Protein AF-A0A3M6VYC3-F1 (afdb_monomer)

Structure (mmCIF, N/CA/C/O backbone):
data_AF-A0A3M6VYC3-F1
#
_entry.id   AF-A0A3M6VYC3-F1
#
loop_
_atom_site.group_PDB
_atom_site.id
_atom_site.type_symbol
_atom_site.label_atom_id
_atom_site.label_alt_id
_atom_site.label_comp_id
_atom_site.label_asym_id
_atom_site.label_entity_id
_atom_site.label_seq_id
_atom_site.pdbx_PDB_ins_code
_atom_site.Cartn_x
_atom_site.Cartn_y
_atom_site.Cartn_z
_atom_site.occupancy
_atom_site.B_iso_or_equiv
_atom_site.auth_seq_id
_atom_site.auth_comp_id
_atom_site.auth_asym_id
_atom_site.auth_atom_id
_atom_site.pdbx_PDB_model_num
ATOM 1 N N . MET A 1 1 ? -21.279 92.614 10.368 1.00 75.81 1 MET A N 1
ATOM 2 C CA . MET A 1 1 ? -20.223 91.630 10.707 1.00 75.81 1 MET A CA 1
ATOM 3 C C . MET A 1 1 ? -20.778 90.237 10.981 1.00 75.81 1 MET A C 1
ATOM 5 O O . MET A 1 1 ? -20.319 89.307 10.335 1.00 75.81 1 MET A O 1
ATOM 9 N N . GLU A 1 2 ? -21.749 90.053 11.882 1.00 83.06 2 GLU A N 1
ATOM 10 C CA . GLU A 1 2 ? -22.217 88.704 12.267 1.00 83.06 2 GLU A CA 1
ATOM 11 C C . GLU A 1 2 ? -22.808 87.881 11.119 1.00 83.06 2 GLU A C 1
ATOM 13 O O . GLU A 1 2 ? -22.444 86.721 10.990 1.00 83.06 2 GLU A O 1
ATOM 18 N N . SER A 1 3 ? -23.595 88.478 10.216 1.00 82.25 3 SER A N 1
ATOM 19 C CA . SER A 1 3 ? -24.087 87.783 9.009 1.00 82.25 3 SER A CA 1
ATOM 20 C C . SER A 1 3 ? -22.957 87.114 8.197 1.00 82.25 3 SER A C 1
ATOM 22 O O . SER A 1 3 ? -23.082 85.958 7.803 1.00 82.25 3 SER A O 1
ATOM 24 N N . LEU A 1 4 ? -21.796 87.773 8.055 1.00 83.69 4 LEU A N 1
ATOM 25 C CA . LEU A 1 4 ? -20.622 87.191 7.389 1.00 83.69 4 LEU A CA 1
ATOM 26 C C . LEU A 1 4 ? -19.969 86.067 8.209 1.00 83.69 4 LEU A C 1
ATOM 28 O O . LEU A 1 4 ? -19.515 85.088 7.627 1.00 83.69 4 LEU A O 1
ATOM 32 N N . ARG A 1 5 ? -19.940 86.165 9.548 1.00 86.62 5 ARG A N 1
ATOM 33 C CA . ARG A 1 5 ? -19.461 85.066 10.412 1.00 86.62 5 ARG A CA 1
ATOM 34 C C . ARG A 1 5 ? -20.375 83.846 10.307 1.00 86.62 5 ARG A C 1
ATOM 36 O O . ARG A 1 5 ? -19.878 82.733 10.181 1.00 86.62 5 ARG A O 1
ATOM 43 N N . ASN A 1 6 ? -21.688 84.063 10.308 1.00 87.44 6 ASN A N 1
ATOM 44 C CA . ASN A 1 6 ? -22.682 83.004 10.174 1.00 87.44 6 ASN A CA 1
ATOM 45 C C . ASN A 1 6 ? -22.564 82.333 8.801 1.00 87.44 6 ASN A C 1
ATOM 47 O O . ASN A 1 6 ? -22.459 81.115 8.745 1.00 87.44 6 ASN A O 1
ATOM 51 N N . LEU A 1 7 ? -22.456 83.110 7.717 1.00 89.12 7 LEU A N 1
ATOM 52 C CA . LEU A 1 7 ? -22.223 82.582 6.369 1.00 89.12 7 LEU A CA 1
ATOM 53 C C . LEU A 1 7 ? -20.921 81.767 6.277 1.00 89.12 7 LEU A C 1
ATOM 55 O O . LEU A 1 7 ? -20.935 80.667 5.735 1.00 89.12 7 LEU A O 1
ATOM 59 N N . VAL A 1 8 ? -19.811 82.253 6.846 1.00 90.56 8 VAL A N 1
ATOM 60 C CA . VAL A 1 8 ? -18.536 81.510 6.890 1.00 90.56 8 VAL A CA 1
ATOM 61 C C . VAL A 1 8 ? -18.653 80.219 7.707 1.00 90.56 8 VAL A C 1
ATOM 63 O O . VAL A 1 8 ? -18.071 79.209 7.320 1.00 90.56 8 VAL A O 1
ATOM 66 N N . ASN A 1 9 ? -19.416 80.212 8.801 1.00 88.69 9 ASN A N 1
ATOM 67 C CA . ASN A 1 9 ? -19.660 79.000 9.584 1.00 88.69 9 ASN A CA 1
ATOM 68 C C . ASN A 1 9 ? -20.545 77.996 8.824 1.00 88.69 9 ASN A C 1
ATOM 70 O O . ASN A 1 9 ? -20.207 76.816 8.788 1.00 88.69 9 ASN A O 1
ATOM 74 N N . THR A 1 10 ? -21.603 78.450 8.143 1.00 90.94 10 THR A N 1
ATOM 75 C CA . THR A 1 10 ? -22.433 77.600 7.272 1.00 90.94 10 THR A CA 1
ATOM 76 C C . THR A 1 10 ? -21.613 77.001 6.129 1.00 90.94 10 THR A C 1
ATOM 78 O O . THR A 1 10 ? -21.691 75.800 5.895 1.00 90.94 10 THR A O 1
ATOM 81 N N . LEU A 1 11 ? -20.771 77.799 5.462 1.00 90.00 11 LEU A N 1
ATOM 82 C CA . LEU A 1 11 ? -19.887 77.324 4.391 1.00 90.00 11 LEU A CA 1
ATOM 83 C C . LEU A 1 11 ? -18.830 76.331 4.901 1.00 90.00 11 LEU A C 1
ATOM 85 O O . LEU A 1 11 ? -18.501 75.380 4.198 1.00 90.00 11 LEU A O 1
ATOM 89 N N . ARG A 1 12 ? -18.319 76.507 6.128 1.00 90.94 12 ARG A N 1
ATOM 90 C CA . ARG A 1 12 ? -17.415 75.537 6.774 1.00 90.94 12 ARG A CA 1
ATOM 91 C C . ARG A 1 12 ? -18.110 74.219 7.090 1.00 90.94 12 ARG A C 1
ATOM 93 O O . ARG A 1 12 ? -17.532 73.171 6.824 1.00 90.94 12 ARG A O 1
ATOM 100 N N . GLU A 1 13 ? -19.329 74.256 7.622 1.00 91.06 13 GLU A N 1
ATOM 101 C CA . GLU A 1 13 ? -20.073 73.030 7.924 1.00 91.06 13 GLU A CA 1
ATOM 102 C C . GLU A 1 13 ? -20.507 72.315 6.633 1.00 91.06 13 GLU A C 1
ATOM 104 O O . GLU A 1 13 ? -20.370 71.100 6.543 1.00 91.06 13 GLU A O 1
ATOM 109 N N . GLN A 1 14 ? -20.897 73.051 5.586 1.00 89.44 14 GLN A N 1
ATOM 110 C CA . GLN A 1 14 ? -21.136 72.492 4.247 1.00 89.44 14 GLN A CA 1
ATOM 111 C C . GLN A 1 14 ? -19.870 71.870 3.637 1.00 89.44 14 GLN A C 1
ATOM 113 O O . GLN A 1 14 ? -19.937 70.772 3.091 1.00 89.44 14 GLN A O 1
ATOM 118 N N . ALA A 1 15 ? -18.708 72.522 3.758 1.00 87.56 15 ALA A N 1
ATOM 119 C CA . ALA A 1 15 ? -17.436 71.967 3.291 1.00 87.56 15 ALA A CA 1
ATOM 120 C C . ALA A 1 15 ? -17.050 70.689 4.056 1.00 87.56 15 ALA A C 1
ATOM 122 O O . ALA A 1 15 ? -16.633 69.710 3.442 1.00 87.56 15 ALA A O 1
ATOM 123 N N . LYS A 1 16 ? -17.257 70.664 5.378 1.00 92.06 16 LYS A N 1
ATOM 124 C CA . LYS A 1 16 ? -17.042 69.484 6.224 1.00 92.06 16 LYS A CA 1
ATOM 125 C C . LYS A 1 16 ? -17.990 68.336 5.856 1.00 92.06 16 LYS A C 1
ATOM 127 O O . LYS A 1 16 ? -17.529 67.215 5.683 1.00 92.06 16 LYS A O 1
ATOM 132 N N . GLN A 1 17 ? -19.280 68.611 5.656 1.00 89.62 17 GLN A N 1
ATOM 133 C CA . GLN A 1 17 ? -20.265 67.621 5.197 1.00 89.62 17 GLN A CA 1
ATOM 134 C C . GLN A 1 17 ? -19.943 67.090 3.788 1.00 89.62 17 GLN A C 1
ATOM 136 O O . GLN A 1 17 ? -20.135 65.905 3.511 1.00 89.62 17 GLN A O 1
ATOM 141 N N . ALA A 1 18 ? -19.405 67.931 2.899 1.00 89.69 18 ALA A N 1
ATOM 142 C CA . ALA A 1 18 ? -18.909 67.504 1.592 1.00 89.69 18 ALA A CA 1
ATOM 143 C C . ALA A 1 18 ? -17.647 66.625 1.703 1.00 89.69 18 ALA A C 1
ATOM 145 O O . ALA A 1 18 ? -17.536 65.621 1.005 1.00 89.69 18 ALA A O 1
ATOM 146 N N . GLU A 1 19 ? -16.713 66.947 2.600 1.00 91.19 19 GLU A N 1
ATOM 147 C CA . GLU A 1 19 ? -15.520 66.127 2.851 1.00 91.19 19 GLU A CA 1
ATOM 148 C C . GLU A 1 19 ? -15.876 64.773 3.495 1.00 91.19 19 GLU A C 1
ATOM 150 O O . GLU A 1 19 ? -15.297 63.741 3.159 1.00 91.19 19 GLU A O 1
ATOM 155 N N . GLU A 1 20 ? -16.861 64.758 4.392 1.00 91.50 20 GLU A N 1
ATOM 156 C CA . GLU A 1 20 ? -17.360 63.554 5.055 1.00 91.50 20 GLU A CA 1
ATOM 157 C C . GLU A 1 20 ? -18.154 62.658 4.089 1.00 91.50 20 GLU A C 1
ATOM 159 O O . GLU A 1 20 ? -17.930 61.447 4.058 1.00 91.50 20 GLU A O 1
ATOM 164 N N . SER A 1 21 ? -18.981 63.235 3.206 1.00 89.88 21 SER A N 1
ATOM 165 C CA . SER A 1 21 ? -19.631 62.473 2.130 1.00 89.88 21 SER A CA 1
ATOM 166 C C . SER A 1 21 ? -18.622 61.937 1.107 1.00 89.88 21 SER A C 1
ATOM 168 O O . SER A 1 21 ? -18.731 60.777 0.707 1.00 89.88 21 SER A O 1
ATOM 170 N N . LYS A 1 22 ? -17.576 62.707 0.769 1.00 92.69 22 LYS A N 1
ATOM 171 C CA . LYS A 1 22 ? -16.456 62.247 -0.069 1.00 92.69 22 LYS A CA 1
ATOM 172 C C . LYS A 1 22 ? -15.761 61.030 0.547 1.00 92.69 22 LYS A C 1
ATOM 174 O O . LYS A 1 22 ? -15.635 60.012 -0.131 1.00 92.69 22 LYS A O 1
ATOM 179 N N . LYS A 1 23 ? -15.415 61.077 1.838 1.00 92.50 23 LYS A N 1
ATOM 180 C CA . LYS A 1 23 ? -14.826 59.935 2.566 1.00 92.50 23 LYS A CA 1
ATOM 181 C C . LYS A 1 23 ? -15.745 58.709 2.573 1.00 92.50 23 LYS A C 1
ATOM 183 O O . LYS A 1 23 ? -15.267 57.595 2.381 1.00 92.50 23 LYS A O 1
ATOM 188 N N . GLN A 1 24 ? -17.060 58.894 2.717 1.00 91.19 24 GLN A N 1
ATOM 189 C CA . GLN A 1 24 ? -18.028 57.795 2.598 1.00 91.19 24 GLN A CA 1
ATOM 190 C C . GLN A 1 24 ? -18.106 57.215 1.174 1.00 91.19 24 GLN A C 1
ATOM 192 O O . GLN A 1 24 ? -18.287 56.007 1.026 1.00 91.19 24 GLN A O 1
ATOM 197 N N . THR A 1 25 ? -17.961 58.030 0.122 1.00 90.75 25 THR A N 1
ATOM 198 C CA . THR A 1 25 ? -17.878 57.517 -1.260 1.00 90.75 25 THR A CA 1
ATOM 199 C C . THR A 1 25 ? -16.548 56.826 -1.555 1.00 90.75 25 THR A C 1
ATOM 201 O O . THR A 1 25 ? -16.547 55.809 -2.239 1.00 90.75 25 THR A O 1
ATOM 204 N N . GLU A 1 26 ? -15.436 57.308 -0.997 1.00 92.25 26 GLU A N 1
ATOM 205 C CA . GLU A 1 26 ? -14.115 56.681 -1.125 1.00 92.25 26 GLU A CA 1
ATOM 206 C C . GLU A 1 26 ? -14.067 55.324 -0.412 1.00 92.25 26 GLU A C 1
ATOM 208 O O . GLU A 1 26 ? -13.559 54.363 -0.982 1.00 92.25 26 GLU A O 1
ATOM 213 N N . ALA A 1 27 ? -14.674 55.207 0.776 1.00 90.31 27 ALA A N 1
ATOM 214 C CA . ALA A 1 27 ? -14.858 53.925 1.457 1.00 90.31 27 ALA A CA 1
ATOM 215 C C . ALA A 1 27 ? -15.648 52.932 0.585 1.00 90.31 27 ALA A C 1
ATOM 217 O O . ALA A 1 27 ? -15.118 51.885 0.228 1.00 90.31 27 ALA A O 1
ATOM 218 N N . LYS A 1 28 ? -16.846 53.314 0.119 1.00 92.81 28 LYS A N 1
ATOM 219 C CA . LYS A 1 28 ? -17.681 52.465 -0.755 1.00 92.81 28 LYS A CA 1
ATOM 220 C C . LYS A 1 28 ? -16.985 52.074 -2.063 1.00 92.81 28 LYS A C 1
ATOM 222 O O . LYS A 1 28 ? -17.197 50.974 -2.562 1.00 92.81 28 LYS A O 1
ATOM 227 N N . MET A 1 29 ? -16.162 52.958 -2.629 1.00 91.75 29 MET A N 1
ATOM 228 C CA . MET A 1 29 ? -15.359 52.658 -3.817 1.00 91.75 29 MET A CA 1
ATOM 229 C C . MET A 1 29 ? -14.272 51.616 -3.515 1.00 91.75 29 MET A C 1
ATOM 231 O O . MET A 1 29 ? -14.057 50.718 -4.326 1.00 91.75 29 MET A O 1
ATOM 235 N N . ASN A 1 30 ? -13.621 51.699 -2.352 1.00 92.31 30 ASN A N 1
ATOM 236 C CA . ASN A 1 30 ? -12.645 50.703 -1.909 1.00 92.31 30 ASN A CA 1
ATOM 237 C C . ASN A 1 30 ? -13.310 49.347 -1.620 1.00 92.31 30 ASN A C 1
ATOM 239 O O . ASN A 1 30 ? -12.773 48.324 -2.037 1.00 92.31 30 ASN A O 1
ATOM 243 N N . ASP A 1 31 ? -14.487 49.338 -0.987 1.00 90.94 31 ASP A N 1
ATOM 244 C CA . ASP A 1 31 ? -15.268 48.122 -0.719 1.00 90.94 31 ASP A CA 1
ATOM 245 C C . ASP A 1 31 ? -15.667 47.421 -2.031 1.00 90.94 31 ASP A C 1
ATOM 247 O O . ASP A 1 31 ? -15.432 46.226 -2.204 1.00 90.94 31 ASP A O 1
ATOM 251 N N . LEU A 1 32 ? -16.184 48.178 -3.009 1.00 92.88 32 LEU A N 1
ATOM 252 C CA . LEU A 1 32 ? -16.488 47.661 -4.349 1.00 92.88 32 LEU A CA 1
ATOM 253 C C . LEU A 1 32 ? -15.234 47.168 -5.085 1.00 92.88 32 LEU A C 1
ATOM 255 O O . LEU A 1 32 ? -15.300 46.181 -5.811 1.00 92.88 32 LEU A O 1
ATOM 259 N N . HIS A 1 33 ? -14.084 47.819 -4.904 1.00 92.25 33 HIS A N 1
ATOM 260 C CA . HIS A 1 33 ? -12.828 47.402 -5.530 1.00 92.25 33 HIS A CA 1
ATOM 261 C C . HIS A 1 33 ? -12.223 46.141 -4.882 1.00 92.25 33 HIS A C 1
ATOM 263 O O . HIS A 1 33 ? -11.576 45.352 -5.572 1.00 92.25 33 HIS A O 1
ATOM 269 N N . LEU A 1 34 ? -12.455 45.920 -3.584 1.00 92.81 34 LEU A N 1
ATOM 270 C CA . LEU A 1 34 ? -12.153 44.660 -2.898 1.00 92.81 34 LEU A CA 1
ATOM 271 C C . LEU A 1 34 ? -13.063 43.529 -3.395 1.00 92.81 34 LEU A C 1
ATOM 273 O O . LEU A 1 34 ? -12.571 42.443 -3.689 1.00 92.81 34 LEU A O 1
ATOM 277 N N . GLU A 1 35 ? -14.359 43.796 -3.551 1.00 92.25 35 GLU A N 1
ATOM 278 C CA . GLU A 1 35 ? -15.325 42.806 -4.038 1.00 92.25 35 GLU A CA 1
ATOM 279 C C . GLU A 1 35 ? -15.091 42.433 -5.512 1.00 92.25 35 GLU A C 1
ATOM 281 O O . GLU A 1 35 ? -15.142 41.256 -5.863 1.00 92.25 35 GLU A O 1
ATOM 286 N N . ILE A 1 36 ? -14.727 43.399 -6.367 1.00 90.81 36 ILE A N 1
ATOM 287 C CA . ILE A 1 36 ? -14.275 43.125 -7.742 1.00 90.81 36 ILE A CA 1
ATOM 288 C C . ILE A 1 36 ? -13.063 42.186 -7.726 1.00 90.81 36 ILE A C 1
ATOM 290 O O . ILE A 1 36 ? -13.088 41.171 -8.413 1.00 90.81 36 ILE A O 1
ATOM 294 N N . LYS A 1 37 ? -12.053 42.446 -6.885 1.00 92.94 37 LYS A N 1
ATOM 295 C CA . LYS A 1 37 ? -10.872 41.572 -6.757 1.00 92.94 37 LYS A CA 1
ATOM 296 C C . LYS A 1 37 ? -11.197 40.175 -6.231 1.00 92.94 37 LYS A C 1
ATOM 298 O O . LYS A 1 37 ? -10.567 39.208 -6.656 1.00 92.94 37 LYS A O 1
ATOM 303 N N . ARG A 1 38 ? -12.187 40.048 -5.340 1.00 93.00 38 ARG A N 1
ATOM 304 C CA . ARG A 1 38 ? -12.704 38.745 -4.896 1.00 93.00 38 ARG A CA 1
ATOM 305 C C . ARG A 1 38 ? -13.295 37.985 -6.086 1.00 93.00 38 ARG A C 1
ATOM 307 O O . ARG A 1 38 ? -12.860 36.869 -6.362 1.00 93.00 38 ARG A O 1
ATOM 314 N N . MET A 1 39 ? -14.191 38.623 -6.841 1.00 91.00 39 MET A N 1
ATOM 315 C CA . MET A 1 39 ? -14.817 38.046 -8.036 1.00 91.00 39 MET A CA 1
ATOM 316 C C . MET A 1 39 ? -13.810 37.723 -9.155 1.00 91.00 39 MET A C 1
ATOM 318 O O . MET A 1 39 ? -13.953 36.692 -9.806 1.00 91.00 39 MET A O 1
ATOM 322 N N . GLU A 1 40 ? -12.777 38.547 -9.356 1.00 91.69 40 GLU A N 1
ATOM 323 C CA . GLU A 1 40 ? -11.660 38.270 -10.273 1.00 91.69 40 GLU A CA 1
ATOM 324 C C . GLU A 1 40 ? -10.900 37.007 -9.835 1.00 91.69 40 GLU A C 1
ATOM 326 O O . GLU A 1 40 ? -10.740 36.082 -10.628 1.00 91.69 40 GLU A O 1
ATOM 331 N N . SER A 1 41 ? -10.524 36.901 -8.554 1.00 89.44 41 SER A N 1
ATOM 332 C CA . SER A 1 41 ? -9.816 35.721 -8.035 1.00 89.44 41 SER A CA 1
ATOM 333 C C . SER A 1 41 ? -10.652 34.432 -8.073 1.00 89.44 41 SER A C 1
ATOM 335 O O . SER A 1 41 ? -10.114 33.349 -8.303 1.00 89.44 41 SER A O 1
ATOM 337 N N . GLU A 1 42 ? -11.974 34.532 -7.909 1.00 90.81 42 GLU A N 1
ATOM 338 C CA . GLU A 1 42 ? -12.902 33.400 -8.026 1.00 90.81 42 GLU A CA 1
ATOM 339 C C . GLU A 1 42 ? -13.157 33.009 -9.490 1.00 90.81 42 GLU A C 1
ATOM 341 O O . GLU A 1 42 ? -13.307 31.820 -9.790 1.00 90.81 42 GLU A O 1
ATOM 346 N N . ALA A 1 43 ? -13.127 33.969 -10.420 1.00 89.38 43 ALA A N 1
ATOM 347 C CA . ALA A 1 43 ? -13.145 33.703 -11.856 1.00 89.38 43 ALA A CA 1
ATOM 348 C C . ALA A 1 43 ? -11.849 33.016 -12.321 1.00 89.38 43 ALA A C 1
ATOM 350 O O . ALA A 1 43 ? -11.926 32.016 -13.035 1.00 89.38 43 ALA A O 1
ATOM 351 N N . ASP A 1 44 ? -10.680 33.470 -11.858 1.00 92.19 44 ASP A N 1
ATOM 352 C CA . ASP A 1 44 ? -9.386 32.833 -12.135 1.00 92.19 44 ASP A CA 1
ATOM 353 C C . ASP A 1 44 ? -9.307 31.420 -11.534 1.00 92.19 44 ASP A C 1
ATOM 355 O O . ASP A 1 44 ? -8.882 30.474 -12.204 1.00 92.19 44 ASP A O 1
ATOM 359 N N . ALA A 1 45 ? -9.764 31.226 -10.293 1.00 89.81 45 ALA A N 1
ATOM 360 C CA . ALA A 1 45 ? -9.863 29.899 -9.685 1.00 89.81 45 ALA A CA 1
ATOM 361 C C . ALA A 1 45 ? -10.788 28.974 -10.499 1.00 89.81 45 ALA A C 1
ATOM 363 O O . ALA A 1 45 ? -10.424 27.836 -10.801 1.00 89.81 45 ALA A O 1
ATOM 364 N N . SER A 1 46 ? -11.944 29.482 -10.936 1.00 89.38 46 SER A N 1
ATOM 365 C CA . SER A 1 46 ? -12.884 28.745 -11.792 1.00 89.38 46 SER A CA 1
ATOM 366 C C . SER A 1 46 ? -12.281 28.404 -13.160 1.00 89.38 46 SER A C 1
ATOM 368 O O . SER A 1 46 ? -12.442 27.283 -13.642 1.00 89.38 46 SER A O 1
ATOM 370 N N . ALA A 1 47 ? -11.538 29.326 -13.777 1.00 90.94 47 ALA A N 1
ATOM 371 C CA . ALA A 1 47 ? -10.852 29.103 -15.048 1.00 90.94 47 ALA A CA 1
ATOM 372 C C . ALA A 1 47 ? -9.760 28.024 -14.934 1.00 90.94 47 ALA A C 1
ATOM 374 O O . ALA A 1 47 ? -9.645 27.176 -15.821 1.00 90.94 47 ALA A O 1
ATOM 375 N N . ASN A 1 48 ? -9.016 28.003 -13.823 1.00 90.25 48 ASN A N 1
ATOM 376 C CA . ASN A 1 48 ? -8.019 26.973 -13.523 1.00 90.25 48 ASN A CA 1
ATOM 377 C C . ASN A 1 48 ? -8.649 25.594 -13.246 1.00 90.25 48 ASN A C 1
ATOM 379 O O . ASN A 1 48 ? -8.116 24.569 -13.671 1.00 90.25 48 ASN A O 1
ATOM 383 N N . ILE A 1 49 ? -9.819 25.545 -12.602 1.00 89.06 49 ILE A N 1
ATOM 384 C CA . ILE A 1 49 ? -10.587 24.299 -12.448 1.00 89.06 49 ILE A CA 1
ATOM 385 C C . ILE A 1 49 ? -11.079 23.804 -13.819 1.00 89.06 49 ILE A C 1
ATOM 387 O O . ILE A 1 49 ? -10.933 22.625 -14.136 1.00 89.06 49 ILE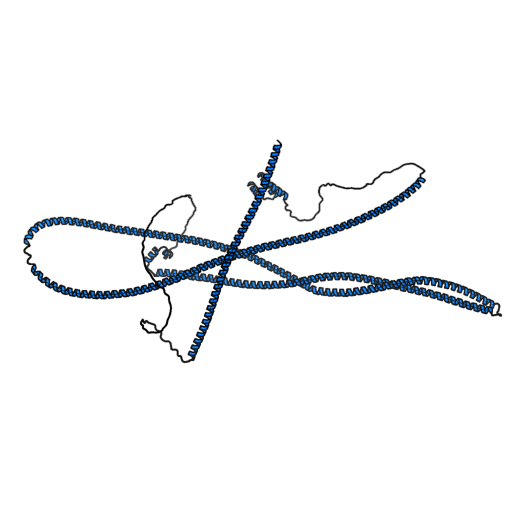 A O 1
ATOM 391 N N . VAL A 1 50 ? -11.601 24.688 -14.676 1.00 90.06 50 VAL A N 1
ATOM 392 C CA . VAL A 1 50 ? -12.069 24.325 -16.027 1.00 90.06 50 VAL A CA 1
ATOM 393 C C . VAL A 1 50 ? -10.923 23.882 -16.945 1.00 90.06 50 VAL A C 1
ATOM 395 O O . VAL A 1 50 ? -11.113 22.957 -17.737 1.00 90.06 50 VAL A O 1
ATOM 398 N N . SER A 1 51 ? -9.733 24.486 -16.856 1.00 91.50 51 SER A N 1
ATOM 399 C CA . SER A 1 51 ? -8.567 24.046 -17.636 1.00 91.50 51 SER A CA 1
ATOM 400 C C . SER A 1 51 ? -8.053 22.679 -17.167 1.00 91.50 51 SER A C 1
ATOM 402 O O . SER A 1 51 ? -7.814 21.808 -18.005 1.00 91.50 51 SER A O 1
ATOM 404 N N . SER A 1 52 ? -8.001 22.446 -15.851 1.00 90.12 52 SER A N 1
ATOM 405 C CA . SER A 1 52 ? -7.694 21.139 -15.254 1.00 90.12 52 SER A CA 1
ATOM 406 C C . SER A 1 52 ? -8.687 20.054 -15.698 1.00 90.12 52 SER A C 1
ATOM 408 O O . SER A 1 52 ? -8.284 19.024 -16.239 1.00 90.12 52 SER A O 1
ATOM 410 N N . LEU A 1 53 ? -9.996 20.311 -15.589 1.00 88.50 53 LEU A N 1
ATOM 411 C CA . LEU A 1 53 ? -11.043 19.376 -16.021 1.00 88.50 53 LEU A CA 1
ATOM 412 C C . LEU A 1 53 ? -10.970 19.053 -17.522 1.00 88.50 53 LEU A C 1
ATOM 414 O O . LEU A 1 53 ? -11.188 17.906 -17.905 1.00 88.50 53 LEU A O 1
ATOM 418 N N . ARG A 1 54 ? -10.609 20.020 -18.378 1.00 90.38 54 ARG A N 1
ATOM 419 C CA . ARG A 1 54 ? -10.349 19.765 -19.808 1.00 90.38 54 ARG A CA 1
ATOM 420 C C . ARG A 1 54 ? -9.106 18.899 -20.030 1.00 90.38 54 ARG A C 1
ATOM 422 O O . ARG A 1 54 ? -9.133 18.042 -20.909 1.00 90.38 54 ARG A O 1
ATOM 429 N N . GLY A 1 55 ? -8.055 19.080 -19.230 1.00 90.56 55 GLY A N 1
ATOM 430 C CA . GLY A 1 55 ? -6.881 18.201 -19.225 1.00 90.56 55 GLY A CA 1
ATOM 431 C C . GLY A 1 55 ? -7.242 16.758 -18.861 1.00 90.56 55 GLY A C 1
ATOM 432 O O . GLY A 1 55 ? -6.902 15.835 -19.598 1.00 90.56 55 GLY A O 1
ATOM 433 N N . HIS A 1 56 ? -8.017 16.570 -17.790 1.00 88.56 56 HIS A N 1
ATOM 434 C CA . HIS A 1 56 ? -8.518 15.256 -17.375 1.00 88.56 56 HIS A CA 1
ATOM 435 C C . HIS A 1 56 ? -9.504 14.634 -18.380 1.00 88.56 56 HIS A C 1
ATOM 437 O O . HIS A 1 56 ? -9.494 13.420 -18.570 1.00 88.56 56 HIS A O 1
ATOM 443 N N . GLN A 1 57 ? -10.324 15.431 -19.078 1.00 89.00 57 GLN A N 1
ATOM 444 C CA . GLN A 1 57 ? -11.136 14.918 -20.185 1.00 89.00 57 GLN A CA 1
ATOM 445 C C . GLN A 1 57 ? -10.246 14.431 -21.339 1.00 89.00 57 GLN A C 1
ATOM 447 O O . GLN A 1 57 ? -10.473 13.343 -21.865 1.00 89.00 57 GLN A O 1
ATOM 452 N N . ALA A 1 58 ? -9.221 15.201 -21.716 1.00 90.19 58 ALA A N 1
ATOM 453 C CA . ALA A 1 58 ? -8.309 14.827 -22.791 1.00 90.19 58 ALA A CA 1
ATOM 454 C C . ALA A 1 58 ? -7.529 13.538 -22.471 1.00 90.19 58 ALA A C 1
ATOM 456 O O . ALA A 1 58 ? -7.420 12.677 -23.345 1.00 90.19 58 ALA A O 1
ATOM 457 N N . SER A 1 59 ? -7.055 13.354 -21.230 1.00 89.31 59 SER A N 1
ATOM 458 C CA . SER A 1 59 ? -6.404 12.099 -20.820 1.00 89.31 59 SER A CA 1
ATOM 459 C C . SER A 1 59 ? -7.387 10.926 -20.730 1.00 89.31 59 SER A C 1
ATOM 461 O O . SER A 1 59 ? -7.071 9.823 -21.174 1.00 89.31 59 SER A O 1
ATOM 463 N N . ALA A 1 60 ? -8.624 11.147 -20.273 1.00 85.31 60 ALA A N 1
ATOM 464 C CA . ALA A 1 60 ? -9.667 10.122 -20.325 1.00 85.31 60 ALA A CA 1
ATOM 465 C C . ALA A 1 60 ? -10.018 9.711 -21.771 1.00 85.31 60 ALA A C 1
ATOM 467 O O . ALA A 1 60 ? -10.334 8.549 -22.028 1.00 85.31 60 ALA A O 1
ATOM 468 N N . GLU A 1 61 ? -9.951 10.632 -22.736 1.00 90.38 61 GLU A N 1
ATOM 469 C CA . GLU A 1 61 ? -10.135 10.323 -24.156 1.00 90.38 61 GLU A CA 1
ATOM 470 C C . GLU A 1 61 ? -8.934 9.602 -24.790 1.00 90.38 61 GLU A C 1
ATOM 472 O O . GLU A 1 61 ? -9.141 8.752 -25.657 1.00 90.38 61 GLU A O 1
ATOM 477 N N . THR A 1 62 ? -7.687 9.889 -24.396 1.00 89.38 62 THR A N 1
ATOM 478 C CA . THR A 1 62 ? -6.526 9.119 -24.886 1.00 89.38 62 THR A CA 1
ATOM 479 C C . THR A 1 62 ? -6.492 7.714 -24.294 1.00 89.38 62 THR A C 1
ATOM 481 O O . THR A 1 62 ? -6.294 6.764 -25.049 1.00 89.38 62 THR A O 1
ATOM 484 N N . LEU A 1 63 ? -6.789 7.551 -23.000 1.00 86.69 63 LEU A N 1
ATOM 485 C CA . LEU A 1 63 ? -6.918 6.238 -22.354 1.00 86.69 63 LEU A CA 1
ATOM 486 C C . LEU A 1 63 ? -8.028 5.387 -22.995 1.00 86.69 63 LEU A C 1
ATOM 488 O O . LEU A 1 63 ? -7.818 4.207 -23.259 1.00 86.69 63 LEU A O 1
ATOM 492 N N . LYS A 1 64 ? -9.181 5.983 -23.341 1.00 90.31 64 LYS A N 1
ATOM 493 C CA . LYS A 1 64 ? -10.252 5.285 -24.083 1.00 90.31 64 LYS A CA 1
ATOM 494 C C . LYS A 1 64 ? -9.815 4.798 -25.468 1.00 90.31 64 LYS A C 1
ATOM 496 O O . LYS A 1 64 ? -10.226 3.715 -25.870 1.00 90.31 64 LYS A O 1
ATOM 501 N N . ARG A 1 65 ? -8.998 5.574 -26.195 1.00 90.94 65 ARG A N 1
ATOM 502 C CA . ARG A 1 65 ? -8.439 5.144 -27.492 1.00 90.94 65 ARG A CA 1
ATOM 503 C C . ARG A 1 65 ? -7.459 3.982 -27.297 1.00 90.94 65 ARG A C 1
ATOM 505 O O . ARG A 1 65 ? -7.640 2.945 -27.918 1.00 90.94 65 ARG A O 1
ATOM 512 N N . GLN A 1 66 ? -6.521 4.111 -26.354 1.00 88.00 66 GLN A N 1
ATOM 513 C CA . GLN A 1 66 ? -5.546 3.058 -26.034 1.00 88.00 66 GLN A CA 1
ATOM 514 C C . GLN A 1 66 ? -6.208 1.742 -25.597 1.00 88.00 66 GLN A C 1
ATOM 516 O O . GLN A 1 66 ? -5.756 0.677 -26.004 1.00 88.00 66 GLN A O 1
ATOM 521 N N . LEU A 1 67 ? -7.298 1.801 -24.822 1.00 85.06 67 LEU A N 1
ATOM 522 C CA . LEU A 1 67 ? -8.067 0.611 -24.451 1.00 85.06 67 LEU A CA 1
ATOM 523 C C . LEU A 1 67 ? -8.723 -0.041 -25.678 1.00 85.06 67 LEU A C 1
ATOM 525 O O . LEU A 1 67 ? -8.578 -1.243 -25.861 1.00 85.06 67 LEU A O 1
ATOM 529 N N . ALA A 1 68 ? -9.368 0.737 -26.552 1.00 90.56 68 ALA A N 1
ATOM 530 C CA . ALA A 1 68 ? -9.981 0.209 -27.774 1.00 90.56 68 ALA A CA 1
ATOM 531 C C . ALA A 1 68 ? -8.957 -0.392 -28.761 1.00 90.56 68 ALA A C 1
ATOM 533 O O . ALA A 1 68 ? -9.292 -1.314 -29.503 1.00 90.56 68 ALA A O 1
ATOM 534 N N . ASP A 1 69 ? -7.718 0.106 -28.771 1.00 88.00 69 ASP A N 1
ATOM 535 C CA . ASP A 1 69 ? -6.625 -0.468 -29.561 1.00 88.00 69 ASP A CA 1
ATOM 536 C C . ASP A 1 69 ? -6.082 -1.765 -28.930 1.00 88.00 69 ASP A C 1
ATOM 538 O O . ASP A 1 69 ? -5.959 -2.771 -29.627 1.00 88.00 69 ASP A O 1
ATOM 542 N N . ALA A 1 70 ? -5.901 -1.814 -27.606 1.00 84.75 70 ALA A N 1
ATOM 543 C CA . ALA A 1 70 ? -5.530 -3.042 -26.894 1.00 84.75 70 ALA A CA 1
ATOM 544 C C . ALA A 1 70 ? -6.599 -4.154 -27.003 1.00 84.75 70 ALA A C 1
ATOM 546 O O . ALA A 1 70 ? -6.269 -5.341 -27.056 1.00 84.75 70 ALA A O 1
ATOM 547 N N . GLU A 1 71 ? -7.887 -3.799 -27.078 1.00 87.50 71 GLU A N 1
ATOM 548 C CA . GLU A 1 71 ? -8.962 -4.763 -27.348 1.00 87.50 71 GLU A CA 1
ATOM 549 C C . GLU A 1 71 ? -8.883 -5.353 -28.764 1.00 87.50 71 GLU A C 1
ATOM 551 O O . GLU A 1 71 ? -9.133 -6.546 -28.936 1.00 87.50 71 GLU A O 1
ATOM 556 N N . ARG A 1 72 ? -8.473 -4.563 -29.768 1.00 91.06 72 ARG A N 1
ATOM 557 C CA . ARG A 1 72 ? -8.219 -5.059 -31.134 1.00 91.06 72 ARG A CA 1
ATOM 558 C C . ARG A 1 72 ? -7.019 -6.000 -31.168 1.00 91.06 72 ARG A C 1
ATOM 560 O O . ARG A 1 72 ? -7.128 -7.087 -31.725 1.00 91.06 72 ARG A O 1
ATOM 567 N N . GLU A 1 73 ? -5.912 -5.619 -30.531 1.00 86.62 73 GLU A N 1
ATOM 568 C CA . GLU A 1 73 ? -4.705 -6.453 -30.432 1.00 86.62 73 GLU A CA 1
ATOM 569 C C . GLU A 1 73 ? -5.003 -7.807 -29.767 1.00 86.62 73 GLU A C 1
ATOM 571 O O . GLU A 1 73 ? -4.573 -8.849 -30.266 1.00 86.62 73 GLU A O 1
ATOM 576 N N . ARG A 1 74 ? -5.803 -7.814 -28.690 1.00 88.12 74 ARG A N 1
ATOM 577 C CA . ARG A 1 74 ? -6.312 -9.036 -28.044 1.00 88.12 74 ARG A CA 1
ATOM 578 C C . ARG A 1 74 ? -7.128 -9.896 -29.013 1.00 88.12 74 ARG A C 1
ATOM 580 O O . ARG A 1 74 ? -6.909 -11.105 -29.084 1.00 88.12 74 ARG A O 1
ATOM 587 N N . ASP A 1 75 ? -8.071 -9.298 -29.735 1.00 88.75 75 ASP A N 1
ATOM 588 C CA . ASP A 1 75 ? -8.992 -10.037 -30.604 1.00 88.75 75 ASP A CA 1
ATOM 589 C C . ASP A 1 75 ? -8.288 -10.596 -31.856 1.00 88.75 75 ASP A C 1
ATOM 591 O O . ASP A 1 75 ? -8.591 -11.710 -32.290 1.00 88.75 75 ASP A O 1
ATOM 595 N N . ASP A 1 76 ? -7.289 -9.891 -32.394 1.00 86.25 76 ASP A N 1
ATOM 596 C CA . ASP A 1 76 ? -6.431 -10.402 -33.468 1.00 86.25 76 ASP A CA 1
ATOM 597 C C . ASP A 1 76 ? -5.444 -11.473 -32.973 1.00 86.25 76 ASP A C 1
ATOM 599 O O . ASP A 1 76 ? -5.274 -12.501 -33.636 1.00 86.25 76 ASP A O 1
ATOM 603 N N . ALA A 1 77 ? -4.881 -11.336 -31.767 1.00 77.94 77 ALA A N 1
ATOM 604 C CA . ALA A 1 77 ? -4.102 -12.405 -31.138 1.00 77.94 77 ALA A CA 1
ATOM 605 C C . ALA A 1 77 ? -4.945 -13.676 -30.904 1.00 77.94 77 ALA A C 1
ATOM 607 O O . ALA A 1 77 ? -4.470 -14.789 -31.147 1.00 77.94 77 ALA A O 1
ATOM 608 N N . GLN A 1 78 ? -6.215 -13.529 -30.511 1.00 79.88 78 GLN A N 1
ATOM 609 C CA . GLN A 1 78 ? -7.154 -14.644 -30.364 1.00 79.88 78 GLN A CA 1
ATOM 610 C C . GLN A 1 78 ? -7.442 -15.332 -31.712 1.00 79.88 78 GLN A C 1
ATOM 612 O O . GLN A 1 78 ? -7.390 -16.561 -31.796 1.00 79.88 78 GLN A O 1
ATOM 617 N N . ARG A 1 79 ? -7.654 -14.568 -32.796 1.00 83.06 79 ARG A N 1
ATOM 618 C CA . ARG A 1 79 ? -7.801 -15.114 -34.165 1.00 83.06 79 ARG A CA 1
ATOM 619 C C . ARG A 1 79 ? -6.564 -15.900 -34.617 1.00 83.06 79 ARG A C 1
ATOM 621 O O . ARG A 1 79 ? -6.693 -16.957 -35.239 1.00 83.06 79 ARG A O 1
ATOM 628 N N . ILE A 1 80 ? -5.364 -15.424 -34.284 1.00 79.69 80 ILE A N 1
ATOM 629 C CA . ILE A 1 80 ? -4.103 -16.126 -34.574 1.00 79.69 80 ILE A CA 1
ATOM 630 C C . ILE A 1 80 ? -3.993 -17.416 -33.740 1.00 79.69 80 ILE A C 1
ATOM 632 O O . ILE A 1 80 ? -3.605 -18.460 -34.265 1.00 79.69 80 ILE A O 1
ATOM 636 N N . ALA A 1 81 ? -4.398 -17.392 -32.468 1.00 76.88 81 ALA A N 1
ATOM 637 C CA . ALA A 1 81 ? -4.418 -18.586 -31.623 1.00 76.88 81 ALA A CA 1
ATOM 638 C C . ALA A 1 81 ? -5.399 -19.657 -32.138 1.00 76.88 81 ALA A C 1
ATOM 640 O O . ALA A 1 81 ? -5.071 -20.845 -32.140 1.00 76.88 81 ALA A O 1
ATOM 641 N N . ASP A 1 82 ? -6.584 -19.260 -32.608 1.00 82.50 82 ASP A N 1
ATOM 642 C CA . ASP A 1 82 ? -7.602 -20.199 -33.089 1.00 82.50 82 ASP A CA 1
ATOM 643 C C . ASP A 1 82 ? -7.305 -20.744 -34.496 1.00 82.50 82 ASP A C 1
ATOM 645 O O . ASP A 1 82 ? -7.511 -21.936 -34.739 1.00 82.50 82 ASP A O 1
ATOM 649 N N . THR A 1 83 ? -6.712 -19.949 -35.397 1.00 83.50 83 THR A N 1
ATOM 650 C CA . THR A 1 83 ? -6.183 -20.490 -36.668 1.00 83.50 83 THR A CA 1
ATOM 651 C C . THR A 1 83 ? -5.028 -21.464 -36.424 1.00 83.50 83 THR A C 1
ATOM 653 O O . THR A 1 83 ? -4.996 -22.531 -37.043 1.00 83.50 83 THR A O 1
ATOM 656 N N . LYS A 1 84 ? -4.136 -21.188 -35.458 1.00 80.50 84 LYS A N 1
ATOM 657 C CA . LYS A 1 84 ? -3.065 -22.120 -35.069 1.00 80.50 84 LYS A CA 1
ATOM 658 C C . LYS A 1 84 ? -3.611 -23.461 -34.560 1.00 80.50 84 LYS A C 1
ATOM 660 O O . LYS A 1 84 ? -3.155 -24.498 -35.037 1.00 80.50 84 LYS A O 1
ATOM 665 N N . LYS A 1 85 ? -4.626 -23.465 -33.683 1.00 80.75 85 LYS A N 1
ATOM 666 C CA . LYS A 1 85 ? -5.328 -24.700 -33.258 1.00 80.75 85 LYS A CA 1
ATOM 667 C C . LYS A 1 85 ? -5.924 -25.453 -34.453 1.00 80.75 85 LYS A C 1
ATOM 669 O O . LYS A 1 85 ? -5.839 -26.679 -34.516 1.00 80.75 85 LYS A O 1
ATOM 674 N N . GLY A 1 86 ? -6.484 -24.724 -35.422 1.00 79.50 86 GLY A N 1
ATOM 675 C CA . GLY A 1 86 ? -6.952 -25.280 -36.693 1.00 79.50 86 GLY A CA 1
ATOM 676 C C . GLY A 1 86 ? -5.846 -26.042 -37.431 1.00 79.50 86 GLY A C 1
ATOM 677 O O . GLY A 1 86 ? -6.009 -27.228 -37.725 1.00 79.50 86 GLY A O 1
ATOM 678 N N . HIS A 1 87 ? -4.690 -25.410 -37.646 1.00 74.19 87 HIS A N 1
ATOM 679 C CA . HIS A 1 87 ? -3.527 -26.049 -38.270 1.00 74.19 87 HIS A CA 1
ATOM 680 C C . HIS A 1 87 ? -2.983 -27.239 -37.461 1.00 74.19 87 HIS A C 1
ATOM 682 O O . HIS A 1 87 ? -2.698 -28.284 -38.043 1.00 74.19 87 HIS A O 1
ATOM 688 N N . GLU A 1 88 ? -2.892 -27.132 -36.134 1.00 82.12 88 GLU A N 1
ATOM 689 C CA . GLU A 1 88 ? -2.465 -28.231 -35.255 1.00 82.12 88 GLU A CA 1
ATOM 690 C C . GLU A 1 88 ? -3.415 -29.444 -35.364 1.00 82.12 88 GLU A C 1
ATOM 692 O O . GLU A 1 88 ? -2.952 -30.583 -35.476 1.00 82.12 88 GLU A O 1
ATOM 697 N N . SER A 1 89 ? -4.733 -29.217 -35.453 1.00 78.19 89 SER A N 1
ATOM 698 C CA . SER A 1 89 ? -5.725 -30.283 -35.672 1.00 78.19 89 SER A CA 1
ATOM 699 C C . SER A 1 89 ? -5.623 -30.931 -37.064 1.00 78.19 89 SER A C 1
ATOM 701 O O . SER A 1 89 ? -5.727 -32.154 -37.192 1.00 78.19 89 SER A O 1
ATOM 703 N N . ALA A 1 90 ? -5.335 -30.142 -38.105 1.00 76.50 90 ALA A N 1
ATOM 704 C CA . ALA A 1 90 ? -5.111 -30.647 -39.458 1.00 76.50 90 ALA A CA 1
ATOM 705 C C . ALA A 1 90 ? -3.830 -31.497 -39.537 1.00 76.50 90 ALA A C 1
ATOM 707 O O . ALA A 1 90 ? -3.843 -32.582 -40.118 1.00 76.50 90 ALA A O 1
ATOM 708 N N . VAL A 1 91 ? -2.747 -31.064 -38.881 1.00 79.44 91 VAL A N 1
ATOM 709 C CA . VAL A 1 91 ? -1.498 -31.834 -38.764 1.00 79.44 91 VAL A CA 1
ATOM 710 C C . VAL A 1 91 ? -1.713 -33.131 -37.978 1.00 79.44 91 VAL A C 1
ATOM 712 O O . VAL A 1 91 ? -1.178 -34.167 -38.371 1.00 79.44 91 VAL A O 1
ATOM 715 N N . ALA A 1 92 ? -2.526 -33.128 -36.917 1.00 81.25 92 ALA A N 1
ATOM 716 C CA . ALA A 1 92 ? -2.890 -34.350 -36.196 1.00 81.25 92 ALA A CA 1
ATOM 717 C C . ALA A 1 92 ? -3.682 -35.338 -37.079 1.00 81.25 92 ALA A C 1
ATOM 719 O O . ALA A 1 92 ? -3.386 -36.535 -37.084 1.00 81.25 92 ALA A O 1
ATOM 720 N N . SER A 1 93 ? -4.628 -34.840 -37.885 1.00 84.19 93 SER A N 1
ATOM 721 C CA . SER A 1 93 ? -5.368 -35.649 -38.865 1.00 84.19 93 SER A CA 1
ATOM 722 C C . SER A 1 93 ? -4.443 -36.256 -39.927 1.00 84.19 93 SER A C 1
ATOM 724 O O . SER A 1 93 ? -4.487 -37.464 -40.161 1.00 84.19 93 SER A O 1
ATOM 726 N N . LEU A 1 94 ? -3.544 -35.457 -40.512 1.00 80.81 94 LEU A N 1
ATOM 727 C CA . LEU A 1 94 ? -2.561 -35.926 -41.497 1.00 80.81 94 LEU A CA 1
ATOM 728 C C . LEU A 1 94 ? -1.584 -36.951 -40.905 1.00 80.81 94 LEU A C 1
ATOM 730 O O . LEU A 1 94 ? -1.271 -37.938 -41.565 1.00 80.81 94 LEU A O 1
ATOM 734 N N . ARG A 1 95 ? -1.154 -36.782 -39.646 1.00 84.12 95 ARG A N 1
ATOM 735 C CA . ARG A 1 95 ? -0.351 -37.792 -38.934 1.00 84.12 95 ARG A CA 1
ATOM 736 C C . ARG A 1 95 ? -1.115 -39.107 -38.773 1.00 84.12 95 ARG A C 1
ATOM 738 O O . ARG A 1 95 ? -0.554 -40.150 -39.077 1.00 84.12 95 ARG A O 1
ATOM 745 N N . SER A 1 96 ? -2.390 -39.071 -38.378 1.00 85.50 96 SER A N 1
ATOM 746 C CA . SER A 1 96 ? -3.214 -40.285 -38.260 1.00 85.50 96 SER A CA 1
ATOM 747 C C . SER A 1 96 ? -3.445 -40.982 -39.609 1.00 85.50 96 SER A C 1
ATOM 749 O O . SER A 1 96 ? -3.431 -42.210 -39.670 1.00 85.50 96 SER A O 1
ATOM 751 N N . GLN A 1 97 ? -3.610 -40.218 -40.694 1.00 83.44 97 GLN A N 1
ATOM 752 C CA . GLN A 1 97 ? -3.689 -40.760 -42.055 1.00 83.44 97 GLN A CA 1
ATOM 753 C C . GLN A 1 97 ? -2.361 -41.397 -42.490 1.00 83.44 97 GLN A C 1
ATOM 755 O O . GLN A 1 97 ? -2.372 -42.486 -43.056 1.00 83.44 97 GLN A O 1
ATOM 760 N N . LEU A 1 98 ? -1.224 -40.767 -42.174 1.00 85.31 98 LEU A N 1
ATOM 761 C CA . LEU A 1 98 ? 0.105 -41.307 -42.466 1.00 85.31 98 LEU A CA 1
ATOM 762 C C . LEU A 1 98 ? 0.394 -42.594 -41.679 1.00 85.31 98 LEU A C 1
ATOM 764 O O . LEU A 1 98 ? 0.942 -43.525 -42.257 1.00 85.31 98 LEU A O 1
ATOM 768 N N . THR A 1 99 ? -0.004 -42.678 -40.403 1.00 87.56 99 THR A N 1
ATOM 769 C CA . THR A 1 99 ? 0.097 -43.920 -39.618 1.00 87.56 99 THR A CA 1
ATOM 770 C C . THR A 1 99 ? -0.690 -45.044 -40.285 1.00 87.56 99 THR A C 1
ATOM 772 O O . THR A 1 99 ? -0.099 -46.067 -40.595 1.00 87.56 99 THR A O 1
ATOM 775 N N . ARG A 1 100 ? -1.965 -44.820 -40.642 1.00 85.94 100 ARG A N 1
ATOM 776 C CA . ARG A 1 100 ? -2.771 -45.831 -41.353 1.00 85.94 100 ARG A CA 1
ATOM 777 C C . ARG A 1 100 ? -2.155 -46.242 -42.688 1.00 85.94 100 ARG A C 1
ATOM 779 O O . ARG A 1 100 ? -2.093 -47.424 -42.976 1.00 85.94 100 ARG A O 1
ATOM 786 N N . ALA A 1 101 ? -1.639 -45.295 -43.472 1.00 83.56 101 ALA A N 1
ATOM 787 C CA . ALA A 1 101 ? -0.969 -45.605 -44.735 1.00 83.56 101 ALA A CA 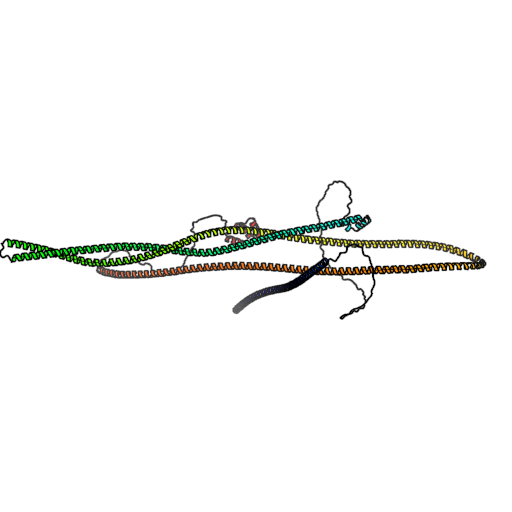1
ATOM 788 C C . ALA A 1 101 ? 0.342 -46.400 -44.548 1.00 83.56 101 ALA A C 1
ATOM 790 O O . ALA A 1 101 ? 0.748 -47.124 -45.454 1.00 83.56 101 ALA A O 1
ATOM 791 N N . VAL A 1 102 ? 1.006 -46.279 -43.392 1.00 86.75 102 VAL A N 1
ATOM 792 C CA . VAL A 1 102 ? 2.135 -47.135 -42.996 1.00 86.75 102 VAL A CA 1
ATOM 793 C C . VAL A 1 102 ? 1.641 -48.512 -42.547 1.00 86.75 102 VAL A C 1
ATOM 795 O O . VAL A 1 102 ? 2.177 -49.505 -43.026 1.00 86.75 102 VAL A O 1
ATOM 798 N N . ASP A 1 103 ? 0.594 -48.583 -41.723 1.00 88.00 103 ASP A N 1
ATOM 799 C CA . ASP A 1 103 ? -0.012 -49.841 -41.267 1.00 88.00 103 ASP A CA 1
ATOM 800 C C . ASP A 1 103 ? -0.540 -50.675 -42.455 1.00 88.00 103 ASP A C 1
ATOM 802 O O . ASP A 1 103 ? -0.243 -51.862 -42.561 1.00 88.00 103 ASP A O 1
ATOM 806 N N . ASP A 1 104 ? -1.252 -50.047 -43.399 1.00 86.56 104 ASP A N 1
ATOM 807 C CA . ASP A 1 104 ? -1.765 -50.659 -44.634 1.00 86.56 104 ASP A CA 1
ATOM 808 C C . ASP A 1 104 ? -0.621 -51.139 -45.546 1.00 86.56 104 ASP A C 1
ATOM 810 O O . ASP A 1 104 ? -0.686 -52.227 -46.126 1.00 86.56 104 ASP A O 1
ATOM 814 N N . ARG A 1 105 ? 0.456 -50.348 -45.663 1.00 88.00 105 ARG A N 1
ATOM 815 C CA . ARG A 1 105 ? 1.665 -50.705 -46.425 1.00 88.00 105 ARG A CA 1
ATOM 816 C C . ARG A 1 105 ? 2.386 -51.893 -45.794 1.00 88.00 105 ARG A C 1
ATOM 818 O O . ARG A 1 105 ? 2.837 -52.778 -46.516 1.00 88.00 105 ARG A O 1
ATOM 825 N N . ASP A 1 106 ? 2.500 -51.924 -44.473 1.00 88.38 106 ASP A N 1
ATOM 826 C CA . ASP A 1 106 ? 3.237 -52.966 -43.760 1.00 88.38 106 ASP A CA 1
ATOM 827 C C . ASP A 1 106 ? 2.406 -54.252 -43.644 1.00 88.38 106 ASP A C 1
ATOM 829 O O . ASP A 1 106 ? 2.955 -55.345 -43.777 1.00 88.38 106 ASP A O 1
ATOM 833 N N . ALA A 1 107 ? 1.074 -54.147 -43.584 1.00 85.62 107 ALA A N 1
ATOM 834 C CA . ALA A 1 107 ? 0.160 -55.262 -43.821 1.00 85.62 107 ALA A CA 1
ATOM 835 C C . ALA A 1 107 ? 0.262 -55.799 -45.263 1.00 85.62 107 ALA A C 1
ATOM 837 O O . ALA A 1 107 ? 0.274 -57.014 -45.462 1.00 85.62 107 ALA A O 1
ATOM 838 N N . ALA A 1 108 ? 0.391 -54.932 -46.274 1.00 79.31 108 ALA A N 1
ATOM 839 C CA . ALA A 1 108 ? 0.622 -55.359 -47.656 1.00 79.31 108 ALA A CA 1
ATOM 840 C C . ALA A 1 108 ? 1.995 -56.037 -47.833 1.00 79.31 108 ALA A C 1
ATOM 842 O O . ALA A 1 108 ? 2.081 -57.067 -48.503 1.00 79.31 108 ALA A O 1
ATOM 843 N N . TYR A 1 109 ? 3.056 -55.532 -47.191 1.00 79.69 109 TYR A N 1
ATOM 844 C CA . TYR A 1 109 ? 4.349 -56.221 -47.142 1.00 79.69 109 TYR A CA 1
ATOM 845 C C . TYR A 1 109 ? 4.250 -57.575 -46.435 1.00 79.69 109 TYR A C 1
ATOM 847 O O . TYR A 1 109 ? 4.809 -58.546 -46.940 1.00 79.69 109 TYR A O 1
ATOM 855 N N . GLN A 1 110 ? 3.501 -57.679 -45.334 1.00 80.69 110 GLN A N 1
ATOM 856 C CA . GLN A 1 110 ? 3.273 -58.957 -44.662 1.00 80.69 110 GLN A CA 1
ATOM 857 C C . GLN A 1 110 ? 2.538 -59.947 -45.579 1.00 80.69 110 GLN A C 1
ATOM 859 O O . GLN A 1 110 ? 3.005 -61.068 -45.737 1.00 80.69 110 GLN A O 1
ATOM 864 N N . MET A 1 111 ? 1.491 -59.524 -46.299 1.00 75.88 111 MET A N 1
ATOM 865 C CA . MET A 1 111 ? 0.826 -60.369 -47.308 1.00 75.88 111 MET A CA 1
ATOM 866 C C . MET A 1 111 ? 1.768 -60.808 -48.446 1.00 75.88 111 MET A C 1
ATOM 868 O O . MET A 1 111 ? 1.626 -61.914 -48.970 1.00 75.88 111 MET A O 1
ATOM 872 N N . ILE A 1 112 ? 2.741 -59.975 -48.834 1.00 75.12 112 ILE A N 1
ATOM 873 C CA . ILE A 1 112 ? 3.763 -60.322 -49.838 1.00 75.12 112 ILE A CA 1
ATOM 874 C C . ILE A 1 112 ? 4.789 -61.320 -49.273 1.00 75.12 112 ILE A C 1
ATOM 876 O O . ILE A 1 112 ? 5.210 -62.225 -49.994 1.00 75.12 112 ILE A O 1
ATOM 880 N N . LEU A 1 113 ? 5.172 -61.206 -48.000 1.00 72.38 113 LEU A N 1
ATOM 881 C CA . LEU A 1 113 ? 6.031 -62.184 -47.324 1.00 72.38 113 LEU A CA 1
ATOM 882 C C . LEU A 1 113 ? 5.305 -63.531 -47.159 1.00 72.38 113 LEU A C 1
ATOM 884 O O . LEU A 1 113 ? 5.847 -64.577 -47.524 1.00 72.38 113 LEU A O 1
ATOM 888 N N . ASP A 1 114 ? 4.047 -63.494 -46.720 1.00 70.56 114 ASP A N 1
ATOM 889 C CA . ASP A 1 114 ? 3.195 -64.667 -46.502 1.00 70.56 114 ASP A CA 1
ATOM 890 C C . ASP A 1 114 ? 2.828 -65.395 -47.812 1.00 70.56 114 ASP A C 1
ATOM 892 O O . ASP A 1 114 ? 2.492 -66.581 -47.789 1.00 70.56 114 ASP A O 1
ATOM 896 N N . CYS A 1 115 ? 2.935 -64.741 -48.981 1.00 65.25 115 CYS A N 1
ATOM 897 C CA . CYS A 1 115 ? 2.663 -65.386 -50.274 1.00 65.25 115 CYS A CA 1
ATOM 898 C C . CYS A 1 115 ? 3.722 -66.430 -50.690 1.00 65.25 115 CYS A C 1
ATOM 900 O O . CYS A 1 115 ? 3.488 -67.208 -51.622 1.00 65.25 115 CYS A O 1
ATOM 902 N N . GLY A 1 116 ? 4.888 -66.452 -50.027 1.00 59.59 116 GLY A N 1
ATOM 903 C CA . GLY A 1 116 ? 5.912 -67.493 -50.172 1.00 59.59 116 GLY A CA 1
ATOM 904 C C . GLY A 1 116 ? 6.561 -67.621 -51.560 1.00 59.59 116 GLY A C 1
ATOM 905 O O . GLY A 1 116 ? 7.145 -68.664 -51.856 1.00 59.59 116 GLY A O 1
ATOM 906 N N . LYS A 1 117 ? 6.437 -66.611 -52.437 1.00 58.16 117 LYS A N 1
ATOM 907 C CA . LYS A 1 117 ? 6.835 -66.691 -53.862 1.00 58.16 117 LYS A CA 1
ATOM 908 C C . LYS A 1 117 ? 7.642 -65.499 -54.405 1.00 58.16 117 LYS A C 1
ATOM 910 O O . LYS A 1 117 ? 7.634 -65.261 -55.611 1.00 58.16 117 LYS A O 1
ATOM 915 N N . CYS A 1 118 ? 8.398 -64.800 -53.559 1.00 51.38 118 CYS A N 1
ATOM 916 C CA . CYS A 1 118 ? 9.330 -63.750 -53.992 1.00 51.38 118 CYS A CA 1
ATOM 917 C C . CYS A 1 118 ? 10.760 -64.043 -53.516 1.00 51.38 118 CYS A C 1
ATOM 919 O O . CYS A 1 118 ? 11.025 -64.059 -52.317 1.00 51.38 118 CYS A O 1
ATOM 921 N N . ALA A 1 119 ? 11.688 -64.244 -54.456 1.00 52.16 119 ALA A N 1
ATOM 922 C CA . ALA A 1 119 ? 13.122 -64.318 -54.175 1.00 52.16 119 ALA A CA 1
ATOM 923 C C . ALA A 1 119 ? 13.769 -62.940 -54.387 1.00 52.16 119 ALA A C 1
ATOM 925 O O . ALA A 1 119 ? 13.518 -62.287 -55.399 1.00 52.16 119 ALA A O 1
ATOM 926 N N . LEU A 1 120 ? 14.612 -62.505 -53.447 1.00 49.00 120 LEU A N 1
ATOM 927 C CA . LEU A 1 120 ? 15.369 -61.257 -53.569 1.00 49.00 120 LEU A CA 1
ATOM 928 C C . LEU A 1 120 ? 16.631 -61.485 -54.425 1.00 49.00 120 LEU A C 1
ATOM 930 O O . LEU A 1 120 ? 17.411 -62.381 -54.094 1.00 49.00 120 LEU A O 1
ATOM 934 N N . PRO A 1 121 ? 16.871 -60.696 -55.490 1.00 47.25 121 PRO A N 1
ATOM 935 C CA . PRO A 1 121 ? 18.119 -60.764 -56.242 1.00 47.25 121 PRO A CA 1
ATOM 936 C C . PRO A 1 121 ? 19.283 -60.183 -55.425 1.00 47.25 121 PRO A C 1
ATOM 938 O O . PRO A 1 121 ? 19.128 -59.211 -54.682 1.00 47.25 121 PRO A O 1
ATOM 941 N N . SER A 1 122 ? 20.463 -60.783 -55.571 1.00 37.75 122 SER A N 1
ATOM 942 C CA . SER A 1 122 ? 21.696 -60.335 -54.924 1.00 37.75 122 SER A CA 1
ATOM 943 C C . SER A 1 122 ? 22.196 -59.007 -55.497 1.00 37.75 122 SER A C 1
ATOM 945 O O . SER A 1 122 ? 22.080 -58.750 -56.694 1.00 37.75 122 SER A O 1
ATOM 947 N N . LYS A 1 123 ? 22.815 -58.186 -54.640 1.00 42.12 123 LYS A N 1
ATOM 948 C CA . LYS A 1 123 ? 23.639 -57.055 -55.082 1.00 42.12 123 LYS A CA 1
ATOM 949 C C . LYS A 1 123 ? 24.857 -57.584 -55.832 1.00 42.12 123 LYS A C 1
ATOM 951 O O . LYS A 1 123 ? 25.548 -58.428 -55.274 1.00 42.12 123 LYS A O 1
ATOM 956 N N . ASP A 1 124 ? 25.163 -56.998 -56.981 1.00 39.19 124 ASP A N 1
ATOM 957 C CA . ASP A 1 124 ? 26.540 -56.816 -57.436 1.00 39.19 124 ASP A CA 1
ATOM 958 C C . ASP A 1 124 ? 26.631 -55.647 -58.431 1.00 39.19 124 ASP A C 1
ATOM 960 O O . ASP A 1 124 ? 25.614 -55.160 -58.922 1.00 39.19 124 ASP A O 1
ATOM 964 N N . GLU A 1 125 ? 27.867 -55.207 -58.666 1.00 38.75 125 GLU A N 1
ATOM 965 C CA . GLU A 1 125 ? 28.319 -54.167 -59.606 1.00 38.75 125 GLU A CA 1
ATOM 966 C C . GLU A 1 125 ? 27.818 -52.720 -59.399 1.00 38.75 125 GLU A C 1
ATOM 968 O O . GLU A 1 125 ? 26.674 -52.346 -59.650 1.00 38.75 125 GLU A O 1
ATOM 973 N N . ALA A 1 126 ? 28.765 -51.849 -59.032 1.00 36.00 126 ALA A N 1
ATOM 974 C CA . ALA A 1 126 ? 28.640 -50.398 -59.116 1.00 36.00 126 ALA A CA 1
ATOM 975 C C . ALA A 1 126 ? 29.714 -49.847 -60.069 1.00 36.00 126 ALA A C 1
ATOM 977 O O . ALA A 1 126 ? 30.906 -50.068 -59.855 1.00 36.00 126 ALA A O 1
ATOM 978 N N . ALA A 1 127 ? 29.303 -49.088 -61.088 1.00 34.09 127 ALA A N 1
ATOM 979 C CA . ALA A 1 127 ? 30.194 -48.411 -62.033 1.00 34.09 127 ALA A CA 1
ATOM 980 C C . ALA A 1 127 ? 29.685 -46.992 -62.360 1.00 34.09 127 ALA A C 1
ATOM 982 O O . ALA A 1 127 ? 28.526 -46.660 -62.115 1.00 34.09 127 ALA A O 1
ATOM 983 N N . LYS A 1 128 ? 30.580 -46.123 -62.849 1.00 32.56 128 LYS A N 1
ATOM 984 C CA . LYS A 1 128 ? 30.334 -44.675 -63.008 1.00 32.56 128 LYS A CA 1
ATOM 985 C C . LYS A 1 128 ? 29.620 -44.309 -64.325 1.00 32.56 128 LYS A C 1
ATOM 987 O O . LYS A 1 128 ? 29.764 -45.034 -65.305 1.00 32.56 128 LYS A O 1
ATOM 992 N N . PRO A 1 129 ? 28.898 -43.170 -64.367 1.00 45.88 129 PRO A N 1
ATOM 993 C CA . PRO A 1 129 ? 28.181 -42.707 -65.555 1.00 45.88 129 PRO A CA 1
ATOM 994 C C . PRO A 1 129 ? 29.083 -41.966 -66.554 1.00 45.88 129 PRO A C 1
ATOM 996 O O . PRO A 1 129 ? 30.056 -41.324 -66.155 1.00 45.88 129 PRO A O 1
ATOM 999 N N . ALA A 1 130 ? 28.682 -41.967 -67.829 1.00 30.16 130 ALA A N 1
ATOM 1000 C CA . ALA A 1 130 ? 29.146 -41.022 -68.841 1.00 30.16 130 ALA A CA 1
ATOM 1001 C C . ALA A 1 130 ? 28.023 -40.702 -69.854 1.00 30.16 130 ALA A C 1
ATOM 1003 O O . ALA A 1 130 ? 27.367 -41.601 -70.368 1.00 30.16 130 ALA A O 1
ATOM 1004 N N . GLU A 1 131 ? 27.811 -39.403 -70.064 1.00 29.98 131 GLU A N 1
ATOM 1005 C CA . GLU A 1 131 ? 27.407 -38.697 -71.294 1.00 29.98 131 GLU A CA 1
ATOM 1006 C C . GLU A 1 131 ? 26.641 -39.433 -72.420 1.00 29.98 131 GLU A C 1
ATOM 1008 O O . GLU A 1 131 ? 27.169 -40.308 -73.102 1.00 29.98 131 GLU A O 1
ATOM 1013 N N . ALA A 1 132 ? 25.461 -38.901 -72.766 1.00 29.78 132 ALA A N 1
ATOM 1014 C CA . ALA A 1 132 ? 24.928 -38.926 -74.132 1.00 29.78 132 ALA A CA 1
ATOM 1015 C C . ALA A 1 132 ? 24.115 -37.645 -74.414 1.00 29.78 132 ALA A C 1
ATOM 1017 O O . ALA A 1 132 ? 23.316 -37.211 -73.583 1.00 29.78 132 ALA A O 1
ATOM 1018 N N . HIS A 1 133 ? 24.322 -37.030 -75.582 1.00 30.41 133 HIS A N 1
ATOM 1019 C CA . HIS A 1 133 ? 23.662 -35.788 -76.001 1.00 30.41 133 HIS A CA 1
ATOM 1020 C C . HIS A 1 133 ? 22.472 -36.042 -76.944 1.00 30.41 133 HIS A C 1
ATOM 1022 O O . HIS A 1 133 ? 22.615 -36.788 -77.903 1.00 30.41 133 HIS A O 1
ATOM 1028 N N . ALA A 1 134 ? 21.401 -35.264 -76.733 1.00 28.11 134 ALA A N 1
ATOM 1029 C CA . ALA A 1 134 ? 20.521 -34.635 -77.737 1.00 28.11 134 ALA A CA 1
ATOM 1030 C C . ALA A 1 134 ? 19.721 -35.469 -78.776 1.00 28.11 134 ALA A C 1
ATOM 1032 O O . ALA A 1 134 ? 20.192 -36.442 -79.346 1.00 28.11 134 ALA A O 1
ATOM 1033 N N . SER A 1 135 ? 18.561 -34.894 -79.145 1.00 28.19 135 SER A N 1
ATOM 1034 C CA . SER A 1 135 ? 17.807 -35.109 -80.402 1.00 28.19 135 SER A CA 1
ATOM 1035 C C . SER A 1 135 ? 17.096 -36.474 -80.590 1.00 28.19 135 SER A C 1
ATOM 1037 O O . SER A 1 135 ? 17.601 -37.512 -80.194 1.00 28.19 135 SER A O 1
ATOM 1039 N N . THR A 1 136 ? 15.894 -36.568 -81.184 1.00 29.42 136 THR A N 1
ATOM 1040 C CA . THR A 1 136 ? 15.004 -35.530 -81.764 1.00 29.42 136 THR A CA 1
ATOM 1041 C C . THR A 1 136 ? 13.524 -35.965 -81.754 1.00 29.42 136 THR A C 1
ATOM 1043 O O . THR A 1 136 ? 13.220 -37.151 -81.687 1.00 29.42 136 THR A O 1
ATOM 1046 N N . ASN A 1 137 ? 12.623 -34.983 -81.894 1.00 32.91 137 ASN A N 1
ATOM 1047 C CA . ASN A 1 137 ? 11.206 -35.096 -82.308 1.00 32.91 137 ASN A CA 1
ATOM 1048 C C . ASN A 1 137 ? 11.013 -35.947 -83.600 1.00 32.91 137 ASN A C 1
ATOM 1050 O O . ASN A 1 137 ? 11.998 -36.059 -84.337 1.00 32.91 137 ASN A O 1
ATOM 1054 N N . PRO A 1 138 ? 9.798 -36.461 -83.959 1.00 43.38 138 PRO A N 1
ATOM 1055 C CA . PRO A 1 138 ? 8.492 -35.780 -83.775 1.00 43.38 138 PRO A CA 1
ATOM 1056 C C . PRO A 1 138 ? 7.205 -36.624 -83.512 1.00 43.38 138 PRO A C 1
ATOM 1058 O O . PRO A 1 138 ? 7.212 -37.831 -83.692 1.00 43.38 138 PRO A O 1
ATOM 1061 N N . SER A 1 139 ? 6.111 -35.908 -83.166 1.00 29.16 139 SER A N 1
ATOM 1062 C CA . SER A 1 139 ? 4.651 -36.103 -83.450 1.00 29.16 139 SER A CA 1
ATOM 1063 C C . SER A 1 139 ? 3.977 -37.504 -83.299 1.00 29.16 139 SER A C 1
ATOM 1065 O O . SER A 1 139 ? 4.569 -38.523 -83.600 1.00 29.16 139 SER A O 1
ATOM 1067 N N . GLU A 1 140 ? 2.712 -37.676 -82.862 1.00 29.33 140 GLU A N 1
ATOM 1068 C CA . GLU A 1 140 ? 1.468 -37.023 -83.331 1.00 29.33 140 GLU A CA 1
ATOM 1069 C C . GLU A 1 140 ? 0.229 -37.134 -82.381 1.00 29.33 140 GLU A C 1
ATOM 1071 O O . GLU A 1 140 ? -0.123 -38.213 -81.919 1.00 29.33 140 GLU A O 1
ATOM 1076 N N . THR A 1 141 ? -0.556 -36.041 -82.304 1.00 30.83 141 THR A N 1
ATOM 1077 C CA . THR A 1 141 ? -2.053 -35.957 -82.244 1.00 30.83 141 THR A CA 1
ATOM 1078 C C . THR A 1 141 ? -2.923 -36.286 -80.997 1.00 30.83 141 THR A C 1
ATOM 1080 O O . THR A 1 141 ? -2.752 -37.281 -80.308 1.00 30.83 141 THR A O 1
ATOM 1083 N N . HIS A 1 142 ? -3.995 -35.467 -80.868 1.00 31.23 142 HIS A N 1
ATOM 1084 C CA . HIS A 1 142 ? -5.244 -35.595 -80.068 1.00 31.23 142 HIS A CA 1
ATOM 1085 C C . HIS A 1 142 ? -5.129 -35.570 -78.524 1.00 31.23 142 HIS A C 1
ATOM 1087 O O . HIS A 1 142 ? -4.171 -36.065 -77.959 1.00 31.23 142 HIS A O 1
ATOM 1093 N N . SER A 1 143 ? -6.064 -35.011 -77.734 1.00 31.38 143 SER A N 1
ATOM 1094 C CA . SER A 1 143 ? -7.407 -34.385 -77.907 1.00 31.38 143 SER A CA 1
ATOM 1095 C C . SER A 1 143 ? -7.613 -33.397 -76.718 1.00 31.38 143 SER A C 1
ATOM 1097 O O . SER A 1 143 ? -6.961 -33.594 -75.705 1.00 31.38 143 SER A O 1
ATOM 1099 N N . ARG A 1 144 ? -8.510 -32.400 -76.599 1.00 30.91 144 ARG A N 1
ATOM 1100 C CA . ARG A 1 144 ? -9.582 -31.736 -77.380 1.00 30.91 144 ARG A CA 1
ATOM 1101 C C . ARG A 1 144 ? -10.428 -30.931 -76.347 1.00 30.91 144 ARG A C 1
ATOM 1103 O O . ARG A 1 144 ? -10.821 -31.531 -75.355 1.00 30.91 144 ARG A O 1
ATOM 1110 N N . LYS A 1 145 ? -10.826 -29.675 -76.647 1.00 33.16 145 LYS A N 1
ATOM 1111 C CA . LYS A 1 145 ? -11.574 -28.688 -75.791 1.00 33.16 145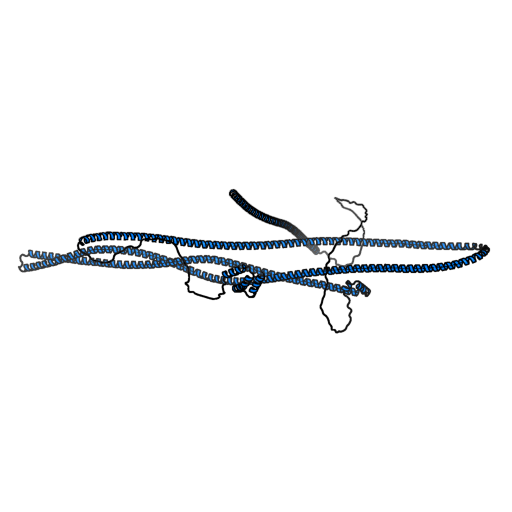 LYS A CA 1
ATOM 1112 C C . LYS A 1 145 ? -10.759 -28.054 -74.636 1.00 33.16 145 LYS A C 1
ATOM 1114 O O . LYS A 1 145 ? -9.961 -28.748 -74.027 1.00 33.16 145 LYS A O 1
ATOM 1119 N N . GLY A 1 146 ? -10.966 -26.778 -74.275 1.00 29.17 146 GLY A N 1
ATOM 1120 C CA . GLY A 1 146 ? -11.756 -25.714 -74.937 1.00 29.17 146 GLY A CA 1
ATOM 1121 C C . GLY A 1 146 ? -12.045 -24.490 -74.035 1.00 29.17 146 GLY A C 1
ATOM 1122 O O . GLY A 1 146 ? -11.929 -24.632 -72.826 1.00 29.17 146 GLY A O 1
ATOM 1123 N N . SER A 1 147 ? -12.452 -23.358 -74.647 1.00 35.97 147 SER A N 1
ATOM 1124 C CA . SER A 1 147 ? -13.153 -22.166 -74.071 1.00 35.97 147 SER A CA 1
ATOM 1125 C C . SER A 1 147 ? -12.576 -21.526 -72.785 1.00 35.97 147 SER A C 1
ATOM 1127 O O . SER A 1 147 ? -12.661 -22.127 -71.723 1.00 35.97 147 SER A O 1
ATOM 1129 N N . GLU A 1 148 ? -11.954 -20.336 -72.835 1.00 30.08 148 GLU A N 1
ATOM 1130 C CA . GLU A 1 148 ? -12.562 -18.972 -72.691 1.00 30.08 148 GLU A CA 1
ATOM 1131 C C . GLU A 1 148 ? -12.112 -18.348 -71.342 1.00 30.08 148 GLU A C 1
ATOM 1133 O O . GLU A 1 148 ? -11.939 -19.092 -70.384 1.00 30.08 148 GLU A O 1
ATOM 1138 N N . ALA A 1 149 ? -11.868 -17.042 -71.152 1.00 29.19 149 ALA A N 1
ATOM 1139 C CA . ALA A 1 149 ? -11.682 -15.882 -72.046 1.00 29.19 149 ALA A CA 1
ATOM 1140 C C . ALA A 1 149 ? -10.678 -14.890 -71.367 1.00 29.19 149 ALA A C 1
ATOM 1142 O O . ALA A 1 149 ? -10.437 -15.033 -70.173 1.00 29.19 149 ALA A O 1
ATOM 1143 N N . ALA A 1 150 ? -9.905 -14.083 -72.118 1.00 27.45 150 ALA A N 1
ATOM 1144 C CA . ALA A 1 150 ? -9.978 -12.598 -72.226 1.00 27.45 150 ALA A CA 1
ATOM 1145 C C . ALA A 1 150 ? -9.795 -11.792 -70.902 1.00 27.45 150 ALA A C 1
ATOM 1147 O O . ALA A 1 150 ? -10.292 -12.205 -69.865 1.00 27.45 150 ALA A O 1
ATOM 1148 N N . GLU A 1 151 ? -9.108 -10.641 -70.825 1.00 32.06 151 GLU A N 1
ATOM 1149 C CA . GLU A 1 151 ? -8.544 -9.676 -71.807 1.00 32.06 151 GLU A CA 1
ATOM 1150 C C . GLU A 1 151 ? -7.065 -9.366 -71.405 1.00 32.06 151 GLU A C 1
ATOM 1152 O O . GLU A 1 151 ? -6.709 -9.533 -70.242 1.00 32.06 151 GLU A O 1
ATOM 1157 N N . GLN A 1 152 ? -6.072 -9.129 -72.280 1.00 29.72 152 GLN A N 1
ATOM 1158 C CA . GLN A 1 152 ? -5.810 -7.944 -73.133 1.00 29.72 152 GLN A CA 1
ATOM 1159 C C . GLN A 1 152 ? -5.852 -6.601 -72.366 1.00 29.72 152 GLN A C 1
ATOM 1161 O O . GLN A 1 152 ? -6.807 -6.321 -71.659 1.00 29.72 152 GLN A O 1
ATOM 1166 N N . THR A 1 153 ? -4.800 -5.769 -72.421 1.00 30.12 153 THR A N 1
ATOM 1167 C CA . THR A 1 153 ? -4.495 -4.888 -73.573 1.00 30.12 153 THR A CA 1
ATOM 1168 C C . THR A 1 153 ? -3.008 -4.736 -73.968 1.00 30.12 153 THR A C 1
ATOM 1170 O O . THR A 1 153 ? -2.089 -4.934 -73.178 1.00 30.12 153 THR A O 1
ATOM 1173 N N . GLU A 1 154 ? -2.796 -4.326 -75.225 1.00 29.22 154 GLU A N 1
ATOM 1174 C CA . GLU A 1 154 ? -1.543 -3.819 -75.826 1.00 29.22 154 GLU A CA 1
ATOM 1175 C C . GLU A 1 154 ? -1.272 -2.353 -75.390 1.00 29.22 154 GLU A C 1
ATOM 1177 O O . GLU A 1 154 ? -2.213 -1.624 -75.093 1.00 29.22 154 GLU A O 1
ATOM 1182 N N . SER A 1 155 ? -0.041 -1.873 -75.151 1.00 30.47 155 SER A N 1
ATOM 1183 C CA . SER A 1 155 ? 1.163 -1.727 -76.005 1.00 30.47 155 SER A CA 1
ATOM 1184 C C . SER A 1 155 ? 1.110 -0.579 -77.032 1.00 30.47 155 SER A C 1
ATOM 1186 O O . SER A 1 155 ? 0.433 -0.680 -78.053 1.00 30.47 155 SER A O 1
ATOM 1188 N N . THR A 1 156 ? 1.896 0.491 -76.809 1.00 27.58 156 THR A N 1
ATOM 1189 C CA . THR A 1 156 ? 2.540 1.306 -77.873 1.00 27.58 156 THR A CA 1
ATOM 1190 C C . THR A 1 156 ? 3.653 2.230 -77.331 1.00 27.58 156 THR A C 1
ATOM 1192 O O . THR A 1 156 ? 3.586 2.710 -76.203 1.00 27.58 156 THR A O 1
ATOM 1195 N N . GLN A 1 157 ? 4.673 2.488 -78.160 1.00 29.50 157 GLN A N 1
ATOM 1196 C CA . GLN A 1 157 ? 5.702 3.555 -78.050 1.00 29.50 157 GLN A CA 1
ATOM 1197 C C . GLN A 1 157 ? 5.473 4.564 -79.229 1.00 29.50 157 GLN A C 1
ATOM 1199 O O . GLN A 1 157 ? 4.412 4.431 -79.848 1.00 29.50 157 GLN A O 1
ATOM 1204 N N . PRO A 1 158 ? 6.381 5.485 -79.674 1.00 45.09 158 PRO A N 1
ATOM 1205 C CA . PRO A 1 158 ? 7.705 5.952 -79.192 1.00 45.09 158 PRO A CA 1
ATOM 1206 C C . PRO A 1 158 ? 7.898 7.511 -79.290 1.00 45.09 158 PRO A C 1
ATOM 1208 O O . PRO A 1 158 ? 6.921 8.246 -79.201 1.00 45.09 158 PRO A O 1
ATOM 1211 N N . ALA A 1 159 ? 9.144 7.975 -79.548 1.00 26.12 159 ALA A N 1
ATOM 1212 C CA . ALA A 1 159 ? 9.661 9.351 -79.794 1.00 26.12 159 ALA A CA 1
ATOM 1213 C C . ALA A 1 159 ? 9.988 10.197 -78.530 1.00 26.12 159 ALA A C 1
ATOM 1215 O O . ALA A 1 159 ? 9.183 10.254 -77.609 1.00 26.12 159 ALA A O 1
ATOM 1216 N N . GLU A 1 160 ? 11.198 10.749 -78.302 1.00 28.34 160 GLU A N 1
ATOM 1217 C CA . GLU A 1 160 ? 12.117 11.624 -79.096 1.00 28.34 160 GLU A CA 1
ATOM 1218 C C . GLU A 1 160 ? 11.718 13.124 -79.093 1.00 28.34 160 GLU A C 1
ATOM 1220 O O . GLU A 1 160 ? 10.551 13.436 -79.290 1.00 28.34 160 GLU A O 1
ATOM 1225 N N . ALA A 1 161 ? 12.610 14.122 -78.915 1.00 27.19 161 ALA A N 1
ATOM 1226 C CA . ALA A 1 161 ? 14.042 14.143 -78.544 1.00 27.19 161 ALA A CA 1
ATOM 1227 C C . ALA A 1 161 ? 14.521 15.573 -78.123 1.00 27.19 161 ALA A C 1
ATOM 1229 O O . ALA A 1 161 ? 13.770 16.540 -78.225 1.00 27.19 161 ALA A O 1
ATOM 1230 N N . SER A 1 162 ? 15.815 15.690 -77.773 1.00 29.33 162 SER A N 1
ATOM 1231 C CA . SER A 1 162 ? 16.697 16.881 -77.904 1.00 29.33 162 SER A CA 1
ATOM 1232 C C . SER A 1 162 ? 16.840 17.946 -76.788 1.00 29.33 162 SER A C 1
ATOM 1234 O O . SER A 1 162 ? 15.902 18.568 -76.302 1.00 29.33 162 SER A O 1
ATOM 1236 N N . THR A 1 163 ? 18.122 18.183 -76.486 1.00 30.22 163 THR A N 1
ATOM 1237 C CA . THR A 1 163 ? 18.831 19.269 -75.765 1.00 30.22 163 THR A CA 1
ATOM 1238 C C . THR A 1 163 ? 18.919 20.567 -76.630 1.00 30.22 163 THR A C 1
ATOM 1240 O O . THR A 1 163 ? 18.503 20.475 -77.788 1.00 30.22 163 THR A O 1
ATOM 1243 N N . PRO A 1 164 ? 19.420 21.768 -76.189 1.00 41.50 164 PRO A N 1
ATOM 1244 C CA . PRO A 1 164 ? 20.649 21.999 -75.395 1.00 41.50 164 PRO A CA 1
ATOM 1245 C C . PRO A 1 164 ? 20.690 23.203 -74.408 1.00 41.50 164 PRO A C 1
ATOM 1247 O O . PRO A 1 164 ? 19.682 23.814 -74.076 1.00 41.50 164 PRO A O 1
ATOM 1250 N N . ALA A 1 165 ? 21.896 23.478 -73.888 1.00 26.66 165 ALA A N 1
ATOM 1251 C CA . ALA A 1 165 ? 22.226 24.406 -72.795 1.00 26.66 165 ALA A CA 1
ATOM 1252 C C . ALA A 1 165 ? 22.770 25.780 -73.259 1.00 26.66 165 ALA A C 1
ATOM 1254 O O . ALA A 1 165 ? 23.004 25.963 -74.450 1.00 26.66 165 ALA A O 1
ATOM 1255 N N . VAL A 1 166 ? 23.065 26.691 -72.308 1.00 30.39 166 VAL A N 1
ATOM 1256 C CA . VAL A 1 166 ? 24.325 27.485 -72.214 1.00 30.39 166 VAL A CA 1
ATOM 1257 C C . VAL A 1 166 ? 24.413 28.257 -70.869 1.00 30.39 166 VAL A C 1
ATOM 1259 O O . VAL A 1 166 ? 23.416 28.404 -70.168 1.00 30.39 166 VAL A O 1
ATOM 1262 N N . ALA A 1 167 ? 25.633 28.653 -70.477 1.00 28.89 167 ALA A N 1
ATOM 1263 C CA . ALA A 1 167 ? 26.062 29.141 -69.152 1.00 28.89 167 ALA A CA 1
ATOM 1264 C C . ALA A 1 167 ? 25.698 30.604 -68.775 1.00 28.89 167 ALA A C 1
ATOM 1266 O O . ALA A 1 167 ? 25.250 31.378 -69.618 1.00 28.89 167 ALA A O 1
ATOM 1267 N N . GLY A 1 168 ? 25.987 31.000 -67.517 1.00 27.70 168 GLY A N 1
ATOM 1268 C CA . GLY A 1 168 ? 25.899 32.395 -67.043 1.00 27.70 168 GLY A CA 1
ATOM 1269 C C . GLY A 1 168 ? 26.273 32.650 -65.565 1.00 27.70 168 GLY A C 1
ATOM 1270 O O . GLY A 1 168 ? 25.391 32.792 -64.725 1.00 27.70 168 GLY A O 1
ATOM 1271 N N . GLU A 1 169 ? 27.569 32.769 -65.260 1.00 28.59 169 GLU A N 1
ATOM 1272 C CA . GLU A 1 169 ? 28.108 33.541 -64.108 1.00 28.59 169 GLU A CA 1
ATOM 1273 C C . GLU A 1 169 ? 28.068 35.071 -64.426 1.00 28.59 169 GLU A C 1
ATOM 1275 O O . GLU A 1 169 ? 27.881 35.373 -65.612 1.00 28.59 169 GLU A O 1
ATOM 1280 N N . PRO A 1 170 ? 28.241 36.055 -63.486 1.00 39.41 170 PRO A N 1
ATOM 1281 C CA . PRO A 1 170 ? 29.184 36.003 -62.345 1.00 39.41 170 PRO A CA 1
ATOM 1282 C C . PRO A 1 170 ? 28.888 36.816 -61.036 1.00 39.41 170 PRO A C 1
ATOM 1284 O O . PRO A 1 170 ? 27.996 37.653 -60.964 1.00 39.41 170 PRO A O 1
ATOM 1287 N N . GLU A 1 171 ? 29.757 36.587 -60.035 1.00 27.16 171 GLU A N 1
ATOM 1288 C CA . GLU A 1 171 ? 30.417 37.525 -59.080 1.00 27.16 171 GLU A CA 1
ATOM 1289 C C . GLU A 1 171 ? 29.694 38.595 -58.200 1.00 27.16 171 GLU A C 1
ATOM 1291 O O . GLU A 1 171 ? 28.981 39.484 -58.655 1.00 27.16 171 GLU A O 1
ATOM 1296 N N . ALA A 1 172 ? 30.186 38.625 -56.944 1.00 27.12 172 ALA A N 1
ATOM 1297 C CA . ALA A 1 172 ? 30.543 39.783 -56.093 1.00 27.12 172 ALA A CA 1
ATOM 1298 C C . ALA A 1 172 ? 29.504 40.574 -55.246 1.00 27.12 172 ALA A C 1
ATOM 1300 O O . ALA A 1 172 ? 28.513 41.124 -55.715 1.00 27.12 172 ALA A O 1
ATOM 1301 N N . GLY A 1 173 ? 29.864 40.767 -53.961 1.00 27.83 173 GLY A N 1
ATOM 1302 C CA . GLY A 1 173 ? 29.245 41.711 -53.014 1.00 27.83 173 GLY A CA 1
ATOM 1303 C C . GLY A 1 173 ? 29.952 41.747 -51.640 1.00 27.83 173 GLY A C 1
ATOM 1304 O O . GLY A 1 173 ? 29.891 40.784 -50.882 1.00 27.83 173 GLY A O 1
ATOM 1305 N N . GLU A 1 174 ? 30.642 42.844 -51.296 1.00 26.64 174 GLU A N 1
ATOM 1306 C CA . GLU A 1 174 ? 31.423 42.973 -50.044 1.00 26.64 174 GLU A CA 1
ATOM 1307 C C . GLU A 1 174 ? 30.601 43.294 -48.774 1.00 26.64 174 GLU A C 1
ATOM 1309 O O . GLU A 1 174 ? 29.633 44.051 -48.817 1.00 26.64 174 GLU A O 1
ATOM 1314 N N . GLY A 1 175 ? 31.102 42.880 -47.595 1.00 28.14 175 GLY A N 1
ATOM 1315 C CA . GLY A 1 175 ? 30.560 43.287 -46.284 1.00 28.14 175 GLY A CA 1
ATOM 1316 C C . GLY A 1 175 ? 31.579 43.340 -45.127 1.00 28.14 175 GLY A C 1
ATOM 1317 O O . GLY A 1 175 ? 31.651 42.424 -44.315 1.00 28.14 175 GLY A O 1
ATOM 1318 N N . LYS A 1 176 ? 32.357 44.431 -44.989 1.00 27.70 176 LYS A N 1
ATOM 1319 C CA . LYS A 1 176 ? 33.331 44.635 -43.880 1.00 27.70 176 LYS A CA 1
ATOM 1320 C C . LYS A 1 176 ? 32.815 45.562 -42.759 1.00 27.70 176 LYS A C 1
ATOM 1322 O O . LYS A 1 176 ? 32.453 46.692 -43.082 1.00 27.70 176 LYS A O 1
ATOM 1327 N N . LYS A 1 177 ? 32.946 45.173 -41.466 1.00 27.75 177 LYS A N 1
ATOM 1328 C CA . LYS A 1 177 ? 33.166 46.000 -40.219 1.00 27.75 177 LYS A CA 1
ATOM 1329 C C . LYS A 1 177 ? 32.786 45.206 -38.936 1.00 27.75 177 LYS A C 1
ATOM 1331 O O . LYS A 1 177 ? 31.863 44.417 -39.004 1.00 27.75 177 LYS A O 1
ATOM 1336 N N . LYS A 1 178 ? 33.343 45.413 -37.722 1.00 26.36 178 LYS A N 1
ATOM 1337 C CA . LYS A 1 178 ? 34.640 45.978 -37.251 1.00 26.36 178 LYS A CA 1
ATOM 1338 C C . LYS A 1 178 ? 34.837 45.707 -35.730 1.00 26.36 178 LYS A C 1
ATOM 1340 O O . LYS A 1 178 ? 33.897 45.867 -34.970 1.00 26.36 178 LYS A O 1
ATOM 1345 N N . ASN A 1 179 ? 36.089 45.502 -35.292 1.00 25.38 179 ASN A N 1
ATOM 1346 C CA . ASN A 1 179 ? 36.658 45.791 -33.948 1.00 25.38 179 ASN A CA 1
ATOM 1347 C C . ASN A 1 179 ? 36.025 45.243 -32.636 1.00 25.38 179 ASN A C 1
ATOM 1349 O O . ASN A 1 179 ? 35.037 45.792 -32.156 1.00 25.38 179 ASN A O 1
ATOM 1353 N N . LYS A 1 180 ? 36.857 44.548 -31.831 1.00 25.47 180 LYS A N 1
ATOM 1354 C CA . LYS A 1 180 ? 37.436 45.152 -30.597 1.00 25.47 180 LYS A CA 1
ATOM 1355 C C . LYS A 1 180 ? 38.735 44.465 -30.130 1.00 25.47 180 LYS A C 1
ATOM 1357 O O . LYS A 1 180 ? 38.918 43.273 -30.322 1.00 25.47 180 LYS A O 1
ATOM 1362 N N . LYS A 1 181 ? 39.645 45.236 -29.514 1.00 27.91 181 LYS A N 1
ATOM 1363 C CA . LYS A 1 181 ? 40.918 44.769 -28.914 1.00 27.91 181 LYS A CA 1
ATOM 1364 C C . LYS A 1 181 ? 40.791 44.597 -27.393 1.00 27.91 181 LYS A C 1
ATOM 1366 O O . LYS A 1 181 ? 40.177 45.448 -26.751 1.00 27.91 181 LYS A O 1
ATOM 1371 N N . LYS A 1 182 ? 41.566 43.675 -26.808 1.00 25.95 182 LYS A N 1
ATOM 1372 C CA . LYS A 1 182 ? 42.286 43.903 -25.534 1.00 25.95 182 LYS A CA 1
ATOM 1373 C C . LYS A 1 182 ? 43.593 43.089 -25.490 1.00 25.95 182 LYS A C 1
ATOM 1375 O O . LYS A 1 182 ? 43.814 42.256 -26.360 1.00 25.95 182 LYS A O 1
ATOM 1380 N N . LYS A 1 183 ? 44.512 43.435 -24.577 1.00 27.69 183 LYS A N 1
ATOM 1381 C CA . LYS A 1 183 ? 45.930 43.011 -24.600 1.00 27.69 183 LYS A CA 1
ATOM 1382 C C . LYS A 1 183 ? 46.550 43.077 -23.193 1.00 27.69 183 LYS A C 1
ATOM 1384 O O . LYS A 1 183 ? 46.540 44.152 -22.599 1.00 27.69 183 LYS A O 1
ATOM 1389 N N . SER A 1 184 ? 47.104 41.971 -22.691 1.00 29.81 184 SER A N 1
ATOM 1390 C CA . SER A 1 184 ? 47.845 41.858 -21.413 1.00 29.81 184 SER A CA 1
ATOM 1391 C C . SER A 1 184 ? 49.269 41.301 -21.641 1.00 29.81 184 SER A C 1
ATOM 1393 O O . SER A 1 184 ? 49.704 41.221 -22.794 1.00 29.81 184 SER A O 1
ATOM 1395 N N . LYS A 1 185 ? 50.069 41.066 -20.580 1.00 25.81 185 LYS A N 1
ATOM 1396 C CA . LYS A 1 185 ? 51.543 40.953 -20.696 1.00 25.81 185 LYS A CA 1
ATOM 1397 C C . LYS A 1 185 ? 52.253 40.328 -19.469 1.00 25.81 185 LYS A C 1
ATOM 1399 O O . LYS A 1 185 ? 52.434 41.026 -18.477 1.00 25.81 185 LYS A O 1
ATOM 1404 N N . ALA A 1 186 ? 52.824 39.123 -19.639 1.00 27.55 186 ALA A N 1
ATOM 1405 C CA . ALA A 1 186 ? 53.868 38.508 -18.779 1.00 27.55 186 ALA A CA 1
ATOM 1406 C C . ALA A 1 186 ? 53.432 38.153 -17.314 1.00 27.55 186 ALA A C 1
ATOM 1408 O O . ALA A 1 186 ? 52.300 38.453 -16.957 1.00 27.55 186 ALA A O 1
ATOM 1409 N N . LYS A 1 187 ? 54.215 37.491 -16.423 1.00 25.73 187 LYS A N 1
ATOM 1410 C CA . LYS A 1 187 ? 55.674 37.175 -16.373 1.00 25.73 187 LYS A CA 1
ATOM 1411 C C . LYS A 1 187 ? 56.035 36.095 -15.293 1.00 25.73 187 LYS A C 1
ATOM 1413 O O . LYS A 1 187 ? 55.559 36.261 -14.183 1.00 25.73 187 LYS A O 1
ATOM 1418 N N . LYS A 1 188 ? 56.993 35.167 -15.564 1.00 26.56 188 LYS A N 1
ATOM 1419 C CA . LYS A 1 188 ? 57.778 34.264 -14.628 1.00 26.56 188 LYS A CA 1
ATOM 1420 C C . LYS A 1 188 ? 56.979 33.257 -13.726 1.00 26.56 188 LYS A C 1
ATOM 1422 O O . LYS A 1 188 ? 55.831 33.542 -13.442 1.00 26.56 188 LYS A O 1
ATOM 1427 N N . LYS A 1 189 ? 57.405 32.025 -13.331 1.00 28.23 189 LYS A N 1
ATOM 1428 C CA . LYS A 1 189 ? 58.683 31.311 -12.939 1.00 28.23 189 LYS A CA 1
ATOM 1429 C C . LYS A 1 189 ? 59.283 31.708 -11.562 1.00 28.23 189 LYS A C 1
ATOM 1431 O O . LYS A 1 189 ? 59.163 32.890 -11.249 1.00 28.23 189 LYS A O 1
ATOM 1436 N N . PRO A 1 190 ? 60.003 30.836 -10.791 1.00 46.84 190 PRO A N 1
ATOM 1437 C CA . PRO A 1 190 ? 60.563 29.479 -11.059 1.00 46.84 190 PRO A CA 1
ATOM 1438 C C . PRO A 1 190 ? 59.981 28.365 -10.120 1.00 46.84 190 PRO A C 1
ATOM 1440 O O . PRO A 1 190 ? 58.924 28.617 -9.557 1.00 46.84 190 PRO A O 1
ATOM 1443 N N . ALA A 1 191 ? 60.447 27.100 -10.038 1.00 27.12 191 ALA A N 1
ATOM 1444 C CA . ALA A 1 191 ? 61.702 26.497 -9.487 1.00 27.12 191 ALA A CA 1
ATOM 1445 C C . ALA A 1 191 ? 61.878 25.040 -10.049 1.00 27.12 191 ALA A C 1
ATOM 1447 O O . ALA A 1 191 ? 60.871 24.451 -10.425 1.00 27.12 191 ALA A O 1
ATOM 1448 N N . GLU A 1 192 ? 63.063 24.526 -10.440 1.00 25.30 192 GLU A N 1
ATOM 1449 C CA . GLU A 1 192 ? 64.125 23.813 -9.655 1.00 25.30 192 GLU A CA 1
ATOM 1450 C C . GLU A 1 192 ? 63.707 22.425 -9.090 1.00 25.30 192 GLU A C 1
ATOM 1452 O O . GLU A 1 192 ? 62.594 22.299 -8.598 1.00 25.30 192 GLU A O 1
ATOM 1457 N N . ALA A 1 193 ? 64.510 21.342 -9.132 1.00 26.00 193 ALA A N 1
ATOM 1458 C CA . ALA A 1 193 ? 65.910 21.156 -9.575 1.00 26.00 193 ALA A CA 1
ATOM 1459 C C . ALA A 1 193 ? 66.218 19.712 -10.085 1.00 26.00 193 ALA A C 1
ATOM 1461 O O . ALA A 1 193 ? 65.363 18.834 -10.058 1.00 26.00 193 ALA A O 1
ATOM 1462 N N . ALA A 1 194 ? 67.461 19.494 -10.531 1.00 27.38 194 ALA A N 1
ATOM 1463 C CA . ALA A 1 194 ? 68.133 18.226 -10.887 1.00 27.38 194 ALA A CA 1
ATOM 1464 C C . ALA A 1 194 ? 69.602 18.325 -10.366 1.00 27.38 194 ALA A C 1
ATOM 1466 O O . ALA A 1 194 ? 69.969 19.447 -9.992 1.00 27.38 194 ALA A O 1
ATOM 1467 N N . PRO A 1 195 ? 70.474 17.282 -10.334 1.00 48.59 195 PRO A N 1
ATOM 1468 C CA . PRO A 1 195 ? 70.479 16.007 -11.077 1.00 48.59 195 PRO A CA 1
ATOM 1469 C C . PRO A 1 195 ? 70.386 14.776 -10.107 1.00 48.59 195 PRO A C 1
ATOM 1471 O O . PRO A 1 195 ? 69.530 14.857 -9.234 1.00 48.59 195 PRO A O 1
ATOM 1474 N N . ALA A 1 196 ? 71.078 13.616 -10.151 1.00 27.05 196 ALA A N 1
ATOM 1475 C CA . ALA A 1 196 ? 72.308 13.189 -10.841 1.00 27.05 196 ALA A CA 1
ATOM 1476 C C . ALA A 1 196 ? 72.498 11.649 -10.992 1.00 27.05 196 ALA A C 1
ATOM 1478 O O . ALA A 1 196 ? 71.543 10.879 -11.000 1.00 27.05 196 ALA A O 1
ATOM 1479 N N . GLU A 1 197 ? 73.761 11.281 -11.220 1.00 28.86 197 GLU A N 1
ATOM 1480 C CA . GLU A 1 197 ? 74.424 10.005 -11.548 1.00 28.86 197 GLU A CA 1
ATOM 1481 C C . GLU A 1 197 ? 74.461 9.011 -10.347 1.00 28.86 197 GLU A C 1
ATOM 1483 O O . GLU A 1 197 ? 74.173 9.411 -9.224 1.00 28.86 197 GLU A O 1
ATOM 1488 N N . GLU A 1 198 ? 74.723 7.697 -10.473 1.00 27.23 198 GLU A N 1
ATOM 1489 C CA . GLU A 1 198 ? 75.844 7.028 -11.173 1.00 27.23 198 GLU A CA 1
ATOM 1490 C C . GLU A 1 198 ? 75.520 5.681 -11.881 1.00 27.23 198 GLU A C 1
ATOM 1492 O O . GLU A 1 198 ? 74.406 5.161 -11.868 1.00 27.23 198 GLU A O 1
ATOM 1497 N N . LYS A 1 199 ? 76.552 5.132 -12.542 1.00 28.84 199 LYS A N 1
ATOM 1498 C CA . LYS A 1 199 ? 76.650 3.861 -13.297 1.00 28.84 199 LYS A CA 1
ATOM 1499 C C . LYS A 1 199 ? 77.646 2.927 -12.556 1.00 28.84 199 LYS A C 1
ATOM 1501 O O . LYS A 1 199 ? 78.477 3.476 -11.835 1.00 28.84 199 LYS A O 1
ATOM 1506 N N . PRO A 1 200 ? 77.679 1.579 -12.750 1.00 38.06 200 PRO A N 1
ATOM 1507 C CA . PRO A 1 200 ? 78.228 1.038 -14.008 1.00 38.06 200 PRO A CA 1
ATOM 1508 C C . PRO A 1 200 ? 77.762 -0.360 -14.513 1.00 38.06 200 PRO A C 1
ATOM 1510 O O . PRO A 1 200 ? 77.534 -1.301 -13.768 1.00 38.06 200 PRO A O 1
ATOM 1513 N N . ALA A 1 201 ? 77.753 -0.464 -15.847 1.00 27.73 201 ALA A N 1
ATOM 1514 C CA . ALA A 1 201 ? 78.103 -1.588 -16.739 1.00 27.73 201 ALA A CA 1
ATOM 1515 C C . ALA A 1 201 ? 78.045 -3.082 -16.309 1.00 27.73 201 ALA A C 1
ATOM 1517 O O . ALA A 1 201 ? 78.813 -3.540 -15.465 1.00 27.73 201 ALA A O 1
ATOM 1518 N N . SER A 1 202 ? 77.410 -3.902 -17.166 1.00 26.66 202 SER A N 1
ATOM 1519 C CA . SER A 1 202 ? 78.088 -5.065 -17.790 1.00 26.66 202 SER A CA 1
ATOM 1520 C C . SER A 1 202 ? 77.512 -5.433 -19.177 1.00 26.66 202 SER A C 1
ATOM 1522 O O . SER A 1 202 ? 76.325 -5.680 -19.311 1.00 26.66 202 SER A O 1
ATOM 1524 N N . GLN A 1 203 ? 78.401 -5.417 -20.177 1.00 29.55 203 GLN A N 1
ATOM 1525 C CA . GLN A 1 203 ? 78.526 -6.192 -21.435 1.00 29.55 203 GLN A CA 1
ATOM 1526 C C . GLN A 1 203 ? 77.317 -6.786 -22.224 1.00 29.55 203 GLN A C 1
ATOM 1528 O O . GLN A 1 203 ? 76.372 -7.356 -21.700 1.00 29.55 203 GLN A O 1
ATOM 1533 N N . GLN A 1 204 ? 77.477 -6.688 -23.553 1.00 32.56 204 GLN A N 1
ATOM 1534 C CA . GLN A 1 204 ? 76.703 -7.220 -24.700 1.00 32.56 204 GLN A CA 1
ATOM 1535 C C . GLN A 1 204 ? 76.693 -8.780 -24.761 1.00 32.56 204 GLN A C 1
ATOM 1537 O O . GLN A 1 204 ? 77.548 -9.384 -24.108 1.00 32.56 204 GLN A O 1
ATOM 1542 N N . PRO A 1 205 ? 75.802 -9.451 -25.542 1.00 34.88 205 PRO A N 1
ATOM 1543 C CA . PRO A 1 205 ? 75.759 -9.296 -27.005 1.00 34.88 205 PRO A CA 1
ATOM 1544 C C . PRO A 1 205 ? 74.382 -9.191 -27.696 1.00 34.88 205 PRO A C 1
ATOM 1546 O O . PRO A 1 205 ? 73.352 -9.665 -27.226 1.00 34.88 205 PRO A O 1
ATOM 1549 N N . GLU A 1 206 ? 74.461 -8.604 -28.889 1.00 41.09 206 GLU A N 1
ATOM 1550 C CA . GLU A 1 206 ? 73.497 -8.542 -29.994 1.00 41.09 206 GLU A CA 1
ATOM 1551 C C . GLU A 1 206 ? 72.538 -9.746 -30.139 1.00 41.09 206 GLU A C 1
ATOM 1553 O O . GLU A 1 206 ? 72.971 -10.875 -30.370 1.00 41.09 206 GLU A O 1
ATOM 1558 N N . THR A 1 207 ? 71.229 -9.476 -30.195 1.00 30.48 207 THR A N 1
ATOM 1559 C CA . THR A 1 207 ? 70.282 -10.232 -31.040 1.00 30.48 207 THR A CA 1
ATOM 1560 C C . THR A 1 207 ? 69.321 -9.241 -31.703 1.00 30.48 207 THR A C 1
ATOM 1562 O O . THR A 1 207 ? 68.866 -8.295 -31.064 1.00 30.48 207 THR A O 1
ATOM 1565 N N . ALA A 1 208 ? 69.058 -9.404 -33.002 1.00 40.06 208 ALA A N 1
ATOM 1566 C CA . ALA A 1 208 ? 68.314 -8.415 -33.782 1.00 40.06 208 ALA A CA 1
ATOM 1567 C C . ALA A 1 208 ? 66.798 -8.503 -33.529 1.00 40.06 208 ALA A C 1
ATOM 1569 O O . ALA A 1 208 ? 66.168 -9.520 -33.821 1.00 40.06 208 ALA A O 1
ATOM 1570 N N . SER A 1 209 ? 66.205 -7.419 -33.027 1.00 37.81 209 SER A N 1
ATOM 1571 C CA . SER A 1 209 ? 64.754 -7.263 -32.894 1.00 37.81 209 SER A CA 1
ATOM 1572 C C . SER A 1 209 ? 64.137 -6.766 -34.205 1.00 37.81 209 SER A C 1
ATOM 1574 O O . SER A 1 209 ? 64.431 -5.652 -34.641 1.00 37.81 209 SER A O 1
ATOM 1576 N N . ASN A 1 210 ? 63.255 -7.561 -34.812 1.00 41.75 210 ASN A N 1
ATOM 1577 C CA . ASN A 1 210 ? 62.439 -7.111 -35.944 1.00 41.75 210 ASN A CA 1
ATOM 1578 C C . ASN A 1 210 ? 61.379 -6.078 -35.486 1.00 41.75 210 ASN A C 1
ATOM 1580 O O . ASN A 1 210 ? 60.884 -6.203 -34.363 1.00 41.75 210 ASN A O 1
ATOM 1584 N N . PRO A 1 211 ? 61.009 -5.098 -36.336 1.00 46.47 211 PRO A N 1
ATOM 1585 C CA . PRO A 1 211 ? 60.020 -4.060 -36.014 1.00 46.47 211 PRO A CA 1
ATOM 1586 C C . PRO A 1 211 ? 58.591 -4.607 -35.838 1.00 46.47 211 PRO A C 1
ATOM 1588 O O . PRO A 1 211 ? 58.260 -5.682 -36.350 1.00 46.47 211 PRO A O 1
ATOM 1591 N N . SER A 1 212 ? 57.742 -3.852 -35.126 1.00 57.06 212 SER A N 1
ATOM 1592 C CA . SER A 1 212 ? 56.329 -4.216 -34.885 1.00 57.06 212 SER A CA 1
ATOM 1593 C C . SER A 1 212 ? 55.436 -3.937 -36.099 1.00 57.06 212 SER A C 1
ATOM 1595 O O . SER A 1 212 ? 55.809 -3.204 -37.015 1.00 57.06 212 SER A O 1
ATOM 1597 N N . MET A 1 213 ? 54.224 -4.498 -36.101 1.00 50.22 213 MET A N 1
ATOM 1598 C CA . MET A 1 213 ? 53.279 -4.331 -37.206 1.00 50.22 213 MET A CA 1
ATOM 1599 C C . MET A 1 213 ? 52.727 -2.898 -37.297 1.00 50.22 213 MET A C 1
ATOM 1601 O O . MET A 1 213 ? 52.573 -2.399 -38.410 1.00 50.22 213 MET A O 1
ATOM 1605 N N . GLU A 1 214 ? 52.555 -2.200 -36.168 1.00 52.75 214 GLU A N 1
ATOM 1606 C CA . GLU A 1 214 ? 52.267 -0.757 -36.111 1.00 52.75 214 GLU A CA 1
ATOM 1607 C C . GLU A 1 214 ? 53.281 0.063 -36.927 1.00 52.75 214 GLU A C 1
ATOM 1609 O O . GLU A 1 214 ? 52.879 0.834 -37.795 1.00 52.75 214 GLU A O 1
ATOM 1614 N N . GLU A 1 215 ? 54.593 -0.158 -36.751 1.00 55.16 215 GLU A N 1
ATOM 1615 C CA . GLU A 1 215 ? 55.625 0.599 -37.482 1.00 55.16 215 GLU A CA 1
ATOM 1616 C C . GLU A 1 215 ? 55.551 0.405 -39.007 1.00 55.16 215 GLU A C 1
ATOM 1618 O O . GLU A 1 215 ? 55.922 1.309 -39.766 1.00 55.16 215 GLU A O 1
ATOM 1623 N N . LEU A 1 216 ? 55.092 -0.763 -39.476 1.00 52.00 216 LEU A N 1
ATOM 1624 C CA . LEU A 1 216 ? 54.897 -1.031 -40.905 1.00 52.00 216 LEU A CA 1
ATOM 1625 C C . LEU A 1 216 ? 53.600 -0.416 -41.450 1.00 52.00 216 LEU A C 1
ATOM 1627 O O . LEU A 1 216 ? 53.562 -0.067 -42.631 1.00 52.00 216 LEU A O 1
ATOM 1631 N N . ILE A 1 217 ? 52.565 -0.265 -40.619 1.00 58.09 217 ILE A N 1
ATOM 1632 C CA . ILE A 1 217 ? 51.293 0.371 -40.993 1.00 58.09 217 ILE A CA 1
ATOM 1633 C C . ILE A 1 217 ? 51.454 1.899 -41.043 1.00 58.09 217 ILE A C 1
ATOM 1635 O O . ILE A 1 217 ? 51.017 2.529 -42.005 1.00 58.09 217 ILE A O 1
ATOM 1639 N N . GLU A 1 218 ? 52.159 2.492 -40.075 1.00 63.50 218 GLU A N 1
ATOM 1640 C CA . GLU A 1 218 ? 52.441 3.935 -40.030 1.00 63.50 218 GLU A CA 1
ATOM 1641 C C . GLU A 1 218 ? 53.368 4.421 -41.162 1.00 63.50 218 GLU A C 1
ATOM 1643 O O . GLU A 1 218 ? 53.376 5.609 -41.488 1.00 63.50 218 GLU A O 1
ATOM 1648 N N . SER A 1 219 ? 54.173 3.538 -41.773 1.00 51.53 219 SER A N 1
ATOM 1649 C CA . SER A 1 219 ? 55.196 3.939 -42.751 1.00 51.53 219 SER A CA 1
ATOM 1650 C C . SER A 1 219 ? 55.263 3.043 -44.007 1.00 51.53 219 SER A C 1
ATOM 1652 O O . SER A 1 219 ? 56.180 2.227 -44.157 1.00 51.53 219 SER A O 1
ATOM 1654 N N . PRO A 1 220 ? 54.349 3.227 -44.989 1.00 54.06 220 PRO A N 1
ATOM 1655 C CA . PRO A 1 220 ? 54.283 2.388 -46.194 1.00 54.06 220 PRO A CA 1
ATOM 1656 C C . PRO A 1 220 ? 55.564 2.415 -47.048 1.00 54.06 220 PRO A C 1
ATOM 1658 O O . PRO A 1 220 ? 55.867 1.442 -47.739 1.00 54.06 220 PRO A O 1
ATOM 1661 N N . GLU A 1 221 ? 56.366 3.483 -46.973 1.00 56.16 221 GLU A N 1
ATOM 1662 C CA . GLU A 1 221 ? 57.676 3.549 -47.635 1.00 56.16 221 GLU A CA 1
ATOM 1663 C C . GLU A 1 221 ? 58.696 2.565 -47.031 1.00 56.16 221 GLU A C 1
ATOM 1665 O O . GLU A 1 221 ? 59.436 1.928 -47.783 1.00 56.16 221 GLU A O 1
ATOM 1670 N N . LYS A 1 222 ? 58.706 2.361 -45.700 1.00 53.19 222 LYS A N 1
ATOM 1671 C CA . LYS A 1 222 ? 59.566 1.346 -45.060 1.00 53.19 222 LYS A CA 1
ATOM 1672 C C . LYS A 1 222 ? 59.116 -0.066 -45.431 1.00 53.19 222 LYS A C 1
ATOM 1674 O O . LYS A 1 222 ? 59.956 -0.909 -45.746 1.00 53.19 222 LYS A O 1
ATOM 1679 N N . ALA A 1 223 ? 57.803 -0.313 -45.461 1.00 51.28 223 ALA A N 1
ATOM 1680 C CA . ALA A 1 223 ? 57.247 -1.589 -45.909 1.00 51.28 223 ALA A CA 1
ATOM 1681 C C . ALA A 1 223 ? 57.666 -1.904 -47.360 1.00 51.28 223 ALA A C 1
ATOM 1683 O O . ALA A 1 223 ? 58.127 -3.010 -47.645 1.00 51.28 223 ALA A O 1
ATOM 1684 N N . GLN A 1 224 ? 57.616 -0.916 -48.265 1.00 54.81 224 GLN A N 1
ATOM 1685 C CA . GLN A 1 224 ? 58.126 -1.070 -49.632 1.00 54.81 224 GLN A CA 1
ATOM 1686 C C . GLN A 1 224 ? 59.648 -1.261 -49.718 1.00 54.81 224 GLN A C 1
ATOM 1688 O O . GLN A 1 224 ? 60.108 -1.909 -50.657 1.00 54.81 224 GLN A O 1
ATOM 1693 N N . GLN A 1 225 ? 60.442 -0.707 -48.797 1.00 54.59 225 GLN A N 1
ATOM 1694 C CA . GLN A 1 225 ? 61.894 -0.932 -48.769 1.00 54.59 225 GLN A CA 1
ATOM 1695 C C . GLN A 1 225 ? 62.246 -2.345 -48.282 1.00 54.59 225 GLN A C 1
ATOM 1697 O O . GLN A 1 225 ? 63.105 -2.984 -48.886 1.00 54.59 225 GLN A O 1
ATOM 1702 N N . LEU A 1 226 ? 61.541 -2.876 -47.276 1.00 50.09 226 LEU A N 1
ATOM 1703 C CA . LEU A 1 226 ? 61.692 -4.267 -46.822 1.00 50.09 226 LEU A CA 1
ATOM 1704 C C . LEU A 1 226 ? 61.276 -5.279 -47.904 1.00 50.09 226 LEU A C 1
ATOM 1706 O O . LEU A 1 226 ? 62.025 -6.211 -48.196 1.00 50.09 226 LEU A O 1
ATOM 1710 N N . LEU A 1 227 ? 60.149 -5.038 -48.585 1.00 52.50 227 LEU A N 1
ATOM 1711 C CA . LEU A 1 227 ? 59.697 -5.836 -49.737 1.00 52.50 227 LEU A CA 1
ATOM 1712 C C . LEU A 1 227 ? 60.662 -5.808 -50.939 1.00 52.50 227 LEU A C 1
ATOM 1714 O O . LEU A 1 227 ? 60.556 -6.660 -51.819 1.00 52.50 227 LEU A O 1
ATOM 1718 N N . LYS A 1 228 ? 61.596 -4.848 -50.993 1.00 55.88 228 LYS A N 1
ATOM 1719 C CA . LYS A 1 228 ? 62.630 -4.739 -52.038 1.00 55.88 228 LYS A CA 1
ATOM 1720 C C . LYS A 1 228 ? 63.997 -5.291 -51.612 1.00 55.88 228 LYS A C 1
ATOM 1722 O O . LYS A 1 228 ? 64.837 -5.492 -52.485 1.00 55.88 228 LYS A O 1
ATOM 1727 N N . SER A 1 229 ? 64.239 -5.531 -50.319 1.00 54.66 229 SER A N 1
ATOM 1728 C CA . SER A 1 229 ? 65.537 -6.000 -49.803 1.00 54.66 229 SER A CA 1
ATOM 1729 C C . SER A 1 229 ? 65.566 -7.481 -49.415 1.00 54.66 229 SER A C 1
ATOM 1731 O O . SER A 1 229 ? 66.612 -8.109 -49.565 1.00 54.66 229 SER A O 1
ATOM 1733 N N . HIS A 1 230 ? 64.440 -8.068 -48.990 1.00 47.47 230 HIS A N 1
ATOM 1734 C CA . HIS A 1 230 ? 64.341 -9.497 -48.664 1.00 47.47 230 HIS A CA 1
ATOM 1735 C C . HIS A 1 230 ? 63.109 -10.152 -49.304 1.00 47.47 230 HIS A C 1
ATOM 1737 O O . HIS A 1 230 ? 62.015 -10.162 -48.744 1.00 47.47 230 HIS A O 1
ATOM 1743 N N . GLY A 1 231 ? 63.306 -10.743 -50.484 1.00 50.97 231 GLY A N 1
ATOM 1744 C CA . GLY A 1 231 ? 62.286 -11.532 -51.175 1.00 50.97 231 GLY A CA 1
ATOM 1745 C C . GLY A 1 231 ? 62.188 -12.965 -50.646 1.00 50.97 231 GLY A C 1
ATOM 1746 O O . GLY A 1 231 ? 62.691 -13.875 -51.296 1.00 50.97 231 GLY A O 1
ATOM 1747 N N . ASP A 1 232 ? 61.532 -13.166 -49.499 1.00 55.88 232 ASP A N 1
ATOM 1748 C CA . ASP A 1 232 ? 61.214 -14.503 -48.970 1.00 55.88 232 ASP A CA 1
ATOM 1749 C C . ASP A 1 232 ? 59.751 -14.591 -48.462 1.00 55.88 232 ASP A C 1
ATOM 1751 O O . ASP A 1 232 ? 59.427 -14.066 -47.387 1.00 55.88 232 ASP A O 1
ATOM 1755 N N . PRO A 1 233 ? 58.836 -15.237 -49.218 1.00 58.50 233 PRO A N 1
ATOM 1756 C CA . PRO A 1 233 ? 57.418 -15.333 -48.857 1.00 58.50 233 PRO A CA 1
ATOM 1757 C C . PRO A 1 233 ? 57.132 -16.083 -47.548 1.00 58.50 233 PRO A C 1
ATOM 1759 O O . PRO A 1 233 ? 56.098 -15.842 -46.918 1.00 58.50 233 PRO A O 1
ATOM 1762 N N . GLU A 1 234 ? 58.013 -16.995 -47.120 1.00 55.12 234 GLU A N 1
ATOM 1763 C CA . GLU A 1 234 ? 57.730 -17.882 -45.984 1.00 55.12 234 GLU A CA 1
ATOM 1764 C C . GLU A 1 234 ? 57.693 -17.116 -44.648 1.00 55.12 234 GLU A C 1
ATOM 1766 O O . GLU A 1 234 ? 56.987 -17.499 -43.710 1.00 55.12 234 GLU A O 1
ATOM 1771 N N . LEU A 1 235 ? 58.424 -16.001 -44.558 1.00 57.38 235 LEU A N 1
ATOM 1772 C CA . LEU A 1 235 ? 58.526 -15.184 -43.348 1.00 57.38 235 LEU A CA 1
ATOM 1773 C C . LEU A 1 235 ? 57.263 -14.328 -43.138 1.00 57.38 235 LEU A C 1
ATOM 1775 O O . LEU A 1 235 ? 56.735 -14.277 -42.026 1.00 57.38 235 LEU A O 1
ATOM 1779 N N . MET A 1 236 ? 56.702 -13.766 -44.216 1.00 55.94 236 MET A N 1
ATOM 1780 C CA . MET A 1 236 ? 55.390 -13.100 -44.203 1.00 55.94 236 MET A CA 1
ATOM 1781 C C . MET A 1 236 ? 54.271 -14.065 -43.788 1.00 55.94 236 MET A C 1
ATOM 1783 O O . MET A 1 236 ? 53.459 -13.733 -42.923 1.00 55.94 236 MET A O 1
ATOM 1787 N N . LEU A 1 237 ? 54.261 -15.289 -44.332 1.00 65.00 237 LEU A N 1
ATOM 1788 C CA . LEU A 1 237 ? 53.266 -16.303 -43.969 1.00 65.00 237 LEU A CA 1
ATOM 1789 C C . LEU A 1 237 ? 53.338 -16.670 -42.475 1.00 65.00 237 LEU A C 1
ATOM 1791 O O . LEU A 1 237 ? 52.304 -16.785 -41.819 1.00 65.00 237 LEU A O 1
ATOM 1795 N N . LYS A 1 238 ? 54.548 -16.777 -41.907 1.00 66.44 238 LYS A N 1
ATOM 1796 C CA . LYS A 1 238 ? 54.763 -17.028 -40.468 1.00 66.44 238 LYS A CA 1
ATOM 1797 C C . LYS A 1 238 ? 54.304 -15.869 -39.574 1.00 66.44 238 LYS A C 1
ATOM 1799 O O . LYS A 1 238 ? 53.878 -16.126 -38.448 1.00 66.44 238 LYS A O 1
ATOM 1804 N N . ILE A 1 239 ? 54.360 -14.622 -40.047 1.00 64.88 239 ILE A N 1
ATOM 1805 C CA . ILE A 1 239 ? 53.814 -13.455 -39.330 1.00 64.88 239 ILE A CA 1
ATOM 1806 C C . ILE A 1 239 ? 52.280 -13.493 -39.353 1.00 64.88 239 ILE A C 1
ATOM 1808 O O . ILE A 1 239 ? 51.661 -13.448 -38.291 1.00 64.88 239 ILE A O 1
ATOM 1812 N N . VAL A 1 240 ? 51.668 -13.674 -40.528 1.00 67.44 240 VAL A N 1
ATOM 1813 C CA . VAL A 1 240 ? 50.200 -13.721 -40.687 1.00 67.44 240 VAL A CA 1
ATOM 1814 C C . VAL A 1 240 ? 49.576 -14.918 -39.958 1.00 67.44 240 VAL A C 1
ATOM 1816 O O . VAL A 1 240 ? 48.545 -14.778 -39.305 1.00 67.44 240 VAL A O 1
ATOM 1819 N N . MET A 1 241 ? 50.214 -16.093 -39.975 1.00 68.50 241 MET A N 1
ATOM 1820 C CA . MET A 1 241 ? 49.754 -17.233 -39.171 1.00 68.50 241 MET A CA 1
ATOM 1821 C C . MET A 1 241 ? 49.881 -16.985 -37.662 1.00 68.50 241 MET A C 1
ATOM 1823 O O . MET A 1 241 ? 49.079 -17.518 -36.896 1.00 68.50 241 MET A O 1
ATOM 1827 N N . ARG A 1 242 ? 50.850 -16.176 -37.211 1.00 68.94 242 ARG A N 1
ATOM 1828 C CA . ARG A 1 242 ? 50.993 -15.820 -35.791 1.00 68.94 242 ARG A CA 1
ATOM 1829 C C . ARG A 1 242 ? 49.926 -14.820 -35.350 1.00 68.94 242 ARG A C 1
ATOM 1831 O O . ARG A 1 242 ? 49.333 -15.034 -34.298 1.00 68.94 242 ARG A O 1
ATOM 1838 N N . SER A 1 243 ? 49.632 -13.787 -36.142 1.00 57.44 243 SER A N 1
ATOM 1839 C CA . SER A 1 243 ? 48.548 -12.850 -35.820 1.00 57.44 243 SER A CA 1
ATOM 1840 C C . SER A 1 243 ? 47.177 -13.532 -35.859 1.00 57.44 243 SER A C 1
ATOM 1842 O O . SER A 1 243 ? 46.413 -13.375 -34.912 1.00 57.44 243 SER A O 1
ATOM 1844 N N . LEU A 1 244 ? 46.901 -14.389 -36.852 1.00 63.47 244 LEU A N 1
ATOM 1845 C CA . LEU A 1 244 ? 45.676 -15.203 -36.887 1.00 63.47 244 LEU A CA 1
ATOM 1846 C C . LEU A 1 244 ? 45.561 -16.165 -35.693 1.00 63.47 244 LEU A C 1
ATOM 1848 O O . LEU A 1 244 ? 44.468 -16.341 -35.158 1.00 63.47 244 LEU A O 1
ATOM 1852 N N . LYS A 1 245 ? 46.667 -16.777 -35.248 1.00 69.56 245 LYS A N 1
ATOM 1853 C CA . LYS A 1 245 ? 46.658 -17.660 -34.071 1.00 69.56 245 LYS A CA 1
ATOM 1854 C C . LYS A 1 245 ? 46.417 -16.886 -32.771 1.00 69.56 245 LYS A C 1
ATOM 1856 O O . LYS A 1 245 ? 45.662 -17.360 -31.928 1.00 69.56 245 LYS A O 1
ATOM 1861 N N . ASN A 1 246 ? 47.008 -15.701 -32.627 1.00 62.31 246 ASN A N 1
ATOM 1862 C CA . ASN A 1 246 ? 46.779 -14.835 -31.470 1.00 62.31 246 ASN A CA 1
ATOM 1863 C C . ASN A 1 246 ? 45.344 -14.277 -31.453 1.00 62.31 246 ASN A C 1
ATOM 1865 O O . ASN A 1 246 ? 44.729 -14.240 -30.394 1.00 62.31 246 ASN A O 1
ATOM 1869 N N . ALA A 1 247 ? 44.792 -13.903 -32.612 1.00 62.62 247 ALA A N 1
ATOM 1870 C CA . ALA A 1 247 ? 43.413 -13.429 -32.729 1.00 62.62 247 ALA A CA 1
ATOM 1871 C C . ALA A 1 247 ? 42.394 -14.509 -32.327 1.00 62.62 247 ALA A C 1
ATOM 1873 O O . ALA A 1 247 ? 41.470 -14.216 -31.575 1.00 62.62 247 ALA A O 1
ATOM 1874 N N . LYS A 1 248 ? 42.601 -15.766 -32.753 1.00 59.00 248 LYS A N 1
ATOM 1875 C CA . LYS A 1 248 ? 41.760 -16.897 -32.329 1.00 59.00 248 LYS A CA 1
ATOM 1876 C C . LYS A 1 248 ? 41.860 -17.192 -30.835 1.00 59.00 248 LYS A C 1
ATOM 1878 O O . LYS A 1 248 ? 40.834 -17.306 -30.182 1.00 59.00 248 LYS A O 1
ATOM 1883 N N . ALA A 1 249 ? 43.074 -17.228 -30.283 1.00 58.06 249 ALA A N 1
ATOM 1884 C CA . ALA A 1 249 ? 43.260 -17.408 -28.842 1.00 58.06 249 ALA A CA 1
ATOM 1885 C C . ALA A 1 249 ? 42.595 -16.284 -28.016 1.00 58.06 249 ALA A C 1
ATOM 1887 O O . ALA A 1 249 ? 42.145 -16.530 -26.901 1.00 58.06 249 ALA A O 1
ATOM 1888 N N . GLY A 1 250 ? 42.507 -15.067 -28.569 1.00 58.44 250 GLY A N 1
ATOM 1889 C CA . GLY A 1 250 ? 41.792 -13.943 -27.961 1.00 58.44 250 GLY A CA 1
ATOM 1890 C C . GLY A 1 250 ? 40.264 -14.051 -28.024 1.00 58.44 250 GLY A C 1
ATOM 1891 O O . GLY A 1 250 ? 39.606 -13.644 -27.072 1.00 58.44 250 GLY A O 1
ATOM 1892 N N . SER A 1 251 ? 39.686 -14.607 -29.098 1.00 55.00 251 SER A N 1
ATOM 1893 C CA . SER A 1 251 ? 38.232 -14.829 -29.174 1.00 55.00 251 SER A CA 1
ATOM 1894 C C . SER A 1 251 ? 37.789 -16.045 -28.362 1.00 55.00 251 SER A C 1
ATOM 1896 O O . SER A 1 251 ? 36.821 -15.949 -27.619 1.00 55.00 251 SER A O 1
ATOM 1898 N N . GLU A 1 252 ? 38.525 -17.158 -28.452 1.00 55.53 252 GLU A N 1
ATOM 1899 C CA . GLU A 1 252 ? 38.234 -18.401 -27.722 1.00 55.53 252 GLU A CA 1
ATOM 1900 C C . GLU A 1 252 ? 38.231 -18.148 -26.198 1.00 55.53 252 GLU A C 1
ATOM 1902 O O . GLU A 1 252 ? 37.276 -18.512 -25.518 1.00 55.53 252 GLU A O 1
ATOM 1907 N N . GLY A 1 253 ? 39.220 -17.409 -25.672 1.00 59.50 253 GLY A N 1
ATOM 1908 C CA . GLY A 1 253 ? 39.259 -17.042 -24.250 1.00 59.50 253 GLY A CA 1
ATOM 1909 C C . GLY A 1 253 ? 38.130 -16.103 -23.798 1.00 59.50 253 GLY A C 1
ATOM 1910 O O . GLY A 1 253 ? 37.615 -16.263 -22.697 1.00 59.50 253 GLY A O 1
ATOM 1911 N N . HIS A 1 254 ? 37.705 -15.150 -24.637 1.00 60.62 254 HIS A N 1
ATOM 1912 C CA . HIS A 1 254 ? 36.615 -14.228 -24.288 1.00 60.62 254 HIS A CA 1
ATOM 1913 C C . HIS A 1 254 ? 35.235 -14.914 -24.342 1.00 60.62 254 HIS A C 1
ATOM 1915 O O . HIS A 1 254 ? 34.337 -14.550 -23.581 1.00 60.62 254 HIS A O 1
ATOM 1921 N N . GLU A 1 255 ? 35.045 -15.910 -25.212 1.00 64.69 255 GLU A N 1
ATOM 1922 C CA . GLU A 1 255 ? 33.826 -16.731 -25.226 1.00 64.69 255 GLU A CA 1
ATOM 1923 C C . GLU A 1 255 ? 33.745 -17.635 -23.981 1.00 64.69 255 GLU A C 1
ATOM 1925 O O . GLU A 1 255 ? 32.685 -17.696 -23.354 1.00 64.69 255 GLU A O 1
ATOM 1930 N N . ASP A 1 256 ? 34.859 -18.246 -23.557 1.00 68.88 256 ASP A N 1
ATOM 1931 C CA . ASP A 1 256 ? 34.933 -19.031 -22.312 1.00 68.88 256 ASP A CA 1
ATOM 1932 C C . ASP A 1 256 ? 34.710 -18.162 -21.054 1.00 68.88 256 ASP A C 1
ATOM 1934 O O . ASP A 1 256 ? 33.882 -18.511 -20.208 1.00 68.88 256 ASP A O 1
ATOM 1938 N N . GLU A 1 257 ? 35.364 -16.996 -20.938 1.00 70.00 257 GLU A N 1
ATOM 1939 C CA . GLU A 1 257 ? 35.150 -16.058 -19.818 1.00 70.00 257 GLU A CA 1
ATOM 1940 C C . GLU A 1 257 ? 33.693 -15.562 -19.754 1.00 70.00 257 GLU A C 1
ATOM 1942 O O . GLU A 1 257 ? 33.103 -15.462 -18.673 1.00 70.00 257 GLU A O 1
ATOM 1947 N N . GLN A 1 258 ? 33.071 -15.295 -20.907 1.00 73.81 258 GLN A N 1
ATOM 1948 C CA . GLN A 1 258 ? 31.663 -14.905 -20.967 1.00 73.81 258 GLN A CA 1
ATOM 1949 C C . GLN A 1 258 ? 30.728 -16.065 -20.581 1.00 73.81 258 GLN A C 1
ATOM 1951 O O . GLN A 1 258 ? 29.720 -15.831 -19.910 1.00 73.81 258 GLN A O 1
ATOM 1956 N N . ALA A 1 259 ? 31.061 -17.308 -20.943 1.00 79.31 259 ALA A N 1
ATOM 1957 C CA . ALA A 1 259 ? 30.319 -18.493 -20.518 1.00 79.31 259 ALA A CA 1
ATOM 1958 C C . ALA A 1 259 ? 30.426 -18.738 -19.001 1.00 79.31 259 ALA A C 1
ATOM 1960 O O . ALA A 1 259 ? 29.427 -19.094 -18.376 1.00 79.31 259 ALA A O 1
ATOM 1961 N N . ASP A 1 260 ? 31.587 -18.498 -18.384 1.00 81.31 260 ASP A N 1
ATOM 1962 C CA . ASP A 1 260 ? 31.754 -18.574 -16.925 1.00 81.31 260 ASP A CA 1
ATOM 1963 C C . ASP A 1 260 ? 30.947 -17.506 -16.178 1.00 81.31 260 ASP A C 1
ATOM 1965 O O . ASP A 1 260 ? 30.283 -17.819 -15.187 1.00 81.31 260 ASP A O 1
ATOM 1969 N N . VAL A 1 261 ? 30.923 -16.266 -16.676 1.00 82.88 261 VAL A N 1
ATOM 1970 C CA . VAL A 1 261 ? 30.086 -15.197 -16.103 1.00 82.88 261 VAL A CA 1
ATOM 1971 C C . VAL A 1 261 ? 28.594 -15.531 -16.215 1.00 82.88 261 VAL A C 1
ATOM 1973 O O . VAL A 1 261 ? 27.846 -15.297 -15.263 1.00 82.88 261 VAL A O 1
ATOM 1976 N N . ILE A 1 262 ? 28.151 -16.120 -17.333 1.00 82.69 262 ILE A N 1
ATOM 1977 C CA . ILE A 1 262 ? 26.765 -16.586 -17.497 1.00 82.69 262 ILE A CA 1
ATOM 1978 C C . ILE A 1 262 ? 26.451 -17.706 -16.497 1.00 82.69 262 ILE A C 1
ATOM 1980 O O . ILE A 1 262 ? 25.492 -17.561 -15.741 1.00 82.69 262 ILE A O 1
ATOM 1984 N N . ARG A 1 263 ? 27.285 -18.754 -16.408 1.00 85.88 263 ARG A N 1
ATOM 1985 C CA . ARG A 1 263 ? 27.102 -19.865 -15.451 1.00 85.88 263 ARG A CA 1
ATOM 1986 C C . ARG A 1 263 ? 27.011 -19.376 -14.004 1.00 85.88 263 ARG A C 1
ATOM 1988 O O . ARG A 1 263 ? 26.081 -19.736 -13.292 1.00 85.88 263 ARG A O 1
ATOM 1995 N N . HIS A 1 264 ? 27.916 -18.488 -13.590 1.00 86.62 264 HIS A N 1
ATOM 1996 C CA . HIS A 1 264 ? 27.892 -17.890 -12.252 1.00 86.62 264 HIS A CA 1
ATOM 1997 C C . HIS A 1 264 ? 26.597 -17.101 -11.980 1.00 86.62 264 HIS A C 1
ATOM 1999 O O . HIS A 1 264 ? 26.073 -17.124 -10.866 1.00 86.62 264 HIS A O 1
ATOM 2005 N N . HIS A 1 265 ? 26.051 -16.403 -12.982 1.00 85.75 265 HIS A N 1
ATOM 2006 C CA . HIS A 1 265 ? 24.759 -15.730 -12.844 1.00 85.75 265 HIS A CA 1
ATOM 2007 C C . HIS A 1 265 ? 23.571 -16.702 -12.822 1.00 85.75 265 HIS A C 1
ATOM 2009 O O . HIS A 1 265 ? 22.630 -16.457 -12.071 1.00 85.75 265 HIS A O 1
ATOM 2015 N N . GLU A 1 266 ? 23.611 -17.802 -13.576 1.00 88.00 266 GLU A N 1
ATOM 2016 C CA . GLU A 1 266 ? 22.593 -18.860 -13.533 1.00 88.00 266 GLU A CA 1
ATOM 2017 C C . GLU A 1 266 ? 22.564 -19.556 -12.161 1.00 88.00 266 GLU A C 1
ATOM 2019 O O . GLU A 1 266 ? 21.499 -19.637 -11.546 1.00 88.00 266 GLU A O 1
ATOM 2024 N N . ASP A 1 267 ? 23.721 -19.948 -11.618 1.00 90.06 267 ASP A N 1
ATOM 2025 C CA . ASP A 1 267 ? 23.840 -20.527 -10.271 1.00 90.06 267 ASP A CA 1
ATOM 2026 C C . ASP A 1 267 ? 23.341 -19.553 -9.184 1.00 90.06 267 ASP A C 1
ATOM 2028 O O . ASP A 1 267 ? 22.549 -19.928 -8.314 1.00 90.06 267 ASP A O 1
ATOM 2032 N N . ALA A 1 268 ? 23.721 -18.272 -9.269 1.00 89.06 268 ALA A N 1
ATOM 2033 C CA . ALA A 1 268 ? 23.258 -17.240 -8.339 1.00 89.06 268 ALA A CA 1
ATOM 2034 C C . ALA A 1 268 ? 21.748 -16.946 -8.456 1.00 89.06 268 ALA A C 1
ATOM 2036 O O . ALA A 1 268 ? 21.124 -16.530 -7.477 1.00 89.06 268 ALA A O 1
ATOM 2037 N N . ILE A 1 269 ? 21.132 -17.154 -9.626 1.00 87.62 269 ILE A N 1
ATOM 2038 C CA . ILE A 1 269 ? 19.671 -17.097 -9.788 1.00 87.62 269 ILE A CA 1
ATOM 2039 C C . ILE A 1 269 ? 19.026 -18.327 -9.139 1.00 87.62 269 ILE A C 1
ATOM 2041 O O . ILE A 1 269 ? 18.074 -18.167 -8.377 1.00 87.62 269 ILE A O 1
ATOM 2045 N N . LEU A 1 270 ? 19.567 -19.531 -9.349 1.00 91.00 270 LEU A N 1
ATOM 2046 C CA . LEU A 1 270 ? 19.044 -20.772 -8.765 1.00 91.00 270 LEU A CA 1
ATOM 2047 C C . LEU A 1 270 ? 19.077 -20.767 -7.225 1.00 91.00 270 LEU A C 1
ATOM 2049 O O . LEU A 1 270 ? 18.093 -21.170 -6.595 1.00 91.00 270 LEU A O 1
ATOM 2053 N N . GLU A 1 271 ? 20.153 -20.261 -6.612 1.00 90.31 271 GLU A N 1
ATOM 2054 C CA . GLU A 1 271 ? 20.268 -20.095 -5.153 1.00 90.31 271 GLU A CA 1
ATOM 2055 C C . GLU A 1 271 ? 19.239 -19.084 -4.610 1.00 90.31 271 GLU A C 1
ATOM 2057 O O . GLU A 1 271 ? 18.582 -19.323 -3.589 1.00 90.31 271 GLU A O 1
ATOM 2062 N N . ARG A 1 272 ? 19.025 -17.970 -5.323 1.00 87.88 272 ARG A N 1
ATOM 2063 C CA . ARG A 1 272 ? 18.016 -16.962 -4.959 1.00 87.88 272 ARG A CA 1
ATOM 2064 C C . ARG A 1 272 ? 16.598 -17.501 -5.123 1.00 87.88 272 ARG A C 1
ATOM 2066 O O . ARG A 1 272 ? 15.786 -17.313 -4.222 1.00 87.88 272 ARG A O 1
ATOM 2073 N N . ASP A 1 273 ? 16.310 -18.242 -6.188 1.00 89.69 273 ASP A N 1
ATOM 2074 C CA . ASP A 1 273 ? 15.020 -18.904 -6.401 1.00 89.69 273 ASP A CA 1
ATOM 2075 C C . ASP A 1 273 ? 14.757 -20.004 -5.368 1.00 89.69 273 ASP A C 1
ATOM 2077 O O . ASP A 1 273 ? 13.610 -20.228 -4.974 1.00 89.69 273 ASP A O 1
ATOM 2081 N N . GLN A 1 274 ? 15.787 -20.719 -4.904 1.00 91.75 274 GLN A N 1
ATOM 2082 C CA . GLN A 1 274 ? 15.653 -21.629 -3.763 1.00 91.75 274 GLN A CA 1
ATOM 2083 C C . GLN A 1 274 ? 15.335 -20.850 -2.480 1.00 91.75 274 GLN A C 1
ATOM 2085 O O . GLN A 1 274 ? 14.347 -21.159 -1.816 1.00 91.75 274 GLN A O 1
ATOM 2090 N N . THR A 1 275 ? 16.082 -19.783 -2.194 1.00 91.38 275 THR A N 1
ATOM 2091 C CA . THR A 1 275 ? 15.857 -18.911 -1.030 1.00 91.38 275 THR A CA 1
ATOM 2092 C C . THR A 1 275 ? 14.444 -18.303 -1.030 1.00 91.38 275 THR A C 1
ATOM 2094 O O . THR A 1 275 ? 13.780 -18.256 0.004 1.00 91.38 275 THR A O 1
ATOM 2097 N N . ILE A 1 276 ? 13.928 -17.887 -2.192 1.00 89.69 276 ILE A N 1
ATOM 2098 C CA . ILE A 1 276 ? 12.555 -17.383 -2.362 1.00 89.69 276 ILE A CA 1
ATOM 2099 C C . ILE A 1 276 ? 11.523 -18.484 -2.075 1.00 89.69 276 ILE A C 1
ATOM 2101 O O . ILE A 1 276 ? 10.549 -18.228 -1.368 1.00 89.69 276 ILE A O 1
ATOM 2105 N N . ARG A 1 277 ? 11.735 -19.716 -2.560 1.00 90.94 277 ARG A N 1
ATOM 2106 C CA . ARG A 1 277 ? 10.847 -20.863 -2.282 1.00 90.94 277 ARG A CA 1
ATOM 2107 C C . ARG A 1 277 ? 10.843 -21.254 -0.801 1.00 90.94 277 ARG A C 1
ATOM 2109 O O . ARG A 1 277 ? 9.781 -21.561 -0.260 1.00 90.94 277 ARG A O 1
ATOM 2116 N N . GLU A 1 278 ? 11.993 -21.210 -0.135 1.00 92.50 278 GLU A N 1
ATOM 2117 C CA . GLU A 1 278 ? 12.113 -21.485 1.301 1.00 92.50 278 GLU A CA 1
ATOM 2118 C C . GLU A 1 278 ? 11.436 -20.393 2.146 1.00 92.50 278 GLU A C 1
ATOM 2120 O O . GLU A 1 278 ? 10.630 -20.711 3.023 1.00 92.50 278 GLU A O 1
ATOM 2125 N N . ASN A 1 279 ? 11.640 -19.114 1.811 1.00 89.56 279 ASN A N 1
ATOM 2126 C CA . ASN A 1 279 ? 10.937 -17.995 2.446 1.00 89.56 279 ASN A CA 1
ATOM 2127 C C . ASN A 1 279 ? 9.416 -18.050 2.218 1.00 89.56 279 ASN A C 1
ATOM 2129 O O . ASN A 1 279 ? 8.650 -17.834 3.155 1.00 89.56 279 ASN A O 1
ATOM 2133 N N . ALA A 1 280 ? 8.954 -18.388 1.009 1.00 92.75 280 ALA A N 1
ATOM 2134 C CA . ALA A 1 280 ? 7.527 -18.535 0.708 1.00 92.75 280 ALA A CA 1
ATOM 2135 C C . ALA A 1 280 ? 6.877 -19.680 1.507 1.00 92.75 280 ALA A C 1
ATOM 2137 O O . ALA A 1 280 ? 5.753 -19.541 1.993 1.00 92.75 280 ALA A O 1
ATOM 2138 N N . ARG A 1 281 ? 7.597 -20.794 1.705 1.00 94.12 281 ARG A N 1
ATOM 2139 C CA . ARG A 1 281 ? 7.163 -21.885 2.589 1.00 94.12 281 ARG A CA 1
ATOM 2140 C C . ARG A 1 281 ? 7.075 -21.431 4.048 1.00 94.12 281 ARG A C 1
ATOM 2142 O O . ARG A 1 281 ? 6.091 -21.746 4.711 1.00 94.12 281 ARG A O 1
ATOM 2149 N N . LEU A 1 282 ? 8.076 -20.696 4.535 1.00 93.56 282 LEU A N 1
ATOM 2150 C CA . LEU A 1 282 ? 8.114 -20.202 5.913 1.00 93.56 282 LEU A CA 1
ATOM 2151 C C . LEU A 1 282 ? 6.987 -19.188 6.172 1.00 93.56 282 LEU A C 1
ATOM 2153 O O . LEU A 1 282 ? 6.327 -19.270 7.204 1.00 93.56 282 LEU A O 1
ATOM 2157 N N . MET A 1 283 ? 6.694 -18.304 5.212 1.00 86.69 283 MET A N 1
ATOM 2158 C CA . MET A 1 283 ? 5.523 -17.419 5.259 1.00 86.69 283 MET A CA 1
ATOM 2159 C C . MET A 1 283 ? 4.213 -18.207 5.369 1.00 86.69 283 MET A C 1
ATOM 2161 O O . MET A 1 283 ? 3.427 -17.932 6.270 1.00 86.69 283 MET A O 1
ATOM 2165 N N . LEU A 1 284 ? 4.008 -19.236 4.537 1.00 92.50 284 LEU A N 1
ATOM 2166 C CA . LEU A 1 284 ? 2.803 -20.075 4.592 1.00 92.50 284 LEU A CA 1
ATOM 2167 C C . LEU A 1 284 ? 2.635 -20.774 5.956 1.00 92.50 284 LEU A C 1
ATOM 2169 O O . LEU A 1 284 ? 1.522 -20.882 6.466 1.00 92.50 284 LEU A O 1
ATOM 2173 N N . GLU A 1 285 ? 3.734 -21.233 6.559 1.00 92.69 285 GLU A N 1
ATOM 2174 C CA . GLU A 1 285 ? 3.744 -21.839 7.896 1.00 92.69 285 GLU A CA 1
ATOM 2175 C C . GLU A 1 285 ? 3.398 -20.814 8.993 1.00 92.69 285 GLU A C 1
ATOM 2177 O O . GLU A 1 285 ? 2.606 -21.111 9.891 1.00 92.69 285 GLU A O 1
ATOM 2182 N N . LYS A 1 286 ? 3.914 -19.580 8.894 1.00 89.38 286 LYS A N 1
ATOM 2183 C CA . LYS A 1 286 ? 3.567 -18.482 9.813 1.00 89.38 286 LYS A CA 1
ATOM 2184 C C . LYS A 1 286 ? 2.126 -17.996 9.635 1.00 89.38 286 LYS A C 1
ATOM 2186 O O . LYS A 1 286 ? 1.471 -17.716 10.633 1.00 89.38 286 LYS A O 1
ATOM 2191 N N . ASP A 1 287 ? 1.596 -17.953 8.415 1.00 89.50 287 ASP A N 1
ATOM 2192 C CA . ASP A 1 287 ? 0.186 -17.627 8.167 1.00 89.50 287 ASP A CA 1
ATOM 2193 C C . ASP A 1 287 ? -0.747 -18.690 8.769 1.00 89.50 287 ASP A C 1
ATOM 2195 O O . ASP A 1 287 ? -1.742 -18.348 9.414 1.00 89.50 287 ASP A O 1
ATOM 2199 N N . GLN A 1 288 ? -0.400 -19.978 8.650 1.00 93.75 288 GLN A N 1
ATOM 2200 C CA . GLN A 1 288 ? -1.131 -21.064 9.313 1.00 93.75 288 GLN A CA 1
ATOM 2201 C C . GLN A 1 288 ? -1.105 -20.913 10.844 1.00 93.75 288 GLN A C 1
ATOM 2203 O O . GLN A 1 288 ? -2.163 -20.960 11.476 1.00 93.75 288 GLN A O 1
ATOM 2208 N N . GLU A 1 289 ? 0.060 -20.639 11.438 1.00 93.50 289 GLU A N 1
ATOM 2209 C CA . GLU A 1 289 ? 0.203 -20.356 12.876 1.00 93.50 289 GLU A CA 1
ATOM 2210 C C . GLU A 1 289 ? -0.610 -19.120 13.314 1.00 93.50 289 GLU A C 1
ATOM 2212 O O . GLU A 1 289 ? -1.289 -19.144 14.340 1.00 93.50 289 GLU A O 1
ATOM 2217 N N . ILE A 1 290 ? -0.643 -18.056 12.507 1.00 90.12 290 ILE A N 1
ATOM 2218 C CA . ILE A 1 290 ? -1.480 -16.874 12.759 1.00 90.12 290 ILE A CA 1
ATOM 2219 C C . ILE A 1 290 ? -2.975 -17.228 12.705 1.00 90.12 290 ILE A C 1
ATOM 2221 O O . ILE A 1 290 ? -3.749 -16.707 13.512 1.00 90.12 290 ILE A O 1
ATOM 2225 N N . THR A 1 291 ? -3.415 -18.101 11.791 1.00 91.56 291 THR A N 1
ATOM 2226 C CA . THR A 1 291 ? -4.828 -18.525 11.744 1.00 91.56 291 THR A CA 1
ATOM 2227 C C . THR A 1 291 ? -5.232 -19.395 12.934 1.00 91.56 291 THR A C 1
ATOM 2229 O O . THR A 1 291 ? -6.319 -19.181 13.473 1.00 91.56 291 THR A O 1
ATOM 2232 N N . SER A 1 292 ? -4.370 -20.302 13.407 1.00 92.38 292 SER A N 1
ATOM 2233 C CA . SER A 1 292 ? -4.670 -21.124 14.588 1.00 92.38 292 SER A CA 1
ATOM 2234 C C . SER A 1 292 ? -4.669 -20.295 15.877 1.00 92.38 292 SER A C 1
ATOM 2236 O O . SER A 1 292 ? -5.567 -20.449 16.704 1.00 92.38 292 SER A O 1
ATOM 2238 N N . LEU A 1 293 ? -3.745 -19.336 16.018 1.00 90.25 293 LEU A N 1
ATOM 2239 C CA . LEU A 1 293 ? -3.733 -18.394 17.142 1.00 90.25 293 LEU A CA 1
ATOM 2240 C C . LEU A 1 293 ? -4.978 -17.492 17.161 1.00 90.25 293 LEU A C 1
ATOM 2242 O O . LEU A 1 293 ? -5.535 -17.258 18.232 1.00 90.25 293 LEU A O 1
ATOM 2246 N N . LYS A 1 294 ? -5.462 -17.031 15.998 1.00 90.81 294 LYS A N 1
ATOM 2247 C CA . LYS A 1 294 ? -6.732 -16.285 15.900 1.00 90.81 294 LYS A CA 1
ATOM 2248 C C . LYS A 1 294 ? -7.926 -17.134 16.338 1.00 90.81 294 LYS A C 1
ATOM 2250 O O . LYS A 1 294 ? -8.721 -16.665 17.142 1.00 90.81 294 LYS A O 1
ATOM 2255 N N . GLN A 1 295 ? -8.018 -18.387 15.885 1.00 92.44 295 GLN A N 1
ATOM 2256 C CA . GLN A 1 295 ? -9.078 -19.310 16.316 1.00 92.44 295 GLN A CA 1
ATOM 2257 C C . GLN A 1 295 ? -9.034 -19.571 17.832 1.00 92.44 295 GLN A C 1
ATOM 2259 O O . GLN A 1 295 ? -10.071 -19.539 18.489 1.00 92.44 295 GLN A O 1
ATOM 2264 N N . ALA A 1 296 ? -7.843 -19.738 18.413 1.00 91.31 296 ALA A N 1
ATOM 2265 C CA . ALA A 1 296 ? -7.679 -19.920 19.855 1.00 91.31 296 ALA A CA 1
ATOM 2266 C C . ALA A 1 296 ? -8.064 -18.672 20.682 1.00 91.31 296 ALA A C 1
ATOM 2268 O O . ALA A 1 296 ? -8.549 -18.811 21.806 1.00 91.31 296 ALA A O 1
ATOM 2269 N N . ILE A 1 297 ? -7.878 -17.460 20.143 1.00 89.00 297 ILE A N 1
ATOM 2270 C CA . ILE A 1 297 ? -8.372 -16.211 20.752 1.00 89.00 297 ILE A CA 1
ATOM 2271 C C . ILE A 1 297 ? -9.900 -16.160 20.659 1.00 89.00 297 ILE A C 1
ATOM 2273 O O . ILE A 1 297 ? -10.567 -16.057 21.685 1.00 89.00 297 ILE A O 1
ATOM 2277 N N . ASP A 1 298 ? -10.454 -16.365 19.463 1.00 90.38 298 ASP A N 1
ATOM 2278 C CA . ASP A 1 298 ? -11.895 -16.431 19.203 1.00 90.38 298 ASP A CA 1
ATOM 2279 C C . ASP A 1 298 ? -12.622 -17.451 20.103 1.00 90.38 298 ASP A C 1
ATOM 2281 O O . ASP A 1 298 ? -13.800 -17.271 20.421 1.00 90.38 298 ASP A O 1
ATOM 2285 N N . GLU A 1 299 ? -11.978 -18.556 20.481 1.00 90.81 299 GLU A N 1
ATOM 2286 C CA . GLU A 1 299 ? -12.516 -19.536 21.431 1.00 90.81 299 GLU A CA 1
ATOM 2287 C C . GLU A 1 299 ? -12.404 -19.078 22.889 1.00 90.81 299 GLU A C 1
ATOM 2289 O O . GLU A 1 299 ? -13.364 -19.247 23.647 1.00 90.81 299 GLU A O 1
ATOM 2294 N N . LYS A 1 300 ? -11.283 -18.461 23.288 1.00 88.56 300 LYS A N 1
ATOM 2295 C CA . LYS A 1 300 ? -11.099 -17.929 24.648 1.00 88.56 300 LYS A CA 1
ATOM 2296 C C . LYS A 1 300 ? -12.010 -16.738 24.936 1.00 88.56 300 LYS A C 1
ATOM 2298 O O . LYS A 1 300 ? -12.595 -16.696 26.017 1.00 88.56 300 LYS A O 1
ATOM 2303 N N . ASP A 1 301 ? -12.244 -15.856 23.973 1.00 89.88 301 ASP A N 1
ATOM 2304 C CA . ASP A 1 301 ? -13.190 -14.747 24.128 1.00 89.88 301 ASP A CA 1
ATOM 2305 C C . ASP A 1 301 ? -14.620 -15.281 24.316 1.00 89.88 301 ASP A C 1
ATOM 2307 O O . ASP A 1 301 ? -15.304 -14.894 25.261 1.00 89.88 301 ASP A O 1
ATOM 2311 N N . LYS A 1 302 ? -15.039 -16.301 23.547 1.00 89.94 302 LYS A N 1
ATOM 2312 C CA . LYS A 1 302 ? -16.320 -17.020 23.752 1.00 89.94 302 LYS A CA 1
ATOM 2313 C C . LYS A 1 302 ? -16.409 -17.789 25.081 1.00 89.94 302 LYS A C 1
ATOM 2315 O O . LYS A 1 302 ? -17.499 -18.251 25.436 1.00 89.94 302 LYS A O 1
ATOM 2320 N N . ILE A 1 303 ? -15.297 -17.993 25.787 1.00 87.81 303 ILE A N 1
ATOM 2321 C CA . ILE A 1 303 ? -15.267 -18.537 27.151 1.00 87.81 303 ILE A CA 1
ATOM 2322 C C . ILE A 1 303 ? -15.421 -17.389 28.157 1.00 87.81 303 ILE A C 1
ATOM 2324 O O . ILE A 1 303 ? -16.328 -17.458 28.983 1.00 87.81 303 ILE A O 1
ATOM 2328 N N . ILE A 1 304 ? -14.649 -16.304 28.031 1.00 82.94 304 ILE A N 1
ATOM 2329 C CA . ILE A 1 304 ? -14.770 -15.082 28.854 1.00 82.94 304 ILE A CA 1
ATOM 2330 C C . ILE A 1 304 ? -16.216 -14.560 28.846 1.00 82.94 304 ILE A C 1
ATOM 2332 O O . ILE A 1 304 ? -16.816 -14.357 29.899 1.00 82.94 304 ILE A O 1
ATOM 2336 N N . ASP A 1 305 ? -16.832 -14.498 27.669 1.00 85.25 305 ASP A N 1
ATOM 2337 C CA . ASP A 1 305 ? -18.204 -14.035 27.436 1.00 85.25 305 ASP A CA 1
ATOM 2338 C C . ASP A 1 305 ? -19.289 -14.881 28.146 1.00 85.25 305 ASP A C 1
ATOM 2340 O O . ASP A 1 305 ? -20.410 -14.418 28.380 1.00 85.25 305 ASP A O 1
ATOM 2344 N N . LYS A 1 306 ? -18.978 -16.140 28.494 1.00 81.50 306 LYS A N 1
ATOM 2345 C CA . LYS A 1 306 ? -19.829 -17.030 29.314 1.00 81.50 306 LYS A CA 1
ATOM 2346 C C . LYS A 1 306 ? -19.537 -16.876 30.805 1.00 81.50 306 LYS A C 1
ATOM 2348 O O . LYS A 1 306 ? -20.436 -17.055 31.624 1.00 81.50 306 LYS A O 1
ATOM 2353 N N . LEU A 1 307 ? -18.295 -16.558 31.152 1.00 74.81 307 LEU A N 1
ATOM 2354 C CA . LEU A 1 307 ? -17.832 -16.387 32.524 1.00 74.81 307 LEU A CA 1
ATOM 2355 C C . LEU A 1 307 ? -18.305 -15.062 33.118 1.00 74.81 307 LEU A C 1
ATOM 2357 O O . LEU A 1 307 ? -18.788 -15.065 34.242 1.00 74.81 307 LEU A O 1
ATOM 2361 N N . GLU A 1 308 ? -18.302 -13.966 32.355 1.00 77.12 308 GLU A N 1
ATOM 2362 C CA . GLU A 1 308 ? -18.927 -12.709 32.792 1.00 77.12 308 GLU A CA 1
ATOM 2363 C C . GLU A 1 308 ? -20.430 -12.867 33.059 1.00 77.12 308 GLU A C 1
ATOM 2365 O O . GLU A 1 308 ? -20.968 -12.279 33.995 1.00 77.12 308 GLU A O 1
ATOM 2370 N N . LYS A 1 309 ? -21.118 -13.684 32.248 1.00 81.31 309 LYS A N 1
ATOM 2371 C CA . LYS A 1 309 ? -22.547 -13.989 32.426 1.00 81.31 309 LYS A CA 1
ATOM 2372 C C . LYS A 1 309 ? -22.799 -14.883 33.645 1.00 81.31 309 LYS A C 1
ATOM 2374 O O . LYS A 1 309 ? -23.822 -14.709 34.297 1.00 81.31 309 LYS A O 1
ATOM 2379 N N . LYS A 1 310 ? -21.873 -15.793 33.981 1.00 76.38 310 LYS A N 1
ATOM 2380 C CA . LYS A 1 310 ? -21.892 -16.525 35.261 1.00 76.38 310 LYS A CA 1
ATOM 2381 C C . LYS A 1 310 ? -21.649 -15.588 36.447 1.00 76.38 310 LYS A C 1
ATOM 2383 O O . LYS A 1 310 ? -22.430 -15.625 37.387 1.00 76.38 310 LYS A O 1
ATOM 2388 N N . LEU A 1 311 ? -20.622 -14.738 36.380 1.00 76.56 311 LEU A N 1
ATOM 2389 C CA . LEU A 1 311 ? -20.218 -13.848 37.474 1.00 76.56 311 LEU A CA 1
ATOM 2390 C C . LEU A 1 311 ? -21.343 -12.883 37.872 1.00 76.56 311 LEU A C 1
ATOM 2392 O O . LEU A 1 311 ? -21.680 -12.811 39.043 1.00 76.56 311 LEU A O 1
ATOM 2396 N N . LYS A 1 312 ? -22.014 -12.256 36.897 1.00 75.81 312 LYS A N 1
ATOM 2397 C CA . LYS A 1 312 ? -23.185 -11.388 37.144 1.00 75.81 312 LYS A CA 1
ATOM 2398 C C . LYS A 1 312 ? -24.374 -12.129 37.776 1.00 75.81 312 LYS A C 1
ATOM 2400 O O . LYS A 1 312 ? -25.206 -11.513 38.431 1.00 75.81 312 LYS A O 1
ATOM 2405 N N . GLY A 1 313 ? -24.466 -13.448 37.581 1.00 77.81 313 GLY A N 1
ATOM 2406 C CA . GLY A 1 313 ? -25.421 -14.304 38.289 1.00 77.81 313 GLY A CA 1
ATOM 2407 C C . GLY A 1 313 ? -24.962 -14.681 39.702 1.00 77.81 313 GLY A C 1
ATOM 2408 O O . GLY A 1 313 ? -25.796 -14.822 40.587 1.00 77.81 313 GLY A O 1
ATOM 2409 N N . GLU A 1 314 ? -23.654 -14.822 39.929 1.00 73.50 314 GLU A N 1
ATOM 2410 C CA . GLU A 1 314 ? -23.073 -15.071 41.255 1.00 73.50 314 GLU A CA 1
ATOM 2411 C C . GLU A 1 314 ? -23.170 -13.824 42.150 1.00 73.50 314 GLU A C 1
ATOM 2413 O O . GLU A 1 314 ? -23.554 -13.955 43.306 1.00 73.50 314 GLU A O 1
ATOM 2418 N N . GLU A 1 315 ? -22.939 -12.624 41.606 1.00 73.12 315 GLU A N 1
ATOM 2419 C CA . GLU A 1 315 ? -23.111 -11.334 42.297 1.00 73.12 315 GLU A CA 1
ATOM 2420 C C . GLU A 1 315 ? -24.559 -11.145 42.791 1.00 73.12 315 GLU A C 1
ATOM 2422 O O . GLU A 1 315 ? -24.777 -10.930 43.982 1.00 73.12 315 GLU A O 1
ATOM 2427 N N . ALA A 1 316 ? -25.560 -11.341 41.922 1.00 73.31 316 ALA A N 1
ATOM 2428 C CA . ALA A 1 316 ? -26.975 -11.285 42.310 1.00 73.31 316 ALA A CA 1
ATOM 2429 C C . ALA A 1 316 ? -27.344 -12.340 43.375 1.00 73.31 316 ALA A C 1
ATOM 2431 O O . ALA A 1 316 ? -28.059 -12.045 44.330 1.00 73.31 316 ALA A O 1
ATOM 2432 N N . LEU A 1 317 ? -26.804 -13.562 43.264 1.00 72.56 317 LEU A N 1
ATOM 2433 C CA . LEU A 1 317 ? -26.994 -14.597 44.284 1.00 72.56 317 LEU A CA 1
ATOM 2434 C C . LEU A 1 317 ? -26.298 -14.257 45.613 1.00 72.56 317 LEU A C 1
ATOM 2436 O O . LEU A 1 317 ? -26.741 -14.738 46.653 1.00 72.56 317 LEU A O 1
ATOM 2440 N N . GLN A 1 318 ? -25.231 -13.451 45.619 1.00 73.62 318 GLN A N 1
ATOM 2441 C CA . GLN A 1 318 ? -24.622 -12.960 46.859 1.00 73.62 318 GLN A CA 1
ATOM 2442 C C . GLN A 1 318 ? -25.494 -11.901 47.545 1.00 73.62 318 GLN A C 1
ATOM 2444 O O . GLN A 1 318 ? -25.635 -11.972 48.766 1.00 73.62 318 GLN A O 1
ATOM 2449 N N . GLU A 1 319 ? -26.121 -10.995 46.788 1.00 76.44 319 GLU A N 1
ATOM 2450 C CA . GLU A 1 319 ? -27.093 -10.024 47.319 1.00 76.44 319 GLU A CA 1
ATOM 2451 C C . GLU A 1 319 ? -28.324 -10.737 47.920 1.00 76.44 319 GLU A C 1
ATOM 2453 O O . GLU A 1 319 ? -28.673 -10.484 49.076 1.00 76.44 319 GLU A O 1
ATOM 2458 N N . ASP A 1 320 ? -28.903 -11.717 47.209 1.00 74.19 320 ASP A N 1
ATOM 2459 C CA . ASP A 1 320 ? -29.980 -12.581 47.728 1.00 74.19 320 ASP A CA 1
ATOM 2460 C C . ASP A 1 320 ? -29.556 -13.312 49.020 1.00 74.19 320 ASP A C 1
ATOM 2462 O O . ASP A 1 320 ? -30.306 -13.376 49.997 1.00 74.19 320 ASP A O 1
ATOM 2466 N N . ILE A 1 321 ? -28.332 -13.857 49.055 1.00 71.94 321 ILE A N 1
ATOM 2467 C CA . ILE A 1 321 ? -27.767 -14.539 50.231 1.00 71.94 321 ILE A CA 1
ATOM 2468 C C . ILE A 1 321 ? -27.556 -13.579 51.411 1.00 71.94 321 ILE A C 1
ATOM 2470 O O . ILE A 1 321 ? -27.580 -14.035 52.554 1.00 71.94 321 ILE A O 1
ATOM 2474 N N . GLU A 1 322 ? -27.317 -12.287 51.184 1.00 77.06 322 GLU A N 1
ATOM 2475 C CA . GLU A 1 322 ? -27.166 -11.302 52.261 1.00 77.06 322 GLU A CA 1
ATOM 2476 C C . GLU A 1 322 ? -28.514 -10.838 52.806 1.00 77.06 322 GLU A C 1
ATOM 2478 O O . GLU A 1 322 ? -28.715 -10.945 54.017 1.00 77.06 322 GLU A O 1
ATOM 2483 N N . SER A 1 323 ? -29.488 -10.534 51.944 1.00 75.75 323 SER A N 1
ATOM 2484 C CA . SER A 1 323 ? -30.871 -10.293 52.384 1.00 75.75 323 SER A CA 1
ATOM 2485 C C . SER A 1 323 ? -31.432 -11.474 53.192 1.00 75.75 323 SER A C 1
ATOM 2487 O O . SER A 1 323 ? -32.043 -11.278 54.240 1.00 75.75 323 SER A O 1
ATOM 2489 N N . LEU A 1 324 ? -31.174 -12.717 52.763 1.00 72.19 324 LEU A N 1
ATOM 2490 C CA . LEU A 1 324 ? -31.631 -13.919 53.470 1.00 72.19 324 LEU A CA 1
ATOM 2491 C C . LEU A 1 324 ? -30.905 -14.188 54.802 1.00 72.19 324 LEU A C 1
ATOM 2493 O O . LEU A 1 324 ? -31.439 -14.930 55.629 1.00 72.19 324 LEU A O 1
ATOM 2497 N N . LYS A 1 325 ? -29.707 -13.630 55.041 1.00 72.06 325 LYS A N 1
ATOM 2498 C CA . LYS A 1 325 ? -29.061 -13.690 56.369 1.00 72.06 325 LYS A CA 1
ATOM 2499 C C . LYS A 1 325 ? -29.756 -12.738 57.330 1.00 72.06 325 LYS A C 1
ATOM 2501 O O . LYS A 1 325 ? -30.072 -13.152 58.443 1.00 72.06 325 LYS A O 1
ATOM 2506 N N . ASP A 1 326 ? -29.997 -11.507 56.892 1.00 75.38 326 ASP A N 1
ATOM 2507 C CA . ASP A 1 326 ? -30.585 -10.458 57.721 1.00 75.38 326 ASP A CA 1
ATOM 2508 C C . ASP A 1 326 ? -32.015 -10.852 58.131 1.00 75.38 326 ASP A C 1
ATOM 2510 O O . ASP A 1 326 ? -32.292 -10.915 59.333 1.00 75.38 326 ASP A O 1
ATOM 2514 N N . ASP A 1 327 ? -32.838 -11.317 57.177 1.00 73.00 327 ASP A N 1
ATOM 2515 C CA . ASP A 1 327 ? -34.152 -11.950 57.413 1.00 73.00 327 ASP A CA 1
ATOM 2516 C C . ASP A 1 327 ? -34.083 -13.028 58.514 1.00 73.00 327 ASP A C 1
ATOM 2518 O O . ASP A 1 327 ? -34.895 -13.067 59.441 1.00 73.00 327 ASP A O 1
ATOM 2522 N N . VAL A 1 328 ? -33.105 -13.937 58.413 1.00 72.38 328 VAL A N 1
ATOM 2523 C CA . VAL A 1 328 ? -32.927 -15.052 59.357 1.00 72.38 328 VAL A CA 1
ATOM 2524 C C . VAL A 1 328 ? -32.457 -14.568 60.732 1.00 72.38 328 VAL A C 1
ATOM 2526 O O . VAL A 1 328 ? -32.835 -15.178 61.736 1.00 72.38 328 VAL A O 1
ATOM 2529 N N . THR A 1 329 ? -31.683 -13.481 60.820 1.00 75.00 329 THR A N 1
ATOM 2530 C CA . THR A 1 329 ? -31.338 -12.886 62.121 1.00 75.00 329 THR A CA 1
ATOM 2531 C C . THR A 1 329 ? -32.533 -12.202 62.772 1.00 75.00 329 THR A C 1
ATOM 2533 O O . THR A 1 329 ? -32.775 -12.453 63.954 1.00 75.00 329 THR A O 1
ATOM 2536 N N . GLU A 1 330 ? -33.335 -11.435 62.024 1.00 74.81 330 GLU A N 1
ATOM 2537 C CA . GLU A 1 330 ? -34.501 -10.748 62.585 1.00 74.81 330 GLU A CA 1
ATOM 2538 C C . GLU A 1 330 ? -35.573 -11.753 63.031 1.00 74.81 330 GLU A C 1
ATOM 2540 O O . GLU A 1 330 ? -36.026 -11.710 64.175 1.00 74.81 330 GLU A O 1
ATOM 2545 N N . LEU A 1 331 ? -35.904 -12.742 62.192 1.00 71.75 331 LEU A N 1
ATOM 2546 C CA . LEU A 1 331 ? -36.825 -13.829 62.549 1.00 71.75 331 LEU A CA 1
ATOM 2547 C C . LEU A 1 331 ? -36.309 -14.670 63.725 1.00 71.75 331 LEU A C 1
ATOM 2549 O O . LEU A 1 331 ? -37.096 -15.106 64.566 1.00 71.75 331 LEU A O 1
ATOM 2553 N N . GLY A 1 332 ? -34.993 -14.884 63.822 1.00 72.19 332 GLY A N 1
ATOM 2554 C CA . GLY A 1 332 ? -34.372 -15.536 64.976 1.00 72.19 332 GLY A CA 1
ATOM 2555 C C . GLY A 1 332 ? -34.577 -14.749 66.273 1.00 72.19 332 GLY A C 1
ATOM 2556 O O . GLY A 1 332 ? -34.861 -15.343 67.314 1.00 72.19 332 GLY A O 1
ATOM 2557 N N . GLN A 1 333 ? -34.494 -13.420 66.195 1.00 73.38 333 GLN A N 1
ATOM 2558 C CA . GLN A 1 333 ? -34.667 -12.503 67.318 1.00 73.38 333 GLN A CA 1
ATOM 2559 C C . GLN A 1 333 ? -36.144 -12.409 67.747 1.00 73.38 333 GLN A C 1
ATOM 2561 O O . GLN A 1 333 ? -36.463 -12.654 68.914 1.00 73.38 333 GLN A O 1
ATOM 2566 N N . GLN A 1 334 ? -37.061 -12.232 66.789 1.00 71.00 334 GLN A N 1
ATOM 2567 C CA . GLN A 1 334 ? -38.513 -12.306 67.005 1.00 71.00 334 GLN A CA 1
ATOM 2568 C C . GLN A 1 334 ? -38.928 -13.652 67.639 1.00 71.00 334 GLN A C 1
ATOM 2570 O O . GLN A 1 334 ? -39.736 -13.687 68.569 1.00 71.00 334 GLN A O 1
ATOM 2575 N N . ALA A 1 335 ? -38.336 -14.772 67.203 1.00 68.38 335 ALA A N 1
ATOM 2576 C CA . ALA A 1 335 ? -38.593 -16.093 67.778 1.00 68.38 335 ALA A CA 1
ATOM 2577 C C . ALA A 1 335 ? -38.037 -16.259 69.207 1.00 68.38 335 ALA A C 1
ATOM 2579 O O . ALA A 1 335 ? -38.630 -16.990 70.008 1.00 68.38 335 ALA A O 1
ATOM 2580 N N . THR A 1 336 ? -36.929 -15.596 69.568 1.00 75.88 336 THR A N 1
ATOM 2581 C CA . THR A 1 336 ? -36.468 -15.562 70.968 1.00 75.88 336 THR A CA 1
ATOM 2582 C C . THR A 1 336 ? -37.373 -14.718 71.859 1.00 75.88 336 THR A C 1
ATOM 2584 O O . THR A 1 336 ? -37.666 -15.148 72.977 1.00 75.88 336 THR A O 1
ATOM 2587 N N . ASP A 1 337 ? -37.883 -13.593 71.357 1.00 75.75 337 ASP A N 1
ATOM 2588 C CA . ASP A 1 337 ? -38.754 -12.692 72.115 1.00 75.75 337 ASP A CA 1
ATOM 2589 C C . ASP A 1 337 ? -40.139 -13.315 72.342 1.00 75.75 337 ASP A C 1
ATOM 2591 O O . ASP A 1 337 ? -40.593 -13.412 73.484 1.00 75.75 337 ASP A O 1
ATOM 2595 N N . ALA A 1 338 ? -40.762 -13.884 71.303 1.00 71.12 338 ALA A N 1
ATOM 2596 C CA . ALA A 1 338 ? -42.023 -14.623 71.423 1.00 71.12 338 ALA A CA 1
ATOM 2597 C C . ALA A 1 338 ? -41.915 -15.818 72.395 1.00 71.12 338 ALA A C 1
ATOM 2599 O O . ALA A 1 338 ? -42.838 -16.106 73.160 1.00 71.12 338 ALA A O 1
ATOM 2600 N N . LYS A 1 339 ? -40.759 -16.494 72.429 1.00 74.56 339 LYS A N 1
ATOM 2601 C CA . LYS A 1 339 ? -40.469 -17.576 73.385 1.00 74.56 339 LYS A CA 1
ATOM 2602 C C . LYS A 1 339 ? -40.268 -17.066 74.818 1.00 74.56 339 LYS A C 1
ATOM 2604 O O . LYS A 1 339 ? -40.551 -17.805 75.764 1.00 74.56 339 LYS A O 1
ATOM 2609 N N . HIS A 1 340 ? -39.791 -15.835 74.995 1.00 75.75 340 HIS A N 1
ATOM 2610 C CA . HIS A 1 340 ? -39.706 -15.178 76.298 1.00 75.75 340 HIS A CA 1
ATOM 2611 C C . HIS A 1 340 ? -41.092 -14.722 76.788 1.00 75.75 340 HIS A C 1
ATOM 2613 O O . HIS A 1 340 ? -41.432 -14.960 77.948 1.00 75.75 340 HIS A O 1
ATOM 2619 N N . GLU A 1 341 ? -41.930 -14.152 75.911 1.00 78.00 341 GLU A N 1
ATOM 2620 C CA . GLU A 1 341 ? -43.334 -13.849 76.229 1.00 78.00 341 GLU A CA 1
ATOM 2621 C C . GLU A 1 341 ? -44.117 -15.111 76.601 1.00 78.00 341 GLU A C 1
ATOM 2623 O O . GLU A 1 341 ? -44.773 -15.126 77.641 1.00 78.00 341 GLU A O 1
ATOM 2628 N N . LEU A 1 342 ? -44.006 -16.192 75.815 1.00 73.88 342 LEU A N 1
ATOM 2629 C CA . LEU A 1 342 ? -44.695 -17.456 76.095 1.00 73.88 342 LEU A CA 1
ATOM 2630 C C . LEU A 1 342 ? -44.339 -17.991 77.490 1.00 73.88 342 LEU A C 1
ATOM 2632 O O . LEU A 1 342 ? -45.238 -18.359 78.243 1.00 73.88 342 LEU A O 1
ATOM 2636 N N . LYS A 1 343 ? -43.050 -17.976 77.869 1.00 79.19 343 LYS A N 1
ATOM 2637 C CA . LYS A 1 343 ? -42.618 -18.344 79.229 1.00 79.19 343 LYS A CA 1
ATOM 2638 C C . LYS A 1 343 ? -43.314 -17.501 80.292 1.00 79.19 343 LYS A C 1
ATOM 2640 O O . LYS A 1 343 ? -43.957 -18.065 81.176 1.00 79.19 343 LYS A O 1
ATOM 2645 N N . LYS A 1 344 ? -43.242 -16.172 80.172 1.00 77.31 344 LYS A N 1
ATOM 2646 C CA . LYS A 1 344 ? -43.851 -15.238 81.127 1.00 77.31 344 LYS A CA 1
ATOM 2647 C C . LYS A 1 344 ? -45.360 -15.471 81.259 1.00 77.31 344 LYS A C 1
ATOM 2649 O O . LYS A 1 344 ? -45.856 -15.587 82.373 1.00 77.31 344 LYS A O 1
ATOM 2654 N N . VAL A 1 345 ? -46.067 -15.659 80.143 1.00 75.81 345 VAL A N 1
ATOM 2655 C CA . VAL A 1 345 ? -47.501 -15.998 80.118 1.00 75.81 345 VAL A CA 1
ATOM 2656 C C . VAL A 1 345 ? -47.777 -17.357 80.779 1.00 75.81 345 VAL A C 1
ATOM 2658 O O . VAL A 1 345 ? -48.776 -17.494 81.483 1.00 75.81 345 VAL A O 1
ATOM 2661 N N . THR A 1 346 ? -46.910 -18.365 80.616 1.00 73.75 346 THR A N 1
ATOM 2662 C CA . THR A 1 346 ? -47.068 -19.655 81.319 1.00 73.75 346 THR A CA 1
ATOM 2663 C C . THR A 1 346 ? -46.785 -19.575 82.821 1.00 73.75 346 THR A C 1
ATOM 2665 O O . THR A 1 346 ? -47.467 -20.251 83.588 1.00 73.75 346 THR A O 1
ATOM 2668 N N . GLU A 1 347 ? -45.844 -18.733 83.251 1.00 79.94 347 GLU A N 1
ATOM 2669 C CA . GLU A 1 347 ? -45.526 -18.488 84.665 1.00 79.94 347 GLU A CA 1
ATOM 2670 C C . GLU A 1 347 ? -46.652 -17.693 85.353 1.00 79.94 347 GLU A C 1
ATOM 2672 O O . GLU A 1 347 ? -47.135 -18.098 86.410 1.00 79.94 347 GLU A O 1
ATOM 2677 N N . GLU A 1 348 ? -47.165 -16.639 84.707 1.00 76.75 348 GLU A N 1
ATOM 2678 C CA . GLU A 1 348 ? -48.340 -15.875 85.155 1.00 76.75 348 GLU A CA 1
ATOM 2679 C C . GLU A 1 348 ? -49.592 -16.761 85.248 1.00 76.75 348 GLU A C 1
ATOM 2681 O O . GLU A 1 348 ? -50.285 -16.757 86.266 1.00 76.75 348 GLU A O 1
ATOM 2686 N N . LYS A 1 349 ? -49.843 -17.595 84.229 1.00 75.44 349 LYS A N 1
ATOM 2687 C CA . LYS A 1 349 ? -50.919 -18.601 84.224 1.00 75.44 349 LYS A CA 1
ATOM 2688 C C . LYS A 1 349 ? -50.775 -19.613 85.364 1.00 75.44 349 LYS A C 1
ATOM 2690 O O . LYS A 1 349 ? -51.788 -19.992 85.945 1.00 75.44 349 LYS A O 1
ATOM 2695 N N . PHE A 1 350 ? -49.560 -20.064 85.683 1.00 76.00 350 PHE A N 1
ATOM 2696 C CA . PHE A 1 350 ? -49.323 -20.997 86.790 1.00 76.00 350 PHE A CA 1
ATOM 2697 C C . PHE A 1 350 ? -49.596 -20.336 88.148 1.00 76.00 350 PHE A C 1
ATOM 2699 O O . PHE A 1 350 ? -50.272 -20.927 88.986 1.00 76.00 350 PHE A O 1
ATOM 2706 N N . PHE A 1 351 ? -49.147 -19.093 88.342 1.00 77.25 351 PHE A N 1
ATOM 2707 C CA . PHE A 1 351 ? -49.384 -18.338 89.575 1.00 77.25 351 PHE A CA 1
ATOM 2708 C C . PHE A 1 351 ? -50.876 -18.028 89.794 1.00 77.25 351 PHE A C 1
ATOM 2710 O O . PHE A 1 351 ? -51.395 -18.226 90.891 1.00 77.25 351 PHE A O 1
ATOM 2717 N N . LEU A 1 352 ? -51.591 -17.616 88.739 1.00 75.50 352 LEU A N 1
ATOM 2718 C CA . LEU A 1 352 ? -53.044 -17.404 88.778 1.00 75.50 352 LEU A CA 1
ATOM 2719 C C . LEU A 1 352 ? -53.823 -18.705 89.017 1.00 75.50 352 LEU A C 1
ATOM 2721 O O . LEU A 1 352 ? -54.803 -18.686 89.753 1.00 75.50 352 LEU A O 1
ATOM 2725 N N . GLN A 1 353 ? -53.387 -19.832 88.443 1.00 77.75 353 GLN A N 1
ATOM 2726 C CA . GLN A 1 353 ? -54.002 -21.139 88.697 1.00 77.75 353 GLN A CA 1
ATOM 2727 C C . GLN A 1 353 ? -53.798 -21.582 90.155 1.00 77.75 353 GLN A C 1
ATOM 2729 O O . GLN A 1 353 ? -54.761 -21.988 90.792 1.00 77.75 353 GLN A O 1
ATOM 2734 N N . ALA A 1 354 ? -52.591 -21.433 90.711 1.00 78.00 354 ALA A N 1
ATOM 2735 C CA . ALA A 1 354 ? -52.322 -21.756 92.114 1.00 78.00 354 ALA A CA 1
ATOM 2736 C C . ALA A 1 354 ? -53.135 -20.870 93.077 1.00 78.00 354 ALA A C 1
ATOM 2738 O O . ALA A 1 354 ? -53.804 -21.386 93.966 1.00 78.00 354 ALA A O 1
ATOM 2739 N N . SER A 1 355 ? -53.169 -19.551 92.846 1.00 73.56 355 SER A N 1
ATOM 2740 C CA . SER A 1 355 ? -53.974 -18.629 93.661 1.00 73.56 355 SER A CA 1
ATOM 2741 C C . SER A 1 355 ? -55.481 -18.896 93.559 1.00 73.56 355 SER A C 1
ATOM 2743 O O . SER A 1 355 ? -56.206 -18.609 94.509 1.00 73.56 355 SER A O 1
ATOM 2745 N N . PHE A 1 356 ? -55.962 -19.406 92.422 1.00 73.75 356 PHE A N 1
ATOM 2746 C CA . PHE A 1 356 ? -57.351 -19.828 92.240 1.00 73.75 356 PHE A CA 1
ATOM 2747 C C . PHE A 1 356 ? -57.654 -21.091 93.061 1.00 73.75 356 PHE A C 1
ATOM 2749 O O . PHE A 1 356 ? -58.651 -21.126 93.784 1.00 73.75 356 PHE A O 1
ATOM 2756 N N . ASP A 1 357 ? -56.771 -22.091 92.995 1.00 77.00 357 ASP A N 1
ATOM 2757 C CA . ASP A 1 357 ? -56.909 -23.348 93.733 1.00 77.00 357 ASP A CA 1
ATOM 2758 C C . ASP A 1 357 ? -56.852 -23.094 95.263 1.00 77.00 357 ASP A C 1
ATOM 2760 O O . ASP A 1 357 ? -57.706 -23.593 96.001 1.00 77.00 357 ASP A O 1
ATOM 2764 N N . ASP A 1 358 ? -55.934 -22.240 95.740 1.00 77.56 358 ASP A N 1
ATOM 2765 C CA . ASP A 1 358 ? -55.834 -21.814 97.149 1.00 77.56 358 ASP A CA 1
ATOM 2766 C C . ASP A 1 358 ? -57.136 -21.152 97.646 1.00 77.56 358 ASP A C 1
ATOM 2768 O O . ASP A 1 358 ? -57.713 -21.590 98.647 1.00 77.56 358 ASP A O 1
ATOM 2772 N N . LEU A 1 359 ? -57.650 -20.148 96.919 1.00 72.94 359 LEU A N 1
ATOM 2773 C CA . LEU A 1 359 ? -58.911 -19.457 97.243 1.00 72.94 359 LEU A CA 1
ATOM 2774 C C . LEU A 1 359 ? -60.113 -20.415 97.264 1.00 72.94 359 LEU A C 1
ATOM 2776 O O . LEU A 1 359 ? -61.035 -20.244 98.068 1.00 72.94 359 LEU A O 1
ATOM 2780 N N . GLN A 1 360 ? -60.111 -21.445 96.412 1.00 75.69 360 GLN A N 1
ATOM 2781 C CA . GLN A 1 360 ? -61.145 -22.475 96.440 1.00 75.69 360 GLN A CA 1
ATOM 2782 C C . GLN A 1 360 ? -61.074 -23.305 97.737 1.00 75.69 360 GLN A C 1
ATOM 2784 O O . GLN A 1 360 ? -62.116 -23.558 98.350 1.00 75.69 360 GLN A O 1
ATOM 2789 N N . THR A 1 361 ? -59.875 -23.667 98.216 1.00 76.75 361 THR A N 1
ATOM 2790 C CA . THR A 1 361 ? -59.730 -24.379 99.502 1.00 76.75 361 THR A CA 1
ATOM 2791 C C . THR A 1 361 ? -60.139 -23.534 100.711 1.00 76.75 361 THR A C 1
ATOM 2793 O O . THR A 1 361 ? -60.771 -24.063 101.628 1.00 76.75 361 THR A O 1
ATOM 2796 N N . GLU A 1 362 ? -59.863 -22.226 100.707 1.00 75.56 362 GLU A N 1
ATOM 2797 C CA . GLU A 1 362 ? -60.295 -21.300 101.765 1.00 75.56 362 GLU A CA 1
ATOM 2798 C C . GLU A 1 362 ? -61.830 -21.179 101.819 1.00 75.56 362 GLU A C 1
ATOM 2800 O O . GLU A 1 362 ? -62.433 -21.190 102.901 1.00 75.56 362 GLU A O 1
ATOM 2805 N N . SER A 1 363 ? -62.480 -21.154 100.651 1.00 73.00 363 SER A N 1
ATOM 2806 C CA . SER A 1 363 ? -63.940 -21.136 100.534 1.00 73.00 363 SER A CA 1
ATOM 2807 C C . SER A 1 363 ? -64.586 -22.425 101.064 1.00 73.00 363 SER A C 1
ATOM 2809 O O . SER A 1 363 ? -65.517 -22.360 101.873 1.00 73.00 363 SER A O 1
ATOM 2811 N N . ASP A 1 364 ? -64.070 -23.603 100.688 1.00 75.00 364 ASP A N 1
ATOM 2812 C CA . ASP A 1 364 ? -64.584 -24.891 101.179 1.00 75.00 364 ASP A CA 1
ATOM 2813 C C . ASP A 1 364 ? -64.279 -25.122 102.674 1.00 75.00 364 ASP A C 1
ATOM 2815 O O . ASP A 1 364 ? -65.106 -25.699 103.388 1.00 75.00 364 ASP A O 1
ATOM 2819 N N . ALA A 1 365 ? -63.154 -24.615 103.194 1.00 77.56 365 ALA A N 1
ATOM 2820 C CA . ALA A 1 365 ? -62.861 -24.621 104.629 1.00 77.56 365 ALA A CA 1
ATOM 2821 C C . ALA A 1 365 ? -63.860 -23.754 105.417 1.00 77.56 365 ALA A C 1
ATOM 2823 O O . ALA A 1 365 ? -64.444 -24.221 106.399 1.00 77.56 365 ALA A O 1
ATOM 2824 N N . SER A 1 366 ? -64.127 -22.533 104.943 1.00 73.31 366 SER A N 1
ATOM 2825 C CA . SER A 1 366 ? -65.111 -21.611 105.536 1.00 73.31 366 SER A CA 1
ATOM 2826 C C . SER A 1 366 ? -66.539 -22.171 105.476 1.00 73.31 366 SER A C 1
ATOM 2828 O O . SER A 1 366 ? -67.336 -22.019 106.401 1.00 73.31 366 SER A O 1
ATOM 2830 N N . ARG A 1 367 ? -66.862 -22.898 104.402 1.00 77.25 367 ARG A N 1
ATOM 2831 C CA . ARG A 1 367 ? -68.134 -23.612 104.243 1.00 77.25 367 ARG A CA 1
ATOM 2832 C C . ARG A 1 367 ? -68.278 -24.792 105.204 1.00 77.25 367 ARG A C 1
ATOM 2834 O O . ARG A 1 367 ? -69.399 -25.155 105.566 1.00 77.25 367 ARG A O 1
ATOM 2841 N N . LYS A 1 368 ? -67.167 -25.421 105.596 1.00 77.44 368 LYS A N 1
ATOM 2842 C CA . LYS A 1 368 ? -67.164 -26.516 106.569 1.00 77.44 368 LYS A CA 1
ATOM 2843 C C . LYS A 1 368 ? -67.380 -25.999 107.992 1.00 77.44 368 LYS A C 1
ATOM 2845 O O . LYS A 1 368 ? -68.246 -26.530 108.679 1.00 77.44 368 LYS A O 1
ATOM 2850 N N . THR A 1 369 ? -66.668 -24.952 108.411 1.00 77.31 369 THR A N 1
ATOM 2851 C CA . THR A 1 369 ? -66.836 -24.377 109.760 1.00 77.31 369 THR A CA 1
ATOM 2852 C C . THR A 1 369 ? -68.254 -23.852 109.993 1.00 77.31 369 THR A C 1
ATOM 2854 O O . THR A 1 369 ? -68.791 -24.042 111.083 1.00 77.31 369 THR A O 1
ATOM 2857 N N . LEU A 1 370 ? -68.900 -23.293 108.961 1.00 76.88 370 LEU A N 1
ATOM 2858 C CA . LEU A 1 370 ? -70.316 -22.914 109.005 1.00 76.88 370 LEU A CA 1
ATOM 2859 C C . LEU A 1 370 ? -71.227 -24.116 109.327 1.00 76.88 370 LEU A C 1
ATOM 2861 O O . LEU A 1 370 ? -72.022 -24.053 110.262 1.00 76.88 370 LEU A O 1
ATOM 2865 N N . LYS A 1 371 ? -71.062 -25.239 108.614 1.00 77.69 371 LYS A N 1
ATOM 2866 C CA . LYS A 1 371 ? -71.835 -26.475 108.847 1.00 77.69 371 LYS A CA 1
ATOM 2867 C C . LYS A 1 371 ? -71.575 -27.096 110.217 1.00 77.69 371 LYS A C 1
ATOM 2869 O O . LYS A 1 371 ? -72.504 -27.596 110.848 1.00 77.69 371 LYS A O 1
ATOM 2874 N N . ASP A 1 372 ? -70.326 -27.074 110.674 1.00 76.06 372 ASP A N 1
ATOM 2875 C CA . ASP A 1 372 ? -69.952 -27.605 111.987 1.00 76.06 372 ASP A CA 1
ATOM 2876 C C . ASP A 1 372 ? -70.597 -26.767 113.120 1.00 76.06 372 ASP A C 1
ATOM 2878 O O . ASP A 1 372 ? -70.978 -27.322 114.152 1.00 76.06 372 ASP A O 1
ATOM 2882 N N . ALA A 1 373 ? -70.804 -25.456 112.916 1.00 74.00 373 ALA A N 1
ATOM 2883 C CA . ALA A 1 373 ? -71.553 -24.583 113.829 1.00 74.00 373 ALA A CA 1
ATOM 2884 C C . ALA A 1 373 ? -73.083 -24.781 113.741 1.00 74.00 373 ALA A C 1
ATOM 2886 O O . ALA A 1 373 ? -73.756 -24.856 114.772 1.00 74.00 373 ALA A O 1
ATOM 2887 N N . GLU A 1 374 ? -73.641 -24.940 112.535 1.00 75.50 374 GLU A N 1
ATOM 2888 C CA . GLU A 1 374 ? -75.058 -25.287 112.326 1.00 75.50 374 GLU A CA 1
ATOM 2889 C C . GLU A 1 374 ? -75.422 -26.615 113.019 1.00 75.50 374 GLU A C 1
ATOM 2891 O O . GLU A 1 374 ? -76.443 -26.703 113.703 1.00 75.50 374 GLU A O 1
ATOM 2896 N N . ALA A 1 375 ? -74.550 -27.626 112.940 1.00 78.81 375 ALA A N 1
ATOM 2897 C CA . ALA A 1 375 ? -74.732 -28.898 113.638 1.00 78.81 375 ALA A CA 1
ATOM 2898 C C . ALA A 1 375 ? -74.722 -28.746 115.174 1.00 78.81 375 ALA A C 1
ATOM 2900 O O . ALA A 1 375 ? -75.531 -29.373 115.861 1.00 78.81 375 ALA A O 1
ATOM 2901 N N . GLN A 1 376 ? -73.857 -27.883 115.724 1.00 75.56 376 GLN A N 1
ATOM 2902 C CA . GLN A 1 376 ? -73.824 -27.592 117.165 1.00 75.56 376 GLN A CA 1
ATOM 2903 C C . GLN A 1 376 ? -75.105 -26.894 117.644 1.00 75.56 376 GLN A C 1
ATOM 2905 O O . GLN A 1 376 ? -75.648 -27.268 118.687 1.00 75.56 376 GLN A O 1
ATOM 2910 N N . ARG A 1 377 ? -75.635 -25.936 116.869 1.00 79.19 377 ARG A N 1
ATOM 2911 C CA . ARG A 1 377 ? -76.947 -25.312 117.121 1.00 79.19 377 ARG A CA 1
ATOM 2912 C C . ARG A 1 377 ? -78.064 -26.358 117.151 1.00 79.19 377 ARG A C 1
ATOM 2914 O O . ARG A 1 377 ? -78.908 -26.339 118.051 1.00 79.19 377 ARG A O 1
ATOM 2921 N N . ASP A 1 378 ? -78.071 -27.279 116.194 1.00 77.50 378 ASP A N 1
ATOM 2922 C CA . ASP A 1 378 ? -79.109 -28.306 116.088 1.00 77.50 378 ASP A CA 1
ATOM 2923 C C . ASP A 1 378 ? -79.041 -29.315 117.245 1.00 77.50 378 ASP A C 1
ATOM 2925 O O . ASP A 1 378 ? -80.078 -29.712 117.775 1.00 77.50 378 ASP A O 1
ATOM 2929 N N . ASP A 1 379 ? -77.845 -29.691 117.704 1.00 79.12 379 ASP A N 1
ATOM 2930 C CA . ASP A 1 379 ? -77.673 -30.560 118.876 1.00 79.12 379 ASP A CA 1
ATOM 2931 C C . ASP A 1 379 ? -78.008 -29.862 120.204 1.00 79.12 379 ASP A C 1
ATOM 2933 O O . ASP A 1 379 ? -78.584 -30.493 121.096 1.00 79.12 379 ASP A O 1
ATOM 2937 N N . LEU A 1 380 ? -77.730 -28.560 120.344 1.00 77.00 380 LEU A N 1
ATOM 2938 C CA . LEU A 1 380 ? -78.236 -27.756 121.466 1.00 77.00 380 LEU A CA 1
ATOM 2939 C C . LEU A 1 380 ? -79.769 -27.671 121.444 1.00 77.00 380 LEU A C 1
ATOM 2941 O O . LEU A 1 380 ? -80.409 -27.801 122.487 1.00 77.00 380 LEU A O 1
ATOM 2945 N N . THR A 1 381 ? -80.367 -27.527 120.260 1.00 77.81 381 THR A N 1
ATOM 2946 C CA . THR A 1 381 ? -81.827 -27.487 120.082 1.00 77.81 381 THR A CA 1
ATOM 2947 C C . THR A 1 381 ? -82.477 -28.819 120.470 1.00 77.81 381 THR A C 1
ATOM 2949 O O . THR A 1 381 ? -83.454 -28.820 121.221 1.00 77.81 381 THR A O 1
ATOM 2952 N N . LYS A 1 382 ? -81.892 -29.958 120.069 1.00 80.00 382 LYS A N 1
ATOM 2953 C CA . LYS A 1 382 ? -82.337 -31.300 120.497 1.00 80.00 382 LYS A CA 1
ATOM 2954 C C . LYS A 1 382 ? -82.291 -31.448 122.022 1.00 80.00 382 LYS A C 1
ATOM 2956 O O . LYS A 1 382 ? -83.290 -31.856 122.611 1.00 80.00 382 LYS A O 1
ATOM 2961 N N . LYS A 1 383 ? -81.189 -31.049 122.671 1.00 76.00 383 LYS A N 1
ATOM 2962 C CA . LYS A 1 383 ? -81.038 -31.095 124.143 1.00 76.00 383 LYS A CA 1
ATOM 2963 C C . LYS A 1 383 ? -82.039 -30.199 124.877 1.00 76.00 383 LYS A C 1
ATOM 2965 O O . LYS A 1 383 ? -82.582 -30.599 125.901 1.00 76.00 383 LYS A O 1
ATOM 2970 N N . CYS A 1 384 ? -82.335 -29.016 124.337 1.00 72.06 384 CYS A N 1
ATOM 2971 C CA . CYS A 1 384 ? -83.400 -28.168 124.874 1.00 72.06 384 CYS A CA 1
ATOM 2972 C C . CYS A 1 384 ? -84.766 -28.871 124.790 1.00 72.06 384 CYS A C 1
ATOM 2974 O O . CYS A 1 384 ? -85.516 -28.838 125.761 1.00 72.06 384 CYS A O 1
ATOM 2976 N N . SER A 1 385 ? -85.063 -29.555 123.676 1.00 76.06 385 SER A N 1
ATOM 2977 C CA . SER A 1 385 ? -86.331 -30.280 123.511 1.00 76.06 385 SER A CA 1
ATOM 2978 C C . SER A 1 385 ? -86.457 -31.532 124.395 1.00 76.06 385 SER A C 1
ATOM 2980 O O . SER A 1 385 ? -87.548 -31.797 124.893 1.00 76.06 385 SER A O 1
ATOM 2982 N N . SER A 1 386 ? -85.366 -32.266 124.666 1.00 75.25 386 SER A N 1
ATOM 2983 C CA . SER A 1 386 ? -85.412 -33.430 125.567 1.00 75.25 386 SER A CA 1
ATOM 2984 C C . SER A 1 386 ? -85.626 -33.016 127.026 1.00 75.25 386 SER A C 1
ATOM 2986 O O . SER A 1 386 ? -86.485 -33.576 127.705 1.00 75.25 386 SER A O 1
ATOM 2988 N N . LEU A 1 387 ? -84.953 -31.952 127.479 1.00 70.31 387 LEU A N 1
ATOM 2989 C CA . LEU A 1 387 ? -85.210 -31.360 128.796 1.00 70.31 387 LEU A CA 1
ATOM 2990 C C . LEU A 1 387 ? -86.622 -30.760 128.900 1.00 70.31 387 LEU A C 1
ATOM 2992 O O . LEU A 1 387 ? -87.216 -30.768 129.975 1.00 70.31 387 LEU A O 1
ATOM 2996 N N . GLU A 1 388 ? -87.204 -30.266 127.803 1.00 74.38 388 GLU A N 1
ATOM 2997 C CA . GLU A 1 388 ? -88.615 -29.865 127.782 1.00 74.38 388 GLU A CA 1
ATOM 2998 C C . GLU A 1 388 ? -89.571 -31.046 127.976 1.00 74.38 388 GLU A C 1
ATOM 3000 O O . GLU A 1 388 ? -90.536 -30.899 128.730 1.00 74.38 388 GLU A O 1
ATOM 3005 N N . THR A 1 389 ? -89.296 -32.211 127.378 1.00 74.44 389 THR A N 1
ATOM 3006 C CA . THR A 1 389 ? -90.078 -33.432 127.635 1.00 74.44 389 THR A CA 1
ATOM 3007 C C . THR A 1 389 ? -89.877 -33.969 129.052 1.00 74.44 389 THR A C 1
ATOM 3009 O O . THR A 1 389 ? -90.864 -34.241 129.726 1.00 74.44 389 THR A O 1
ATOM 3012 N N . GLU A 1 390 ? -88.648 -34.014 129.572 1.00 72.19 390 GLU A N 1
ATOM 3013 C CA . GLU A 1 390 ? -88.363 -34.482 130.941 1.00 72.19 390 GLU A CA 1
ATOM 3014 C C . GLU A 1 390 ? -89.017 -33.577 132.006 1.00 72.19 390 GLU A C 1
ATOM 3016 O O . GLU A 1 390 ? -89.637 -34.057 132.958 1.00 72.19 390 GLU A O 1
ATOM 3021 N N . ILE A 1 391 ? -88.986 -32.250 131.814 1.00 67.44 391 ILE A N 1
ATOM 3022 C CA . ILE A 1 391 ? -89.700 -31.291 132.676 1.00 67.44 391 ILE A CA 1
ATOM 3023 C C . ILE A 1 391 ? -91.226 -31.436 132.542 1.00 67.44 391 ILE A C 1
ATOM 3025 O O . ILE A 1 391 ? -91.944 -31.162 133.506 1.00 67.44 391 ILE A O 1
ATOM 3029 N N . ALA A 1 392 ? -91.754 -31.842 131.383 1.00 69.50 392 ALA A N 1
ATOM 3030 C CA . ALA A 1 392 ? -93.182 -32.114 131.217 1.00 69.50 392 ALA A CA 1
ATOM 3031 C C . ALA A 1 392 ? -93.601 -33.417 131.921 1.00 69.50 392 ALA A C 1
ATOM 3033 O O . ALA A 1 392 ? -94.624 -33.435 132.608 1.00 69.50 392 ALA A O 1
ATOM 3034 N N . GLU A 1 393 ? -92.790 -34.472 131.832 1.00 68.00 393 GLU A N 1
ATOM 3035 C CA . GLU A 1 393 ? -93.032 -35.752 132.505 1.00 68.00 393 GLU A CA 1
ATOM 3036 C C . GLU A 1 393 ? -92.994 -35.597 134.034 1.00 68.00 393 GLU A C 1
ATOM 3038 O O . GLU A 1 393 ? -93.951 -35.988 134.708 1.00 68.00 393 GLU A O 1
ATOM 3043 N N . LEU A 1 394 ? -91.985 -34.905 134.580 1.00 60.97 394 LEU A N 1
ATOM 3044 C CA . LEU A 1 394 ? -91.872 -34.600 136.017 1.00 60.97 394 LEU A CA 1
ATOM 3045 C C . LEU A 1 394 ? -92.958 -33.638 136.537 1.00 60.97 394 LEU A C 1
ATOM 3047 O O . LEU A 1 394 ? -93.276 -33.642 137.727 1.00 60.97 394 LEU A O 1
ATOM 3051 N N . LYS A 1 395 ? -93.576 -32.834 135.662 1.00 60.69 395 LYS A N 1
ATOM 3052 C CA . LYS A 1 395 ? -94.795 -32.073 135.995 1.00 60.69 395 LYS A CA 1
ATOM 3053 C C . LYS A 1 395 ? -96.054 -32.933 135.967 1.00 60.69 395 LYS A C 1
ATOM 3055 O O . LYS A 1 395 ? -97.003 -32.618 136.680 1.00 60.69 395 LYS A O 1
ATOM 3060 N N . SER A 1 396 ? -96.081 -34.003 135.172 1.00 60.97 396 SER A N 1
ATOM 3061 C CA . SER A 1 396 ? -97.235 -34.900 135.120 1.00 60.97 396 SER A CA 1
ATOM 3062 C C . SER A 1 396 ? -97.323 -35.757 136.389 1.00 60.97 396 SER A C 1
ATOM 3064 O O . SER A 1 396 ? -98.376 -35.769 137.025 1.00 60.97 396 SER A O 1
ATOM 3066 N N . THR A 1 397 ? -96.208 -36.334 136.854 1.00 58.22 397 THR A N 1
ATOM 3067 C CA . THR A 1 397 ? -96.140 -37.091 138.121 1.00 58.22 397 THR A CA 1
ATOM 3068 C C . THR A 1 397 ? -96.460 -36.221 139.341 1.00 58.22 397 THR A C 1
ATOM 3070 O O . THR A 1 397 ? -97.192 -36.649 140.231 1.00 58.22 397 THR A O 1
ATOM 3073 N N . GLN A 1 398 ? -96.034 -34.951 139.342 1.00 52.72 398 GLN A N 1
ATOM 3074 C CA . GLN A 1 398 ? -96.412 -33.956 140.359 1.00 52.72 398 GLN A CA 1
ATOM 3075 C C . GLN A 1 398 ? -97.939 -33.724 140.470 1.00 52.72 398 GLN A C 1
ATOM 3077 O O . GLN A 1 398 ? -98.394 -33.177 141.475 1.00 52.72 398 GLN A O 1
ATOM 3082 N N . SER A 1 399 ? -98.734 -34.118 139.467 1.00 53.41 399 SER A N 1
ATOM 3083 C CA . SER A 1 399 ? -100.181 -33.857 139.408 1.00 53.41 399 SER A CA 1
ATOM 3084 C C . SER A 1 399 ? -101.088 -35.050 139.742 1.00 53.41 399 SER A C 1
ATOM 3086 O O . SER A 1 399 ? -102.292 -34.847 139.899 1.00 53.41 399 SER A O 1
ATOM 3088 N N . THR A 1 400 ? -100.551 -36.273 139.861 1.00 49.06 400 THR A N 1
ATOM 3089 C CA . THR A 1 400 ? -101.364 -37.507 139.928 1.00 49.06 400 THR A CA 1
ATOM 3090 C C . THR A 1 400 ? -101.332 -38.260 141.260 1.00 49.06 400 THR A C 1
ATOM 3092 O O . THR A 1 400 ? -102.337 -38.882 141.604 1.00 49.06 400 THR A O 1
ATOM 3095 N N . ASP A 1 401 ? -100.239 -38.216 142.028 1.00 44.22 401 ASP A N 1
ATOM 3096 C CA . ASP A 1 401 ? -100.100 -39.041 143.240 1.00 44.22 401 ASP A CA 1
ATOM 3097 C C . ASP A 1 401 ? -100.641 -38.363 144.507 1.00 44.22 401 ASP A C 1
ATOM 3099 O O . ASP A 1 401 ? -99.954 -37.635 145.224 1.00 44.22 401 ASP A O 1
ATOM 3103 N N . SER A 1 402 ? -101.899 -38.661 144.838 1.00 44.44 402 SER A N 1
ATOM 3104 C CA . SER A 1 402 ? -102.595 -38.134 146.018 1.00 44.44 402 SER A CA 1
ATOM 3105 C C . SER A 1 402 ? -102.349 -38.939 147.311 1.00 44.44 402 SER A C 1
ATOM 3107 O O . SER A 1 402 ? -103.267 -39.074 148.120 1.00 44.44 402 SER A O 1
ATOM 3109 N N . ASN A 1 403 ? -101.160 -39.535 147.486 1.00 49.34 403 ASN A N 1
ATOM 3110 C CA . ASN A 1 403 ? -100.818 -40.392 148.640 1.00 49.34 403 ASN A CA 1
ATOM 3111 C C . ASN A 1 403 ? -99.289 -40.512 148.906 1.00 49.34 403 ASN A C 1
ATOM 3113 O O . ASN A 1 403 ? -98.802 -41.580 149.271 1.00 49.34 403 ASN A O 1
ATOM 3117 N N . ALA A 1 404 ? -98.524 -39.429 148.716 1.00 43.19 404 ALA A N 1
ATOM 3118 C CA . ALA A 1 404 ? -97.061 -39.390 148.903 1.00 43.19 404 ALA A CA 1
ATOM 3119 C C . ALA A 1 404 ? -96.620 -38.662 150.194 1.00 43.19 404 ALA A C 1
ATOM 3121 O O . ALA A 1 404 ? -97.360 -37.835 150.737 1.00 43.19 404 ALA A O 1
ATOM 3122 N N . SER A 1 405 ? -95.405 -38.945 150.681 1.00 49.75 405 SER A N 1
ATOM 3123 C CA . SER A 1 405 ? -94.839 -38.315 151.883 1.00 49.75 405 SER A CA 1
ATOM 3124 C C . SER A 1 405 ? -94.372 -36.874 151.631 1.00 49.75 405 SER A C 1
ATOM 3126 O O . SER A 1 405 ? -93.999 -36.494 150.518 1.00 49.75 405 SER A O 1
ATOM 3128 N N . SER A 1 406 ? -94.334 -36.055 152.689 1.00 52.53 406 SER A N 1
ATOM 3129 C CA . SER A 1 406 ? -93.942 -34.638 152.596 1.00 52.53 406 SER A CA 1
ATOM 3130 C C . SER A 1 406 ? -92.487 -34.423 152.157 1.00 52.53 406 SER A C 1
ATOM 3132 O O . SER A 1 406 ? -92.176 -33.348 151.651 1.00 52.53 406 SER A O 1
ATOM 3134 N N . GLU A 1 407 ? -91.605 -35.406 152.351 1.00 58.53 407 GLU A N 1
ATOM 3135 C CA . GLU A 1 407 ? -90.188 -35.319 151.962 1.00 58.53 407 GLU A CA 1
ATOM 3136 C C . GLU A 1 407 ? -89.987 -35.631 150.466 1.00 58.53 407 GLU A C 1
ATOM 3138 O O . GLU A 1 407 ? -89.244 -34.937 149.771 1.00 58.53 407 GLU A O 1
ATOM 3143 N N . GLU A 1 408 ? -90.726 -36.605 149.927 1.00 57.72 408 GLU A N 1
ATOM 3144 C CA . GLU A 1 408 ? -90.675 -37.007 148.510 1.00 57.72 408 GLU A CA 1
ATOM 3145 C C . GLU A 1 408 ? -91.169 -35.870 147.600 1.00 57.72 408 GLU A C 1
ATOM 3147 O O . GLU A 1 408 ? -90.519 -35.496 146.620 1.00 57.72 408 GLU A O 1
ATOM 3152 N N . LEU A 1 409 ? -92.272 -35.225 148.000 1.00 59.38 409 LEU A N 1
ATOM 3153 C CA . LEU A 1 409 ? -92.843 -34.045 147.342 1.00 59.38 409 LEU A CA 1
ATOM 3154 C C . LEU A 1 409 ? -91.945 -32.794 147.396 1.00 59.38 409 LEU A C 1
ATOM 3156 O O . LEU A 1 409 ? -92.241 -31.799 146.725 1.00 59.38 409 LEU A O 1
ATOM 3160 N N . GLN A 1 410 ? -90.879 -32.817 148.199 1.00 63.38 410 GLN A N 1
ATOM 3161 C CA . GLN A 1 410 ? -89.894 -31.743 148.303 1.00 63.38 410 GLN A CA 1
ATOM 3162 C C . GLN A 1 410 ? -88.657 -32.041 147.440 1.00 63.38 410 GLN A C 1
ATOM 3164 O O . GLN A 1 410 ? -88.234 -31.164 146.687 1.00 63.38 410 GLN A O 1
ATOM 3169 N N . ALA A 1 411 ? -88.178 -33.290 147.423 1.00 67.50 411 ALA A N 1
ATOM 3170 C CA . ALA A 1 411 ? -87.109 -33.738 146.524 1.00 67.50 411 ALA A CA 1
ATOM 3171 C C . ALA A 1 411 ? -87.467 -33.558 145.033 1.00 67.50 411 ALA A C 1
ATOM 3173 O O . ALA A 1 411 ? -86.663 -33.033 144.262 1.00 67.50 411 ALA A O 1
ATOM 3174 N N . VAL A 1 412 ? -88.699 -33.904 144.628 1.00 65.19 412 VAL A N 1
ATOM 3175 C CA . VAL A 1 412 ? -89.163 -33.708 143.237 1.00 65.19 412 VAL A CA 1
ATOM 3176 C C . VAL A 1 412 ? -89.191 -32.222 142.852 1.00 65.19 412 VAL A C 1
ATOM 3178 O O . VAL A 1 412 ? -88.858 -31.876 141.722 1.00 65.19 412 VAL A O 1
ATOM 3181 N N . LYS A 1 413 ? -89.529 -31.313 143.780 1.00 68.50 413 LYS A N 1
ATOM 3182 C CA . LYS A 1 413 ? -89.506 -29.862 143.511 1.00 68.50 413 LYS A CA 1
ATOM 3183 C C . LYS A 1 413 ? -88.087 -29.340 143.305 1.00 68.50 413 LYS A C 1
ATOM 3185 O O . LYS A 1 413 ? -87.877 -28.542 142.399 1.00 68.50 413 LYS A O 1
ATOM 3190 N N . GLU A 1 414 ? -87.129 -29.802 144.104 1.00 75.31 414 GLU A N 1
ATOM 3191 C CA . GLU A 1 414 ? -85.724 -29.400 143.983 1.00 75.31 414 GLU A CA 1
ATOM 3192 C C . GLU A 1 414 ? -85.093 -29.918 142.677 1.00 75.31 414 GLU A C 1
ATOM 3194 O O . GLU A 1 414 ? -84.399 -29.171 141.985 1.00 75.31 414 GLU A O 1
ATOM 3199 N N . GLN A 1 415 ? -85.413 -31.151 142.266 1.00 72.62 415 GLN A N 1
ATOM 3200 C CA . GLN A 1 415 ? -85.046 -31.677 140.944 1.00 72.62 415 GLN A CA 1
ATOM 3201 C C . GLN A 1 415 ? -85.646 -30.843 139.802 1.00 72.62 415 GLN A C 1
ATOM 3203 O O . GLN A 1 415 ? -84.935 -30.471 138.870 1.00 72.62 415 GLN A O 1
ATOM 3208 N N . LEU A 1 416 ? -86.934 -30.503 139.891 1.00 74.81 416 LEU A N 1
ATOM 3209 C CA . LEU A 1 416 ? -87.645 -29.725 138.874 1.00 74.81 416 LEU A CA 1
ATOM 3210 C C . LEU A 1 416 ? -87.092 -28.288 138.777 1.00 74.81 416 LEU A C 1
ATOM 3212 O O . LEU A 1 416 ? -86.888 -27.788 137.672 1.00 74.81 416 LEU A O 1
ATOM 3216 N N . GLU A 1 417 ? -86.748 -27.650 139.901 1.00 77.81 417 GLU A N 1
ATOM 3217 C CA . GLU A 1 417 ? -86.089 -26.336 139.910 1.00 77.81 417 GLU A CA 1
ATOM 3218 C C . GLU A 1 417 ? -84.672 -26.392 139.306 1.00 77.81 417 GLU A C 1
ATOM 3220 O O . GLU A 1 417 ? -84.279 -25.493 138.559 1.00 77.81 417 GLU A O 1
ATOM 3225 N N . ASN A 1 418 ? -83.910 -27.458 139.571 1.00 77.62 418 ASN A N 1
ATOM 3226 C CA . ASN A 1 418 ? -82.578 -27.643 138.991 1.00 77.62 418 ASN A CA 1
ATOM 3227 C C . ASN A 1 418 ? -82.635 -27.888 137.474 1.00 77.62 418 ASN A C 1
ATOM 3229 O O . ASN A 1 418 ? -81.915 -27.219 136.733 1.00 77.62 418 ASN A O 1
ATOM 3233 N N . LEU A 1 419 ? -83.561 -28.722 136.991 1.00 76.81 419 LEU A N 1
ATOM 3234 C CA . LEU A 1 419 ? -83.802 -28.902 135.553 1.00 76.81 419 LEU A CA 1
ATOM 3235 C C . LEU A 1 419 ? -84.314 -27.613 134.886 1.00 76.81 419 LEU A C 1
ATOM 3237 O O . LEU A 1 419 ? -83.959 -27.325 133.745 1.00 76.81 419 LEU A O 1
ATOM 3241 N N . GLN A 1 420 ? -85.087 -26.775 135.586 1.00 75.88 420 GLN A N 1
ATOM 3242 C CA . GLN A 1 420 ? -85.455 -25.448 135.075 1.00 75.88 420 GLN A CA 1
ATOM 3243 C C . GLN A 1 420 ? -84.250 -24.501 134.948 1.00 75.88 420 GLN A C 1
ATOM 3245 O O . GLN A 1 420 ? -84.192 -23.747 133.975 1.00 75.88 420 GLN A O 1
ATOM 3250 N N . LYS A 1 421 ? -83.281 -24.546 135.874 1.00 81.00 421 LYS A N 1
ATOM 3251 C CA . LYS A 1 421 ? -82.022 -23.779 135.775 1.00 81.00 421 LYS A CA 1
ATOM 3252 C C . LYS A 1 421 ? -81.140 -24.288 134.631 1.00 81.00 421 LYS A C 1
ATOM 3254 O O . LYS A 1 421 ? -80.599 -23.477 133.884 1.00 81.00 421 LYS A O 1
ATOM 3259 N N . GLU A 1 422 ? -81.044 -25.604 134.451 1.00 79.44 422 GLU A N 1
ATOM 3260 C CA . GLU A 1 422 ? -80.300 -26.225 133.346 1.00 79.44 422 GLU A CA 1
ATOM 3261 C C . GLU A 1 422 ? -80.942 -25.935 131.981 1.00 79.44 422 GLU A C 1
ATOM 3263 O O . GLU A 1 422 ? -80.253 -25.557 131.033 1.00 79.44 422 GLU A O 1
ATOM 3268 N N . LYS A 1 423 ? -82.278 -25.969 131.889 1.00 78.50 423 LYS A N 1
ATOM 3269 C CA . LYS A 1 423 ? -82.991 -25.490 130.700 1.00 78.50 423 LYS A CA 1
ATOM 3270 C C . LYS A 1 423 ? -82.682 -24.016 130.417 1.00 78.50 423 LYS A C 1
ATOM 3272 O O . LYS A 1 423 ? -82.482 -23.658 129.261 1.00 78.50 423 LYS A O 1
ATOM 3277 N N . GLN A 1 424 ? -82.647 -23.150 131.434 1.00 79.81 424 GLN A N 1
ATOM 3278 C CA . GLN A 1 424 ? -82.339 -21.727 131.240 1.00 79.81 424 GLN A CA 1
ATOM 3279 C C . GLN A 1 424 ? -80.896 -21.495 130.769 1.00 79.81 424 GLN A C 1
ATOM 3281 O O . GLN A 1 424 ? -80.687 -20.674 129.877 1.00 79.81 424 GLN A O 1
ATOM 3286 N N . SER A 1 425 ? -79.908 -22.223 131.300 1.00 80.44 425 SER A N 1
ATOM 3287 C CA . SER A 1 425 ? -78.517 -22.094 130.844 1.00 80.44 425 SER A CA 1
ATOM 3288 C C . SER A 1 425 ? -78.317 -22.635 129.424 1.00 80.44 425 SER A C 1
ATOM 3290 O O . SER A 1 425 ? -77.642 -21.987 128.625 1.00 80.44 425 SER A O 1
ATOM 3292 N N . LEU A 1 426 ? -78.954 -23.755 129.065 1.00 78.50 426 LEU A N 1
ATOM 3293 C CA . LEU A 1 426 ? -78.905 -24.306 127.705 1.00 78.50 426 LEU A CA 1
ATOM 3294 C C . LEU A 1 426 ? -79.704 -23.479 126.690 1.00 78.50 426 LEU A C 1
ATOM 3296 O O . LEU A 1 426 ? -79.273 -23.362 125.546 1.00 78.50 426 LEU A O 1
ATOM 3300 N N . MET A 1 427 ? -80.805 -22.846 127.100 1.00 79.44 427 MET A N 1
ATOM 3301 C CA . MET A 1 427 ? -81.542 -21.888 126.269 1.00 79.44 427 MET A CA 1
ATOM 3302 C C . MET A 1 427 ? -80.697 -20.642 125.984 1.00 79.44 427 MET A C 1
ATOM 3304 O O . MET A 1 427 ? -80.576 -20.248 124.831 1.00 79.44 427 MET A O 1
ATOM 3308 N N . LEU A 1 428 ? -80.018 -20.079 126.991 1.00 81.38 428 LEU A N 1
ATOM 3309 C CA . LEU A 1 428 ? -79.070 -18.980 126.771 1.00 81.38 428 LEU A CA 1
ATOM 3310 C C . LEU A 1 428 ? -77.892 -19.403 125.879 1.00 81.38 428 LEU A C 1
ATOM 3312 O O . LEU A 1 428 ? -77.503 -18.642 124.995 1.00 81.38 428 LEU A O 1
ATOM 3316 N N . ALA A 1 429 ? -77.358 -20.617 126.058 1.00 80.00 429 ALA A N 1
ATOM 3317 C CA . ALA A 1 429 ? -76.308 -21.158 125.195 1.00 80.00 429 ALA A CA 1
ATOM 3318 C C . ALA A 1 429 ? -76.783 -21.315 123.737 1.00 80.00 429 ALA A C 1
ATOM 3320 O O . ALA A 1 429 ? -76.066 -20.917 122.815 1.00 80.00 429 ALA A O 1
ATOM 3321 N N . LYS A 1 430 ? -78.007 -21.821 123.525 1.00 79.25 430 LYS A N 1
ATOM 3322 C CA . LYS A 1 430 ? -78.662 -21.895 122.212 1.00 79.25 430 LYS A CA 1
ATOM 3323 C C . LYS A 1 430 ? -78.822 -20.504 121.598 1.00 79.25 430 LYS A C 1
ATOM 3325 O O . LYS A 1 430 ? -78.362 -20.307 120.482 1.00 79.25 430 LYS A O 1
ATOM 3330 N N . ASP A 1 431 ? -79.376 -19.536 122.324 1.00 79.44 431 ASP A N 1
ATOM 3331 C CA . ASP A 1 431 ? -79.575 -18.165 121.837 1.00 79.44 431 ASP A CA 1
ATOM 3332 C C . ASP A 1 431 ? -78.246 -17.472 121.474 1.00 79.44 431 ASP A C 1
ATOM 3334 O O . ASP A 1 431 ? -78.205 -16.644 120.560 1.00 79.44 431 ASP A O 1
ATOM 3338 N N . THR A 1 432 ? -77.144 -17.787 122.170 1.00 80.81 432 THR A N 1
ATOM 3339 C CA . THR A 1 432 ? -75.803 -17.312 121.784 1.00 80.81 432 THR A CA 1
ATOM 3340 C C . THR A 1 432 ? -75.246 -18.037 120.561 1.00 80.81 432 THR A C 1
ATOM 3342 O O . THR A 1 432 ? -74.662 -17.384 119.700 1.00 80.81 432 THR A O 1
ATOM 3345 N N . ALA A 1 433 ? -75.465 -19.350 120.438 1.00 75.88 433 ALA A N 1
ATOM 3346 C CA . ALA A 1 433 ? -75.039 -20.129 119.277 1.00 75.88 433 ALA A CA 1
ATOM 3347 C C . ALA A 1 433 ? -75.834 -19.758 118.014 1.00 75.88 433 ALA A C 1
ATOM 3349 O O . ALA A 1 433 ? -75.261 -19.681 116.934 1.00 75.88 433 ALA A O 1
ATOM 3350 N N . GLU A 1 434 ? -77.130 -19.462 118.134 1.00 79.38 434 GLU A N 1
ATOM 3351 C CA . GLU A 1 434 ? -77.964 -18.984 117.026 1.00 79.38 434 GLU A CA 1
ATOM 3352 C C . GLU A 1 434 ? -77.495 -17.626 116.513 1.00 79.38 434 GLU A C 1
ATOM 3354 O O . GLU A 1 434 ? -77.322 -17.477 115.309 1.00 79.38 434 GLU A O 1
ATOM 3359 N N . LYS A 1 435 ? -77.182 -16.677 117.405 1.00 81.62 435 LYS A N 1
ATOM 3360 C CA . LYS A 1 435 ? -76.602 -15.381 117.010 1.00 81.62 435 LYS A CA 1
ATOM 3361 C C . LYS A 1 435 ? -75.230 -15.532 116.360 1.00 81.62 435 LYS A C 1
ATOM 3363 O O . LYS A 1 435 ? -74.959 -14.853 115.379 1.00 81.62 435 LYS A O 1
ATOM 3368 N N . GLN A 1 436 ? -74.388 -16.440 116.858 1.00 77.94 436 GLN A N 1
ATOM 3369 C CA . GLN A 1 436 ? -73.094 -16.738 116.237 1.00 77.94 436 GLN A CA 1
ATOM 3370 C C . GLN A 1 436 ? -73.254 -17.389 114.857 1.00 77.94 436 GLN A C 1
ATOM 3372 O O . GLN A 1 436 ? -72.539 -17.014 113.935 1.00 77.94 436 GLN A O 1
ATOM 3377 N N . VAL A 1 437 ? -74.204 -18.314 114.676 1.00 78.38 437 VAL A N 1
ATOM 3378 C CA . VAL A 1 437 ? -74.514 -18.903 113.362 1.00 78.38 437 VAL A CA 1
ATOM 3379 C C . VAL A 1 437 ? -75.085 -17.850 112.409 1.00 78.38 437 VAL A C 1
ATOM 3381 O O . VAL A 1 437 ? -74.656 -17.799 111.264 1.00 78.38 437 VAL A O 1
ATOM 3384 N N . GLU A 1 438 ? -75.992 -16.983 112.859 1.00 78.31 438 GLU A N 1
ATOM 3385 C CA . GLU A 1 438 ? -76.596 -15.927 112.036 1.00 78.31 438 GLU A CA 1
ATOM 3386 C C . GLU A 1 438 ? -75.561 -14.859 111.628 1.00 78.31 438 GLU A C 1
ATOM 3388 O O . GLU A 1 438 ? -75.470 -14.500 110.454 1.00 78.31 438 GLU A O 1
ATOM 3393 N N . GLU A 1 439 ? -74.695 -14.426 112.550 1.00 80.56 439 GLU A N 1
ATOM 3394 C CA . GLU A 1 439 ? -73.579 -13.519 112.258 1.00 80.56 439 GLU A CA 1
ATOM 3395 C C . GLU A 1 439 ? -72.560 -14.161 111.297 1.00 80.56 439 GLU A C 1
ATOM 3397 O O . GLU A 1 439 ? -72.162 -13.536 110.311 1.00 80.56 439 GLU A O 1
ATOM 3402 N N . MET A 1 440 ? -72.204 -15.435 111.505 1.00 76.06 440 MET A N 1
ATOM 3403 C CA . MET A 1 440 ? -71.339 -16.190 110.589 1.00 76.06 440 MET A CA 1
ATOM 3404 C C . MET A 1 440 ? -71.992 -16.422 109.218 1.00 76.06 440 MET A C 1
ATOM 3406 O O . MET A 1 440 ? -71.293 -16.381 108.211 1.00 76.06 440 MET A O 1
ATOM 3410 N N . GLN A 1 441 ? -73.313 -16.612 109.132 1.00 74.38 441 GLN A N 1
ATOM 3411 C CA . GLN A 1 441 ? -74.043 -16.721 107.861 1.00 74.38 441 GLN A CA 1
ATOM 3412 C C . GLN A 1 441 ? -74.082 -15.382 107.109 1.00 74.38 441 GLN A C 1
ATOM 3414 O O . GLN A 1 441 ? -73.891 -15.365 105.891 1.00 74.38 441 GLN A O 1
ATOM 3419 N N . VAL A 1 442 ? -74.259 -14.252 107.801 1.00 79.50 442 VAL A N 1
ATOM 3420 C CA . VAL A 1 442 ? -74.155 -12.911 107.194 1.00 79.50 442 VAL A CA 1
ATOM 3421 C C . VAL A 1 442 ? -72.729 -12.647 106.697 1.00 79.50 442 VAL A C 1
ATOM 3423 O O . VAL A 1 442 ? -72.549 -12.198 105.565 1.00 79.50 442 VAL A O 1
ATOM 3426 N N . GLN A 1 443 ? -71.702 -12.996 107.478 1.00 75.69 443 GLN A N 1
ATOM 3427 C CA . GLN A 1 443 ? -70.305 -12.866 107.047 1.00 75.69 443 GLN A CA 1
ATOM 3428 C C . GLN A 1 443 ? -69.965 -13.814 105.880 1.00 75.69 443 GLN A C 1
ATOM 3430 O O . GLN A 1 443 ? -69.309 -13.396 104.924 1.00 75.69 443 GLN A O 1
ATOM 3435 N N . TYR A 1 444 ? -70.451 -15.060 105.894 1.00 74.62 444 TYR A N 1
ATOM 3436 C CA . TYR A 1 444 ? -70.240 -16.044 104.823 1.00 74.62 444 TYR A CA 1
ATOM 3437 C C . TYR A 1 444 ? -70.967 -15.671 103.522 1.00 74.62 444 TYR A C 1
ATOM 3439 O O . TYR A 1 444 ? -70.424 -15.863 102.439 1.00 74.62 444 TYR A O 1
ATOM 3447 N N . THR A 1 445 ? -72.168 -15.091 103.595 1.00 73.94 445 THR A N 1
ATOM 3448 C CA . THR A 1 445 ? -72.903 -14.646 102.396 1.00 73.94 445 THR A CA 1
ATOM 3449 C C . THR A 1 445 ? -72.326 -13.362 101.799 1.00 73.94 445 THR A C 1
ATOM 3451 O O . THR A 1 445 ? -72.184 -13.279 100.578 1.00 73.94 445 THR A O 1
ATOM 3454 N N . ALA A 1 446 ? -71.915 -12.397 102.629 1.00 75.12 446 ALA A N 1
ATOM 3455 C CA . ALA A 1 446 ? -71.237 -11.185 102.166 1.00 75.12 446 ALA A CA 1
ATOM 3456 C C . ALA A 1 446 ? -69.869 -11.495 101.530 1.00 75.12 446 ALA A C 1
ATOM 3458 O O . ALA A 1 446 ? -69.602 -11.088 100.399 1.00 75.12 446 ALA A O 1
ATOM 3459 N N . SER A 1 447 ? -69.026 -12.277 102.216 1.00 73.19 447 SER A N 1
ATOM 3460 C CA . SER A 1 447 ? -67.734 -12.708 101.667 1.00 73.19 447 SER A CA 1
ATOM 3461 C C . SER A 1 447 ? -67.905 -13.629 100.457 1.00 73.19 447 SER A C 1
ATOM 3463 O O . SER A 1 447 ? -67.201 -13.453 99.467 1.00 73.19 447 SER A O 1
ATOM 3465 N N . GLY A 1 448 ? -68.874 -14.549 100.472 1.00 71.81 448 GLY A N 1
ATOM 3466 C CA . GLY A 1 448 ? -69.189 -15.437 99.351 1.00 71.81 448 GLY A CA 1
ATOM 3467 C C . GLY A 1 448 ? -69.508 -14.684 98.057 1.00 71.81 448 GLY A C 1
ATOM 3468 O O . GLY A 1 448 ? -68.987 -15.047 97.004 1.00 71.81 448 GLY A O 1
ATOM 3469 N N . ALA A 1 449 ? -70.271 -13.588 98.129 1.00 73.25 449 ALA A N 1
ATOM 3470 C CA . ALA A 1 449 ? -70.541 -12.733 96.971 1.00 73.25 449 ALA A CA 1
ATOM 3471 C C . ALA A 1 449 ? -69.269 -12.052 96.421 1.00 73.25 449 ALA A C 1
ATOM 3473 O O . ALA A 1 449 ? -69.092 -11.956 95.203 1.00 73.25 449 ALA A O 1
ATOM 3474 N N . GLU A 1 450 ? -68.350 -11.622 97.293 1.00 73.88 450 GLU A N 1
ATOM 3475 C CA . GLU A 1 450 ? -67.045 -11.105 96.864 1.00 73.88 450 GLU A CA 1
ATOM 3476 C C . GLU A 1 450 ? -66.143 -12.193 96.264 1.00 73.88 450 GLU A C 1
ATOM 3478 O O . GLU A 1 450 ? -65.524 -11.958 95.223 1.00 73.88 450 GLU A O 1
ATOM 3483 N N . TYR A 1 451 ? -66.057 -13.369 96.895 1.00 69.81 451 TYR A N 1
ATOM 3484 C CA . TYR A 1 451 ? -65.283 -14.506 96.392 1.00 69.81 451 TYR A CA 1
ATOM 3485 C C . TYR A 1 451 ? -65.798 -14.952 95.021 1.00 69.81 451 TYR A C 1
ATOM 3487 O O . TYR A 1 451 ? -64.996 -15.118 94.108 1.00 69.81 451 TYR A O 1
ATOM 3495 N N . GLU A 1 452 ? -67.115 -15.070 94.823 1.00 74.88 452 GLU A N 1
ATOM 3496 C CA . GLU A 1 452 ? -67.687 -15.477 93.534 1.00 74.88 452 GLU A CA 1
ATOM 3497 C C . GLU A 1 452 ? -67.446 -14.425 92.433 1.00 74.88 452 GLU A C 1
ATOM 3499 O O . GLU A 1 452 ? -67.249 -14.778 91.270 1.00 74.88 452 GLU A O 1
ATOM 3504 N N . SER A 1 453 ? -67.393 -13.135 92.785 1.00 77.94 453 SER A N 1
ATOM 3505 C CA . SER A 1 453 ? -67.000 -12.058 91.863 1.00 77.94 453 SER A CA 1
ATOM 3506 C C . SER A 1 453 ? -65.520 -12.161 91.456 1.00 77.94 453 SER A C 1
ATOM 3508 O O . SER A 1 453 ? -65.200 -12.196 90.265 1.00 77.94 453 SER A O 1
ATOM 3510 N N . LYS A 1 454 ? -64.615 -12.316 92.435 1.00 75.50 454 LYS A N 1
ATOM 3511 C CA . LYS A 1 454 ? -63.164 -12.498 92.216 1.00 75.50 454 LYS A CA 1
ATOM 3512 C C . LYS A 1 454 ? -62.877 -13.759 91.385 1.00 75.50 454 LYS A C 1
ATOM 3514 O O . LYS A 1 454 ? -62.130 -13.702 90.412 1.00 75.50 454 LYS A O 1
ATOM 3519 N N . HIS A 1 455 ? -63.547 -14.865 91.704 1.00 73.25 455 HIS A N 1
ATOM 3520 C CA . HIS A 1 455 ? -63.462 -16.152 91.008 1.00 73.25 455 HIS A CA 1
ATOM 3521 C C . HIS A 1 455 ? -64.004 -16.086 89.567 1.00 73.25 455 HIS A C 1
ATOM 3523 O O . HIS A 1 455 ? -63.515 -16.807 88.695 1.00 73.25 455 HIS A O 1
ATOM 3529 N N . LYS A 1 456 ? -64.995 -15.231 89.272 1.00 79.88 456 LYS A N 1
ATOM 3530 C CA . LYS A 1 456 ? -65.440 -14.982 87.888 1.00 79.88 456 LYS A CA 1
ATOM 3531 C C . LYS A 1 456 ? -64.380 -14.220 87.094 1.00 79.88 456 LYS A C 1
ATOM 3533 O O . LYS A 1 456 ? -64.003 -14.710 86.034 1.00 79.88 456 LYS A O 1
ATOM 3538 N N . SER A 1 457 ? -63.834 -13.127 87.643 1.00 83.12 457 SER A N 1
ATOM 3539 C CA . SER A 1 457 ? -62.735 -12.378 87.005 1.00 83.12 457 SER A CA 1
ATOM 3540 C C . SER A 1 457 ? -61.542 -13.287 86.707 1.00 83.12 457 SER A C 1
ATOM 3542 O O . SER A 1 457 ? -61.210 -13.480 85.544 1.00 83.12 457 SER A O 1
ATOM 3544 N N . MET A 1 458 ? -60.982 -13.954 87.726 1.00 75.75 458 MET A N 1
ATOM 3545 C CA . MET A 1 458 ? -59.812 -14.827 87.559 1.00 75.75 458 MET A CA 1
ATOM 3546 C C . MET A 1 458 ? -60.042 -15.961 86.549 1.00 75.75 458 MET A C 1
ATOM 3548 O O . MET A 1 458 ? -59.118 -16.350 85.841 1.00 75.75 458 MET A O 1
ATOM 3552 N N . ASN A 1 459 ? -61.263 -16.495 86.446 1.00 79.31 459 ASN A N 1
ATOM 3553 C CA . ASN A 1 459 ? -61.608 -17.513 85.451 1.00 79.31 459 ASN A CA 1
ATOM 3554 C C . ASN A 1 459 ? -61.654 -16.946 84.019 1.00 79.31 459 ASN A C 1
ATOM 3556 O O . ASN A 1 459 ? -61.285 -17.645 83.077 1.00 79.31 459 ASN A O 1
ATOM 3560 N N . ASP A 1 460 ? -62.094 -15.702 83.834 1.00 82.12 460 ASP A N 1
ATOM 3561 C CA . ASP A 1 460 ? -62.076 -15.032 82.529 1.00 82.12 460 ASP A CA 1
ATOM 3562 C C . ASP A 1 460 ? -60.656 -14.569 82.146 1.00 82.12 460 ASP A C 1
ATOM 3564 O O . ASP A 1 460 ? -60.234 -14.786 81.007 1.00 82.12 460 ASP A O 1
ATOM 3568 N N . ASP A 1 461 ? -59.860 -14.098 83.110 1.00 78.31 461 ASP A N 1
ATOM 3569 C CA . ASP A 1 461 ? -58.427 -13.821 82.946 1.00 78.31 461 ASP A CA 1
ATOM 3570 C C . ASP A 1 461 ? -57.651 -15.100 82.558 1.00 78.31 461 ASP A C 1
ATOM 3572 O O . ASP A 1 461 ? -56.891 -15.118 81.584 1.00 78.31 461 ASP A O 1
ATOM 3576 N N . LEU A 1 462 ? -57.910 -16.226 83.240 1.00 78.12 462 LEU A N 1
ATOM 3577 C CA . LEU A 1 462 ? -57.339 -17.536 82.899 1.00 78.12 462 LEU A CA 1
ATOM 3578 C C . LEU A 1 462 ? -57.773 -18.030 81.509 1.00 78.12 462 LEU A C 1
ATOM 3580 O O . LEU A 1 462 ? -56.991 -18.729 80.861 1.00 78.12 462 LEU A O 1
ATOM 3584 N N . LYS A 1 463 ? -58.969 -17.681 81.010 1.00 83.00 463 LYS A N 1
ATOM 3585 C CA . LYS A 1 463 ? -59.365 -17.968 79.615 1.00 83.00 463 LYS A CA 1
ATOM 3586 C C . LYS A 1 463 ? -58.572 -17.115 78.629 1.00 83.00 463 LYS A C 1
ATOM 3588 O O . LYS A 1 463 ? -58.049 -17.676 77.669 1.00 83.00 463 LYS A O 1
ATOM 3593 N N . GLY A 1 464 ? -58.426 -15.813 78.884 1.00 82.81 464 GLY A N 1
ATOM 3594 C CA . GLY A 1 464 ? -57.653 -14.899 78.034 1.00 82.81 464 GLY A CA 1
ATOM 3595 C C . GLY A 1 464 ? -56.172 -15.281 77.929 1.00 82.81 464 GLY A C 1
ATOM 3596 O O . GLY A 1 464 ? -55.605 -15.313 76.836 1.00 82.81 464 GLY A O 1
ATOM 3597 N N . LEU A 1 465 ? -55.551 -15.676 79.046 1.00 79.88 465 LEU A N 1
ATOM 3598 C CA . LEU A 1 465 ? -54.182 -16.206 79.046 1.00 79.88 465 LEU A CA 1
ATOM 3599 C C . LEU A 1 465 ? -54.080 -17.558 78.318 1.00 79.88 465 LEU A C 1
ATOM 3601 O O . LEU A 1 465 ? -53.070 -17.831 77.670 1.00 79.88 465 LEU A O 1
ATOM 3605 N N . ARG A 1 466 ? -55.116 -18.408 78.378 1.00 80.88 466 ARG A N 1
ATOM 3606 C CA . ARG A 1 466 ? -55.155 -19.686 77.641 1.00 80.88 466 ARG A CA 1
ATOM 3607 C C . ARG A 1 466 ? -55.320 -19.488 76.129 1.00 80.88 466 ARG A C 1
ATOM 3609 O O . ARG A 1 466 ? -54.662 -20.213 75.389 1.00 80.88 466 ARG A O 1
ATOM 3616 N N . SER A 1 467 ? -56.124 -18.528 75.661 1.00 82.31 467 SER A N 1
ATOM 3617 C CA . SER A 1 467 ? -56.221 -18.224 74.223 1.00 82.31 467 SER A CA 1
ATOM 3618 C C . SER A 1 467 ? -54.930 -17.602 73.690 1.00 82.31 467 SER A C 1
ATOM 3620 O O . SER A 1 467 ? -54.402 -18.095 72.698 1.00 82.31 467 SER A O 1
ATOM 3622 N N . ARG A 1 468 ? -54.350 -16.620 74.400 1.00 81.88 468 ARG A N 1
ATOM 3623 C CA . ARG A 1 468 ? -53.078 -15.995 73.994 1.00 81.88 468 ARG A CA 1
ATOM 3624 C C . ARG A 1 468 ? -51.911 -16.991 73.979 1.00 81.88 468 ARG A C 1
ATOM 3626 O O . ARG A 1 468 ? -51.059 -16.917 73.100 1.00 81.88 468 ARG A O 1
ATOM 3633 N N . ALA A 1 469 ? -51.881 -17.953 74.905 1.00 77.25 469 ALA A N 1
ATOM 3634 C CA . ALA A 1 469 ? -50.902 -19.042 74.867 1.00 77.25 469 ALA A CA 1
ATOM 3635 C C . ALA A 1 469 ? -51.072 -19.936 73.622 1.00 77.25 469 ALA A C 1
ATOM 3637 O O . ALA A 1 469 ? -50.079 -20.257 72.979 1.00 77.25 469 ALA A O 1
ATOM 3638 N N . ALA A 1 470 ? -52.306 -20.288 73.243 1.00 79.81 470 ALA A N 1
ATOM 3639 C CA . ALA A 1 470 ? -52.574 -21.102 72.053 1.00 79.81 470 ALA A CA 1
ATOM 3640 C C . ALA A 1 470 ? -52.249 -20.372 70.731 1.00 79.81 470 ALA A C 1
ATOM 3642 O O . ALA A 1 470 ? -51.830 -21.002 69.760 1.00 79.81 470 ALA A O 1
ATOM 3643 N N . GLU A 1 471 ? -52.407 -19.046 70.692 1.00 84.19 471 GLU A N 1
ATOM 3644 C CA . GLU A 1 471 ? -51.971 -18.205 69.569 1.00 84.19 471 GLU A CA 1
ATOM 3645 C C . GLU A 1 471 ? -50.436 -18.186 69.463 1.00 84.19 471 GLU A C 1
ATOM 3647 O O . GLU A 1 471 ? -49.893 -18.537 68.417 1.00 84.19 471 GLU A O 1
ATOM 3652 N N . LEU A 1 472 ? -49.727 -17.921 70.567 1.00 77.38 472 LEU A N 1
ATOM 3653 C CA . LEU A 1 472 ? -48.259 -17.960 70.606 1.00 77.38 472 LEU A CA 1
ATOM 3654 C C . LEU A 1 472 ? -47.681 -19.357 70.296 1.00 77.38 472 LEU A C 1
ATOM 3656 O O . LEU A 1 472 ? -46.647 -19.458 69.638 1.00 77.38 472 LEU A O 1
ATOM 3660 N N . GLU A 1 473 ? -48.336 -20.445 70.716 1.00 81.75 473 GLU A N 1
ATOM 3661 C CA . GLU A 1 473 ? -47.953 -21.821 70.353 1.00 81.75 473 GLU A CA 1
ATOM 3662 C C . GLU A 1 473 ? -48.087 -22.078 68.841 1.00 81.75 473 GLU A C 1
ATOM 3664 O O . GLU A 1 473 ? -47.216 -22.713 68.237 1.00 81.75 473 GLU A O 1
ATOM 3669 N N . LYS A 1 474 ? -49.146 -21.554 68.210 1.00 86.56 474 LYS A N 1
ATOM 3670 C CA . LYS A 1 474 ? -49.372 -21.650 66.761 1.00 86.56 474 LYS A CA 1
ATOM 3671 C C . LYS A 1 474 ? -48.338 -20.841 65.972 1.00 86.56 474 LYS A C 1
ATOM 3673 O O . LYS A 1 474 ? -47.801 -21.350 64.987 1.00 86.56 474 LYS A O 1
ATOM 3678 N N . ASP A 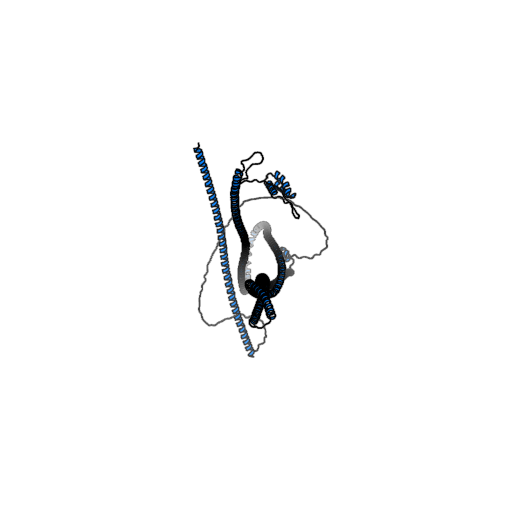1 475 ? -48.029 -19.625 66.408 1.00 78.25 475 ASP A N 1
ATOM 3679 C CA . ASP A 1 475 ? -47.058 -18.762 65.729 1.00 78.25 475 ASP A CA 1
ATOM 3680 C C . ASP A 1 475 ? -45.625 -19.299 65.893 1.00 78.25 475 ASP A C 1
ATOM 3682 O O . ASP A 1 475 ? -44.851 -19.322 64.935 1.00 78.25 475 ASP A O 1
ATOM 3686 N N . LEU A 1 476 ? -45.296 -19.876 67.056 1.00 80.00 476 LEU A N 1
ATOM 3687 C CA . LEU A 1 476 ? -44.041 -20.600 67.284 1.00 80.00 476 LEU A CA 1
ATOM 3688 C C . LEU A 1 476 ? -43.937 -21.868 66.412 1.00 80.00 476 LEU A C 1
ATOM 3690 O O . LEU A 1 476 ? -42.850 -22.201 65.928 1.00 80.00 476 LEU A O 1
ATOM 3694 N N . ALA A 1 477 ? -45.045 -22.573 66.159 1.00 81.31 477 ALA A N 1
ATOM 3695 C CA . ALA A 1 477 ? -45.076 -23.687 65.209 1.00 81.31 477 ALA A CA 1
ATOM 3696 C C . ALA A 1 477 ? -44.866 -23.218 63.754 1.00 81.31 477 ALA A C 1
ATOM 3698 O O . ALA A 1 477 ? -44.100 -23.844 63.014 1.00 81.31 477 ALA A O 1
ATOM 3699 N N . ALA A 1 478 ? -45.473 -22.093 63.359 1.00 81.25 478 ALA A N 1
ATOM 3700 C CA . ALA A 1 478 ? -45.268 -21.486 62.044 1.00 81.25 478 ALA A CA 1
ATOM 3701 C C . ALA A 1 478 ? -43.802 -21.056 61.843 1.00 81.25 478 ALA A C 1
ATOM 3703 O O . ALA A 1 478 ? -43.177 -21.467 60.861 1.00 81.25 478 ALA A O 1
ATOM 3704 N N . ALA A 1 479 ? -43.219 -20.336 62.807 1.00 76.75 479 ALA A N 1
ATOM 3705 C CA . ALA A 1 479 ? -41.817 -19.915 62.789 1.00 76.75 479 ALA A CA 1
ATOM 3706 C C . ALA A 1 479 ? -40.845 -21.107 62.688 1.00 76.75 479 ALA A C 1
ATOM 3708 O O . ALA A 1 479 ? -39.916 -21.079 61.881 1.00 76.75 479 ALA A O 1
ATOM 3709 N N . ASN A 1 480 ? -41.092 -22.198 63.426 1.00 78.12 480 ASN A N 1
ATOM 3710 C CA . ASN A 1 480 ? -40.303 -23.430 63.301 1.00 78.12 480 ASN A CA 1
ATOM 3711 C C . ASN A 1 480 ? -40.391 -24.053 61.897 1.00 78.12 480 ASN A C 1
ATOM 3713 O O . ASN A 1 480 ? -39.380 -24.531 61.381 1.00 78.12 480 ASN A O 1
ATOM 3717 N N . SER A 1 481 ? -41.571 -24.050 61.265 1.00 82.81 481 SER A N 1
ATOM 3718 C CA . SER A 1 481 ? -41.725 -24.579 59.901 1.00 82.81 481 SER A CA 1
ATOM 3719 C C . SER A 1 481 ? -40.979 -23.732 58.861 1.00 82.81 481 SER A C 1
ATOM 3721 O O . SER A 1 481 ? -40.282 -24.283 58.008 1.00 82.81 481 SER A O 1
ATOM 3723 N N . LEU A 1 482 ? -41.025 -22.400 59.000 1.00 82.12 482 LEU A N 1
ATOM 3724 C CA . LEU A 1 482 ? -40.300 -21.458 58.147 1.00 82.12 482 LEU A CA 1
ATOM 3725 C C . LEU A 1 482 ? -38.779 -21.612 58.312 1.00 82.12 482 LEU A C 1
ATOM 3727 O O . LEU A 1 482 ? -38.046 -21.676 57.321 1.00 82.12 482 LEU A O 1
ATOM 3731 N N . ALA A 1 483 ? -38.308 -21.754 59.555 1.00 79.19 483 ALA A N 1
ATOM 3732 C CA . ALA A 1 483 ? -36.908 -22.029 59.857 1.00 79.19 483 ALA A CA 1
ATOM 3733 C C . ALA A 1 483 ? -36.436 -23.349 59.222 1.00 79.19 483 ALA A C 1
ATOM 3735 O O . ALA A 1 483 ? -35.350 -23.386 58.649 1.00 79.19 483 ALA A O 1
ATOM 3736 N N . GLN A 1 484 ? -37.248 -24.415 59.246 1.00 80.88 484 GLN A N 1
ATOM 3737 C CA . GLN A 1 484 ? -36.906 -25.681 58.581 1.00 80.88 484 GLN A CA 1
ATOM 3738 C C . GLN A 1 484 ? -36.769 -25.539 57.059 1.00 80.88 484 GLN A C 1
ATOM 3740 O O . GLN A 1 484 ? -35.834 -26.108 56.493 1.00 80.88 484 GLN A O 1
ATOM 3745 N N . THR A 1 485 ? -37.631 -24.761 56.392 1.00 81.94 485 THR A N 1
ATOM 3746 C CA . THR A 1 485 ? -37.443 -24.453 54.963 1.00 81.94 485 THR A CA 1
ATOM 3747 C C . THR A 1 485 ? -36.180 -23.627 54.719 1.00 81.94 485 THR A C 1
ATOM 3749 O O . THR A 1 485 ? -35.356 -24.036 53.908 1.00 81.94 485 THR A O 1
ATOM 3752 N N . ARG A 1 486 ? -35.932 -22.555 55.486 1.00 76.69 486 ARG A N 1
ATOM 3753 C CA . ARG A 1 486 ? -34.724 -21.725 55.313 1.00 76.69 486 ARG A CA 1
ATOM 3754 C C . ARG A 1 486 ? -33.420 -22.468 55.615 1.00 76.69 486 ARG A C 1
ATOM 3756 O O . ARG A 1 486 ? -32.424 -22.239 54.937 1.00 76.69 486 ARG A O 1
ATOM 3763 N N . PHE A 1 487 ? -33.409 -23.411 56.560 1.00 81.44 487 PHE A N 1
ATOM 3764 C CA . PHE A 1 487 ? -32.260 -24.304 56.768 1.00 81.44 487 PHE A CA 1
ATOM 3765 C C . PHE A 1 487 ? -31.986 -25.209 55.562 1.00 81.44 487 PHE A C 1
ATOM 3767 O O . PHE A 1 487 ? -30.829 -25.557 55.312 1.00 81.44 487 PHE A O 1
ATOM 3774 N N . LYS A 1 488 ? -33.028 -25.582 54.812 1.00 89.25 488 LYS A N 1
ATOM 3775 C CA . LYS A 1 488 ? -32.902 -26.352 53.576 1.00 89.25 488 LYS A CA 1
ATOM 3776 C C . LYS A 1 488 ? -32.335 -25.480 52.455 1.00 89.25 488 LYS A C 1
ATOM 3778 O O . LYS A 1 488 ? -31.283 -25.828 51.929 1.00 89.25 488 LYS A O 1
ATOM 3783 N N . ASP A 1 489 ? -32.920 -24.300 52.229 1.00 80.44 489 ASP A N 1
ATOM 3784 C CA . ASP A 1 489 ? -32.422 -23.288 51.283 1.00 80.44 489 ASP A CA 1
ATOM 3785 C C . ASP A 1 489 ? -30.924 -22.995 51.522 1.00 80.44 489 ASP A C 1
ATOM 3787 O O . ASP A 1 489 ? -30.104 -23.086 50.611 1.00 80.44 489 ASP A O 1
ATOM 3791 N N . LEU A 1 490 ? -30.528 -22.734 52.776 1.00 80.12 490 LEU A N 1
ATOM 3792 C CA . LEU A 1 490 ? -29.133 -22.485 53.175 1.00 80.12 490 LEU A CA 1
ATOM 3793 C C . LEU A 1 490 ? -28.202 -23.696 52.993 1.00 80.12 490 LEU A C 1
ATOM 3795 O O . LEU A 1 490 ? -26.987 -23.521 52.866 1.00 80.12 490 LEU A O 1
ATOM 3799 N N . THR A 1 491 ? -28.732 -24.919 53.004 1.00 83.12 491 THR A N 1
ATOM 3800 C CA . THR A 1 491 ? -27.952 -26.139 52.746 1.00 83.12 491 THR A CA 1
ATOM 3801 C C . THR A 1 491 ? -27.732 -26.322 51.247 1.00 83.12 491 THR A C 1
ATOM 3803 O O . THR A 1 491 ? -26.597 -26.550 50.824 1.00 83.12 491 THR A O 1
ATOM 3806 N N . ASP A 1 492 ? -28.773 -26.117 50.442 1.00 85.00 492 ASP A N 1
ATOM 3807 C CA . ASP A 1 492 ? -28.701 -26.197 48.984 1.00 85.00 492 ASP A CA 1
ATOM 3808 C C . ASP A 1 492 ? -27.785 -25.085 48.428 1.00 85.00 492 ASP A C 1
ATOM 3810 O O . ASP A 1 492 ? -26.886 -25.359 47.629 1.00 85.00 492 ASP A O 1
ATOM 3814 N N . LEU A 1 493 ? -27.892 -23.852 48.944 1.00 82.06 493 LEU A N 1
ATOM 3815 C CA . LEU A 1 493 ? -26.991 -22.733 48.624 1.00 82.06 493 LEU A CA 1
ATOM 3816 C C . LEU A 1 493 ? -25.526 -23.023 48.999 1.00 82.06 493 LEU A C 1
ATOM 3818 O O . LEU A 1 493 ? -24.617 -22.680 48.241 1.00 82.06 493 LEU A O 1
ATOM 3822 N N . ARG A 1 494 ? -25.264 -23.714 50.120 1.00 85.38 494 ARG A N 1
ATOM 3823 C CA . ARG A 1 494 ? -23.909 -24.193 50.466 1.00 85.38 494 ARG A CA 1
ATOM 3824 C C . ARG A 1 494 ? -23.406 -25.261 49.498 1.00 85.38 494 ARG A C 1
ATOM 3826 O O . ARG A 1 494 ? -22.220 -25.264 49.169 1.00 85.38 494 ARG A O 1
ATOM 3833 N N . GLU A 1 495 ? -24.273 -26.151 49.019 1.00 88.00 495 GLU A N 1
ATOM 3834 C CA . GLU A 1 495 ? -23.909 -27.110 47.974 1.00 88.00 495 GLU A CA 1
ATOM 3835 C C . GLU A 1 495 ? -23.593 -26.415 46.642 1.00 88.00 495 GLU A C 1
ATOM 3837 O O . GLU A 1 495 ? -22.624 -26.789 45.982 1.00 88.00 495 GLU A O 1
ATOM 3842 N N . HIS A 1 496 ? -24.346 -25.378 46.264 1.00 80.56 496 HIS A N 1
ATOM 3843 C CA . HIS A 1 496 ? -24.044 -24.549 45.095 1.00 80.56 496 HIS A CA 1
ATOM 3844 C C . HIS A 1 496 ? -22.704 -23.811 45.241 1.00 80.56 496 HIS A C 1
ATOM 3846 O O . HIS A 1 496 ? -21.857 -23.926 44.354 1.00 80.56 496 HIS A O 1
ATOM 3852 N N . LEU A 1 497 ? -22.448 -23.162 46.382 1.00 80.25 497 LEU A N 1
ATOM 3853 C CA . LEU A 1 497 ? -21.167 -22.507 46.674 1.00 80.25 497 LEU A CA 1
ATOM 3854 C C . LEU A 1 497 ? -19.983 -23.487 46.557 1.00 80.25 497 LEU A C 1
ATOM 3856 O O . LEU A 1 497 ? -18.974 -23.181 45.924 1.00 80.25 497 LEU A O 1
ATOM 3860 N N . ASN A 1 498 ? -20.122 -24.700 47.104 1.00 83.94 498 ASN A N 1
ATOM 3861 C CA . ASN A 1 498 ? -19.100 -25.748 47.016 1.00 83.94 498 ASN A CA 1
ATOM 3862 C C . ASN A 1 498 ? -18.870 -26.264 45.581 1.00 83.94 498 ASN A C 1
ATOM 3864 O O . ASN A 1 498 ? -17.768 -26.723 45.280 1.00 83.94 498 ASN A O 1
ATOM 3868 N N . LYS A 1 499 ? -19.871 -26.179 44.692 1.00 86.62 499 LYS A N 1
ATOM 3869 C CA . LYS A 1 499 ? -19.758 -26.549 43.267 1.00 86.62 499 LYS A CA 1
ATOM 3870 C C . LYS A 1 499 ? -19.122 -25.441 42.418 1.00 86.62 499 LYS A C 1
ATOM 3872 O O . LYS A 1 499 ? -18.392 -25.761 41.485 1.00 86.62 499 LYS A O 1
ATOM 3877 N N . VAL A 1 500 ? -19.336 -24.165 42.755 1.00 79.38 500 VAL A N 1
ATOM 3878 C CA . VAL A 1 500 ? -18.736 -23.014 42.045 1.00 79.38 500 VAL A CA 1
ATOM 3879 C C . VAL A 1 500 ? -17.297 -22.736 42.500 1.00 79.38 500 VAL A C 1
ATOM 3881 O O . VAL A 1 500 ? -16.435 -22.418 41.681 1.00 79.38 500 VAL A O 1
ATOM 3884 N N . GLN A 1 501 ? -16.970 -22.949 43.779 1.00 83.88 501 GLN A N 1
ATOM 3885 C CA . GLN A 1 501 ? -15.620 -22.729 44.315 1.00 83.88 501 GLN A CA 1
ATOM 3886 C C . GLN A 1 501 ? -14.463 -23.413 43.531 1.00 83.88 501 GLN A C 1
ATOM 3888 O O . GLN A 1 501 ? -13.408 -22.783 43.400 1.00 83.88 501 GLN A O 1
ATOM 3893 N N . PRO A 1 502 ? -14.578 -24.652 42.995 1.00 87.31 502 PRO A N 1
ATOM 3894 C CA . PRO A 1 502 ? -13.556 -25.224 42.113 1.00 87.31 502 PRO A CA 1
ATOM 3895 C C . PRO A 1 502 ? -13.513 -24.592 40.711 1.00 87.31 502 PRO A C 1
ATOM 3897 O O . PRO A 1 502 ? -12.416 -24.457 40.171 1.00 87.31 502 PRO A O 1
ATOM 3900 N N . GLU A 1 503 ? -14.636 -24.138 40.138 1.00 83.12 503 GLU A N 1
ATOM 3901 C CA . GLU A 1 503 ? -14.601 -23.346 38.895 1.00 83.12 503 GLU A CA 1
ATOM 3902 C C . GLU A 1 503 ? -13.820 -22.042 39.125 1.00 83.12 503 GLU A C 1
ATOM 3904 O O . GLU A 1 503 ? -12.917 -21.711 38.361 1.00 83.12 503 GLU A O 1
ATOM 3909 N N . LEU A 1 504 ? -14.062 -21.362 40.250 1.00 81.06 504 LEU A N 1
ATOM 3910 C CA . LEU A 1 504 ? -13.365 -20.129 40.631 1.00 81.06 504 LEU A CA 1
ATOM 3911 C C . LEU A 1 504 ? -11.861 -20.336 40.927 1.00 81.06 504 LEU A C 1
ATOM 3913 O O . LEU A 1 504 ? -11.074 -19.392 40.818 1.00 81.06 504 LEU A O 1
ATOM 3917 N N . LYS A 1 505 ? -11.423 -21.564 41.249 1.00 89.00 505 LYS A N 1
ATOM 3918 C CA . LYS A 1 505 ? -9.993 -21.939 41.277 1.00 89.00 505 LYS A CA 1
ATOM 3919 C C . LYS A 1 505 ? -9.429 -22.101 39.865 1.00 89.00 505 LYS A C 1
ATOM 3921 O O . LYS A 1 505 ? -8.436 -21.450 39.549 1.00 89.00 505 LYS A O 1
ATOM 3926 N N . LYS A 1 506 ? -10.108 -22.865 39.003 1.00 90.62 506 LYS A N 1
ATOM 3927 C CA . LYS A 1 506 ? -9.716 -23.072 37.599 1.00 90.62 506 LYS A CA 1
ATOM 3928 C C . LYS A 1 506 ? -9.589 -21.748 36.833 1.00 90.62 506 LYS A C 1
ATOM 3930 O O . LYS A 1 506 ? -8.640 -21.551 36.086 1.00 90.62 506 LYS A O 1
ATOM 3935 N N . LEU A 1 507 ? -10.466 -20.783 37.109 1.00 79.38 507 LEU A N 1
ATOM 3936 C CA . LEU A 1 507 ? -10.395 -19.428 36.547 1.00 79.38 507 LEU A CA 1
ATOM 3937 C C . LEU A 1 507 ? -9.164 -18.628 36.997 1.00 79.38 507 LEU A C 1
ATOM 3939 O O . LEU A 1 507 ? -8.639 -17.811 36.240 1.00 79.38 507 LEU A O 1
ATOM 3943 N N . LYS A 1 508 ? -8.665 -18.859 38.216 1.00 86.56 508 LYS A N 1
ATOM 3944 C CA . LYS A 1 508 ? -7.422 -18.239 38.704 1.00 86.56 508 LYS A CA 1
ATOM 3945 C C . LYS A 1 508 ? -6.185 -18.883 38.075 1.00 86.56 508 LYS A C 1
ATOM 3947 O O . LYS A 1 508 ? -5.204 -18.179 37.842 1.00 86.56 508 LYS A O 1
ATOM 3952 N N . GLU A 1 509 ? -6.254 -20.171 37.752 1.00 89.44 509 GLU A N 1
ATOM 3953 C CA . GLU A 1 509 ? -5.229 -20.901 36.996 1.00 89.44 509 GLU A CA 1
ATOM 3954 C C . GLU A 1 509 ? -5.190 -20.418 35.532 1.00 89.44 509 GLU A C 1
ATOM 3956 O O . GLU A 1 509 ? -4.147 -19.955 35.073 1.00 89.44 509 GLU A O 1
ATOM 3961 N N . GLU A 1 510 ? -6.335 -20.352 34.846 1.00 86.56 510 GLU A N 1
ATOM 3962 C CA . GLU A 1 510 ? -6.461 -19.790 33.488 1.00 86.56 510 GLU A CA 1
ATOM 3963 C C . GLU A 1 510 ? -6.019 -18.311 33.418 1.00 86.56 510 GLU A C 1
ATOM 3965 O O . GLU A 1 510 ? -5.356 -17.889 32.468 1.00 86.56 510 GLU A O 1
ATOM 3970 N N . SER A 1 511 ? -6.299 -17.513 34.456 1.00 83.94 511 SER A N 1
ATOM 3971 C CA . SER A 1 511 ? -5.795 -16.134 34.577 1.00 83.94 511 SER A CA 1
ATOM 3972 C C . SER A 1 511 ? -4.267 -16.064 34.745 1.00 83.94 511 SER A C 1
ATOM 3974 O O . SER A 1 511 ? -3.630 -15.119 34.268 1.00 83.94 511 SER A O 1
ATOM 3976 N N . ALA A 1 512 ? -3.649 -17.056 35.395 1.00 88.50 512 ALA A N 1
ATOM 3977 C CA . ALA A 1 512 ? -2.194 -17.160 35.499 1.00 88.50 512 ALA A CA 1
ATOM 3978 C C . ALA A 1 512 ? -1.558 -17.589 34.163 1.00 88.50 512 ALA A C 1
ATOM 3980 O O . ALA A 1 512 ? -0.552 -17.006 33.755 1.00 88.50 512 ALA A O 1
ATOM 3981 N N . GLU A 1 513 ? -2.181 -18.516 33.430 1.00 90.00 513 GLU A N 1
ATOM 3982 C CA . GLU A 1 513 ? -1.772 -18.869 32.064 1.00 90.00 513 GLU A CA 1
ATOM 3983 C C . GLU A 1 513 ? -1.837 -17.661 31.119 1.00 90.00 513 GLU A C 1
ATOM 3985 O O . GLU A 1 513 ? -0.874 -17.387 30.402 1.00 90.00 513 GLU A O 1
ATOM 3990 N N . LEU A 1 514 ? -2.918 -16.873 31.162 1.00 86.31 514 LEU A N 1
ATOM 3991 C CA . LEU A 1 514 ? -3.046 -15.647 30.364 1.00 86.31 514 LEU A CA 1
ATOM 3992 C C . LEU A 1 514 ? -1.954 -14.611 30.689 1.00 86.31 514 LEU A C 1
ATOM 3994 O O . LEU A 1 514 ? -1.480 -13.918 29.787 1.00 86.31 514 LEU A O 1
ATOM 3998 N N . LYS A 1 515 ? -1.488 -14.527 31.944 1.00 91.56 515 LYS A N 1
ATOM 3999 C CA . LYS A 1 515 ? -0.325 -13.694 32.311 1.00 91.56 515 LYS A CA 1
ATOM 4000 C C . LYS A 1 515 ? 0.982 -14.229 31.723 1.00 91.56 515 LYS A C 1
ATOM 4002 O O . LYS A 1 515 ? 1.791 -13.429 31.251 1.00 91.56 515 LYS A O 1
ATOM 4007 N N . ASN A 1 516 ? 1.175 -15.548 31.695 1.00 92.31 516 ASN A N 1
ATOM 4008 C CA . ASN A 1 516 ? 2.344 -16.165 31.062 1.00 92.31 516 ASN A CA 1
ATOM 4009 C C . ASN A 1 516 ? 2.354 -15.900 29.549 1.00 92.31 516 ASN A C 1
ATOM 4011 O O . ASN A 1 516 ? 3.337 -15.350 29.048 1.00 92.31 516 ASN A O 1
ATOM 4015 N N . VAL A 1 517 ? 1.235 -16.156 28.858 1.00 91.00 517 VAL A N 1
ATOM 4016 C CA . VAL A 1 517 ? 1.059 -15.873 27.420 1.00 91.00 517 VAL A CA 1
ATOM 4017 C C . VAL A 1 517 ? 1.268 -14.387 27.119 1.00 91.00 517 VAL A C 1
ATOM 4019 O O . VAL A 1 517 ? 1.983 -14.050 26.177 1.00 91.00 517 VAL A O 1
ATOM 4022 N N . LYS A 1 518 ? 0.750 -13.470 27.951 1.00 92.81 518 LYS A N 1
ATOM 4023 C CA . LYS A 1 518 ? 1.039 -12.032 27.812 1.00 92.81 518 LYS A CA 1
ATOM 4024 C C . LYS A 1 518 ? 2.537 -11.731 27.938 1.00 92.81 518 LYS A C 1
ATOM 4026 O O . LYS A 1 518 ? 3.061 -10.947 27.149 1.00 92.81 518 LYS A O 1
ATOM 4031 N N . SER A 1 519 ? 3.243 -12.362 28.880 1.00 92.19 519 SER A N 1
ATOM 4032 C CA . SER A 1 519 ? 4.697 -12.188 29.025 1.00 92.19 519 SER A CA 1
ATOM 4033 C C . SER A 1 519 ? 5.475 -12.684 27.799 1.00 92.19 519 SER A C 1
ATOM 4035 O O . SER A 1 519 ? 6.534 -12.149 27.479 1.00 92.19 519 SER A O 1
ATOM 4037 N N . GLU A 1 520 ? 4.960 -13.691 27.095 1.00 91.94 520 GLU A N 1
ATOM 4038 C CA . GLU A 1 520 ? 5.564 -14.250 25.884 1.00 91.94 520 GLU A CA 1
ATOM 4039 C C . GLU A 1 520 ? 5.237 -13.421 24.646 1.00 91.94 520 GLU A C 1
ATOM 4041 O O . GLU A 1 520 ? 6.135 -13.144 23.853 1.00 91.94 520 GLU A O 1
ATOM 4046 N N . LEU A 1 521 ? 4.016 -12.892 24.549 1.00 89.31 521 LEU A N 1
ATOM 4047 C CA . LEU A 1 521 ? 3.652 -11.880 23.562 1.00 89.31 521 LEU A CA 1
ATOM 4048 C C . LEU A 1 521 ? 4.511 -10.613 23.723 1.00 89.31 521 LEU A C 1
ATOM 4050 O O . LEU A 1 521 ? 4.981 -10.059 22.733 1.00 89.31 521 LEU A O 1
ATOM 4054 N N . GLU A 1 522 ? 4.802 -10.186 24.956 1.00 92.62 522 GLU A N 1
ATOM 4055 C CA . GLU A 1 522 ? 5.743 -9.090 25.218 1.00 92.62 522 GLU A CA 1
ATOM 4056 C C . GLU A 1 522 ? 7.187 -9.424 24.814 1.00 92.62 522 GLU A C 1
ATOM 4058 O O . GLU A 1 522 ? 7.878 -8.546 24.294 1.00 92.62 522 GLU A O 1
ATOM 4063 N N . LYS A 1 523 ? 7.664 -10.663 25.013 1.00 95.44 523 LYS A N 1
ATOM 4064 C CA . LYS A 1 523 ? 8.980 -11.104 24.502 1.00 95.44 523 LYS A CA 1
ATOM 4065 C C . LYS A 1 523 ? 8.995 -11.078 22.968 1.00 95.44 523 LYS A C 1
ATOM 4067 O O . LYS A 1 523 ? 9.917 -10.505 22.396 1.00 95.44 523 LYS A O 1
ATOM 4072 N N . SER A 1 524 ? 7.953 -11.615 22.330 1.00 90.12 524 SER A N 1
ATOM 4073 C CA . SER A 1 524 ? 7.787 -11.670 20.873 1.00 90.12 524 SER A CA 1
ATOM 4074 C C . SER A 1 524 ? 7.759 -10.270 20.241 1.00 90.12 524 SER A C 1
ATOM 4076 O O . SER A 1 524 ? 8.517 -9.984 19.315 1.00 90.12 524 SER A O 1
ATOM 4078 N N . ASN A 1 525 ? 6.993 -9.343 20.824 1.00 91.50 525 ASN A N 1
ATOM 4079 C CA . ASN A 1 525 ? 6.932 -7.934 20.422 1.00 91.50 525 ASN A CA 1
ATOM 4080 C C . ASN A 1 525 ? 8.299 -7.229 20.593 1.00 91.50 525 ASN A C 1
ATOM 4082 O O . ASN A 1 525 ? 8.728 -6.466 19.729 1.00 91.50 525 ASN A O 1
ATOM 4086 N N . ARG A 1 526 ? 9.060 -7.551 21.653 1.00 93.94 526 ARG A N 1
ATOM 4087 C CA . ARG A 1 526 ? 10.447 -7.069 21.826 1.00 93.94 526 ARG A CA 1
ATOM 4088 C C . ARG A 1 526 ? 11.434 -7.674 20.818 1.00 93.94 526 ARG A C 1
ATOM 4090 O O . ARG A 1 526 ? 12.454 -7.039 20.562 1.00 93.94 526 ARG A O 1
ATOM 4097 N N . SER A 1 527 ? 11.185 -8.862 20.259 1.00 91.06 527 SER A N 1
ATOM 4098 C CA . SER A 1 527 ? 11.960 -9.385 19.120 1.00 91.06 527 SER A CA 1
ATOM 4099 C C . SER A 1 527 ? 11.533 -8.768 17.789 1.00 91.06 527 SER A C 1
ATOM 4101 O O . SER A 1 527 ? 12.420 -8.405 17.024 1.00 91.06 527 SER A O 1
ATOM 4103 N N . LEU A 1 528 ? 10.235 -8.550 17.545 1.00 91.44 528 LEU A N 1
ATOM 4104 C CA . LEU A 1 528 ? 9.747 -7.825 16.363 1.00 91.44 528 LEU A CA 1
ATOM 4105 C C . LEU A 1 528 ? 10.386 -6.438 16.269 1.00 91.44 528 LEU A C 1
ATOM 4107 O O . LEU A 1 528 ? 11.034 -6.148 15.275 1.00 91.44 528 LEU A O 1
ATOM 4111 N N . LYS A 1 529 ? 10.384 -5.653 17.351 1.00 93.50 529 LYS A N 1
ATOM 4112 C CA . LYS A 1 529 ? 11.034 -4.327 17.383 1.00 93.50 529 LYS A CA 1
ATOM 4113 C C . LYS A 1 529 ? 12.549 -4.339 17.135 1.00 93.50 529 LYS A C 1
ATOM 4115 O O . LYS A 1 529 ? 13.109 -3.329 16.726 1.00 93.50 529 LYS A O 1
ATOM 4120 N N . LYS A 1 530 ? 13.221 -5.474 17.367 1.00 93.44 530 LYS A N 1
ATOM 4121 C CA . LYS A 1 530 ? 14.644 -5.688 17.030 1.00 93.44 530 LYS A CA 1
ATOM 4122 C C . LYS A 1 530 ? 14.861 -6.189 15.599 1.00 93.44 530 LYS A C 1
ATOM 4124 O O . LYS A 1 530 ? 15.999 -6.196 15.138 1.00 93.44 530 LYS A O 1
ATOM 4129 N N . LEU A 1 531 ? 13.815 -6.670 14.934 1.00 88.69 531 LEU A N 1
ATOM 4130 C CA . LEU A 1 531 ? 13.819 -6.991 13.509 1.00 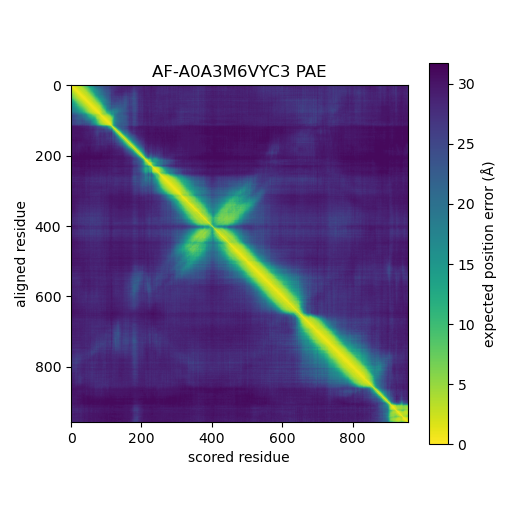88.69 531 LEU A CA 1
ATOM 4131 C C . LEU A 1 531 ? 13.437 -5.746 12.702 1.00 88.69 531 LEU A C 1
ATOM 4133 O O . LEU A 1 531 ? 14.156 -5.420 11.774 1.00 88.69 531 LEU A O 1
ATOM 4137 N N . GLU A 1 532 ? 12.425 -4.989 13.135 1.00 89.81 532 GLU A N 1
ATOM 4138 C CA . GLU A 1 532 ? 12.055 -3.668 12.601 1.00 89.81 532 GLU A CA 1
ATOM 4139 C C . GLU A 1 532 ? 13.243 -2.689 12.620 1.00 89.81 532 GLU A C 1
ATOM 4141 O O . GLU A 1 532 ? 13.502 -2.016 11.625 1.00 89.81 532 GLU A O 1
ATOM 4146 N N . SER A 1 533 ? 14.018 -2.635 13.717 1.00 91.25 533 SER A N 1
ATOM 4147 C CA . SER A 1 533 ? 15.221 -1.789 13.761 1.00 91.25 533 SER A CA 1
ATOM 4148 C C . SER A 1 533 ? 16.274 -2.251 12.752 1.00 91.25 533 SER A C 1
ATOM 4150 O O . SER A 1 533 ? 16.761 -1.439 11.981 1.00 91.25 533 SER A O 1
ATOM 4152 N N . LYS A 1 534 ? 16.554 -3.560 12.681 1.00 94.44 534 LYS A N 1
ATOM 4153 C CA . LYS A 1 534 ? 17.497 -4.130 11.704 1.00 94.44 534 LYS A CA 1
ATOM 4154 C C . LYS A 1 534 ? 17.039 -3.954 10.260 1.00 94.44 534 LYS A C 1
ATOM 4156 O O . LYS A 1 534 ? 17.872 -3.814 9.379 1.00 94.44 534 LYS A O 1
ATOM 4161 N N . GLU A 1 535 ? 15.736 -3.985 10.004 1.00 91.81 535 GLU A N 1
ATOM 4162 C CA . GLU A 1 535 ? 15.171 -3.697 8.690 1.00 91.81 535 GLU A CA 1
ATOM 4163 C C . GLU A 1 535 ? 15.409 -2.229 8.322 1.00 91.81 535 GLU A C 1
ATOM 4165 O O . GLU A 1 535 ? 15.779 -1.937 7.190 1.00 91.81 535 GLU A O 1
ATOM 4170 N N . HIS A 1 536 ? 15.261 -1.306 9.277 1.00 93.81 536 HIS A N 1
ATOM 4171 C CA . HIS A 1 536 ? 15.603 0.102 9.080 1.00 93.81 536 HIS A CA 1
ATOM 4172 C C . HIS A 1 536 ? 17.109 0.305 8.844 1.00 93.81 536 HIS A C 1
ATOM 4174 O O . HIS A 1 536 ? 17.479 0.997 7.895 1.00 93.81 536 HIS A O 1
ATOM 4180 N N . ASP A 1 537 ? 17.960 -0.357 9.635 1.00 93.69 537 ASP A N 1
ATOM 4181 C CA . ASP A 1 537 ? 19.418 -0.343 9.482 1.00 93.69 537 ASP A CA 1
ATOM 4182 C C . ASP A 1 537 ? 19.813 -0.853 8.076 1.00 93.69 537 ASP A C 1
ATOM 4184 O O . ASP A 1 537 ? 20.438 -0.127 7.304 1.00 93.69 537 ASP A O 1
ATOM 4188 N N . LEU A 1 538 ? 19.336 -2.038 7.670 1.00 92.94 538 LEU A N 1
ATOM 4189 C CA . LEU A 1 538 ? 19.590 -2.628 6.346 1.00 92.94 538 LEU A CA 1
ATOM 4190 C C . LEU A 1 538 ? 19.008 -1.796 5.191 1.00 92.94 538 LEU A C 1
ATOM 4192 O O . LEU A 1 538 ? 19.624 -1.704 4.132 1.00 92.94 538 LEU A O 1
ATOM 4196 N N . ARG A 1 539 ? 17.845 -1.154 5.368 1.00 94.44 539 ARG A N 1
ATOM 4197 C CA . ARG A 1 539 ? 17.302 -0.196 4.384 1.00 94.44 539 ARG A CA 1
ATOM 4198 C C . ARG A 1 539 ? 18.204 1.030 4.234 1.00 94.44 539 ARG A C 1
ATOM 4200 O O . ARG A 1 539 ? 18.302 1.554 3.127 1.00 94.44 539 ARG A O 1
ATOM 4207 N N . SER A 1 540 ? 18.861 1.477 5.307 1.00 92.75 540 SER A N 1
ATOM 4208 C CA . SER A 1 540 ? 19.840 2.567 5.234 1.00 92.75 540 SER A CA 1
ATOM 4209 C C . SER A 1 540 ? 21.126 2.133 4.520 1.00 92.75 540 SER A C 1
ATOM 4211 O O . SER A 1 540 ? 21.575 2.847 3.629 1.00 92.75 540 SER A O 1
ATOM 4213 N N . GLU A 1 541 ? 21.634 0.922 4.784 1.00 93.81 541 GLU A N 1
ATOM 4214 C CA . GLU A 1 541 ? 22.768 0.340 4.047 1.00 93.81 541 GLU A CA 1
ATOM 4215 C C . GLU A 1 541 ? 22.452 0.185 2.548 1.00 93.81 541 GLU A C 1
ATOM 4217 O O . GLU A 1 541 ? 23.257 0.570 1.701 1.00 93.81 541 GLU A O 1
ATOM 4222 N N . ILE A 1 542 ? 21.255 -0.302 2.195 1.00 92.38 542 ILE A N 1
ATOM 4223 C CA . ILE A 1 542 ? 20.792 -0.386 0.799 1.00 92.38 542 ILE A CA 1
ATOM 4224 C C . ILE A 1 542 ? 20.750 1.006 0.152 1.00 92.38 542 ILE A C 1
ATOM 4226 O O . ILE A 1 542 ? 21.284 1.173 -0.942 1.00 92.38 542 ILE A O 1
ATOM 4230 N N . ALA A 1 543 ? 20.187 2.015 0.824 1.00 92.25 543 ALA A N 1
ATOM 4231 C CA . ALA A 1 543 ? 20.149 3.384 0.305 1.00 92.25 543 ALA A CA 1
ATOM 4232 C C . ALA A 1 543 ? 21.558 3.996 0.142 1.00 92.25 543 ALA A C 1
ATOM 4234 O O . ALA A 1 543 ? 21.812 4.723 -0.823 1.00 92.25 543 ALA A O 1
ATOM 4235 N N . GLU A 1 544 ? 22.504 3.676 1.033 1.00 94.81 544 GLU A N 1
ATOM 4236 C CA . GLU A 1 544 ? 23.909 4.050 0.858 1.00 94.81 544 GLU A CA 1
ATOM 4237 C C . GLU A 1 544 ? 24.527 3.358 -0.365 1.00 94.81 544 GLU A C 1
ATOM 4239 O O . GLU A 1 544 ? 25.145 4.041 -1.188 1.00 94.81 544 GLU A O 1
ATOM 4244 N N . TYR A 1 545 ? 24.321 2.051 -0.553 1.00 92.56 545 TYR A N 1
ATOM 4245 C CA . TYR A 1 545 ? 24.814 1.324 -1.729 1.00 92.56 545 TYR A CA 1
ATOM 4246 C C . TYR A 1 545 ? 24.185 1.811 -3.043 1.00 92.56 545 TYR A C 1
ATOM 4248 O O . TYR A 1 545 ? 24.906 1.970 -4.030 1.00 92.56 545 TYR A O 1
ATOM 4256 N N . GLU A 1 546 ? 22.890 2.132 -3.069 1.00 92.25 546 GLU A N 1
ATOM 4257 C CA . GLU A 1 546 ? 22.235 2.782 -4.213 1.00 92.25 546 GLU A CA 1
ATOM 4258 C C . GLU A 1 546 ? 22.855 4.158 -4.497 1.00 92.25 546 GLU A C 1
ATOM 4260 O O . GLU A 1 546 ? 23.170 4.480 -5.648 1.00 92.25 546 GLU A O 1
ATOM 4265 N N . SER A 1 547 ? 23.120 4.962 -3.460 1.00 93.00 547 SER A N 1
ATOM 4266 C CA . SER A 1 547 ? 23.777 6.264 -3.624 1.00 93.00 547 SER A CA 1
ATOM 4267 C C . SER A 1 547 ? 25.188 6.127 -4.218 1.00 93.00 547 SER A C 1
ATOM 4269 O O . SER A 1 547 ? 25.531 6.863 -5.149 1.00 93.00 547 SER A O 1
ATOM 4271 N N . GLN A 1 548 ? 25.964 5.132 -3.766 1.00 93.25 548 GLN A N 1
ATOM 4272 C CA . GLN A 1 548 ? 27.288 4.796 -4.298 1.00 93.25 548 GLN A CA 1
ATOM 4273 C C . GLN A 1 548 ? 27.209 4.266 -5.737 1.00 93.25 548 GLN A C 1
ATOM 4275 O O . GLN A 1 548 ? 28.058 4.616 -6.558 1.00 93.25 548 GLN A O 1
ATOM 4280 N N . GLY A 1 549 ? 26.179 3.480 -6.065 1.00 91.75 549 GLY A N 1
ATOM 4281 C CA . GLY A 1 549 ? 25.865 3.045 -7.426 1.00 91.75 549 GLY A CA 1
ATOM 4282 C C . GLY A 1 549 ? 25.663 4.242 -8.351 1.00 91.75 549 GLY A C 1
ATOM 4283 O O . GLY A 1 549 ? 26.446 4.441 -9.277 1.00 91.75 549 GLY A O 1
ATOM 4284 N N . THR A 1 550 ? 24.719 5.136 -8.028 1.00 91.81 550 THR A N 1
ATOM 4285 C CA . THR A 1 550 ? 24.477 6.327 -8.863 1.00 91.81 550 THR A CA 1
ATOM 4286 C C . THR A 1 550 ? 25.649 7.315 -8.886 1.00 91.81 550 THR A C 1
ATOM 4288 O O . THR A 1 550 ? 25.694 8.176 -9.764 1.00 91.81 550 THR A O 1
ATOM 4291 N N . ALA A 1 551 ? 26.574 7.265 -7.921 1.00 92.12 551 ALA A N 1
ATOM 4292 C CA . ALA A 1 551 ? 27.816 8.035 -7.957 1.00 92.12 551 ALA A CA 1
ATOM 4293 C C . ALA A 1 551 ? 28.808 7.436 -8.968 1.00 92.12 551 ALA A C 1
ATOM 4295 O O . ALA A 1 551 ? 29.326 8.168 -9.814 1.00 92.12 551 ALA A O 1
ATOM 4296 N N . LYS A 1 552 ? 28.991 6.109 -8.950 1.00 91.88 552 LYS A N 1
ATOM 4297 C CA . LYS A 1 552 ? 29.799 5.380 -9.940 1.00 91.88 552 LYS A CA 1
ATOM 4298 C C . LYS A 1 552 ? 29.214 5.477 -11.346 1.00 91.88 552 LYS A C 1
ATOM 4300 O O . LYS A 1 552 ? 29.973 5.671 -12.284 1.00 91.88 552 LYS A O 1
ATOM 4305 N N . ASP A 1 553 ? 27.892 5.450 -11.515 1.00 93.44 553 ASP A N 1
ATOM 4306 C CA . ASP A 1 553 ? 27.261 5.675 -12.823 1.00 93.44 553 ASP A CA 1
ATOM 4307 C C . ASP A 1 553 ? 27.574 7.071 -13.376 1.00 93.44 553 ASP A C 1
ATOM 4309 O O . ASP A 1 553 ? 27.904 7.212 -14.554 1.00 93.44 553 ASP A O 1
ATOM 4313 N N . LYS A 1 554 ? 27.541 8.111 -12.529 1.00 93.50 554 LYS A N 1
ATOM 4314 C CA . LYS A 1 554 ? 27.925 9.477 -12.926 1.00 93.50 554 LYS A CA 1
ATOM 4315 C C . LYS A 1 554 ? 29.396 9.536 -13.345 1.00 93.50 554 LYS A C 1
ATOM 4317 O O . LYS A 1 554 ? 29.697 10.121 -14.384 1.00 93.50 554 LYS A O 1
ATOM 4322 N N . GLU A 1 555 ? 30.290 8.885 -12.603 1.00 93.62 555 GLU A N 1
ATOM 4323 C CA . GLU A 1 555 ? 31.708 8.753 -12.963 1.00 93.62 555 GLU A CA 1
ATOM 4324 C C . GLU A 1 555 ? 31.903 7.975 -14.278 1.00 93.62 555 GLU A C 1
ATOM 4326 O O . GLU A 1 555 ? 32.621 8.427 -15.165 1.00 93.62 555 GLU A O 1
ATOM 4331 N N . ILE A 1 556 ? 31.181 6.874 -14.487 1.00 92.75 556 ILE A N 1
ATOM 4332 C CA . ILE A 1 556 ? 31.184 6.121 -15.748 1.00 92.75 556 ILE A CA 1
ATOM 4333 C C . ILE A 1 556 ? 30.674 6.991 -16.907 1.00 92.75 556 ILE A C 1
ATOM 4335 O O . ILE A 1 556 ? 31.229 6.919 -18.004 1.00 92.75 556 ILE A O 1
ATOM 4339 N N . THR A 1 557 ? 29.656 7.837 -16.706 1.00 93.69 557 THR A N 1
ATOM 4340 C CA . THR A 1 557 ? 29.200 8.765 -17.757 1.00 93.69 557 THR A CA 1
ATOM 4341 C C . THR A 1 557 ? 30.213 9.867 -18.059 1.00 93.69 557 THR A C 1
ATOM 4343 O O . THR A 1 557 ? 30.427 10.152 -19.236 1.00 93.69 557 THR A O 1
ATOM 4346 N N . SER A 1 558 ? 30.890 10.440 -17.057 1.00 93.06 558 SER A N 1
ATOM 4347 C CA . SER A 1 558 ? 31.898 11.485 -17.286 1.00 93.06 558 SER A CA 1
ATOM 4348 C C . SER A 1 558 ? 33.189 10.923 -17.891 1.00 93.06 558 SER A C 1
ATOM 4350 O O . SER A 1 558 ? 33.773 11.557 -18.770 1.00 93.06 558 SER A O 1
ATOM 4352 N N . LEU A 1 559 ? 33.589 9.701 -17.522 1.00 90.88 559 LEU A N 1
ATOM 4353 C CA . LEU A 1 559 ? 34.676 8.967 -18.172 1.00 90.88 559 LEU A CA 1
ATOM 4354 C C . LEU A 1 559 ? 34.324 8.611 -19.623 1.00 90.88 559 LEU A C 1
ATOM 4356 O O . LEU A 1 559 ? 35.149 8.832 -20.505 1.00 90.88 559 LEU A O 1
ATOM 4360 N N . LYS A 1 560 ? 33.095 8.157 -19.912 1.00 90.88 560 LYS A N 1
ATOM 4361 C CA . LYS A 1 560 ? 32.617 7.932 -21.294 1.00 90.88 560 LYS A CA 1
ATOM 4362 C C . LYS A 1 560 ? 32.561 9.224 -22.115 1.00 90.88 560 LYS A C 1
ATOM 4364 O O . LYS A 1 560 ? 32.885 9.204 -23.299 1.00 90.88 560 LYS A O 1
ATOM 4369 N N . GLU A 1 561 ? 32.185 10.350 -21.512 1.00 92.94 561 GLU A N 1
ATOM 4370 C CA . GLU A 1 561 ? 32.220 11.662 -22.172 1.00 92.94 561 GLU A CA 1
ATOM 4371 C C . GLU A 1 561 ? 33.666 12.139 -22.409 1.00 92.94 561 GLU A C 1
ATOM 4373 O O . GLU A 1 561 ? 33.963 12.724 -23.449 1.00 92.94 561 GLU A O 1
ATOM 4378 N N . SER A 1 562 ? 34.587 11.856 -21.482 1.00 91.50 562 SER A N 1
ATOM 4379 C CA . SER A 1 562 ? 36.015 12.153 -21.644 1.00 91.50 562 SER A CA 1
ATOM 4380 C C . SER A 1 562 ? 36.696 11.258 -22.681 1.00 91.50 562 SER A C 1
ATOM 4382 O O . SER A 1 562 ? 37.583 11.745 -23.379 1.00 91.50 562 SER A O 1
ATOM 4384 N N . ALA A 1 563 ? 36.288 9.989 -22.796 1.00 88.81 563 ALA A N 1
ATOM 4385 C CA . ALA A 1 563 ? 36.742 9.068 -23.835 1.00 88.81 563 ALA A CA 1
ATOM 4386 C C . ALA A 1 563 ? 36.319 9.583 -25.215 1.00 88.81 563 ALA A C 1
ATOM 4388 O O . ALA A 1 563 ? 37.185 9.900 -26.019 1.00 88.81 563 ALA A O 1
ATOM 4389 N N . LYS A 1 564 ? 35.022 9.868 -25.418 1.00 92.88 564 LYS A N 1
ATOM 4390 C CA . LYS A 1 564 ? 34.523 10.486 -26.661 1.00 92.88 564 LYS A CA 1
ATOM 4391 C C . LYS A 1 564 ? 35.261 11.774 -27.028 1.00 92.88 564 LYS A C 1
ATOM 4393 O O . LYS A 1 564 ? 35.657 11.943 -28.169 1.00 92.88 564 LYS A O 1
ATOM 4398 N N . LYS A 1 565 ? 35.530 12.654 -26.057 1.00 90.94 565 LYS A N 1
ATOM 4399 C CA . LYS A 1 565 ? 36.321 13.886 -26.267 1.00 90.94 565 LYS A CA 1
ATOM 4400 C C . LYS A 1 565 ? 37.816 13.646 -26.510 1.00 90.94 565 LYS A C 1
ATOM 4402 O O . LYS A 1 565 ? 38.531 14.604 -26.803 1.00 90.94 565 LYS A O 1
ATOM 4407 N N . SER A 1 566 ? 38.305 12.424 -26.327 1.00 82.88 566 SER A N 1
ATOM 4408 C CA . SER A 1 566 ? 39.627 11.973 -26.758 1.00 82.88 566 SER A CA 1
ATOM 4409 C C . SER A 1 566 ? 39.555 11.393 -28.171 1.00 82.88 566 SER A C 1
ATOM 4411 O O . SER A 1 566 ? 40.375 11.769 -29.000 1.00 82.88 566 SER A O 1
ATOM 4413 N N . ASP A 1 567 ? 38.537 10.584 -28.467 1.00 89.00 567 ASP A N 1
ATOM 4414 C CA . ASP A 1 567 ? 38.295 9.980 -29.784 1.00 89.00 567 ASP A CA 1
ATOM 4415 C C . ASP A 1 567 ? 38.017 11.060 -30.853 1.00 89.00 567 ASP A C 1
ATOM 4417 O O . ASP A 1 567 ? 38.632 11.079 -31.914 1.00 89.00 567 ASP A O 1
ATOM 4421 N N . GLU A 1 568 ? 37.184 12.056 -30.529 1.00 91.12 568 GLU A N 1
ATOM 4422 C CA . GLU A 1 568 ? 36.937 13.264 -31.340 1.00 91.12 568 GLU A CA 1
ATOM 4423 C C . GLU A 1 568 ? 38.216 14.089 -31.585 1.00 91.12 568 GLU A C 1
ATOM 4425 O O . GLU A 1 568 ? 38.285 14.874 -32.531 1.00 91.12 568 GLU A O 1
ATOM 4430 N N . ARG A 1 569 ? 39.236 13.952 -30.724 1.00 89.38 569 ARG A N 1
ATOM 4431 C CA . ARG A 1 569 ? 40.542 14.603 -30.910 1.00 89.38 569 ARG A CA 1
ATOM 4432 C C . ARG A 1 569 ? 41.504 13.739 -31.708 1.00 89.38 569 ARG A C 1
ATOM 4434 O O . ARG A 1 569 ? 42.284 14.319 -32.456 1.00 89.38 569 ARG A O 1
ATOM 4441 N N . SER A 1 570 ? 41.481 12.412 -31.567 1.00 84.50 570 SER A N 1
ATOM 4442 C CA . SER A 1 570 ? 42.293 11.536 -32.414 1.00 84.50 570 SER A CA 1
ATOM 4443 C C . SER A 1 570 ? 41.790 11.580 -33.851 1.00 84.50 570 SER A C 1
ATOM 4445 O O . SER A 1 570 ? 42.604 11.834 -34.729 1.00 84.50 570 SER A O 1
ATOM 4447 N N . SER A 1 571 ? 40.475 11.517 -34.096 1.00 88.56 571 SER A N 1
ATOM 4448 C CA . SER A 1 571 ? 39.923 11.641 -35.453 1.00 88.56 571 SER A CA 1
ATOM 4449 C C . SER A 1 571 ? 40.229 13.009 -36.079 1.00 88.56 571 SER A C 1
ATOM 4451 O O . SER A 1 571 ? 40.690 13.078 -37.212 1.00 88.56 571 SER A O 1
ATOM 4453 N N . ALA A 1 572 ? 40.082 14.110 -35.331 1.00 89.62 572 ALA A N 1
ATOM 4454 C CA . ALA A 1 572 ? 40.443 15.444 -35.823 1.00 89.62 572 ALA A CA 1
ATOM 4455 C C . ALA A 1 572 ? 41.960 15.614 -36.062 1.00 89.62 572 ALA A C 1
ATOM 4457 O O . ALA A 1 572 ? 42.371 16.393 -36.926 1.00 89.62 572 ALA A O 1
ATOM 4458 N N . LEU A 1 573 ? 42.810 14.893 -35.318 1.00 86.75 573 LEU A N 1
ATOM 4459 C CA . LEU A 1 573 ? 44.250 14.839 -35.579 1.00 86.75 573 LEU A CA 1
ATOM 4460 C C . LEU A 1 573 ? 44.564 13.975 -36.806 1.00 86.75 573 LEU A C 1
ATOM 4462 O O . LEU A 1 573 ? 45.358 14.407 -37.636 1.00 86.75 573 LEU A O 1
ATOM 4466 N N . GLU A 1 574 ? 43.923 12.821 -36.971 1.00 89.06 574 GLU A N 1
ATOM 4467 C CA . GLU A 1 574 ? 44.038 11.945 -38.143 1.00 89.06 574 GLU A CA 1
ATOM 4468 C C . GLU A 1 574 ? 43.592 12.662 -39.423 1.00 89.06 574 GLU A C 1
ATOM 4470 O O . GLU A 1 574 ? 44.340 12.673 -40.396 1.00 89.06 574 GLU A O 1
ATOM 4475 N N . GLU A 1 575 ? 42.466 13.383 -39.407 1.00 90.38 575 GLU A N 1
ATOM 4476 C CA . GLU A 1 575 ? 42.043 14.279 -40.494 1.00 90.38 575 GLU A CA 1
ATOM 4477 C C . GLU A 1 575 ? 43.098 15.365 -40.789 1.00 90.38 575 GLU A C 1
ATOM 4479 O O . GLU A 1 575 ? 43.372 15.681 -41.953 1.00 90.38 575 GLU A O 1
ATOM 4484 N N . SER A 1 576 ? 43.745 15.918 -39.754 1.00 87.50 576 SER A N 1
ATOM 4485 C CA . SER A 1 576 ? 44.831 16.897 -39.922 1.00 87.50 576 SER A CA 1
ATOM 4486 C C . SER A 1 576 ? 46.112 16.278 -40.509 1.00 87.50 576 SER A C 1
ATOM 4488 O O . SER A 1 576 ? 46.808 16.925 -41.293 1.00 87.50 576 SER A O 1
ATOM 4490 N N . TYR A 1 577 ? 46.398 15.008 -40.204 1.00 87.75 577 TYR A N 1
ATOM 4491 C CA . TYR A 1 577 ? 47.507 14.257 -40.793 1.00 87.75 577 TYR A CA 1
ATOM 4492 C C . TYR A 1 577 ? 47.197 13.801 -42.223 1.00 87.75 577 TYR A C 1
ATOM 4494 O O . TYR A 1 577 ? 48.073 13.891 -43.082 1.00 87.75 577 TYR A O 1
ATOM 4502 N N . GLU A 1 578 ? 45.966 13.383 -42.527 1.00 89.88 578 GLU A N 1
ATOM 4503 C CA . GLU A 1 578 ? 45.527 13.074 -43.889 1.00 89.88 578 GLU A CA 1
ATOM 4504 C C . GLU A 1 578 ? 45.586 14.302 -44.797 1.00 89.88 578 GLU A C 1
ATOM 4506 O O . GLU A 1 578 ? 46.061 14.207 -45.928 1.00 89.88 578 GLU A O 1
ATOM 4511 N N . THR A 1 579 ? 45.111 15.457 -44.326 1.00 90.56 579 THR A N 1
ATOM 4512 C CA . THR A 1 579 ? 45.175 16.707 -45.098 1.00 90.56 579 THR A CA 1
ATOM 4513 C C . THR A 1 579 ? 46.619 17.164 -45.288 1.00 90.56 579 THR A C 1
ATOM 4515 O O . THR A 1 579 ? 47.018 17.406 -46.425 1.00 90.56 579 THR A O 1
ATOM 4518 N N . ALA A 1 580 ? 47.453 17.145 -44.242 1.00 86.88 580 ALA A N 1
ATOM 4519 C CA . ALA A 1 580 ? 48.886 17.421 -44.371 1.00 86.88 580 ALA A CA 1
ATOM 4520 C C . ALA A 1 580 ? 49.613 16.438 -45.314 1.00 86.88 580 ALA A C 1
ATOM 4522 O O . ALA A 1 580 ? 50.521 16.840 -46.044 1.00 86.88 580 ALA A O 1
ATOM 4523 N N . ARG A 1 581 ? 49.204 15.161 -45.348 1.00 90.75 581 ARG A N 1
ATOM 4524 C CA . ARG A 1 581 ? 49.722 14.145 -46.278 1.00 90.75 581 ARG A CA 1
ATOM 4525 C C . ARG A 1 581 ? 49.296 14.424 -47.722 1.00 90.75 581 ARG A C 1
ATOM 4527 O O . ARG A 1 581 ? 50.145 14.373 -48.604 1.00 90.75 581 ARG A O 1
ATOM 4534 N N . LYS A 1 582 ? 48.027 14.768 -47.961 1.00 90.38 582 LYS A N 1
ATOM 4535 C CA . LYS A 1 582 ? 47.497 15.135 -49.290 1.00 90.38 582 LYS A CA 1
ATOM 4536 C C . LYS A 1 582 ? 48.130 16.431 -49.815 1.00 90.38 582 LYS A C 1
ATOM 4538 O O . LYS A 1 582 ? 48.418 16.531 -51.006 1.00 90.38 582 LYS A O 1
ATOM 4543 N N . ASP A 1 583 ? 48.410 17.396 -48.940 1.00 90.12 583 ASP A N 1
ATOM 4544 C CA . ASP A 1 583 ? 49.157 18.614 -49.277 1.00 90.12 583 ASP A CA 1
ATOM 4545 C C . ASP A 1 583 ? 50.636 18.316 -49.578 1.00 90.12 583 ASP A C 1
ATOM 4547 O O . ASP A 1 583 ? 51.203 18.870 -50.526 1.00 90.12 583 ASP A O 1
ATOM 4551 N N . LEU A 1 584 ? 51.269 17.410 -48.821 1.00 87.62 584 LEU A N 1
ATOM 4552 C CA . LEU A 1 584 ? 52.634 16.952 -49.093 1.00 87.62 584 LEU A CA 1
ATOM 4553 C C . LEU A 1 584 ? 52.718 16.237 -50.448 1.00 87.62 584 LEU A C 1
ATOM 4555 O O . LEU A 1 584 ? 53.602 16.575 -51.235 1.00 87.62 584 LEU A O 1
ATOM 4559 N N . GLU A 1 585 ? 51.778 15.342 -50.748 1.00 92.56 585 GLU A N 1
ATOM 4560 C CA . GLU A 1 585 ? 51.668 14.610 -52.015 1.00 92.56 585 GLU A CA 1
ATOM 4561 C C . GLU A 1 585 ? 51.449 15.564 -53.202 1.00 92.56 585 GLU A C 1
ATOM 4563 O O . GLU A 1 585 ? 52.196 15.518 -54.179 1.00 92.56 585 GLU A O 1
ATOM 4568 N N . GLN A 1 586 ? 50.541 16.541 -53.082 1.00 91.19 586 GLN A N 1
ATOM 4569 C CA . GLN A 1 586 ? 50.402 17.622 -54.071 1.00 91.19 586 GLN A CA 1
ATOM 4570 C C . GLN A 1 586 ? 51.689 18.452 -54.223 1.00 91.19 586 GLN A C 1
ATOM 4572 O O . GLN A 1 586 ? 52.027 18.883 -55.327 1.00 91.19 586 GLN A O 1
ATOM 4577 N N . SER A 1 587 ? 52.437 18.682 -53.137 1.00 82.62 587 SER A N 1
ATOM 4578 C CA . SER A 1 587 ? 53.732 19.373 -53.199 1.00 82.62 587 SER A CA 1
ATOM 4579 C C . SER A 1 587 ? 54.835 18.529 -53.848 1.00 82.62 587 SER A C 1
ATOM 4581 O O . SER A 1 587 ? 55.805 19.102 -54.344 1.00 82.62 587 SER A O 1
ATOM 4583 N N . GLN A 1 588 ? 54.729 17.196 -53.805 1.00 90.25 588 GLN A N 1
ATOM 4584 C CA . GLN A 1 588 ? 55.626 16.260 -54.487 1.00 90.25 588 GLN A CA 1
ATOM 4585 C C . GLN A 1 588 ? 55.286 16.243 -55.978 1.00 90.25 588 GLN A C 1
ATOM 4587 O O . GLN A 1 588 ? 56.137 16.633 -56.768 1.00 90.25 588 GLN A O 1
ATOM 4592 N N . GLY A 1 589 ? 54.022 16.007 -56.346 1.00 90.31 589 GLY A N 1
ATOM 4593 C CA . GLY A 1 589 ? 53.557 16.074 -57.737 1.00 90.31 589 GLY A CA 1
ATOM 4594 C C . GLY A 1 589 ? 53.943 17.384 -58.437 1.00 90.31 589 GLY A C 1
ATOM 4595 O O . GLY A 1 589 ? 54.578 17.352 -59.485 1.00 90.31 589 GLY A O 1
ATOM 4596 N N . ARG A 1 590 ? 53.713 18.548 -57.809 1.00 89.06 590 ARG A N 1
ATOM 4597 C CA . ARG A 1 590 ? 54.148 19.853 -58.359 1.00 89.06 590 ARG A CA 1
ATOM 4598 C C . ARG A 1 590 ? 55.669 20.020 -58.465 1.00 89.06 590 ARG A C 1
ATOM 4600 O O . ARG A 1 590 ? 56.141 20.803 -59.289 1.00 89.06 590 ARG A O 1
ATOM 4607 N N . ARG A 1 591 ? 56.459 19.337 -57.627 1.00 88.12 591 ARG A N 1
ATOM 4608 C CA . ARG A 1 591 ? 57.929 19.303 -57.752 1.00 88.12 591 ARG A CA 1
ATOM 4609 C C . ARG A 1 591 ? 58.366 18.389 -58.888 1.00 88.12 591 ARG A C 1
ATOM 4611 O O . ARG A 1 591 ? 59.297 18.752 -59.601 1.00 88.12 591 ARG A O 1
ATOM 4618 N N . ASP A 1 592 ? 57.683 17.272 -59.086 1.00 90.19 592 ASP A N 1
ATOM 4619 C CA . ASP A 1 592 ? 57.986 16.310 -60.142 1.00 90.19 592 ASP A CA 1
ATOM 4620 C C . ASP A 1 592 ? 57.557 16.852 -61.521 1.00 90.19 592 ASP A C 1
ATOM 4622 O O . ASP A 1 592 ? 58.334 16.786 -62.470 1.00 90.19 592 ASP A O 1
ATOM 4626 N N . GLU A 1 593 ? 56.428 17.563 -61.614 1.00 91.75 593 GLU A N 1
ATOM 4627 C CA . GLU A 1 593 ? 56.045 18.396 -62.769 1.00 91.75 593 GLU A CA 1
ATOM 4628 C C . GLU A 1 593 ? 57.100 19.478 -63.081 1.00 91.75 593 GLU A C 1
ATOM 4630 O O . GLU A 1 593 ? 57.463 19.703 -64.243 1.00 91.75 593 GLU A O 1
ATOM 4635 N N . ALA A 1 594 ? 57.633 20.148 -62.052 1.00 86.50 594 ALA A N 1
ATOM 4636 C CA . ALA A 1 594 ? 58.702 21.139 -62.200 1.00 86.50 594 ALA A CA 1
ATOM 4637 C C . ALA A 1 594 ? 60.045 20.505 -62.623 1.00 86.50 594 ALA A C 1
ATOM 4639 O O . ALA A 1 594 ? 60.833 21.133 -63.332 1.00 86.50 594 ALA A O 1
ATOM 4640 N N . ILE A 1 595 ? 60.304 19.256 -62.227 1.00 89.06 595 ILE A N 1
ATOM 4641 C CA . ILE A 1 595 ? 61.454 18.453 -62.660 1.00 89.06 595 ILE A CA 1
ATOM 4642 C C . ILE A 1 595 ? 61.285 18.018 -64.119 1.00 89.06 595 ILE A C 1
ATOM 4644 O O . ILE A 1 595 ? 62.186 18.252 -64.921 1.00 89.06 595 ILE A O 1
ATOM 4648 N N . GLU A 1 596 ? 60.125 17.483 -64.502 1.00 91.62 596 GLU A N 1
ATOM 4649 C CA . GLU A 1 596 ? 59.832 17.106 -65.886 1.00 91.62 596 GLU A CA 1
ATOM 4650 C C . GLU A 1 596 ? 59.922 18.300 -66.839 1.00 91.62 596 GLU A C 1
ATOM 4652 O O . GLU A 1 596 ? 60.496 18.187 -67.920 1.00 91.62 596 GLU A O 1
ATOM 4657 N N . THR A 1 597 ? 59.355 19.449 -66.468 1.00 87.88 597 THR A N 1
ATOM 4658 C CA . THR A 1 597 ? 59.405 20.658 -67.306 1.00 87.88 597 THR A CA 1
ATOM 4659 C C . THR A 1 597 ? 60.822 21.220 -67.409 1.00 87.88 597 THR A C 1
ATOM 4661 O O . THR A 1 597 ? 61.248 21.565 -68.512 1.00 87.88 597 THR A O 1
ATOM 4664 N N . ARG A 1 598 ? 61.599 21.221 -66.315 1.00 89.50 598 ARG A N 1
ATOM 4665 C CA . ARG A 1 598 ? 63.042 21.522 -66.339 1.00 89.50 598 ARG A CA 1
ATOM 4666 C C . ARG A 1 598 ? 63.797 20.586 -67.285 1.00 89.50 598 ARG A C 1
ATOM 4668 O O . ARG A 1 598 ? 64.616 21.061 -68.067 1.00 89.50 598 ARG A O 1
ATOM 4675 N N . ASP A 1 599 ? 63.534 19.285 -67.231 1.00 92.56 599 ASP A N 1
ATOM 4676 C CA . ASP A 1 599 ? 64.292 18.284 -67.989 1.00 92.56 599 ASP A CA 1
ATOM 4677 C C . ASP A 1 599 ? 63.901 18.262 -69.474 1.00 92.56 599 ASP A C 1
ATOM 4679 O O . ASP A 1 599 ? 64.778 18.114 -70.328 1.00 92.56 599 ASP A O 1
ATOM 4683 N N . LYS A 1 600 ? 62.632 18.548 -69.801 1.00 91.75 600 LYS A N 1
ATOM 4684 C CA . LYS A 1 600 ? 62.169 18.850 -71.170 1.00 91.75 600 LYS A CA 1
ATOM 4685 C C . LYS A 1 600 ? 62.887 20.086 -71.727 1.00 91.75 600 LYS A C 1
ATOM 4687 O O . LYS A 1 600 ? 63.540 19.991 -72.763 1.00 91.75 600 LYS A O 1
ATOM 4692 N N . VAL A 1 601 ? 62.902 21.200 -70.987 1.00 87.81 601 VAL A N 1
ATOM 4693 C CA . VAL A 1 601 ? 63.645 22.419 -71.373 1.00 87.81 601 VAL A CA 1
ATOM 4694 C C . VAL A 1 601 ? 65.155 22.158 -71.490 1.00 87.81 601 VAL A C 1
ATOM 4696 O O . VAL A 1 601 ? 65.807 22.709 -72.376 1.00 87.81 601 VAL A O 1
ATOM 4699 N N . GLN A 1 602 ? 65.736 21.288 -70.657 1.00 92.00 602 GLN A N 1
ATOM 4700 C CA . GLN A 1 602 ? 67.148 20.913 -70.769 1.00 92.00 602 GLN A CA 1
ATOM 4701 C C . GLN A 1 602 ? 67.427 20.028 -71.999 1.00 92.00 602 GLN A C 1
ATOM 4703 O O . GLN A 1 602 ? 68.513 20.115 -72.578 1.00 92.00 602 GLN A O 1
ATOM 4708 N N . ALA A 1 603 ? 66.477 19.187 -72.416 1.00 91.31 603 ALA A N 1
ATOM 4709 C CA . ALA A 1 603 ? 66.562 18.430 -73.662 1.00 91.31 603 ALA A CA 1
ATOM 4710 C C . ALA A 1 603 ? 66.459 19.356 -74.887 1.00 91.31 603 ALA A C 1
ATOM 4712 O O . ALA A 1 603 ? 67.289 19.252 -75.791 1.00 91.31 603 ALA A O 1
ATOM 4713 N N . ASP A 1 604 ? 65.534 20.319 -74.880 1.00 88.25 604 ASP A N 1
ATOM 4714 C CA . ASP A 1 604 ? 65.402 21.328 -75.939 1.00 88.25 604 ASP A CA 1
ATOM 4715 C C . ASP A 1 604 ? 66.622 22.261 -76.016 1.00 88.25 604 ASP A C 1
ATOM 4717 O O . ASP A 1 604 ? 67.072 22.610 -77.110 1.00 88.25 604 ASP A O 1
ATOM 4721 N N . LEU A 1 605 ? 67.242 22.604 -74.880 1.00 88.06 605 LEU A N 1
ATOM 4722 C CA . LEU A 1 605 ? 68.515 23.331 -74.852 1.00 88.06 605 LEU A CA 1
ATOM 4723 C C . LEU A 1 605 ? 69.649 22.507 -75.487 1.00 88.06 605 LEU A C 1
ATOM 4725 O O . LEU A 1 605 ? 70.372 23.010 -76.343 1.00 88.06 605 LEU A O 1
ATOM 4729 N N . LYS A 1 606 ? 69.778 21.218 -75.141 1.00 91.69 606 LYS A N 1
ATOM 4730 C CA . LYS A 1 606 ? 70.769 20.313 -75.762 1.00 91.69 606 LYS A CA 1
ATOM 4731 C C . LYS A 1 606 ? 70.522 20.132 -77.264 1.00 91.69 606 LYS A C 1
ATOM 4733 O O . LYS A 1 606 ? 71.481 20.055 -78.032 1.00 91.69 606 LYS A O 1
ATOM 4738 N N . LYS A 1 607 ? 69.255 20.084 -77.688 1.00 92.62 607 LYS A N 1
ATOM 4739 C CA . LYS A 1 607 ? 68.859 19.996 -79.097 1.00 92.62 607 LYS A CA 1
ATOM 4740 C C . LYS A 1 607 ? 69.207 21.277 -79.855 1.00 92.62 607 LYS A C 1
ATOM 4742 O O . LYS A 1 607 ? 69.911 21.204 -80.852 1.00 92.62 607 LYS A O 1
ATOM 4747 N N . THR A 1 608 ? 68.816 22.444 -79.349 1.00 85.94 608 THR A N 1
ATOM 4748 C CA . THR A 1 608 ? 69.150 23.736 -79.977 1.00 85.94 608 THR A CA 1
ATOM 4749 C C . THR A 1 608 ? 70.657 24.008 -79.988 1.00 85.94 608 THR A C 1
ATOM 4751 O O . THR A 1 608 ? 71.170 24.537 -80.971 1.00 85.94 608 THR A O 1
ATOM 4754 N N . GLU A 1 609 ? 71.411 23.561 -78.978 1.00 87.81 609 GLU A N 1
ATOM 4755 C CA . GLU A 1 609 ? 72.877 23.522 -79.034 1.00 87.81 609 GLU A CA 1
ATOM 4756 C C . GLU A 1 609 ? 73.417 22.623 -80.159 1.00 87.81 609 GLU A C 1
ATOM 4758 O O . GLU A 1 609 ? 74.419 22.969 -80.790 1.00 87.81 609 GLU A O 1
ATOM 4763 N N . ALA A 1 610 ? 72.809 21.456 -80.388 1.00 90.88 610 ALA A N 1
ATOM 4764 C CA . ALA A 1 610 ? 73.198 20.538 -81.457 1.00 90.88 610 ALA A CA 1
ATOM 4765 C C . ALA A 1 610 ? 72.849 21.105 -82.842 1.00 90.88 610 ALA A C 1
ATOM 4767 O O . ALA A 1 610 ? 73.702 21.090 -83.726 1.00 90.88 610 ALA A O 1
ATOM 4768 N N . ASP A 1 611 ? 71.665 21.698 -83.003 1.00 88.75 611 ASP A N 1
ATOM 4769 C CA . ASP A 1 611 ? 71.218 22.366 -84.231 1.00 88.75 611 ASP A CA 1
ATOM 4770 C C . ASP A 1 611 ? 72.095 23.597 -84.552 1.00 88.75 611 ASP A C 1
ATOM 4772 O O . ASP A 1 611 ? 72.447 23.848 -85.709 1.00 88.75 611 ASP A O 1
ATOM 4776 N N . LEU A 1 612 ? 72.547 24.335 -83.528 1.00 86.50 612 LEU A N 1
ATOM 4777 C CA . LEU A 1 612 ? 73.505 25.440 -83.666 1.00 86.50 612 LEU A CA 1
ATOM 4778 C C . LEU A 1 612 ? 74.903 24.925 -84.062 1.00 86.50 612 LEU A C 1
ATOM 4780 O O . LEU A 1 612 ? 75.548 25.504 -84.935 1.00 86.50 612 LEU A O 1
ATOM 4784 N N . LYS A 1 613 ? 75.369 23.801 -83.499 1.00 90.75 613 LYS A N 1
ATOM 4785 C CA . LYS A 1 613 ? 76.618 23.137 -83.934 1.00 90.75 613 LYS A CA 1
ATOM 4786 C C . LYS A 1 613 ? 76.509 22.621 -85.380 1.00 90.75 613 LYS A C 1
ATOM 4788 O O . LYS A 1 613 ? 77.429 22.835 -86.166 1.00 90.75 613 LYS A O 1
ATOM 4793 N N . ALA A 1 614 ? 75.382 22.018 -85.762 1.00 90.88 614 ALA A N 1
ATOM 4794 C CA . ALA A 1 614 ? 75.133 21.499 -87.108 1.00 90.88 614 ALA A CA 1
ATOM 4795 C C . ALA A 1 614 ? 75.069 22.614 -88.165 1.00 90.88 614 ALA A C 1
ATOM 4797 O O . ALA A 1 614 ? 75.745 22.535 -89.193 1.00 90.88 614 ALA A O 1
ATOM 4798 N N . SER A 1 615 ? 74.330 23.693 -87.895 1.00 83.19 615 SER A N 1
ATOM 4799 C CA . SER A 1 615 ? 74.271 24.868 -88.777 1.00 83.19 615 SER A CA 1
ATOM 4800 C C . SER A 1 615 ? 75.616 25.598 -88.870 1.00 83.19 615 SER A C 1
ATOM 4802 O O . SER A 1 615 ? 75.985 26.044 -89.954 1.00 83.19 615 SER A O 1
ATOM 4804 N N . ARG A 1 616 ? 76.415 25.642 -87.793 1.00 88.69 616 ARG A N 1
ATOM 4805 C CA . ARG A 1 616 ? 77.790 26.176 -87.819 1.00 88.69 616 ARG A CA 1
ATOM 4806 C C . ARG A 1 616 ? 78.752 25.314 -88.646 1.00 88.69 616 ARG A C 1
ATOM 4808 O O . ARG A 1 616 ? 79.589 25.863 -89.361 1.00 88.69 616 ARG A O 1
ATOM 4815 N N . ASN A 1 617 ? 78.614 23.989 -88.598 1.00 89.69 617 ASN A N 1
ATOM 4816 C CA . ASN A 1 617 ? 79.361 23.082 -89.474 1.00 89.69 617 ASN A CA 1
ATOM 4817 C C . ASN A 1 617 ? 78.943 23.270 -90.939 1.00 89.69 617 ASN A C 1
ATOM 4819 O O . ASN A 1 617 ? 79.804 23.461 -91.793 1.00 89.69 617 ASN A O 1
ATOM 4823 N N . SER A 1 618 ? 77.635 23.332 -91.205 1.00 87.00 618 SER A N 1
ATOM 4824 C CA . SER A 1 618 ? 77.077 23.564 -92.545 1.00 87.00 618 SER A CA 1
ATOM 4825 C C . SER A 1 618 ? 77.506 24.920 -93.119 1.00 87.00 618 SER A C 1
ATOM 4827 O O . SER A 1 618 ? 77.822 25.012 -94.300 1.00 87.00 618 SER A O 1
ATOM 4829 N N . ALA A 1 619 ? 77.603 25.967 -92.292 1.00 83.25 619 ALA A N 1
ATOM 4830 C CA . ALA A 1 619 ? 78.174 27.252 -92.696 1.00 83.25 619 ALA A CA 1
ATOM 4831 C C . ALA A 1 619 ? 79.646 27.107 -93.123 1.00 83.25 619 ALA A C 1
ATOM 4833 O O . ALA A 1 619 ? 80.012 27.572 -94.198 1.00 83.25 619 ALA A O 1
ATOM 4834 N N . SER A 1 620 ? 80.467 26.378 -92.356 1.00 87.25 620 SER A N 1
ATOM 4835 C CA . SER A 1 620 ? 81.860 26.094 -92.734 1.00 87.25 620 SER A CA 1
ATOM 4836 C C . SER A 1 620 ? 81.981 25.228 -93.998 1.00 87.25 620 SER A C 1
ATOM 4838 O O . SER A 1 620 ? 82.937 25.365 -94.760 1.00 87.25 620 SER A O 1
ATOM 4840 N N . GLU A 1 621 ? 81.040 24.319 -94.242 1.00 86.81 621 GLU A N 1
ATOM 4841 C CA . GLU A 1 621 ? 80.988 23.508 -95.464 1.00 86.81 621 GLU A CA 1
ATOM 4842 C C . GLU A 1 621 ? 80.538 24.322 -96.680 1.00 86.81 621 GLU A C 1
ATOM 4844 O O . GLU A 1 621 ? 81.102 24.150 -97.760 1.00 86.81 621 GLU A O 1
ATOM 4849 N N . LEU A 1 622 ? 79.614 25.270 -96.501 1.00 83.56 622 LEU A N 1
ATOM 4850 C CA . LEU A 1 622 ? 79.243 26.252 -97.520 1.00 83.56 622 LEU A CA 1
ATOM 4851 C C . LEU A 1 622 ? 80.392 27.228 -97.816 1.00 83.56 622 LEU A C 1
ATOM 4853 O O . LEU A 1 622 ? 80.651 27.524 -98.976 1.00 83.56 622 LEU A O 1
ATOM 4857 N N . GLU A 1 623 ? 81.153 27.672 -96.815 1.00 85.12 623 GLU A N 1
ATOM 4858 C CA . GLU A 1 623 ? 82.371 28.471 -97.025 1.00 85.12 623 GLU A CA 1
ATOM 4859 C C . GLU A 1 623 ? 83.417 27.703 -97.858 1.00 85.12 623 GLU A C 1
ATOM 4861 O O . GLU A 1 623 ? 83.982 28.254 -98.807 1.00 85.12 623 GLU A O 1
ATOM 4866 N N . LYS A 1 624 ? 83.622 26.409 -97.564 1.00 88.19 624 LYS A N 1
ATOM 4867 C CA . LYS A 1 624 ? 84.512 25.510 -98.327 1.00 88.19 624 LYS A CA 1
ATOM 4868 C C . LYS A 1 624 ? 83.985 25.183 -99.727 1.00 88.19 624 LYS A C 1
ATOM 4870 O O . LYS A 1 624 ? 84.781 25.007 -100.647 1.00 88.19 624 LYS A O 1
ATOM 4875 N N . SER A 1 625 ? 82.671 25.069 -99.922 1.00 84.19 625 SER A N 1
ATOM 4876 C CA . SER A 1 625 ? 82.106 24.849 -101.259 1.00 84.19 625 SER A CA 1
ATOM 4877 C C . SER A 1 625 ? 82.181 26.125 -102.096 1.00 84.19 625 SER A C 1
ATOM 4879 O O . SER A 1 625 ? 82.538 26.055 -103.265 1.00 84.19 625 SER A O 1
ATOM 4881 N N . ILE A 1 626 ? 81.986 27.300 -101.491 1.00 84.38 626 ILE A N 1
ATOM 4882 C CA . ILE A 1 626 ? 82.188 28.603 -102.135 1.00 84.38 626 ILE A CA 1
ATOM 4883 C C . ILE A 1 626 ? 83.662 28.819 -102.521 1.00 84.38 626 ILE A C 1
ATOM 4885 O O . ILE A 1 626 ? 83.915 29.411 -103.571 1.00 84.38 626 ILE A O 1
ATOM 4889 N N . SER A 1 627 ? 84.643 28.345 -101.738 1.00 79.94 627 SER A N 1
ATOM 4890 C CA . SER A 1 627 ? 86.054 28.406 -102.156 1.00 79.94 627 SER A CA 1
ATOM 4891 C C . SER A 1 627 ? 86.346 27.457 -103.325 1.00 79.94 627 SER A C 1
ATOM 4893 O O . SER A 1 627 ? 86.867 27.911 -104.342 1.00 79.94 627 SER A O 1
ATOM 4895 N N . LYS A 1 628 ? 85.912 26.190 -103.249 1.00 86.50 628 LYS A N 1
ATOM 4896 C CA . LYS A 1 628 ? 86.056 25.216 -104.350 1.00 86.50 628 LYS A CA 1
ATOM 4897 C C . LYS A 1 628 ? 85.391 25.684 -105.643 1.00 86.50 628 LYS A C 1
ATOM 4899 O O . LYS A 1 628 ? 86.036 25.723 -106.681 1.00 86.50 628 LYS A O 1
ATOM 4904 N N . LEU A 1 629 ? 84.139 26.140 -105.583 1.00 78.50 629 LEU A N 1
ATOM 4905 C CA . LEU A 1 629 ? 83.402 26.633 -106.751 1.00 78.50 629 LEU A CA 1
ATOM 4906 C C . LEU A 1 629 ? 84.047 27.882 -107.373 1.00 78.50 629 LEU A C 1
ATOM 4908 O O . LEU A 1 629 ? 83.878 28.118 -108.567 1.00 78.50 629 LEU A O 1
ATOM 4912 N N . ARG A 1 630 ? 84.811 28.680 -106.611 1.00 80.25 630 ARG A N 1
ATOM 4913 C CA . ARG A 1 630 ? 85.630 29.770 -107.173 1.00 80.25 630 ARG A CA 1
ATOM 4914 C C . ARG A 1 630 ? 86.834 29.224 -107.942 1.00 80.25 630 ARG A C 1
ATOM 4916 O O . ARG A 1 630 ? 87.059 29.664 -109.066 1.00 80.25 630 ARG A O 1
ATOM 4923 N N . GLU A 1 631 ? 87.555 28.255 -107.381 1.00 83.31 631 GLU A N 1
ATOM 4924 C CA . GLU A 1 631 ? 88.689 27.581 -108.034 1.00 83.31 631 GLU A CA 1
ATOM 4925 C C . GLU A 1 631 ? 88.246 26.834 -109.309 1.00 83.31 631 GLU A C 1
ATOM 4927 O O . GLU A 1 631 ? 88.830 27.016 -110.380 1.00 83.31 631 GLU A O 1
ATOM 4932 N N . GLU A 1 632 ? 87.149 26.077 -109.234 1.00 83.44 632 GLU A N 1
ATOM 4933 C CA . GLU A 1 632 ? 86.518 25.364 -110.352 1.00 83.44 632 GLU A CA 1
ATOM 4934 C C . GLU A 1 632 ? 86.001 26.332 -111.431 1.00 83.44 632 GLU A C 1
ATOM 4936 O O . GLU A 1 632 ? 86.218 26.103 -112.622 1.00 83.44 632 GLU A O 1
ATOM 4941 N N . ALA A 1 633 ? 85.400 27.467 -111.053 1.00 78.00 633 ALA A N 1
ATOM 4942 C CA . ALA A 1 633 ? 84.982 28.501 -112.005 1.00 78.00 633 ALA A CA 1
ATOM 4943 C C . ALA A 1 633 ? 86.160 29.246 -112.664 1.00 78.00 633 ALA A C 1
ATOM 4945 O O . ALA A 1 633 ? 85.970 29.912 -113.687 1.00 78.00 633 ALA A O 1
ATOM 4946 N N . GLU A 1 634 ? 87.377 29.173 -112.123 1.00 74.62 634 GLU A N 1
ATOM 4947 C CA . GLU A 1 634 ? 88.582 29.540 -112.870 1.00 74.62 634 GLU A CA 1
ATOM 4948 C C . GLU A 1 634 ? 89.094 28.383 -113.743 1.00 74.62 634 GLU A C 1
ATOM 4950 O O . GLU A 1 634 ? 89.528 28.625 -114.870 1.00 74.62 634 GLU A O 1
ATOM 4955 N N . GLY A 1 635 ? 89.022 27.136 -113.264 1.00 83.19 635 GLY A N 1
ATOM 4956 C CA . GLY A 1 635 ? 89.358 25.923 -114.020 1.00 83.19 635 GLY A CA 1
ATOM 4957 C C . GLY A 1 635 ? 88.569 25.812 -115.326 1.00 83.19 635 GLY A C 1
ATOM 4958 O O . GLY A 1 635 ? 89.151 25.836 -116.408 1.00 83.19 635 GLY A O 1
ATOM 4959 N N . LEU A 1 636 ? 87.239 25.846 -115.246 1.00 75.88 636 LEU A N 1
ATOM 4960 C CA . LEU A 1 636 ? 86.343 25.772 -116.404 1.00 75.88 636 LEU A CA 1
ATOM 4961 C C . LEU A 1 636 ? 86.535 26.941 -117.390 1.00 75.88 636 LEU A C 1
ATOM 4963 O O . LEU A 1 636 ? 86.353 26.771 -118.594 1.00 75.88 636 LEU A O 1
ATOM 4967 N N . ARG A 1 637 ? 86.977 28.122 -116.927 1.00 75.69 637 ARG A N 1
ATOM 4968 C CA . ARG A 1 637 ? 87.365 29.241 -117.815 1.00 75.69 637 ARG A CA 1
ATOM 4969 C C . ARG A 1 637 ? 88.669 28.977 -118.577 1.00 75.69 637 ARG A C 1
ATOM 4971 O O . ARG A 1 637 ? 88.848 29.524 -119.665 1.00 75.69 637 ARG A O 1
ATOM 4978 N N . ARG A 1 638 ? 89.573 28.155 -118.033 1.00 76.62 638 ARG A N 1
ATOM 4979 C CA . ARG A 1 638 ? 90.784 27.677 -118.724 1.00 76.62 638 ARG A CA 1
ATOM 4980 C C . ARG A 1 638 ? 90.431 26.557 -119.713 1.00 76.62 638 ARG A C 1
ATOM 4982 O O . ARG A 1 638 ? 90.924 26.576 -120.835 1.00 76.62 638 ARG A O 1
ATOM 4989 N N . GLU A 1 639 ? 89.531 25.648 -119.341 1.00 78.00 639 GLU A N 1
ATOM 4990 C CA . GLU A 1 639 ? 89.133 24.484 -120.154 1.00 78.00 639 GLU A CA 1
ATOM 4991 C C . GLU A 1 639 ? 88.178 24.811 -121.309 1.00 78.00 639 GLU A C 1
ATOM 4993 O O . GLU A 1 639 ? 88.344 24.298 -122.412 1.00 78.00 639 GLU A O 1
ATOM 4998 N N . LEU A 1 640 ? 87.215 25.722 -121.138 1.00 74.19 640 LEU A N 1
ATOM 4999 C CA . LEU A 1 640 ? 86.335 26.134 -122.244 1.00 74.19 640 LEU A CA 1
ATOM 5000 C C . LEU A 1 640 ? 87.127 26.811 -123.384 1.00 74.19 640 LEU A C 1
ATOM 5002 O O . LEU A 1 640 ? 86.715 26.789 -124.545 1.00 74.19 640 LEU A O 1
ATOM 5006 N N . LYS A 1 641 ? 88.314 27.345 -123.066 1.00 66.50 641 LYS A N 1
ATOM 5007 C CA . LYS A 1 641 ? 89.283 27.889 -124.025 1.00 66.50 641 LYS A CA 1
ATOM 5008 C C . LYS A 1 641 ? 90.079 26.809 -124.780 1.00 66.50 641 LYS A C 1
ATOM 5010 O O . LYS A 1 641 ? 90.600 27.115 -125.848 1.00 66.50 641 LYS A O 1
ATOM 5015 N N . THR A 1 642 ? 90.181 25.579 -124.266 1.00 70.19 642 THR A N 1
ATOM 5016 C CA . THR A 1 642 ? 90.843 24.450 -124.951 1.00 70.19 642 THR A CA 1
ATOM 5017 C C . THR A 1 642 ? 89.846 23.542 -125.672 1.00 70.19 642 THR A C 1
ATOM 5019 O O . THR A 1 642 ? 90.119 23.102 -126.787 1.00 70.19 642 THR A O 1
ATOM 5022 N N . ASN A 1 643 ? 88.668 23.299 -125.093 1.00 72.62 643 ASN A N 1
ATOM 5023 C CA . ASN A 1 643 ? 87.666 22.379 -125.642 1.00 72.62 643 ASN A CA 1
ATOM 5024 C C . ASN A 1 643 ? 87.044 22.895 -126.963 1.00 72.62 643 ASN A C 1
ATOM 5026 O O . ASN A 1 643 ? 86.736 22.117 -127.867 1.00 72.62 643 ASN A O 1
ATOM 5030 N N . SER A 1 644 ? 86.981 24.219 -127.153 1.00 65.50 644 SER A N 1
ATOM 5031 C CA . SER A 1 644 ? 86.597 24.838 -128.435 1.00 65.50 644 SER A CA 1
ATOM 5032 C C . SER A 1 644 ? 87.524 24.477 -129.608 1.00 65.50 644 SER A C 1
ATOM 5034 O O . SER A 1 644 ? 87.102 24.566 -130.759 1.00 65.50 644 SER A O 1
ATOM 5036 N N . ALA A 1 645 ? 88.752 24.013 -129.343 1.00 58.84 645 ALA A N 1
ATOM 5037 C CA . ALA A 1 645 ? 89.668 23.498 -130.361 1.00 58.84 645 ALA A CA 1
ATOM 5038 C C . ALA A 1 645 ? 89.500 21.989 -130.644 1.00 58.84 645 ALA A C 1
ATOM 5040 O O . ALA A 1 645 ? 90.036 21.499 -131.636 1.00 58.84 645 ALA A O 1
ATOM 5041 N N . GLN A 1 646 ? 88.779 21.237 -129.800 1.00 63.28 646 GLN A N 1
ATOM 5042 C CA . GLN A 1 646 ? 88.697 19.769 -129.878 1.00 63.28 646 GLN A CA 1
ATOM 5043 C C . GLN A 1 646 ? 87.426 19.247 -130.568 1.00 63.28 646 GLN A C 1
ATOM 5045 O O . GLN A 1 646 ? 87.470 18.195 -131.208 1.00 63.28 646 GLN A O 1
ATOM 5050 N N . GLN A 1 647 ? 86.312 19.991 -130.533 1.00 62.06 647 GLN A N 1
ATOM 5051 C CA . GLN A 1 647 ? 85.070 19.589 -131.221 1.00 62.06 647 GLN A CA 1
ATOM 5052 C C . GLN A 1 647 ? 85.201 19.466 -132.753 1.00 62.06 647 GLN A C 1
ATOM 5054 O O . GLN A 1 647 ? 84.360 18.828 -133.384 1.00 62.06 647 GLN A O 1
ATOM 5059 N N . ALA A 1 648 ? 86.262 20.009 -133.358 1.00 57.62 648 ALA A N 1
ATOM 5060 C CA . ALA A 1 648 ? 86.538 19.878 -134.789 1.00 57.62 648 ALA A CA 1
ATOM 5061 C C . ALA A 1 648 ? 86.789 18.423 -135.251 1.00 57.62 648 ALA A C 1
ATOM 5063 O O . ALA A 1 648 ? 86.620 18.127 -136.433 1.00 57.62 648 ALA A O 1
ATOM 5064 N N . THR A 1 649 ? 87.182 17.516 -134.347 1.00 59.16 649 THR A N 1
ATOM 5065 C CA . THR A 1 649 ? 87.779 16.216 -134.719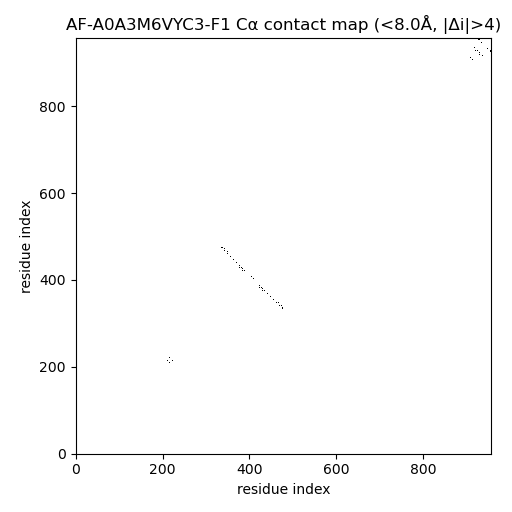 1.00 59.16 649 THR A CA 1
ATOM 5066 C C . THR A 1 649 ? 86.842 15.011 -134.548 1.00 59.16 649 THR A C 1
ATOM 5068 O O . THR A 1 649 ? 87.028 13.985 -135.197 1.00 59.16 649 THR A O 1
ATOM 5071 N N . ALA A 1 650 ? 85.821 15.097 -133.689 1.00 60.19 650 ALA A N 1
ATOM 5072 C CA . ALA A 1 650 ? 85.095 13.918 -133.188 1.00 60.19 650 ALA A CA 1
ATOM 5073 C C . ALA A 1 650 ? 84.096 13.265 -134.174 1.00 60.19 650 ALA A C 1
ATOM 5075 O O . ALA A 1 650 ? 83.595 12.172 -133.916 1.00 60.19 650 ALA A O 1
ATOM 5076 N N . LYS A 1 651 ? 83.785 13.900 -135.313 1.00 65.62 651 LYS A N 1
ATOM 5077 C CA . LYS A 1 651 ? 82.646 13.521 -136.179 1.00 65.62 651 LYS A CA 1
ATOM 5078 C C . LYS A 1 651 ? 82.800 12.180 -136.933 1.00 65.62 651 LYS A C 1
ATOM 5080 O O . LYS A 1 651 ? 81.870 11.764 -137.610 1.00 65.62 651 LYS A O 1
ATOM 5085 N N . SER A 1 652 ? 83.943 11.498 -136.825 1.00 56.78 652 SER A N 1
ATOM 5086 C CA . SER A 1 652 ? 84.290 10.323 -137.647 1.00 56.78 652 SER A CA 1
ATOM 5087 C C . SER A 1 652 ? 84.037 8.945 -137.005 1.00 56.78 652 SER A C 1
ATOM 5089 O O . SER A 1 652 ? 84.336 7.939 -137.642 1.00 56.78 652 SER A O 1
ATOM 5091 N N . GLN A 1 653 ? 83.561 8.861 -135.756 1.00 54.59 653 GLN A N 1
ATOM 5092 C CA . GLN A 1 653 ? 83.537 7.595 -134.989 1.00 54.59 653 GLN A CA 1
ATOM 5093 C C . GLN A 1 653 ? 82.158 6.910 -134.870 1.00 54.59 653 GLN A C 1
ATOM 5095 O O . GLN A 1 653 ? 82.071 5.817 -134.319 1.00 54.59 653 GLN A O 1
ATOM 5100 N N . MET A 1 654 ? 81.081 7.522 -135.372 1.00 69.81 654 MET A N 1
ATOM 5101 C CA . MET A 1 654 ? 79.697 7.095 -135.085 1.00 69.81 654 MET A CA 1
ATOM 5102 C C . MET A 1 654 ? 79.286 5.746 -135.701 1.00 69.81 654 MET A C 1
ATOM 5104 O O . MET A 1 654 ? 78.491 5.020 -135.103 1.00 69.81 654 MET A O 1
ATOM 5108 N N . ASP A 1 655 ? 79.800 5.402 -136.884 1.00 57.59 655 ASP A N 1
ATOM 5109 C CA . ASP A 1 655 ? 79.189 4.363 -137.731 1.00 57.59 655 ASP A CA 1
ATOM 5110 C C . ASP A 1 655 ? 79.432 2.919 -137.244 1.00 57.59 655 ASP A C 1
ATOM 5112 O O . ASP A 1 655 ? 78.740 1.996 -137.669 1.00 57.59 655 ASP A O 1
ATOM 5116 N N . GLY A 1 656 ? 80.371 2.704 -136.314 1.00 66.62 656 GLY A N 1
ATOM 5117 C CA . GLY A 1 656 ? 80.722 1.368 -135.809 1.00 66.62 656 GLY A CA 1
ATOM 5118 C C . GLY A 1 656 ? 79.736 0.751 -134.804 1.00 66.62 656 GLY A C 1
ATOM 5119 O O . GLY A 1 656 ? 79.823 -0.442 -134.526 1.00 66.62 656 GLY A O 1
ATOM 5120 N N . HIS A 1 657 ? 78.803 1.527 -134.242 1.00 67.56 657 HIS A N 1
ATOM 5121 C CA . HIS A 1 657 ? 77.995 1.086 -133.093 1.00 67.56 657 HIS A CA 1
ATOM 5122 C C . HIS A 1 657 ? 76.723 0.280 -133.429 1.00 67.56 657 HIS A C 1
ATOM 5124 O O . HIS A 1 657 ? 76.079 -0.229 -132.515 1.00 67.56 657 HIS A O 1
ATOM 5130 N N . GLN A 1 658 ? 76.329 0.154 -134.702 1.00 74.94 658 GLN A N 1
ATOM 5131 C CA . GLN A 1 658 ? 74.991 -0.359 -135.055 1.00 74.94 658 GLN A CA 1
ATOM 5132 C C . GLN A 1 658 ? 74.858 -1.894 -135.099 1.00 74.94 658 GLN A C 1
ATOM 5134 O O . GLN A 1 658 ? 73.745 -2.407 -135.004 1.00 74.94 658 GLN A O 1
ATOM 5139 N N . GLU A 1 659 ? 75.958 -2.643 -135.223 1.00 65.62 659 GLU A N 1
ATOM 5140 C CA . GLU A 1 659 ? 75.906 -4.107 -135.388 1.00 65.62 659 GLU A CA 1
ATOM 5141 C C . GLU A 1 659 ? 75.522 -4.836 -134.082 1.00 65.62 659 GLU A C 1
ATOM 5143 O O . GLU A 1 659 ? 74.736 -5.785 -134.083 1.00 65.62 659 GLU A O 1
ATOM 5148 N N . GLN A 1 660 ? 76.018 -4.340 -132.943 1.00 72.81 660 GLN A N 1
ATOM 5149 C CA . GLN A 1 660 ? 75.911 -4.987 -131.625 1.00 72.81 660 GLN A CA 1
ATOM 5150 C C . GLN A 1 660 ? 74.474 -5.072 -131.079 1.00 72.81 660 GLN A C 1
ATOM 5152 O O . GLN A 1 660 ? 74.186 -5.882 -130.200 1.00 72.81 660 GLN A O 1
ATOM 5157 N N . SER A 1 661 ? 73.541 -4.261 -131.588 1.00 73.69 661 SER A N 1
ATOM 5158 C CA . SER A 1 661 ? 72.171 -4.186 -131.061 1.00 73.69 661 SER A CA 1
ATOM 5159 C C . SER A 1 661 ? 71.311 -5.429 -131.333 1.00 73.69 661 SER A C 1
ATOM 5161 O O . SER A 1 661 ? 70.238 -5.554 -130.745 1.00 73.69 661 SER A O 1
ATOM 5163 N N . ARG A 1 662 ? 71.738 -6.342 -132.220 1.00 74.81 662 ARG A N 1
ATOM 5164 C CA . ARG A 1 662 ? 70.929 -7.506 -132.634 1.00 74.81 662 ARG A CA 1
ATOM 5165 C C . ARG A 1 662 ? 70.986 -8.681 -131.655 1.00 74.81 662 ARG A C 1
ATOM 5167 O O . ARG A 1 662 ? 69.963 -9.321 -131.428 1.00 74.81 662 ARG A O 1
ATOM 5174 N N . GLU A 1 663 ? 72.140 -8.953 -131.050 1.00 78.56 663 GLU A N 1
ATOM 5175 C CA . GLU A 1 663 ? 72.343 -10.148 -130.208 1.00 78.56 663 GLU A CA 1
ATOM 5176 C C . GLU A 1 663 ? 71.575 -10.067 -128.875 1.00 78.56 663 GLU A C 1
ATOM 5178 O O . GLU A 1 663 ? 71.008 -11.058 -128.408 1.00 78.56 663 GLU A O 1
ATOM 5183 N N . LEU A 1 664 ? 71.451 -8.857 -128.316 1.00 76.12 664 LEU A N 1
ATOM 5184 C CA . LEU A 1 664 ? 70.709 -8.575 -127.078 1.00 76.12 664 LEU A CA 1
ATOM 5185 C C . LEU A 1 664 ? 69.211 -8.935 -127.159 1.00 76.12 664 LEU A C 1
ATOM 5187 O O . LEU A 1 664 ? 68.572 -9.170 -126.132 1.00 76.12 664 LEU A O 1
ATOM 5191 N N . ALA A 1 665 ? 68.633 -8.993 -128.363 1.00 80.50 665 ALA A N 1
ATOM 5192 C CA . ALA A 1 665 ? 67.203 -9.238 -128.552 1.00 80.50 665 ALA A CA 1
ATOM 5193 C C . ALA A 1 665 ? 66.775 -10.680 -128.217 1.00 80.50 665 ALA A C 1
ATOM 5195 O O . ALA A 1 665 ? 65.634 -10.893 -127.804 1.00 80.50 665 ALA A O 1
ATOM 5196 N N . VAL A 1 666 ? 67.670 -11.665 -128.374 1.00 79.81 666 VAL A N 1
ATOM 5197 C CA . VAL A 1 666 ? 67.353 -13.090 -128.157 1.00 79.81 666 VAL A CA 1
ATOM 5198 C C . VAL A 1 666 ? 67.350 -13.435 -126.667 1.00 79.81 666 VAL A C 1
ATOM 5200 O O . VAL A 1 666 ? 66.387 -14.022 -126.177 1.00 79.81 666 VAL A O 1
ATOM 5203 N N . GLN A 1 667 ? 68.373 -12.993 -125.928 1.00 80.06 667 GLN A N 1
ATOM 5204 C CA . GLN A 1 667 ? 68.503 -13.221 -124.480 1.00 80.06 667 GLN A CA 1
ATOM 5205 C C . GLN A 1 667 ? 67.292 -12.679 -123.700 1.00 80.06 667 GLN A C 1
ATOM 5207 O O . GLN A 1 667 ? 66.821 -13.296 -122.747 1.00 80.06 667 GLN A O 1
ATOM 5212 N N . MET A 1 668 ? 66.717 -11.568 -124.170 1.00 77.50 668 MET A N 1
ATOM 5213 C CA . MET A 1 668 ? 65.492 -10.976 -123.626 1.00 77.50 668 MET A CA 1
ATOM 5214 C C . MET A 1 668 ? 64.239 -11.864 -123.741 1.00 77.50 668 MET A C 1
ATOM 5216 O O . MET A 1 668 ? 63.248 -11.557 -123.083 1.00 77.50 668 MET A O 1
ATOM 5220 N N . LYS A 1 669 ? 64.218 -12.924 -124.568 1.00 84.81 669 LYS A N 1
ATOM 5221 C CA . LYS A 1 669 ? 63.057 -13.829 -124.679 1.00 84.81 669 LYS A CA 1
ATOM 5222 C C . LYS A 1 669 ? 63.046 -14.884 -123.577 1.00 84.81 669 LYS A C 1
ATOM 5224 O O . LYS A 1 669 ? 62.057 -14.971 -122.858 1.00 84.81 669 LYS A O 1
ATOM 5229 N N . GLU A 1 670 ? 64.150 -15.602 -123.381 1.00 84.44 670 GLU A N 1
ATOM 5230 C CA . GLU A 1 670 ? 64.217 -16.678 -122.380 1.00 84.44 670 GLU A CA 1
ATOM 5231 C C . GLU A 1 670 ? 64.122 -16.185 -120.922 1.00 84.44 670 GLU A C 1
ATOM 5233 O O . GLU A 1 670 ? 63.943 -16.980 -120.000 1.00 84.44 670 GLU A O 1
ATOM 5238 N N . ILE A 1 671 ? 64.302 -14.884 -120.679 1.00 81.44 671 ILE A N 1
ATOM 5239 C CA . ILE A 1 671 ? 64.091 -14.281 -119.355 1.00 81.44 671 ILE A CA 1
ATOM 5240 C C . ILE A 1 671 ? 62.587 -14.154 -119.050 1.00 81.44 671 ILE A C 1
ATOM 5242 O O . ILE A 1 671 ? 62.189 -14.341 -117.905 1.00 81.44 671 ILE A O 1
ATOM 5246 N N . ARG A 1 672 ? 61.736 -13.902 -120.059 1.00 85.69 672 ARG A N 1
ATOM 5247 C CA . ARG A 1 672 ? 60.277 -13.769 -119.866 1.00 85.69 672 ARG A CA 1
ATOM 5248 C C . ARG A 1 672 ? 59.635 -15.101 -119.502 1.00 85.69 672 ARG A C 1
ATOM 5250 O O . ARG A 1 672 ? 58.960 -15.180 -118.488 1.00 85.69 672 ARG A O 1
ATOM 5257 N N . GLU A 1 673 ? 59.963 -16.149 -120.250 1.00 85.12 673 GLU A N 1
ATOM 5258 C CA . GLU A 1 673 ? 59.439 -17.510 -120.041 1.00 85.12 673 GLU A CA 1
ATOM 5259 C C . GLU A 1 673 ? 59.797 -18.068 -118.647 1.00 85.12 673 GLU A C 1
ATOM 5261 O O . GLU A 1 673 ? 59.048 -18.854 -118.075 1.00 85.12 673 GLU A O 1
ATOM 5266 N N . ARG A 1 674 ? 60.917 -17.621 -118.055 1.00 87.38 674 ARG A N 1
ATOM 5267 C CA . ARG A 1 674 ? 61.275 -17.935 -116.660 1.00 87.38 674 ARG A CA 1
ATOM 5268 C C . ARG A 1 674 ? 60.471 -17.112 -115.649 1.00 87.38 674 ARG A C 1
ATOM 5270 O O . ARG A 1 674 ? 60.027 -17.673 -114.651 1.00 87.38 674 ARG A O 1
ATOM 5277 N N . ASN A 1 675 ? 60.254 -15.819 -115.897 1.00 84.00 675 ASN A N 1
ATOM 5278 C CA . ASN A 1 675 ? 59.412 -14.984 -115.032 1.00 84.00 675 ASN A CA 1
ATOM 5279 C C . ASN A 1 675 ? 57.964 -15.494 -114.996 1.00 84.00 675 ASN A C 1
ATOM 5281 O O . ASN A 1 675 ? 57.411 -15.627 -113.912 1.00 84.00 675 ASN A O 1
ATOM 5285 N N . GLU A 1 676 ? 57.400 -15.860 -116.150 1.00 90.19 676 GLU A N 1
ATOM 5286 C CA . GLU A 1 676 ? 56.048 -16.425 -116.277 1.00 90.19 676 GLU A CA 1
ATOM 5287 C C . GLU A 1 676 ? 55.870 -17.655 -115.361 1.00 90.19 676 GLU A C 1
ATOM 5289 O O . GLU A 1 676 ? 54.922 -17.705 -114.580 1.00 90.19 676 GLU A O 1
ATOM 5294 N N . SER A 1 677 ? 56.839 -18.583 -115.330 1.00 84.94 677 SER A N 1
ATOM 5295 C CA . SER A 1 677 ? 56.791 -19.741 -114.415 1.00 84.94 677 SER A CA 1
ATOM 5296 C C . SER A 1 677 ? 56.882 -19.385 -112.919 1.00 84.94 677 SER A C 1
ATOM 5298 O O . SER A 1 677 ? 56.274 -20.053 -112.085 1.00 84.94 677 SER A O 1
ATOM 5300 N N . LEU A 1 678 ? 57.599 -18.313 -112.561 1.00 86.25 678 LEU A N 1
ATOM 5301 C CA . LEU A 1 678 ? 57.697 -17.837 -111.173 1.00 86.25 678 LEU A CA 1
ATOM 5302 C C . LEU A 1 678 ? 56.441 -17.066 -110.735 1.00 86.25 678 LEU A C 1
ATOM 5304 O O . LEU A 1 678 ? 56.098 -17.066 -109.552 1.00 86.25 678 LEU A O 1
ATOM 5308 N N . GLU A 1 679 ? 55.744 -16.421 -111.672 1.00 91.56 679 GLU A N 1
ATOM 5309 C CA . GLU A 1 679 ? 54.452 -15.773 -111.433 1.00 91.56 679 GLU A CA 1
ATOM 5310 C C . GLU A 1 679 ? 53.348 -16.810 -111.153 1.00 91.56 679 GLU A C 1
ATOM 5312 O O . GLU A 1 679 ? 52.509 -16.575 -110.280 1.00 91.56 679 GLU A O 1
ATOM 5317 N N . GLU A 1 680 ? 53.389 -17.985 -111.796 1.00 89.19 680 GLU A N 1
ATOM 5318 C CA . GLU A 1 680 ? 52.485 -19.112 -111.508 1.00 89.19 680 GLU A CA 1
ATOM 5319 C C . GLU A 1 680 ? 52.716 -19.712 -110.105 1.00 89.19 680 GLU A C 1
ATOM 5321 O O . GLU A 1 680 ? 51.766 -19.811 -109.322 1.00 89.19 680 GLU A O 1
ATOM 5326 N N . GLU A 1 681 ? 53.962 -20.031 -109.724 1.00 90.38 681 GLU A N 1
ATOM 5327 C CA . GLU A 1 681 ? 54.280 -20.530 -108.368 1.00 90.38 681 GLU A CA 1
ATOM 5328 C C . GLU A 1 681 ? 53.870 -19.529 -107.268 1.00 90.38 681 GLU A C 1
ATOM 5330 O O . GLU A 1 681 ? 53.347 -19.905 -106.212 1.00 90.38 681 GLU A O 1
ATOM 5335 N N . LEU A 1 682 ? 54.064 -18.231 -107.522 1.00 88.94 682 LEU A N 1
ATOM 5336 C CA . LEU A 1 682 ? 53.684 -17.150 -106.613 1.00 88.94 682 LEU A CA 1
ATOM 5337 C C . LEU A 1 682 ? 52.156 -16.972 -106.520 1.00 88.94 682 LEU A C 1
ATOM 5339 O O . LEU A 1 682 ? 51.639 -16.650 -105.445 1.00 88.94 682 LEU A O 1
ATOM 5343 N N . ALA A 1 683 ? 51.415 -17.228 -107.602 1.00 91.38 683 ALA A N 1
ATOM 5344 C CA . ALA A 1 683 ? 49.954 -17.237 -107.588 1.00 91.38 683 ALA A CA 1
ATOM 5345 C C . ALA A 1 683 ? 49.392 -18.384 -106.729 1.00 91.38 683 ALA A C 1
ATOM 5347 O O . ALA A 1 683 ? 48.487 -18.148 -105.923 1.00 91.38 683 ALA A O 1
ATOM 5348 N N . ASP A 1 684 ? 49.953 -19.594 -106.819 1.00 90.00 684 ASP A N 1
ATOM 5349 C CA . ASP A 1 684 ? 49.529 -20.727 -105.982 1.00 90.00 684 ASP A CA 1
ATOM 5350 C C . ASP A 1 684 ? 49.903 -20.538 -104.502 1.00 90.00 684 ASP A C 1
ATOM 5352 O O . ASP A 1 684 ? 49.095 -20.827 -103.611 1.00 90.00 684 ASP A O 1
ATOM 5356 N N . ALA A 1 685 ? 51.069 -19.947 -104.212 1.00 89.38 685 ALA A N 1
ATOM 5357 C CA . ALA A 1 685 ? 51.433 -19.545 -102.853 1.00 89.38 685 ALA A CA 1
ATOM 5358 C C . ALA A 1 685 ? 50.424 -18.538 -102.260 1.00 89.38 685 ALA A C 1
ATOM 5360 O O . ALA A 1 685 ? 49.979 -18.695 -101.117 1.00 89.38 685 ALA A O 1
ATOM 5361 N N . HIS A 1 686 ? 49.989 -17.543 -103.044 1.00 89.56 686 HIS A N 1
ATOM 5362 C CA . HIS A 1 686 ? 48.907 -16.636 -102.649 1.00 89.56 686 HIS A CA 1
ATOM 5363 C C . HIS A 1 686 ? 47.561 -17.357 -102.468 1.00 89.56 686 HIS A C 1
ATOM 5365 O O . HIS A 1 686 ? 46.819 -17.030 -101.536 1.00 89.56 686 HIS A O 1
ATOM 5371 N N . ARG A 1 687 ? 47.246 -18.356 -103.304 1.00 91.38 687 ARG A N 1
ATOM 5372 C CA . ARG A 1 687 ? 46.017 -19.163 -103.210 1.00 91.38 687 ARG A CA 1
ATOM 5373 C C . ARG A 1 687 ? 45.945 -19.900 -101.868 1.00 91.38 687 ARG A C 1
ATOM 5375 O O . ARG A 1 687 ? 44.969 -19.738 -101.135 1.00 91.38 687 ARG A O 1
ATOM 5382 N N . LEU A 1 688 ? 47.018 -20.601 -101.496 1.00 91.12 688 LEU A N 1
ATOM 5383 C CA . LEU A 1 688 ? 47.135 -21.343 -100.233 1.00 91.12 688 LEU A CA 1
ATOM 5384 C C . LEU A 1 688 ? 47.126 -20.423 -98.998 1.00 91.12 688 LEU A C 1
ATOM 5386 O O . LEU A 1 688 ? 46.480 -20.733 -97.994 1.00 91.12 688 LEU A O 1
ATOM 5390 N N . LEU A 1 689 ? 47.786 -19.260 -99.066 1.00 90.00 689 LEU A N 1
ATOM 5391 C CA . LEU A 1 689 ? 47.714 -18.243 -98.006 1.00 90.00 689 LEU A CA 1
ATOM 5392 C C . LEU A 1 689 ? 46.290 -17.688 -97.840 1.00 90.00 689 LEU A C 1
ATOM 5394 O O . LEU A 1 689 ? 45.844 -17.460 -96.714 1.00 90.00 689 LEU A O 1
ATOM 5398 N N . SER A 1 690 ? 45.555 -17.513 -98.941 1.00 91.88 690 SER A N 1
ATOM 5399 C CA . SER A 1 690 ? 44.157 -17.069 -98.932 1.00 91.88 690 SER A CA 1
ATOM 5400 C C . SER A 1 690 ? 43.219 -18.117 -98.314 1.00 91.88 690 SER A C 1
ATOM 5402 O O . SER A 1 690 ? 42.290 -17.764 -97.586 1.00 91.88 690 SER A O 1
ATOM 5404 N N . GLU A 1 691 ? 43.446 -19.407 -98.568 1.00 89.44 691 GLU A N 1
ATOM 5405 C CA . GLU A 1 691 ? 42.683 -20.509 -97.962 1.00 89.44 691 GLU A CA 1
ATOM 5406 C C . GLU A 1 691 ? 42.937 -20.586 -96.448 1.00 89.44 691 GLU A C 1
ATOM 5408 O O . GLU A 1 691 ? 41.998 -20.433 -95.662 1.00 89.44 691 GLU A O 1
ATOM 5413 N N . ARG A 1 692 ? 44.208 -20.643 -96.027 1.00 90.00 692 ARG A N 1
ATOM 5414 C CA . ARG A 1 692 ? 44.604 -20.629 -94.605 1.00 90.00 692 ARG A CA 1
ATOM 5415 C C . ARG A 1 692 ? 44.127 -19.371 -93.859 1.00 90.00 692 ARG A C 1
ATOM 5417 O O . ARG A 1 692 ? 43.827 -19.426 -92.665 1.00 90.00 692 ARG A O 1
ATOM 5424 N N . GLY A 1 693 ? 44.022 -18.235 -94.553 1.00 90.06 693 GLY A N 1
ATOM 5425 C CA . GLY A 1 693 ? 43.446 -16.999 -94.019 1.00 90.06 693 GLY A CA 1
ATOM 5426 C C . GLY A 1 693 ? 41.968 -17.142 -93.632 1.00 90.06 693 GLY A C 1
ATOM 5427 O O . GLY A 1 693 ? 41.591 -16.759 -92.522 1.00 90.06 693 GLY A O 1
ATOM 5428 N N . ARG A 1 694 ? 41.148 -17.755 -94.501 1.00 93.62 694 ARG A N 1
ATOM 5429 C CA . ARG A 1 694 ? 39.712 -18.014 -94.251 1.00 93.62 694 ARG A CA 1
ATOM 5430 C C . ARG A 1 694 ? 39.486 -19.020 -93.121 1.00 93.62 694 ARG A C 1
ATOM 5432 O O . ARG A 1 694 ? 38.538 -18.874 -92.344 1.00 93.62 694 ARG A O 1
ATOM 5439 N N . GLU A 1 695 ? 40.359 -20.017 -92.998 1.00 90.56 695 GLU A N 1
ATOM 5440 C CA . GLU A 1 695 ? 40.353 -20.963 -91.875 1.00 90.56 695 GLU A CA 1
ATOM 5441 C C . GLU A 1 695 ? 40.667 -20.248 -90.553 1.00 90.56 695 GLU A C 1
ATOM 5443 O O . GLU A 1 695 ? 39.893 -20.336 -89.600 1.00 90.56 695 GLU A O 1
ATOM 5448 N N . GLY A 1 696 ? 41.746 -19.457 -90.507 1.00 90.94 696 GLY A N 1
ATOM 5449 C CA . GLY A 1 696 ? 42.132 -18.685 -89.321 1.00 90.94 696 GLY A CA 1
ATOM 5450 C C . GLY A 1 696 ? 41.128 -17.590 -88.932 1.00 90.94 696 GLY A C 1
ATOM 5451 O O . GLY A 1 696 ? 41.011 -17.237 -87.760 1.00 90.94 696 GLY A O 1
ATOM 5452 N N . GLU A 1 697 ? 40.378 -17.037 -89.884 1.00 92.25 697 GLU A N 1
ATOM 5453 C CA . GLU A 1 697 ? 39.216 -16.175 -89.624 1.00 92.25 697 GLU A CA 1
ATOM 5454 C C . GLU A 1 697 ? 38.019 -16.958 -89.066 1.00 92.25 697 GLU A C 1
ATOM 5456 O O . GLU A 1 697 ? 37.377 -16.519 -88.112 1.00 92.25 697 GLU A O 1
ATOM 5461 N N . THR A 1 698 ? 37.759 -18.156 -89.590 1.00 93.44 698 THR A N 1
ATOM 5462 C CA . THR A 1 698 ? 36.675 -19.028 -89.117 1.00 93.44 698 THR A CA 1
ATOM 5463 C C . THR A 1 698 ? 36.916 -19.553 -87.703 1.00 93.44 698 THR A C 1
ATOM 5465 O O . THR A 1 698 ? 35.984 -19.553 -86.901 1.00 93.44 698 THR A O 1
ATOM 5468 N N . ILE A 1 699 ? 38.156 -19.908 -87.358 1.00 89.31 699 ILE A N 1
ATOM 5469 C CA . ILE A 1 699 ? 38.540 -20.279 -85.988 1.00 89.31 699 ILE A CA 1
ATOM 5470 C C . ILE A 1 699 ? 38.340 -19.095 -85.032 1.00 89.31 699 ILE A C 1
ATOM 5472 O O . ILE A 1 699 ? 37.694 -19.262 -84.001 1.00 89.31 699 ILE A O 1
ATOM 5476 N N . ARG A 1 700 ? 38.810 -17.889 -85.390 1.00 93.94 700 ARG A N 1
ATOM 5477 C CA . ARG A 1 700 ? 38.602 -16.678 -84.573 1.00 93.94 700 ARG A CA 1
ATOM 5478 C C . ARG A 1 700 ? 37.120 -16.383 -84.344 1.00 93.94 700 ARG A C 1
ATOM 5480 O O . ARG A 1 700 ? 36.731 -16.141 -83.212 1.00 93.94 700 ARG A O 1
ATOM 5487 N N . ARG A 1 701 ? 36.274 -16.486 -85.375 1.00 95.00 701 ARG A N 1
ATOM 5488 C CA . ARG A 1 701 ? 34.818 -16.310 -85.223 1.00 95.00 701 ARG A CA 1
ATOM 5489 C C . ARG A 1 701 ? 34.220 -17.301 -84.221 1.00 95.00 701 ARG A C 1
ATOM 5491 O O . ARG A 1 701 ? 33.468 -16.890 -83.351 1.00 95.00 701 ARG A O 1
ATOM 5498 N N . MET A 1 702 ? 34.586 -18.583 -84.306 1.00 91.88 702 MET A N 1
ATOM 5499 C CA . MET A 1 702 ? 34.081 -19.606 -83.380 1.00 91.88 702 MET A CA 1
ATOM 5500 C C . MET A 1 702 ? 34.563 -19.394 -81.938 1.00 91.88 702 MET A C 1
ATOM 5502 O O . MET A 1 702 ? 33.806 -19.683 -81.015 1.00 91.88 702 MET A O 1
ATOM 5506 N N . LEU A 1 703 ? 35.779 -18.874 -81.735 1.00 93.00 703 LEU A N 1
ATOM 5507 C CA . LEU A 1 703 ? 36.264 -18.473 -80.410 1.00 93.00 703 LEU A CA 1
ATOM 5508 C C . LEU A 1 703 ? 35.450 -17.292 -79.870 1.00 93.00 703 LEU A C 1
ATOM 5510 O O . LEU A 1 703 ? 34.851 -17.431 -78.807 1.00 93.00 703 LEU A O 1
ATOM 5514 N N . ASN A 1 704 ? 35.301 -16.211 -80.644 1.00 94.75 704 ASN A N 1
ATOM 5515 C CA . ASN A 1 704 ? 34.466 -15.063 -80.274 1.00 94.75 704 ASN A CA 1
ATOM 5516 C C . ASN A 1 704 ? 33.013 -15.483 -79.954 1.00 94.75 704 ASN A C 1
ATOM 5518 O O . ASN A 1 704 ? 32.428 -15.007 -78.986 1.00 94.75 704 ASN A O 1
ATOM 5522 N N . ASP A 1 705 ? 32.429 -16.406 -80.728 1.00 94.88 705 ASP A N 1
ATOM 5523 C CA . ASP A 1 705 ? 31.078 -16.937 -80.498 1.00 94.88 705 ASP A CA 1
ATOM 5524 C C . ASP A 1 705 ? 30.979 -17.785 -79.209 1.00 94.88 705 ASP A C 1
ATOM 5526 O O . ASP A 1 705 ? 29.891 -17.956 -78.651 1.00 94.88 705 ASP A O 1
ATOM 5530 N N . VAL A 1 706 ? 32.074 -18.388 -78.739 1.00 93.81 706 VAL A N 1
ATOM 5531 C CA . VAL A 1 706 ? 32.129 -19.128 -77.463 1.00 93.81 706 VAL A CA 1
ATOM 5532 C C . VAL A 1 706 ? 32.371 -18.170 -76.298 1.00 93.81 706 VAL A C 1
ATOM 5534 O O . VAL A 1 706 ? 31.677 -18.267 -75.285 1.00 93.81 706 VAL A O 1
ATOM 5537 N N . GLU A 1 707 ? 33.278 -17.210 -76.464 1.00 92.25 707 GLU A N 1
ATOM 5538 C CA . GLU A 1 707 ? 33.578 -16.149 -75.500 1.00 92.25 707 GLU A CA 1
ATOM 5539 C C . GLU A 1 707 ? 32.330 -15.301 -75.222 1.00 92.25 707 GLU A C 1
ATOM 5541 O O . GLU A 1 707 ? 31.899 -15.234 -74.075 1.00 92.25 707 GLU A O 1
ATOM 5546 N N . ALA A 1 708 ? 31.634 -14.805 -76.250 1.00 93.88 708 ALA A N 1
ATOM 5547 C CA . ALA A 1 708 ? 30.390 -14.044 -76.091 1.00 93.88 708 ALA A CA 1
ATOM 5548 C C . ALA A 1 708 ? 29.272 -14.841 -75.384 1.00 93.88 708 ALA A C 1
ATOM 5550 O O . ALA A 1 708 ? 28.482 -14.281 -74.620 1.00 93.88 708 ALA A O 1
ATOM 5551 N N . ARG A 1 709 ? 29.201 -16.169 -75.578 1.00 94.62 709 ARG A N 1
ATOM 5552 C CA . ARG A 1 709 ? 28.261 -17.037 -74.836 1.00 94.62 709 ARG A CA 1
ATOM 5553 C C . ARG A 1 709 ? 28.678 -17.231 -73.376 1.00 94.62 709 ARG A C 1
ATOM 5555 O O . ARG A 1 709 ? 27.805 -17.344 -72.516 1.00 94.62 709 ARG A O 1
ATOM 5562 N N . ALA A 1 710 ? 29.977 -17.273 -73.085 1.00 92.50 710 ALA A N 1
ATOM 5563 C CA . ALA A 1 710 ? 30.489 -17.314 -71.719 1.00 92.50 710 ALA A CA 1
ATOM 5564 C C . ALA A 1 710 ? 30.250 -15.974 -71.002 1.00 92.50 710 ALA A C 1
ATOM 5566 O O . ALA A 1 710 ? 29.698 -15.967 -69.904 1.00 92.50 710 ALA A O 1
ATOM 5567 N N . GLU A 1 711 ? 30.554 -14.848 -71.649 1.00 94.75 711 GLU A N 1
ATOM 5568 C CA . GLU A 1 711 ? 30.280 -13.494 -71.156 1.00 94.75 711 GLU A CA 1
ATOM 5569 C C . GLU A 1 711 ? 28.788 -13.271 -70.898 1.00 94.75 711 GLU A C 1
ATOM 5571 O O . GLU A 1 711 ? 28.424 -12.802 -69.822 1.00 94.75 711 GLU A O 1
ATOM 5576 N N . SER A 1 712 ? 27.909 -13.681 -71.821 1.00 93.81 712 SER A N 1
ATOM 5577 C CA . SER A 1 712 ? 26.454 -13.600 -71.635 1.00 93.81 712 SER A CA 1
ATOM 5578 C C . SER A 1 712 ? 25.980 -14.382 -70.406 1.00 93.81 712 SER A C 1
ATOM 5580 O O . SER A 1 712 ? 25.127 -13.889 -69.673 1.00 93.81 712 SER A O 1
ATOM 5582 N N . ARG A 1 713 ? 26.538 -15.573 -70.145 1.00 93.94 713 ARG A N 1
ATOM 5583 C CA . ARG A 1 713 ? 26.224 -16.365 -68.941 1.00 93.94 713 ARG A CA 1
ATOM 5584 C C . ARG A 1 713 ? 26.788 -15.738 -67.670 1.00 93.94 713 ARG A C 1
ATOM 5586 O O . ARG A 1 713 ? 26.122 -15.755 -66.643 1.00 93.94 713 ARG A O 1
ATOM 5593 N N . VAL A 1 714 ? 27.993 -15.170 -67.719 1.00 94.12 714 VAL A N 1
ATOM 5594 C CA . VAL A 1 714 ? 28.584 -14.442 -66.583 1.00 94.12 714 VAL A CA 1
ATOM 5595 C C . VAL A 1 714 ? 27.778 -13.177 -66.272 1.00 94.12 714 VAL A C 1
ATOM 5597 O O . VAL A 1 714 ? 27.574 -12.874 -65.101 1.00 94.12 714 VAL A O 1
ATOM 5600 N N . LYS A 1 715 ? 27.274 -12.472 -67.291 1.00 96.00 715 LYS A N 1
ATOM 5601 C CA . LYS A 1 715 ? 26.385 -11.314 -67.138 1.00 96.00 715 LYS A CA 1
ATOM 5602 C C . LYS A 1 715 ? 25.047 -11.716 -66.517 1.00 96.00 715 LYS A C 1
ATOM 5604 O O . LYS A 1 715 ? 24.687 -11.152 -65.495 1.00 96.00 715 LYS A O 1
ATOM 5609 N N . GLU A 1 716 ? 24.389 -12.748 -67.043 1.00 93.62 716 GLU A N 1
ATOM 5610 C CA . GLU A 1 716 ? 23.134 -13.271 -66.485 1.00 93.62 716 GLU A CA 1
ATOM 5611 C C . GLU A 1 716 ? 23.299 -13.757 -65.030 1.00 93.62 716 GLU A C 1
ATOM 5613 O O . GLU A 1 716 ? 22.453 -13.494 -64.178 1.00 93.62 716 GLU A O 1
ATOM 5618 N N . MET A 1 717 ? 24.405 -14.436 -64.707 1.00 89.06 717 MET A N 1
ATOM 5619 C CA . MET A 1 717 ? 24.690 -14.886 -63.338 1.00 89.06 717 MET A CA 1
ATOM 5620 C C . MET A 1 717 ? 25.041 -13.737 -62.382 1.00 89.06 717 MET A C 1
ATOM 5622 O O . MET A 1 717 ? 24.781 -13.870 -61.188 1.00 89.06 717 MET A O 1
ATOM 5626 N N . ARG A 1 718 ? 25.596 -12.620 -62.879 1.00 94.75 718 ARG A N 1
ATOM 5627 C CA . ARG A 1 718 ? 25.751 -11.379 -62.101 1.00 94.75 718 ARG A CA 1
ATOM 5628 C C . ARG A 1 718 ? 24.398 -10.727 -61.862 1.00 94.75 718 ARG A C 1
ATOM 5630 O O . ARG A 1 718 ? 24.033 -10.570 -60.714 1.00 94.75 718 ARG A O 1
ATOM 5637 N N . GLU A 1 719 ? 23.602 -10.504 -62.906 1.00 95.38 719 GLU A N 1
ATOM 5638 C CA . GLU A 1 719 ? 22.267 -9.894 -62.798 1.00 95.38 719 GLU A CA 1
ATOM 5639 C C . GLU A 1 719 ? 21.351 -10.659 -61.825 1.00 95.38 719 GLU A C 1
ATOM 5641 O O . GLU A 1 719 ? 20.650 -10.050 -61.023 1.00 95.38 719 GLU A O 1
ATOM 5646 N N . ARG A 1 720 ? 21.408 -11.999 -61.820 1.00 93.56 720 ARG A N 1
ATOM 5647 C CA . ARG A 1 720 ? 20.707 -12.840 -60.831 1.00 93.56 720 ARG A CA 1
ATOM 5648 C C . ARG A 1 720 ? 21.246 -12.691 -59.402 1.00 93.56 720 ARG A C 1
ATOM 5650 O O . ARG A 1 720 ? 20.468 -12.793 -58.459 1.00 93.56 720 ARG A O 1
ATOM 5657 N N . LEU A 1 721 ? 22.555 -12.501 -59.232 1.00 91.56 721 LEU A N 1
ATOM 5658 C CA . LEU A 1 721 ? 23.183 -12.285 -57.925 1.00 91.56 721 LEU A CA 1
ATOM 5659 C C . LEU A 1 721 ? 22.891 -10.876 -57.398 1.00 91.56 721 LEU A C 1
ATOM 5661 O O . LEU A 1 721 ? 22.555 -10.737 -56.228 1.00 91.56 721 LEU A O 1
ATOM 5665 N N . ASP A 1 722 ? 22.951 -9.865 -58.261 1.00 95.50 722 ASP A N 1
ATOM 5666 C CA . ASP A 1 722 ? 22.634 -8.475 -57.946 1.00 95.50 722 ASP A CA 1
ATOM 5667 C C . ASP A 1 722 ? 21.159 -8.357 -57.514 1.00 95.50 722 ASP A C 1
ATOM 5669 O O . ASP A 1 722 ? 20.876 -7.803 -56.455 1.00 95.50 722 ASP A O 1
ATOM 5673 N N . LEU A 1 723 ? 20.226 -8.990 -58.241 1.00 94.25 723 LEU A N 1
ATOM 5674 C CA . LEU A 1 723 ? 18.813 -9.084 -57.838 1.00 94.25 723 LEU A CA 1
ATOM 5675 C C . LEU A 1 723 ? 18.624 -9.781 -56.480 1.00 94.25 723 LEU A C 1
ATOM 5677 O O . LEU A 1 723 ? 17.874 -9.284 -55.645 1.00 94.25 723 LEU A O 1
ATOM 5681 N N . ALA A 1 724 ? 19.318 -10.896 -56.227 1.00 90.19 724 ALA A N 1
ATOM 5682 C CA . ALA A 1 724 ? 19.241 -11.597 -54.941 1.00 90.19 724 ALA A CA 1
ATOM 5683 C C . ALA A 1 724 ? 19.842 -10.778 -53.778 1.00 90.19 724 ALA A C 1
ATOM 5685 O O . ALA A 1 724 ? 19.382 -10.890 -52.640 1.00 90.19 724 ALA A O 1
ATOM 5686 N N . VAL A 1 725 ? 20.844 -9.936 -54.055 1.00 92.12 725 VAL A N 1
ATOM 5687 C CA . VAL A 1 725 ? 21.374 -8.954 -53.100 1.00 92.12 725 VAL A CA 1
ATOM 5688 C C . VAL A 1 725 ? 20.350 -7.847 -52.849 1.00 92.12 725 VAL A C 1
ATOM 5690 O O . VAL A 1 725 ? 20.082 -7.557 -51.690 1.00 92.12 725 VAL A O 1
ATOM 5693 N N . GLU A 1 726 ? 19.697 -7.289 -53.873 1.00 94.25 726 GLU A N 1
ATOM 5694 C CA . GLU A 1 726 ? 18.636 -6.297 -53.651 1.00 94.25 726 GLU A CA 1
ATOM 5695 C C . GLU A 1 726 ? 17.421 -6.870 -52.894 1.00 94.25 726 GLU A C 1
ATOM 5697 O O . GLU A 1 726 ? 16.797 -6.162 -52.105 1.00 94.25 726 GLU A O 1
ATOM 5702 N N . GLU A 1 727 ? 17.041 -8.131 -53.133 1.00 88.88 727 GLU A N 1
ATOM 5703 C CA . GLU A 1 727 ? 15.969 -8.805 -52.385 1.00 88.88 727 GLU A CA 1
ATOM 5704 C C . GLU A 1 727 ? 16.347 -9.002 -50.912 1.00 88.88 727 GLU A C 1
ATOM 5706 O O . GLU A 1 727 ? 15.531 -8.721 -50.030 1.00 88.88 727 GLU A O 1
ATOM 5711 N N . ARG A 1 728 ? 17.596 -9.407 -50.632 1.00 92.88 728 ARG A N 1
ATOM 5712 C CA . ARG A 1 728 ? 18.138 -9.449 -49.267 1.00 92.88 728 ARG A CA 1
ATOM 5713 C C . ARG A 1 728 ? 18.118 -8.063 -48.629 1.00 92.88 728 ARG A C 1
ATOM 5715 O O . ARG A 1 728 ? 17.609 -7.927 -47.524 1.00 92.88 728 ARG A O 1
ATOM 5722 N N . ASP A 1 729 ? 18.633 -7.046 -49.311 1.00 94.50 729 ASP A N 1
ATOM 5723 C CA . ASP A 1 729 ? 18.789 -5.700 -48.753 1.00 94.50 729 ASP A CA 1
ATOM 5724 C C . ASP A 1 729 ? 17.425 -5.060 -48.461 1.00 94.50 729 ASP A C 1
ATOM 5726 O O . ASP A 1 729 ? 17.248 -4.444 -47.412 1.00 94.50 729 ASP A O 1
ATOM 5730 N N . ARG A 1 730 ? 16.413 -5.303 -49.309 1.00 95.25 730 ARG A N 1
ATOM 5731 C CA . ARG A 1 730 ? 15.011 -4.948 -49.017 1.00 95.25 730 ARG A CA 1
ATOM 5732 C C . ARG A 1 730 ? 14.474 -5.683 -47.789 1.00 95.25 730 ARG A C 1
ATOM 5734 O O . ARG A 1 730 ? 13.850 -5.048 -46.943 1.00 95.25 730 ARG A O 1
ATOM 5741 N N . ALA A 1 731 ? 14.724 -6.986 -47.658 1.00 86.88 731 ALA A N 1
ATOM 5742 C CA . ALA A 1 731 ? 14.292 -7.757 -46.491 1.00 86.88 731 ALA A CA 1
ATOM 5743 C C . ALA A 1 731 ? 15.004 -7.315 -45.195 1.00 86.88 731 ALA A C 1
ATOM 5745 O O . ALA A 1 731 ? 14.378 -7.269 -44.133 1.00 86.88 731 ALA A O 1
ATOM 5746 N N . GLU A 1 732 ? 16.283 -6.938 -45.271 1.00 88.00 732 GLU A N 1
ATOM 5747 C CA . GLU A 1 732 ? 17.042 -6.357 -44.161 1.00 88.00 732 GLU A CA 1
ATOM 5748 C C . GLU A 1 732 ? 16.514 -4.962 -43.791 1.00 88.00 732 GLU A C 1
ATOM 5750 O O . GLU A 1 732 ? 16.298 -4.698 -42.608 1.00 88.00 732 GLU A O 1
ATOM 5755 N N . ASP A 1 733 ? 16.215 -4.087 -44.755 1.00 93.38 733 ASP A N 1
ATOM 5756 C CA . ASP A 1 733 ? 15.607 -2.772 -44.494 1.00 93.38 733 ASP A CA 1
ATOM 5757 C C . ASP A 1 733 ? 14.173 -2.873 -43.945 1.00 93.38 733 ASP A C 1
ATOM 5759 O O . ASP A 1 733 ? 13.800 -2.112 -43.046 1.00 93.38 733 ASP A O 1
ATOM 5763 N N . GLU A 1 734 ? 13.371 -3.838 -44.401 1.00 92.62 734 GLU A N 1
ATOM 5764 C CA . GLU A 1 734 ? 12.052 -4.125 -43.826 1.00 92.62 734 GLU A CA 1
ATOM 5765 C C . GLU A 1 734 ? 12.166 -4.662 -42.392 1.00 92.62 734 GLU A C 1
ATOM 5767 O O . GLU A 1 734 ? 11.461 -4.178 -41.498 1.00 92.62 734 GLU A O 1
ATOM 5772 N N . ALA A 1 735 ? 13.095 -5.586 -42.126 1.00 87.19 735 ALA A N 1
ATOM 5773 C CA . ALA A 1 735 ? 13.371 -6.091 -40.781 1.00 87.19 735 ALA A CA 1
ATOM 5774 C C . ALA A 1 735 ? 13.879 -4.980 -39.843 1.00 87.19 735 ALA A C 1
ATOM 5776 O O . ALA A 1 735 ? 13.382 -4.840 -38.721 1.00 87.19 735 ALA A O 1
ATOM 5777 N N . ASN A 1 736 ? 14.795 -4.129 -40.314 1.00 92.06 736 ASN A N 1
ATOM 5778 C CA . ASN A 1 736 ? 15.271 -2.935 -39.612 1.00 92.06 736 ASN A CA 1
ATOM 5779 C C . ASN A 1 736 ? 14.133 -1.929 -39.370 1.00 92.06 736 ASN A C 1
ATOM 5781 O O . ASN A 1 736 ? 14.038 -1.332 -38.293 1.00 92.06 736 ASN A O 1
ATOM 5785 N N . GLY A 1 737 ? 13.236 -1.755 -40.342 1.00 92.38 737 GLY A N 1
ATOM 5786 C CA . GLY A 1 737 ? 12.047 -0.914 -40.243 1.00 92.38 737 GLY A CA 1
ATOM 5787 C C . GLY A 1 737 ? 11.069 -1.406 -39.176 1.00 92.38 737 GLY A C 1
ATOM 5788 O O . GLY A 1 737 ? 10.635 -0.619 -38.332 1.00 92.38 737 GLY A O 1
ATOM 5789 N N . VAL A 1 738 ? 10.764 -2.707 -39.159 1.00 91.00 738 VAL A N 1
ATOM 5790 C CA . VAL A 1 738 ? 9.932 -3.352 -38.130 1.00 91.00 738 VAL A CA 1
ATOM 5791 C C . VAL A 1 738 ? 10.614 -3.301 -36.761 1.00 91.00 738 VAL A C 1
ATOM 5793 O O . VAL A 1 738 ? 9.957 -2.975 -35.774 1.00 91.00 738 VAL A O 1
ATOM 5796 N N . GLY A 1 739 ? 11.927 -3.536 -36.688 1.00 90.62 739 GLY A N 1
ATOM 5797 C CA . GLY A 1 739 ? 12.713 -3.410 -35.458 1.00 90.62 739 GLY A CA 1
ATOM 5798 C C . GLY A 1 739 ? 12.652 -2.000 -34.866 1.00 90.62 739 GLY A C 1
ATOM 5799 O O . GLY A 1 739 ? 12.373 -1.840 -33.680 1.00 90.62 739 GLY A O 1
ATOM 5800 N N . ARG A 1 740 ? 12.809 -0.959 -35.697 1.00 93.56 740 ARG A N 1
ATOM 5801 C CA . ARG A 1 740 ? 12.687 0.452 -35.282 1.00 93.56 740 ARG A CA 1
ATOM 5802 C C . ARG A 1 740 ? 11.267 0.839 -34.857 1.00 93.56 740 ARG A C 1
ATOM 5804 O O . ARG A 1 740 ? 11.128 1.694 -33.986 1.00 93.56 740 ARG A O 1
ATOM 5811 N N . ARG A 1 741 ? 10.221 0.241 -35.443 1.00 92.12 741 ARG A N 1
ATOM 5812 C CA . ARG A 1 741 ? 8.824 0.433 -35.001 1.00 92.12 741 ARG A CA 1
ATOM 5813 C C . ARG A 1 741 ? 8.595 -0.211 -33.633 1.00 92.12 741 ARG A C 1
ATOM 5815 O O . ARG A 1 741 ? 8.278 0.505 -32.690 1.00 92.12 741 ARG A O 1
ATOM 5822 N N . LYS A 1 742 ? 8.930 -1.497 -33.486 1.00 89.50 742 LYS A N 1
ATOM 5823 C CA . LYS A 1 742 ? 8.830 -2.234 -32.214 1.00 89.50 742 LYS A CA 1
ATOM 5824 C C . LYS A 1 742 ? 9.652 -1.608 -31.088 1.00 89.50 742 LYS A C 1
ATOM 5826 O O . LYS A 1 742 ? 9.194 -1.574 -29.954 1.00 89.50 742 LYS A O 1
ATOM 5831 N N . ALA A 1 743 ? 10.834 -1.065 -31.382 1.00 91.38 743 ALA A N 1
ATOM 5832 C CA . ALA A 1 743 ? 11.627 -0.326 -30.399 1.00 91.38 743 ALA A CA 1
ATOM 5833 C C . ALA A 1 743 ? 10.872 0.904 -29.859 1.00 91.38 743 ALA A C 1
ATOM 5835 O O . ALA A 1 743 ? 10.792 1.076 -28.645 1.00 91.38 743 ALA A O 1
ATOM 5836 N N . ARG A 1 744 ? 10.253 1.701 -30.742 1.00 94.38 744 ARG A N 1
ATOM 5837 C CA . ARG A 1 744 ? 9.430 2.862 -30.358 1.00 94.38 744 ARG A CA 1
ATOM 5838 C C . ARG A 1 744 ? 8.160 2.449 -29.623 1.00 94.38 744 ARG A C 1
ATOM 5840 O O . ARG A 1 744 ? 7.850 3.037 -28.602 1.00 94.38 744 ARG A O 1
ATOM 5847 N N . GLU A 1 745 ? 7.471 1.407 -30.081 1.00 91.19 745 GLU A N 1
ATOM 5848 C CA . GLU A 1 745 ? 6.295 0.843 -29.401 1.00 91.19 745 GLU A CA 1
ATOM 5849 C C . GLU A 1 745 ? 6.647 0.393 -27.970 1.00 91.19 745 GLU A C 1
ATOM 5851 O O . GLU A 1 745 ? 5.916 0.680 -27.024 1.00 91.19 745 GLU A O 1
ATOM 5856 N N . ILE A 1 746 ? 7.814 -0.233 -27.780 1.00 90.12 746 ILE A N 1
ATOM 5857 C CA . ILE A 1 746 ? 8.341 -0.619 -26.464 1.00 90.12 746 ILE A CA 1
ATOM 5858 C C . ILE A 1 746 ? 8.728 0.608 -25.617 1.00 90.12 746 ILE A C 1
ATOM 5860 O O . ILE A 1 746 ? 8.542 0.580 -24.401 1.00 90.12 746 ILE A O 1
ATOM 5864 N N . GLU A 1 747 ? 9.250 1.686 -26.205 1.00 93.75 747 GLU A N 1
ATOM 5865 C CA . GLU A 1 747 ? 9.540 2.945 -25.497 1.00 93.75 747 GLU A CA 1
ATOM 5866 C C . GLU A 1 747 ? 8.259 3.709 -25.109 1.00 93.75 747 GLU A C 1
ATOM 5868 O O . GLU A 1 747 ? 8.150 4.188 -23.977 1.00 93.75 747 GLU A O 1
ATOM 5873 N N . ASP A 1 748 ? 7.249 3.732 -25.978 1.00 94.81 748 ASP A N 1
ATOM 5874 C CA . ASP A 1 748 ? 5.913 4.274 -25.713 1.00 94.81 748 ASP A CA 1
ATOM 5875 C C . ASP A 1 748 ? 5.186 3.469 -24.624 1.00 94.81 748 ASP A C 1
ATOM 5877 O O . ASP A 1 748 ? 4.522 4.039 -23.761 1.00 94.81 748 ASP A O 1
ATOM 5881 N N . LEU A 1 749 ? 5.324 2.140 -24.609 1.00 90.06 749 LEU A N 1
ATOM 5882 C CA . LEU A 1 749 ? 4.793 1.297 -23.532 1.00 90.06 749 LEU A CA 1
ATOM 5883 C C . LEU A 1 749 ? 5.564 1.498 -22.217 1.00 90.06 749 LEU A C 1
ATOM 5885 O O . LEU A 1 749 ? 4.942 1.604 -21.164 1.00 90.06 749 LEU A O 1
ATOM 5889 N N . LYS A 1 750 ? 6.898 1.632 -22.253 1.00 92.56 750 LYS A N 1
ATOM 5890 C CA . LYS A 1 750 ? 7.725 1.928 -21.064 1.00 92.56 750 LYS A CA 1
ATOM 5891 C C . LYS A 1 750 ? 7.465 3.319 -20.480 1.00 92.56 750 LYS A C 1
ATOM 5893 O O . LYS A 1 750 ? 7.589 3.490 -19.268 1.00 92.56 750 LYS A O 1
ATOM 5898 N N . THR A 1 751 ? 7.139 4.313 -21.304 1.00 94.69 751 THR A N 1
ATOM 5899 C CA . THR A 1 751 ? 6.766 5.657 -20.832 1.00 94.69 751 THR A CA 1
ATOM 5900 C C . THR A 1 751 ? 5.357 5.659 -20.248 1.00 94.69 751 THR A C 1
ATOM 5902 O O . THR A 1 751 ? 5.212 6.057 -19.095 1.00 94.69 751 THR A O 1
ATOM 5905 N N . LYS A 1 752 ? 4.360 5.089 -20.946 1.00 93.88 752 LYS A N 1
ATOM 5906 C CA . LYS A 1 752 ? 3.000 4.878 -20.404 1.00 93.88 752 LYS A CA 1
ATOM 5907 C C . LYS A 1 752 ? 3.014 4.116 -19.075 1.00 93.88 752 LYS A C 1
ATOM 5909 O O . LYS A 1 752 ? 2.328 4.529 -18.146 1.00 93.88 752 LYS A O 1
ATOM 5914 N N . LEU A 1 753 ? 3.820 3.055 -18.958 1.00 88.25 753 LEU A N 1
ATOM 5915 C CA . LEU A 1 753 ? 3.984 2.304 -17.710 1.00 88.25 753 LEU A CA 1
ATOM 5916 C C . LEU A 1 753 ? 4.489 3.222 -16.589 1.00 88.25 753 LEU A C 1
ATOM 5918 O O . LEU A 1 753 ? 3.805 3.365 -15.580 1.00 88.25 753 LEU A O 1
ATOM 5922 N N . LYS A 1 754 ? 5.608 3.926 -16.803 1.00 94.75 754 LYS A N 1
ATOM 5923 C CA . LYS A 1 754 ? 6.175 4.862 -15.816 1.00 94.75 754 LYS A CA 1
ATOM 5924 C C . LYS A 1 754 ? 5.230 5.998 -15.437 1.00 94.75 754 LYS A C 1
ATOM 5926 O O . LYS A 1 754 ? 5.250 6.444 -14.294 1.00 94.75 754 LYS A O 1
ATOM 5931 N N . ASP A 1 755 ? 4.410 6.481 -16.364 1.00 93.62 755 ASP A N 1
ATOM 5932 C CA . ASP A 1 755 ? 3.404 7.499 -16.064 1.00 93.62 755 ASP A CA 1
ATOM 5933 C C . ASP A 1 755 ? 2.220 6.920 -15.277 1.00 93.62 755 ASP A C 1
ATOM 5935 O O . ASP A 1 755 ? 1.802 7.536 -14.298 1.00 93.62 755 ASP A O 1
ATOM 5939 N N . SER A 1 756 ? 1.779 5.692 -15.570 1.00 86.00 756 SER A N 1
ATOM 5940 C CA . SER A 1 756 ? 0.785 4.989 -14.744 1.00 86.00 756 SER A CA 1
ATOM 5941 C C . SER A 1 756 ? 1.304 4.650 -13.336 1.00 86.00 756 SER A C 1
ATOM 5943 O O . SER A 1 756 ? 0.564 4.782 -12.365 1.00 86.00 756 SER A O 1
ATOM 5945 N N . GLU A 1 757 ? 2.592 4.316 -13.186 1.00 89.12 757 GLU A N 1
ATOM 5946 C CA . GLU A 1 757 ? 3.262 4.127 -11.889 1.00 89.12 757 GLU A CA 1
ATOM 5947 C C . GLU A 1 757 ? 3.317 5.443 -11.092 1.00 89.12 757 GLU A C 1
ATOM 5949 O O . GLU A 1 757 ? 3.045 5.461 -9.891 1.00 89.12 757 GLU A O 1
ATOM 5954 N N . ARG A 1 758 ? 3.606 6.573 -11.756 1.00 95.31 758 ARG A N 1
ATOM 5955 C CA . ARG A 1 758 ? 3.581 7.915 -11.141 1.00 95.31 758 ARG A CA 1
ATOM 5956 C C . ARG A 1 758 ? 2.173 8.335 -10.726 1.00 95.31 758 ARG A C 1
ATOM 5958 O O . ARG A 1 758 ? 2.012 8.942 -9.669 1.00 95.31 758 ARG A O 1
ATOM 5965 N N . GLU A 1 759 ? 1.159 8.038 -11.534 1.00 91.44 759 GLU A N 1
ATOM 5966 C CA . GLU A 1 759 ? -0.242 8.297 -11.187 1.00 91.44 759 GLU A CA 1
ATOM 5967 C C . GLU A 1 759 ? -0.711 7.401 -10.031 1.00 91.44 759 GLU A C 1
ATOM 5969 O O . GLU A 1 759 ? -1.367 7.899 -9.116 1.00 91.44 759 GLU A O 1
ATOM 5974 N N . ALA A 1 760 ? -0.289 6.134 -9.991 1.00 88.00 760 ALA A N 1
ATOM 5975 C CA . ALA A 1 760 ? -0.531 5.235 -8.864 1.00 88.00 760 ALA A CA 1
ATOM 5976 C C . ALA A 1 760 ? 0.159 5.711 -7.570 1.00 88.00 760 ALA A C 1
ATOM 5978 O O . ALA A 1 760 ? -0.484 5.716 -6.520 1.00 88.00 760 ALA A O 1
ATOM 5979 N N . SER A 1 761 ? 1.414 6.182 -7.634 1.00 93.88 761 SER A N 1
ATOM 5980 C CA . SER A 1 761 ? 2.116 6.786 -6.483 1.00 93.88 761 SER A CA 1
ATOM 5981 C C . SER A 1 761 ? 1.354 7.997 -5.950 1.00 93.88 761 SER A C 1
ATOM 5983 O O . SER A 1 761 ? 0.992 8.030 -4.778 1.00 93.88 761 SER A O 1
ATOM 5985 N N . ARG A 1 762 ? 0.985 8.940 -6.830 1.00 94.38 762 ARG A N 1
ATOM 5986 C CA . ARG A 1 762 ? 0.196 10.130 -6.465 1.00 94.38 762 ARG A CA 1
ATOM 5987 C C . ARG A 1 762 ? -1.171 9.779 -5.879 1.00 94.38 762 ARG A C 1
ATOM 5989 O O . ARG A 1 762 ? -1.634 10.467 -4.974 1.00 94.38 762 ARG A O 1
ATOM 5996 N N . ALA A 1 763 ? -1.826 8.729 -6.375 1.00 87.62 763 ALA A N 1
ATOM 5997 C CA . ALA A 1 763 ? -3.085 8.238 -5.818 1.00 87.62 763 ALA A CA 1
ATOM 5998 C C . ALA A 1 763 ? -2.891 7.596 -4.430 1.00 87.62 763 ALA A C 1
ATOM 6000 O O . ALA A 1 763 ? -3.729 7.788 -3.549 1.00 87.62 763 ALA A O 1
ATOM 6001 N N . GLY A 1 764 ? -1.778 6.886 -4.214 1.00 91.00 764 GLY A N 1
ATOM 6002 C CA . GLY A 1 764 ? -1.363 6.367 -2.909 1.00 91.00 764 GLY A CA 1
ATOM 6003 C C . GLY A 1 764 ? -1.074 7.485 -1.906 1.00 91.00 764 GLY A C 1
ATOM 6004 O O . GLY A 1 764 ? -1.669 7.507 -0.832 1.00 91.00 764 GLY A O 1
ATOM 6005 N N . GLU A 1 765 ? -0.249 8.459 -2.293 1.00 94.31 765 GLU A N 1
ATOM 6006 C CA . GLU A 1 765 ? 0.051 9.671 -1.522 1.00 94.31 765 GLU A CA 1
ATOM 6007 C C . GLU A 1 765 ? -1.240 10.416 -1.152 1.00 94.31 765 GLU A C 1
ATOM 6009 O O . GLU A 1 765 ? -1.505 10.642 0.026 1.00 94.31 765 GLU A O 1
ATOM 6014 N N . ALA A 1 766 ? -2.103 10.722 -2.129 1.00 91.62 766 ALA A N 1
ATOM 6015 C CA . ALA A 1 766 ? -3.377 11.404 -1.893 1.00 91.62 766 ALA A CA 1
ATOM 6016 C C . ALA A 1 766 ? -4.331 10.605 -0.985 1.00 91.62 766 ALA A C 1
ATOM 6018 O O . ALA A 1 766 ? -5.062 11.203 -0.190 1.00 91.62 766 ALA A O 1
ATOM 6019 N N . ARG A 1 767 ? -4.312 9.266 -1.059 1.00 93.12 767 ARG A N 1
ATOM 6020 C CA . ARG A 1 767 ? -5.060 8.394 -0.144 1.00 93.12 767 ARG A CA 1
ATOM 6021 C C . ARG A 1 767 ? -4.493 8.458 1.272 1.00 93.12 767 ARG A C 1
ATOM 6023 O O . ARG A 1 767 ? -5.270 8.657 2.201 1.00 93.12 767 ARG A O 1
ATOM 6030 N N . GLU A 1 768 ? -3.183 8.311 1.462 1.00 93.81 768 GLU A N 1
ATOM 6031 C CA . GLU A 1 768 ? -2.564 8.451 2.787 1.00 93.81 768 GLU A CA 1
ATOM 6032 C C . GLU A 1 768 ? -2.894 9.808 3.411 1.00 93.81 768 GLU A C 1
ATOM 6034 O O . GLU A 1 768 ? -3.223 9.898 4.592 1.00 93.81 768 GLU A O 1
ATOM 6039 N N . ASP A 1 769 ? -2.834 10.860 2.603 1.00 94.44 769 ASP A N 1
ATOM 6040 C CA . ASP A 1 769 ? -3.110 12.232 2.998 1.00 94.44 769 ASP A CA 1
ATOM 6041 C C . ASP A 1 769 ? -4.601 12.437 3.347 1.00 94.44 769 ASP A C 1
ATOM 6043 O O . ASP A 1 769 ? -4.941 13.204 4.253 1.00 94.44 769 ASP A O 1
ATOM 6047 N N . ALA A 1 770 ? -5.519 11.730 2.680 1.00 88.31 770 ALA A N 1
ATOM 6048 C CA . ALA A 1 770 ? -6.933 11.666 3.057 1.00 88.31 770 ALA A CA 1
ATOM 6049 C C . ALA A 1 770 ? -7.145 10.890 4.371 1.00 88.31 770 ALA A C 1
ATOM 6051 O O . ALA A 1 770 ? -7.815 11.392 5.272 1.00 88.31 770 ALA A O 1
ATOM 6052 N N . GLU A 1 771 ? -6.513 9.725 4.541 1.00 91.44 771 GLU A N 1
ATOM 6053 C CA . GLU A 1 771 ? -6.587 8.947 5.784 1.00 91.44 771 GLU A CA 1
ATOM 6054 C C . GLU A 1 771 ? -5.956 9.694 6.976 1.00 91.44 771 GLU A C 1
ATOM 6056 O O . GLU A 1 771 ? -6.412 9.557 8.109 1.00 91.44 771 GLU A O 1
ATOM 6061 N N . ARG A 1 772 ? -4.902 10.497 6.764 1.00 95.25 772 ARG A N 1
ATOM 6062 C CA . ARG A 1 772 ? -4.322 11.382 7.795 1.00 95.25 772 ARG A CA 1
ATOM 6063 C C . ARG A 1 772 ? -5.353 12.424 8.239 1.00 95.25 772 ARG A C 1
ATOM 6065 O O . ARG A 1 772 ? -5.617 12.532 9.434 1.00 95.25 772 ARG A O 1
ATOM 6072 N N . ARG A 1 773 ? -6.020 13.097 7.293 1.00 93.31 773 ARG A N 1
ATOM 6073 C CA . ARG A 1 773 ? -7.124 14.036 7.584 1.00 93.31 773 ARG A CA 1
ATOM 6074 C C . ARG A 1 773 ? -8.308 13.357 8.284 1.00 93.31 773 ARG A C 1
ATOM 6076 O O . ARG A 1 773 ? -8.908 13.962 9.168 1.00 93.31 773 ARG A O 1
ATOM 6083 N N . GLU A 1 774 ? -8.627 12.111 7.936 1.00 90.25 774 GLU A N 1
ATOM 6084 C CA . GLU A 1 774 ? -9.693 11.337 8.583 1.00 90.25 774 GLU A CA 1
ATOM 6085 C C . GLU A 1 774 ? -9.339 10.956 10.032 1.00 90.25 774 GLU A C 1
ATOM 6087 O O . GLU A 1 774 ? -10.169 11.115 10.928 1.00 90.25 774 GLU A O 1
ATOM 6092 N N . ARG A 1 775 ? -8.100 10.509 10.291 1.00 95.25 775 ARG A N 1
ATOM 6093 C CA . ARG A 1 775 ? -7.591 10.244 11.652 1.00 95.25 775 ARG A CA 1
ATOM 6094 C C . ARG A 1 775 ? -7.607 11.515 12.504 1.00 95.25 775 ARG A C 1
ATOM 6096 O O . ARG A 1 775 ? -8.097 11.478 13.631 1.00 95.25 775 ARG A O 1
ATOM 6103 N N . ASP A 1 776 ? -7.147 12.638 11.954 1.00 95.25 776 ASP A N 1
ATOM 6104 C CA . ASP A 1 776 ? -7.191 13.948 12.615 1.00 95.25 776 ASP A CA 1
ATOM 6105 C C . ASP A 1 776 ? -8.628 14.386 12.927 1.00 95.25 776 ASP A C 1
ATOM 6107 O O . ASP A 1 776 ? -8.896 14.895 14.015 1.00 95.25 776 ASP A O 1
ATOM 6111 N N . PHE A 1 777 ? -9.565 14.179 11.996 1.00 93.75 777 PHE A N 1
ATOM 6112 C CA . PHE A 1 777 ? -10.976 14.494 12.206 1.00 93.75 777 PHE A CA 1
ATOM 6113 C C . PHE A 1 777 ? -11.591 13.616 13.302 1.00 93.75 777 PHE A C 1
ATOM 6115 O O . PHE A 1 777 ? -12.217 14.147 14.215 1.00 93.75 777 PHE A O 1
ATOM 6122 N N . LYS A 1 778 ? -11.351 12.299 13.274 1.00 94.88 778 LYS A N 1
ATOM 6123 C CA . LYS A 1 778 ? -11.805 11.355 14.310 1.00 94.88 778 LYS A CA 1
ATOM 6124 C C . LYS A 1 778 ? -11.221 11.675 15.688 1.00 94.88 778 LYS A C 1
ATOM 6126 O O . LYS A 1 778 ? -11.944 11.623 16.675 1.00 94.88 778 LYS A O 1
ATOM 6131 N N . SER A 1 779 ? -9.950 12.074 15.753 1.00 95.38 779 SER A N 1
ATOM 6132 C CA . SER A 1 779 ? -9.308 12.532 16.991 1.00 95.38 779 SER A CA 1
ATOM 6133 C C . SER A 1 779 ? -9.980 13.799 17.539 1.00 95.38 779 SER A C 1
ATOM 6135 O O . SER A 1 779 ? -10.383 13.839 18.699 1.00 95.38 779 SER A O 1
ATOM 6137 N N . ARG A 1 780 ? -10.221 14.804 16.682 1.00 94.56 780 ARG A N 1
ATOM 6138 C CA . ARG A 1 780 ? -10.946 16.034 17.057 1.00 94.56 780 ARG A CA 1
ATOM 6139 C C . ARG A 1 780 ? -12.398 15.767 17.455 1.00 94.56 780 ARG A C 1
ATOM 6141 O O . ARG A 1 780 ? -12.901 16.438 18.350 1.00 94.56 780 ARG A O 1
ATOM 6148 N N . GLN A 1 781 ? -13.065 14.811 16.811 1.00 92.06 781 GLN A N 1
ATOM 6149 C CA . GLN A 1 781 ? -14.410 14.379 17.179 1.00 92.06 781 GLN A CA 1
ATOM 6150 C C . GLN A 1 781 ? -14.406 13.744 18.575 1.00 92.06 781 GLN A C 1
ATOM 6152 O O . GLN A 1 781 ? -15.175 14.185 19.421 1.00 92.06 781 GLN A O 1
ATOM 6157 N N . ALA A 1 782 ? -13.493 12.809 18.855 1.00 94.94 782 ALA A N 1
ATOM 6158 C CA . ALA A 1 782 ? -13.354 12.202 20.178 1.00 94.94 782 ALA A CA 1
ATOM 6159 C C . ALA A 1 782 ? -13.006 13.238 21.268 1.00 94.94 782 ALA A C 1
ATOM 6161 O O . ALA A 1 782 ? -13.570 13.195 22.358 1.00 94.94 782 ALA A O 1
ATOM 6162 N N . ASP A 1 783 ? -12.145 14.218 20.973 1.00 94.62 783 ASP A N 1
ATOM 6163 C CA . ASP A 1 783 ? -11.854 15.349 21.869 1.00 94.62 783 ASP A CA 1
ATOM 6164 C C . ASP A 1 783 ? -13.097 16.213 22.153 1.00 94.62 783 ASP A C 1
ATOM 6166 O O . ASP A 1 783 ? -13.295 16.668 23.282 1.00 94.62 783 ASP A O 1
ATOM 6170 N N . LEU A 1 784 ? -13.934 16.465 21.141 1.00 90.75 784 LEU A N 1
ATOM 6171 C CA . LEU A 1 784 ? -15.178 17.229 21.284 1.00 90.75 784 LEU A CA 1
ATOM 6172 C C . LEU A 1 784 ? -16.248 16.439 22.042 1.00 90.75 784 LEU A C 1
ATOM 6174 O O . LEU A 1 784 ? -16.894 17.004 22.919 1.00 90.75 784 LEU A O 1
ATOM 6178 N N . GLU A 1 785 ? -16.398 15.145 21.763 1.00 93.19 785 GLU A N 1
ATOM 6179 C CA . GLU A 1 785 ? -17.292 14.235 22.485 1.00 93.19 785 GLU A CA 1
ATOM 6180 C C . GLU A 1 785 ? -16.869 14.106 23.952 1.00 93.19 785 GLU A C 1
ATOM 6182 O O . GLU A 1 785 ? -17.710 14.235 24.842 1.00 93.19 785 GLU A O 1
ATOM 6187 N N . ARG A 1 786 ? -15.563 13.985 24.236 1.00 96.75 786 ARG A N 1
ATOM 6188 C CA . ARG A 1 786 ? -15.046 13.979 25.611 1.00 96.75 786 ARG A CA 1
ATOM 6189 C C . ARG A 1 786 ? -15.329 15.298 26.327 1.00 96.75 786 ARG A C 1
ATOM 6191 O O . ARG A 1 786 ? -15.777 15.278 27.466 1.00 96.75 786 ARG A O 1
ATOM 6198 N N . ARG A 1 787 ? -15.111 16.448 25.676 1.00 94.88 787 ARG A N 1
ATOM 6199 C CA . ARG A 1 787 ? -15.441 17.771 26.249 1.00 94.88 787 ARG A CA 1
ATOM 6200 C C . ARG A 1 787 ? -16.944 17.956 26.455 1.00 94.88 787 ARG A C 1
ATOM 6202 O O . ARG A 1 787 ? -17.334 18.585 27.430 1.00 94.88 787 ARG A O 1
ATOM 6209 N N . ALA A 1 788 ? -17.780 17.412 25.571 1.00 90.19 788 ALA A N 1
ATOM 6210 C CA . ALA A 1 788 ? -19.231 17.431 25.724 1.00 90.19 788 ALA A CA 1
ATOM 6211 C C . ALA A 1 788 ? -19.690 16.544 26.892 1.00 90.19 788 ALA A C 1
ATOM 6213 O O . ALA A 1 788 ? -20.561 16.966 27.646 1.00 90.19 788 ALA A O 1
ATOM 6214 N N . GLY A 1 789 ? -19.073 15.372 27.082 1.00 95.38 789 GLY A N 1
ATOM 6215 C CA . GLY A 1 789 ? -19.269 14.520 28.259 1.00 95.38 789 GLY A CA 1
ATOM 6216 C C . GLY A 1 789 ? -18.884 15.240 29.551 1.00 95.38 789 GLY A C 1
ATOM 6217 O O . GLY A 1 789 ? -19.728 15.400 30.424 1.00 95.38 789 GLY A O 1
ATOM 6218 N N . GLN A 1 790 ? -17.672 15.800 29.617 1.00 95.56 790 GLN A N 1
ATOM 6219 C CA . GLN A 1 790 ? -17.212 16.578 30.775 1.00 95.56 790 GLN A CA 1
ATOM 6220 C C . GLN A 1 790 ? -18.130 17.776 31.077 1.00 95.56 790 GLN A C 1
ATOM 6222 O O . GLN A 1 790 ? -18.498 17.996 32.223 1.00 95.56 790 GLN A O 1
ATOM 6227 N N . ALA A 1 791 ? -18.597 18.505 30.057 1.00 91.44 791 ALA A N 1
ATOM 6228 C CA . ALA A 1 791 ? -19.565 19.587 30.249 1.00 91.44 791 ALA A CA 1
ATOM 6229 C C . ALA A 1 791 ? -20.956 19.089 30.702 1.00 91.44 791 ALA A C 1
ATOM 6231 O O . ALA A 1 791 ? -21.679 19.821 31.374 1.00 91.44 791 ALA A O 1
ATOM 6232 N N . GLN A 1 792 ? -21.361 17.862 30.352 1.00 93.12 792 GLN A N 1
ATOM 6233 C CA . GLN A 1 792 ? -22.591 17.243 30.865 1.00 93.12 792 GLN A CA 1
ATOM 6234 C C . GLN A 1 792 ? -22.435 16.773 32.317 1.00 93.12 792 GLN A C 1
ATOM 6236 O O . GLN A 1 792 ? -23.375 16.938 33.093 1.00 93.12 792 GLN A O 1
ATOM 6241 N N . GLU A 1 793 ? -21.263 16.255 32.691 1.00 95.25 793 GLU A N 1
ATOM 6242 C CA . GLU A 1 793 ? -20.888 15.912 34.068 1.00 95.25 793 GLU A CA 1
ATOM 6243 C C . GLU A 1 793 ? -20.878 17.174 34.948 1.00 95.25 793 GLU A C 1
ATOM 6245 O O . GLU A 1 793 ? -21.627 17.240 35.921 1.00 95.25 793 GLU A O 1
ATOM 6250 N N . GLU A 1 794 ? -20.168 18.232 34.540 1.00 95.75 794 GLU A N 1
ATOM 6251 C CA . GLU A 1 794 ? -20.168 19.546 35.205 1.00 95.75 794 GLU A CA 1
ATOM 6252 C C . GLU A 1 794 ? -21.592 20.123 35.346 1.00 95.75 794 GLU A C 1
ATOM 6254 O O . GLU A 1 794 ? -21.968 20.634 36.403 1.00 95.75 794 GLU A O 1
ATOM 6259 N N . LEU A 1 795 ? -22.438 20.012 34.313 1.00 94.25 795 LEU A N 1
ATOM 6260 C CA . LEU A 1 795 ? -23.841 20.443 34.388 1.00 94.25 795 LEU A CA 1
ATOM 6261 C C . LEU A 1 795 ? -24.697 19.557 35.308 1.00 94.25 795 LEU A C 1
ATOM 6263 O O . LEU A 1 795 ? -25.661 20.059 35.891 1.00 94.25 795 LEU A O 1
ATOM 6267 N N . ALA A 1 796 ? -24.386 18.268 35.452 1.00 94.69 796 ALA A N 1
ATOM 6268 C CA . ALA A 1 796 ? -25.055 17.375 36.395 1.00 94.69 796 ALA A CA 1
ATOM 6269 C C . ALA A 1 796 ? -24.636 17.677 37.843 1.00 94.69 796 ALA A C 1
ATOM 6271 O O . ALA A 1 796 ? -25.502 17.771 38.715 1.00 94.69 796 ALA A O 1
ATOM 6272 N N . GLU A 1 797 ? -23.349 17.932 38.089 1.00 96.25 797 GLU A N 1
ATOM 6273 C CA . GLU A 1 797 ? -22.831 18.398 39.379 1.00 96.25 797 GLU A CA 1
ATOM 6274 C C . GLU A 1 797 ? -23.442 19.747 39.775 1.00 96.25 797 GLU A C 1
ATOM 6276 O O . GLU A 1 797 ? -23.968 19.880 40.879 1.00 96.25 797 GLU A O 1
ATOM 6281 N N . VAL A 1 798 ? -23.481 20.726 38.863 1.00 95.88 798 VAL A N 1
ATOM 6282 C CA . VAL A 1 798 ? -24.118 22.032 39.110 1.00 95.88 798 VAL A CA 1
ATOM 6283 C C . VAL A 1 798 ? -25.618 21.883 39.384 1.00 95.88 798 VAL A C 1
ATOM 6285 O O . VAL A 1 798 ? -26.133 22.547 40.282 1.00 95.88 798 VAL A O 1
ATOM 6288 N N . ARG A 1 799 ? -26.333 20.991 38.683 1.00 94.88 799 ARG A N 1
ATOM 6289 C CA . ARG A 1 799 ? -27.747 20.686 38.987 1.00 94.88 799 ARG A CA 1
ATOM 6290 C C . ARG A 1 799 ? -27.917 20.031 40.357 1.00 94.88 799 ARG A C 1
ATOM 6292 O O . ARG A 1 799 ? -28.841 20.398 41.076 1.00 94.88 799 ARG A O 1
ATOM 6299 N N . SER A 1 800 ? -27.030 19.110 40.732 1.00 95.50 800 SER A N 1
ATOM 6300 C CA . SER A 1 800 ? -27.018 18.476 42.056 1.00 95.50 800 SER A CA 1
ATOM 6301 C C . SER A 1 800 ? -26.767 19.508 43.159 1.00 95.50 800 SER A C 1
ATOM 6303 O O . SER A 1 800 ? -27.545 19.602 44.105 1.00 95.50 800 SER A O 1
ATOM 6305 N N . ALA A 1 801 ? -25.766 20.375 42.989 1.00 95.06 801 ALA A N 1
ATOM 6306 C CA . ALA A 1 801 ? -25.475 21.476 43.903 1.00 95.06 801 ALA A CA 1
ATOM 6307 C C . ALA A 1 801 ? -26.631 22.489 43.989 1.00 95.06 801 ALA A C 1
ATOM 6309 O O . ALA A 1 801 ? -26.960 22.950 45.078 1.00 95.06 801 ALA A O 1
ATOM 6310 N N . MET A 1 802 ? -27.305 22.805 42.875 1.00 91.94 802 MET A N 1
ATOM 6311 C CA . MET A 1 802 ? -28.514 23.638 42.883 1.00 91.94 802 MET A CA 1
ATOM 6312 C C . MET A 1 802 ? -29.676 22.970 43.628 1.00 91.94 802 MET A C 1
ATOM 6314 O O . MET A 1 802 ? -30.345 23.646 44.404 1.00 91.94 802 MET A O 1
ATOM 6318 N N . ALA A 1 803 ? -29.892 21.663 43.453 1.00 94.00 803 ALA A N 1
ATOM 6319 C CA . ALA A 1 803 ? -30.921 20.914 44.176 1.00 94.00 803 ALA A CA 1
ATOM 6320 C C . ALA A 1 803 ? -30.610 20.809 45.682 1.00 94.00 803 ALA A C 1
ATOM 6322 O O . ALA A 1 803 ? -31.509 20.960 46.507 1.00 94.00 803 ALA A O 1
ATOM 6323 N N . GLN A 1 804 ? -29.339 20.632 46.057 1.00 94.69 804 GLN A N 1
ATOM 6324 C CA . GLN A 1 804 ? -28.888 20.696 47.451 1.00 94.69 804 GLN A CA 1
ATOM 6325 C C . GLN A 1 804 ? -29.108 22.094 48.041 1.00 94.69 804 GLN A C 1
ATOM 6327 O O . GLN A 1 804 ? -29.679 22.212 49.123 1.00 94.69 804 GLN A O 1
ATOM 6332 N N . LEU A 1 805 ? -28.734 23.158 47.321 1.00 93.94 805 LEU A N 1
ATOM 6333 C CA . LEU A 1 805 ? -28.969 24.538 47.753 1.00 93.94 805 LEU A CA 1
ATOM 6334 C C . LEU A 1 805 ? -30.465 24.839 47.910 1.00 93.94 805 LEU A C 1
ATOM 6336 O O . LEU A 1 805 ? -30.847 25.429 48.918 1.00 93.94 805 LEU A O 1
ATOM 6340 N N . GLN A 1 806 ? -31.316 24.381 46.987 1.00 94.25 806 GLN A N 1
ATOM 6341 C CA . GLN A 1 806 ? -32.777 24.462 47.111 1.00 94.25 806 GLN A CA 1
ATOM 6342 C C . GLN A 1 806 ? -33.281 23.704 48.346 1.00 94.25 806 GLN A C 1
ATOM 6344 O O . GLN A 1 806 ? -34.003 24.283 49.150 1.00 94.25 806 GLN A O 1
ATOM 6349 N N . GLY A 1 807 ? -32.826 22.469 48.572 1.00 95.38 807 GLY A N 1
ATOM 6350 C CA . GLY A 1 807 ? -33.166 21.697 49.771 1.00 95.38 807 GLY A CA 1
ATOM 6351 C C . GLY A 1 807 ? -32.753 22.391 51.075 1.00 95.38 807 GLY A C 1
ATOM 6352 O O . GLY A 1 807 ? -33.540 22.435 52.019 1.00 95.38 807 GLY A O 1
ATOM 6353 N N . THR A 1 808 ? -31.559 22.997 51.122 1.00 94.75 808 THR A N 1
ATOM 6354 C CA . THR A 1 808 ? -31.133 23.804 52.280 1.00 94.75 808 THR A CA 1
ATOM 6355 C C . THR A 1 808 ? -31.926 25.101 52.418 1.00 94.75 808 THR A C 1
ATOM 6357 O O . THR A 1 808 ? -32.219 25.502 53.539 1.00 94.75 808 THR A O 1
ATOM 6360 N N . PHE A 1 809 ? -32.322 25.739 51.313 1.00 92.38 809 PHE A N 1
ATOM 6361 C CA . PHE A 1 809 ? -33.137 26.951 51.336 1.00 92.38 809 PHE A CA 1
ATOM 6362 C C . PHE A 1 809 ? -34.532 26.654 51.893 1.00 92.38 809 PHE A C 1
ATOM 6364 O O . PHE A 1 809 ? -34.930 27.282 52.873 1.00 92.38 809 PHE A O 1
ATOM 6371 N N . ASP A 1 810 ? -35.218 25.644 51.352 1.00 96.00 810 ASP A N 1
ATOM 6372 C CA . ASP A 1 810 ? -36.508 25.153 51.844 1.00 96.00 810 ASP A CA 1
ATOM 6373 C C . ASP A 1 810 ? -36.446 24.809 53.338 1.00 96.00 810 ASP A C 1
ATOM 6375 O O . ASP A 1 810 ? -37.368 25.113 54.093 1.00 96.00 810 ASP A O 1
ATOM 6379 N N . GLU A 1 811 ? -35.349 24.194 53.783 1.00 94.62 811 GLU A N 1
ATOM 6380 C CA . GLU A 1 811 ? -35.146 23.835 55.184 1.00 94.62 811 GLU A CA 1
ATOM 6381 C C . GLU A 1 811 ? -34.901 25.063 56.075 1.00 94.62 811 GLU A C 1
ATOM 6383 O O . GLU A 1 811 ? -35.520 25.183 57.132 1.00 94.62 811 GLU A O 1
ATOM 6388 N N . THR A 1 812 ? -34.117 26.051 55.626 1.00 91.69 812 THR A N 1
ATOM 6389 C CA . THR A 1 812 ? -34.033 27.345 56.329 1.00 91.69 812 THR A CA 1
ATOM 6390 C C . THR A 1 812 ? -35.362 28.105 56.322 1.00 91.69 812 THR A C 1
ATOM 6392 O O . THR A 1 812 ? -35.654 28.831 57.271 1.00 91.69 812 THR A O 1
ATOM 6395 N N . GLU A 1 813 ? -36.214 27.913 55.309 1.00 95.31 813 GLU A N 1
ATOM 6396 C CA . GLU A 1 813 ? -37.554 28.500 55.261 1.00 95.31 813 GLU A CA 1
ATOM 6397 C C . GLU A 1 813 ? -38.513 27.805 56.246 1.00 95.31 813 GLU A C 1
ATOM 6399 O O . GLU A 1 813 ? -39.299 28.483 56.910 1.00 95.31 813 GLU A O 1
ATOM 6404 N N . ARG A 1 814 ? -38.426 26.473 56.413 1.00 94.88 814 ARG A N 1
ATOM 6405 C CA . ARG A 1 814 ? -39.126 25.738 57.489 1.00 94.88 814 ARG A CA 1
ATOM 6406 C C . ARG A 1 814 ? -38.681 26.241 58.859 1.00 94.88 814 ARG A C 1
ATOM 6408 O O . ARG A 1 814 ? -39.517 26.717 59.621 1.00 94.88 814 ARG A O 1
ATOM 6415 N N . GLN A 1 815 ? -37.375 26.266 59.117 1.00 94.69 815 GLN A N 1
ATOM 6416 C CA . GLN A 1 815 ? -36.806 26.759 60.375 1.00 94.69 815 GLN A CA 1
ATOM 6417 C C . GLN A 1 815 ? -37.195 28.218 60.654 1.00 94.69 815 GLN A C 1
ATOM 6419 O O . GLN A 1 815 ? -37.532 28.558 61.785 1.00 94.69 815 GLN A O 1
ATOM 6424 N N . SER A 1 816 ? -37.242 29.081 59.632 1.00 93.06 816 SER A N 1
ATOM 6425 C CA . SER A 1 816 ? -37.739 30.453 59.780 1.00 93.06 816 SER A CA 1
ATOM 6426 C C . SER A 1 816 ? -39.226 30.495 60.145 1.00 93.06 816 SER A C 1
ATOM 6428 O O . SER A 1 816 ? -39.604 31.260 61.028 1.00 93.06 816 SER A O 1
ATOM 6430 N N . ARG A 1 817 ? -40.077 29.673 59.513 1.00 93.69 817 ARG A N 1
ATOM 6431 C CA . ARG A 1 817 ? -41.510 29.572 59.854 1.00 93.69 817 ARG A CA 1
ATOM 6432 C C . ARG A 1 817 ? -41.729 29.038 61.270 1.00 93.69 817 ARG A C 1
ATOM 6434 O O . ARG A 1 817 ? -42.636 29.510 61.952 1.00 93.69 817 ARG A O 1
ATOM 6441 N N . ASP A 1 818 ? -40.913 28.093 61.723 1.00 93.94 818 ASP A N 1
ATOM 6442 C CA . ASP A 1 818 ? -40.998 27.534 63.075 1.00 93.94 818 ASP A CA 1
ATOM 6443 C C . ASP A 1 818 ? -40.499 28.515 64.142 1.00 93.94 818 ASP A C 1
ATOM 6445 O O . ASP A 1 818 ? -41.204 28.751 65.122 1.00 93.94 818 ASP A O 1
ATOM 6449 N N . LEU A 1 819 ? -39.396 29.227 63.896 1.00 91.25 819 LEU A N 1
ATOM 6450 C CA . LEU A 1 819 ? -38.970 30.348 64.742 1.00 91.25 819 LEU A CA 1
ATOM 6451 C C . LEU A 1 819 ? -39.999 31.494 64.759 1.00 91.25 819 LEU A C 1
ATOM 6453 O O . LEU A 1 819 ? -40.146 32.179 65.772 1.00 91.25 819 LEU A O 1
ATOM 6457 N N . GLU A 1 820 ? -40.745 31.722 63.672 1.00 92.25 820 GLU A N 1
ATOM 6458 C CA . GLU A 1 820 ? -41.867 32.667 63.669 1.00 92.25 820 GLU A CA 1
ATOM 6459 C C . GLU A 1 820 ? -43.067 32.169 64.485 1.00 92.25 820 GLU A C 1
ATOM 6461 O O . GLU A 1 820 ? -43.638 32.967 65.234 1.00 92.25 820 GLU A O 1
ATOM 6466 N N . ARG A 1 821 ? -43.403 30.872 64.425 1.00 95.44 821 ARG A N 1
ATOM 6467 C CA . ARG A 1 821 ? -44.419 30.240 65.289 1.00 95.44 821 ARG A CA 1
ATOM 6468 C C . ARG A 1 821 ? -44.040 30.384 66.764 1.00 95.44 821 ARG A C 1
ATOM 6470 O O . ARG A 1 821 ? -44.796 31.000 67.518 1.00 95.44 821 ARG A O 1
ATOM 6477 N N . GLU A 1 822 ? -42.840 29.950 67.154 1.00 93.81 822 GLU A N 1
ATOM 6478 C CA . GLU A 1 822 ? -42.315 30.097 68.520 1.00 93.81 822 GLU A CA 1
ATOM 6479 C C . GLU A 1 822 ? -42.344 31.554 68.992 1.00 93.81 822 GLU A C 1
ATOM 6481 O O . GLU A 1 822 ? -42.778 31.850 70.102 1.00 93.81 822 GLU A O 1
ATOM 6486 N N . LYS A 1 823 ? -41.948 32.499 68.136 1.00 92.81 823 LYS A N 1
ATOM 6487 C CA . LYS A 1 823 ? -41.994 33.942 68.411 1.00 92.81 823 LYS A CA 1
ATOM 6488 C C . LYS A 1 823 ? -43.420 34.472 68.577 1.00 92.81 823 LYS A C 1
ATOM 6490 O O . LYS A 1 823 ? -43.618 35.391 69.374 1.00 92.81 823 LYS A O 1
ATOM 6495 N N . THR A 1 824 ? -44.413 33.934 67.865 1.00 93.81 824 THR A N 1
ATOM 6496 C CA . THR A 1 824 ? -45.828 34.268 68.111 1.00 93.81 824 THR A CA 1
ATOM 6497 C C . THR A 1 824 ? -46.355 33.663 69.409 1.00 93.81 824 THR A C 1
ATOM 6499 O O . THR A 1 824 ? -47.048 34.365 70.143 1.00 93.81 824 THR A O 1
ATOM 6502 N N . ASP A 1 825 ? -45.961 32.442 69.772 1.00 93.94 825 ASP A N 1
ATOM 6503 C CA . ASP A 1 825 ? -46.351 31.836 71.050 1.00 93.94 825 ASP A CA 1
ATOM 6504 C C . ASP A 1 825 ? -45.640 32.469 72.253 1.00 93.94 825 ASP A C 1
ATOM 6506 O O . ASP A 1 825 ? -46.264 32.681 73.290 1.00 93.94 825 ASP A O 1
ATOM 6510 N N . LEU A 1 826 ? -44.375 32.874 72.120 1.00 91.38 826 LEU A N 1
ATOM 6511 C CA . LEU A 1 826 ? -43.656 33.664 73.123 1.00 91.38 826 LEU A CA 1
ATOM 6512 C C . LEU A 1 826 ? -44.296 35.044 73.316 1.00 91.38 826 LEU A C 1
ATOM 6514 O O . LEU A 1 826 ? -44.422 35.493 74.454 1.00 91.38 826 LEU A O 1
ATOM 6518 N N . ARG A 1 827 ? -44.757 35.699 72.240 1.00 93.69 827 ARG A N 1
ATOM 6519 C CA . ARG A 1 827 ? -45.551 36.939 72.327 1.00 93.69 827 ARG A CA 1
ATOM 6520 C C . ARG A 1 827 ? -46.886 36.708 73.022 1.00 93.69 827 ARG A C 1
ATOM 6522 O O . ARG A 1 827 ? -47.165 37.397 73.994 1.00 93.69 827 ARG A O 1
ATOM 6529 N N . ARG A 1 828 ? -47.653 35.693 72.614 1.00 94.81 828 ARG A N 1
ATOM 6530 C CA . ARG A 1 828 ? -48.917 35.308 73.259 1.00 94.81 828 ARG A CA 1
ATOM 6531 C C . ARG A 1 828 ? -48.721 34.999 74.744 1.00 94.81 828 ARG A C 1
ATOM 6533 O O . ARG A 1 828 ? -49.496 35.457 75.575 1.00 94.81 828 ARG A O 1
ATOM 6540 N N . MET A 1 829 ? -47.658 34.281 75.104 1.00 92.06 829 MET A N 1
ATOM 6541 C CA . MET A 1 829 ? -47.305 34.031 76.500 1.00 92.06 829 MET A CA 1
ATOM 6542 C C . MET A 1 829 ? -46.892 35.307 77.236 1.00 92.06 829 MET A C 1
ATOM 6544 O O . MET A 1 829 ? -47.269 35.457 78.394 1.00 92.06 829 MET A O 1
ATOM 6548 N N . LEU A 1 830 ? -46.161 36.236 76.612 1.00 89.12 830 LEU A N 1
ATOM 6549 C CA . LEU A 1 830 ? -45.863 37.541 77.211 1.00 89.12 830 LEU A CA 1
ATOM 6550 C C . LEU A 1 830 ? -47.143 38.353 77.428 1.00 89.12 830 LEU A C 1
ATOM 6552 O O . LEU A 1 830 ? -47.373 38.774 78.552 1.00 89.12 830 LEU A O 1
ATOM 6556 N N . GLU A 1 831 ? -48.023 38.467 76.436 1.00 93.50 831 GLU A N 1
ATOM 6557 C CA . GLU A 1 831 ? -49.332 39.129 76.537 1.00 93.50 831 GLU A CA 1
ATOM 6558 C C . GLU A 1 831 ? -50.221 38.480 77.618 1.00 93.50 831 GLU A C 1
ATOM 6560 O O . GLU A 1 831 ? -50.867 39.170 78.408 1.00 93.50 831 GLU A O 1
ATOM 6565 N N . GLU A 1 832 ? -50.201 37.150 77.750 1.00 93.06 832 GLU A N 1
ATOM 6566 C CA . GLU A 1 832 ? -50.856 36.441 78.854 1.00 93.06 832 GLU A CA 1
ATOM 6567 C C . GLU A 1 832 ? -50.228 36.757 80.222 1.00 93.06 832 GLU A C 1
ATOM 6569 O O . GLU A 1 832 ? -50.945 36.805 81.225 1.00 93.06 832 GLU A O 1
ATOM 6574 N N . ARG A 1 833 ? -48.903 36.934 80.312 1.00 88.31 833 ARG A N 1
ATOM 6575 C CA . ARG A 1 833 ? -48.203 37.258 81.570 1.00 88.31 833 ARG A CA 1
ATOM 6576 C C . ARG A 1 833 ? -48.372 38.727 81.932 1.00 88.31 833 ARG A C 1
ATOM 6578 O O . ARG A 1 833 ? -48.645 39.006 83.093 1.00 88.31 833 ARG A O 1
ATOM 6585 N N . GLU A 1 834 ? -48.319 39.636 80.969 1.00 90.31 834 GLU A N 1
ATOM 6586 C CA . GLU A 1 834 ? -48.661 41.050 81.114 1.00 90.31 834 GLU A CA 1
ATOM 6587 C C . GLU A 1 834 ? -50.132 41.206 81.505 1.00 90.31 834 GLU A C 1
ATOM 6589 O O . GLU A 1 834 ? -50.423 41.889 82.478 1.00 90.31 834 GLU A O 1
ATOM 6594 N N . GLY A 1 835 ? -51.058 40.470 80.888 1.00 90.81 835 GLY A N 1
ATOM 6595 C CA . GLY A 1 835 ? -52.466 40.435 81.292 1.00 90.81 835 GLY A CA 1
ATOM 6596 C C . GLY A 1 835 ? -52.695 39.871 82.704 1.00 90.81 835 GLY A C 1
ATOM 6597 O O . GLY A 1 835 ? -53.606 40.313 83.409 1.00 90.81 835 GLY A O 1
ATOM 6598 N N . ARG A 1 836 ? -51.865 38.924 83.168 1.00 91.69 836 ARG A N 1
ATOM 6599 C CA . ARG A 1 836 ? -51.857 38.452 84.570 1.00 91.69 836 ARG A CA 1
ATOM 6600 C C . ARG A 1 836 ? -51.246 39.497 85.512 1.00 91.69 836 ARG A C 1
ATOM 6602 O O . ARG A 1 836 ? -51.802 39.722 86.584 1.00 91.69 836 ARG A O 1
ATOM 6609 N N . LEU A 1 837 ? -50.163 40.164 85.113 1.00 85.19 837 LEU A N 1
ATOM 6610 C CA . LEU A 1 837 ? -49.521 41.245 85.867 1.00 85.19 837 LEU A CA 1
ATOM 6611 C C . LEU A 1 837 ? -50.418 42.481 85.962 1.00 85.19 837 LEU A C 1
ATOM 6613 O O . LEU A 1 837 ? -50.507 43.058 87.035 1.00 85.19 837 LEU A O 1
ATOM 6617 N N . GLU A 1 838 ? -51.159 42.845 84.916 1.00 89.38 838 GLU A N 1
ATOM 6618 C CA . GLU A 1 838 ? -52.183 43.888 84.963 1.00 89.38 838 GLU A CA 1
ATOM 6619 C C . GLU A 1 838 ? -53.308 43.519 85.928 1.00 89.38 838 GLU A C 1
ATOM 6621 O O . GLU A 1 838 ? -53.741 44.370 86.700 1.00 89.38 838 GLU A O 1
ATOM 6626 N N . LYS A 1 839 ? -53.794 42.270 85.911 1.00 90.62 839 LYS A N 1
ATOM 6627 C CA . LYS A 1 839 ? -54.817 41.802 86.863 1.00 90.62 839 LYS A CA 1
ATOM 6628 C C . LYS A 1 839 ? -54.299 41.875 88.302 1.00 90.62 839 LYS A C 1
ATOM 6630 O O . LYS A 1 839 ? -54.990 42.424 89.154 1.00 90.62 839 LYS A O 1
ATOM 6635 N N . LEU A 1 840 ? -53.067 41.419 88.546 1.00 82.75 840 LEU A N 1
ATOM 6636 C CA . LEU A 1 840 ? -52.382 41.528 89.839 1.00 82.75 840 LEU A CA 1
ATOM 6637 C C . LEU A 1 840 ? -52.086 42.978 90.239 1.00 82.75 840 LEU A C 1
ATOM 6639 O O . LEU A 1 840 ? -52.144 43.306 91.417 1.00 82.75 840 LEU A O 1
ATOM 6643 N N . GLN A 1 841 ? -51.802 43.872 89.292 1.00 87.12 841 GLN A N 1
ATOM 6644 C CA . GLN A 1 841 ? -51.571 45.287 89.572 1.00 87.12 841 GLN A CA 1
ATOM 6645 C C . GLN A 1 841 ? -52.890 46.025 89.828 1.00 87.12 841 GLN A C 1
ATOM 6647 O O . GLN A 1 841 ? -52.926 46.926 90.658 1.00 87.12 841 GLN A O 1
ATOM 6652 N N . LYS A 1 842 ? -53.987 45.637 89.168 1.00 88.69 842 LYS A N 1
ATOM 6653 C CA . LYS A 1 842 ? -55.339 46.157 89.421 1.00 88.69 842 LYS A CA 1
ATOM 6654 C C . LYS A 1 842 ? -55.848 45.696 90.791 1.00 88.69 842 LYS A C 1
ATOM 6656 O O . LYS A 1 842 ? -56.302 46.540 91.558 1.00 88.69 842 LYS A O 1
ATOM 6661 N N . SER A 1 843 ? -55.675 44.422 91.160 1.00 80.75 843 SER A N 1
ATOM 6662 C CA . SER A 1 843 ? -56.002 43.947 92.514 1.00 80.75 843 SER A CA 1
ATOM 6663 C C . SER A 1 843 ? -55.052 44.503 93.580 1.00 80.75 843 SER A C 1
ATOM 6665 O O . SER A 1 843 ? -55.512 44.909 94.639 1.00 80.75 843 SER A O 1
ATOM 6667 N N . SER A 1 844 ? -53.751 44.630 93.297 1.00 75.56 844 SER A N 1
ATOM 6668 C CA . SER A 1 844 ? -52.793 45.291 94.194 1.00 75.56 844 SER A CA 1
ATOM 6669 C C . SER A 1 844 ? -53.107 46.774 94.390 1.00 75.56 844 SER A C 1
ATOM 6671 O O . SER A 1 844 ? -52.944 47.263 95.502 1.00 75.56 844 SER A O 1
ATOM 6673 N N . ARG A 1 845 ? -53.593 47.487 93.362 1.00 84.94 845 ARG A N 1
ATOM 6674 C CA . ARG A 1 845 ? -54.094 48.865 93.502 1.00 84.94 845 ARG A CA 1
ATOM 6675 C C . ARG A 1 845 ? -55.369 48.912 94.342 1.00 84.94 845 ARG A C 1
ATOM 6677 O O . ARG A 1 845 ? -55.409 49.731 95.245 1.00 84.94 845 ARG A O 1
ATOM 6684 N N . SER A 1 846 ? -56.327 47.999 94.137 1.00 80.75 846 SER A N 1
ATOM 6685 C CA . SER A 1 846 ? -57.505 47.862 95.016 1.00 80.75 846 SER A CA 1
ATOM 6686 C C . SER A 1 846 ? -57.078 47.681 96.475 1.00 80.75 846 SER A C 1
ATOM 6688 O O . SER A 1 846 ? -57.329 48.554 97.297 1.00 80.75 846 SER A O 1
ATOM 6690 N N . MET A 1 847 ? -56.268 46.657 96.765 1.00 68.50 847 MET A N 1
ATOM 6691 C CA . MET A 1 847 ? -55.717 46.390 98.100 1.00 68.50 847 MET A CA 1
ATOM 6692 C C . MET A 1 847 ? -54.897 47.565 98.661 1.00 68.50 847 MET A C 1
ATOM 6694 O O . MET A 1 847 ? -54.888 47.785 99.869 1.00 68.50 847 MET A O 1
ATOM 6698 N N . ALA A 1 848 ? -54.195 48.331 97.818 1.00 76.44 848 ALA A N 1
ATOM 6699 C CA . ALA A 1 848 ? -53.426 49.503 98.234 1.00 76.44 848 ALA A CA 1
ATOM 6700 C C . ALA A 1 848 ? -54.303 50.736 98.497 1.00 76.44 848 ALA A C 1
ATOM 6702 O O . ALA A 1 848 ? -53.946 51.546 99.351 1.00 76.44 848 ALA A O 1
ATOM 6703 N N . ASP A 1 849 ? -55.437 50.882 97.814 1.00 76.31 849 ASP A N 1
ATOM 6704 C CA . ASP A 1 849 ? -56.395 51.965 98.035 1.00 76.31 849 ASP A CA 1
ATOM 6705 C C . ASP A 1 849 ? -57.388 51.621 99.172 1.00 76.31 849 ASP A C 1
ATOM 6707 O O . ASP A 1 849 ? -57.772 52.497 99.949 1.00 76.31 849 ASP A O 1
ATOM 6711 N N . GLU A 1 850 ? -57.668 50.336 99.403 1.00 75.00 850 GLU A N 1
ATOM 6712 C CA . GLU A 1 850 ? -58.251 49.782 100.636 1.00 75.00 850 GLU A CA 1
ATOM 6713 C C . GLU A 1 850 ? -57.305 50.007 101.833 1.00 75.00 850 GLU A C 1
ATOM 6715 O O . GLU A 1 850 ? -57.695 50.574 102.855 1.00 75.00 850 GLU A O 1
ATOM 6720 N N . LEU A 1 851 ? -56.011 49.690 101.693 1.00 60.53 851 LEU A N 1
ATOM 6721 C CA . LEU A 1 851 ? -55.004 50.026 102.705 1.00 60.53 851 LEU A CA 1
ATOM 6722 C C . LEU A 1 851 ? -54.821 51.539 102.876 1.00 60.53 851 LEU A C 1
ATOM 6724 O O . LEU A 1 851 ? -54.588 51.976 103.999 1.00 60.53 851 LEU A O 1
ATOM 6728 N N . ARG A 1 852 ? -54.950 52.369 101.831 1.00 70.75 852 ARG A N 1
ATOM 6729 C CA . ARG A 1 852 ? -54.932 53.836 101.981 1.00 70.75 852 ARG A CA 1
ATOM 6730 C C . ARG A 1 852 ? -56.172 54.366 102.667 1.00 70.75 852 ARG A C 1
ATOM 6732 O O . ARG A 1 852 ? -56.031 55.291 103.456 1.00 70.75 852 ARG A O 1
ATOM 6739 N N . THR A 1 853 ? -57.358 53.832 102.400 1.00 66.75 853 THR A N 1
ATOM 6740 C CA . THR A 1 853 ? -58.574 54.266 103.101 1.00 66.75 853 THR A CA 1
ATOM 6741 C C . THR A 1 853 ? -58.485 53.885 104.579 1.00 66.75 853 THR A C 1
ATOM 6743 O O . THR A 1 853 ? -58.629 54.767 105.427 1.00 66.75 853 THR A O 1
ATOM 6746 N N . LEU A 1 854 ? -58.045 52.664 104.903 1.00 56.22 854 LEU A N 1
ATOM 6747 C CA . LEU A 1 854 ? -57.729 52.246 106.277 1.00 56.22 854 LEU A CA 1
ATOM 6748 C C . LEU A 1 854 ? -56.587 53.058 106.928 1.00 56.22 854 LEU A C 1
ATOM 6750 O O . LEU A 1 854 ? -56.666 53.394 108.109 1.00 56.22 854 LEU A O 1
ATOM 6754 N N . GLN A 1 855 ? -55.535 53.429 106.189 1.00 53.28 855 GLN A N 1
ATOM 6755 C CA . GLN A 1 855 ? -54.448 54.268 106.717 1.00 53.28 855 GLN A CA 1
ATOM 6756 C C . GLN A 1 855 ? -54.839 55.745 106.841 1.00 53.28 855 GLN A C 1
ATOM 6758 O O . GLN A 1 855 ? -54.377 56.404 107.766 1.00 53.28 855 GLN A O 1
ATOM 6763 N N . SER A 1 856 ? -55.704 56.273 105.973 1.00 52.78 856 SER A N 1
ATOM 6764 C CA . SER A 1 856 ? -56.237 57.640 106.068 1.00 52.78 856 SER A CA 1
ATOM 6765 C C . SER A 1 856 ? -57.179 57.792 107.264 1.00 52.78 856 SER A C 1
ATOM 6767 O O . SER A 1 856 ? -57.101 58.795 107.969 1.00 52.78 856 SER A O 1
ATOM 6769 N N . ALA A 1 857 ? -57.943 56.742 107.591 1.00 51.34 857 ALA A N 1
ATOM 6770 C CA . ALA A 1 857 ? -58.695 56.640 108.840 1.00 51.34 857 ALA A CA 1
ATOM 6771 C C . ALA A 1 857 ? -57.797 56.605 110.098 1.00 51.34 857 ALA A C 1
ATOM 6773 O O . ALA A 1 857 ? -58.285 56.860 111.195 1.00 51.34 857 ALA A O 1
ATOM 6774 N N . ASN A 1 858 ? -56.492 56.322 109.957 1.00 46.47 858 ASN A N 1
ATOM 6775 C CA . ASN A 1 858 ? -55.564 56.107 111.076 1.00 46.47 858 ASN A CA 1
ATOM 6776 C C . ASN A 1 858 ? -54.310 57.021 111.067 1.00 46.47 858 ASN A C 1
ATOM 6778 O O . ASN A 1 858 ? -53.418 56.860 111.896 1.00 46.47 858 ASN A O 1
ATOM 6782 N N . LYS A 1 859 ? -54.221 58.007 110.158 1.00 40.22 859 LYS A N 1
ATOM 6783 C CA . LYS A 1 859 ? -53.119 58.999 110.082 1.00 40.22 859 LYS A CA 1
ATOM 6784 C C . LYS A 1 859 ? -53.563 60.442 110.344 1.00 40.22 859 LYS A C 1
ATOM 6786 O O . LYS A 1 859 ? -53.003 61.394 109.811 1.00 40.22 859 LYS A O 1
ATOM 6791 N N . LEU A 1 860 ? -54.520 60.606 111.256 1.00 42.34 860 LEU A N 1
ATOM 6792 C CA . LEU A 1 860 ? -54.952 61.908 111.787 1.00 42.34 860 LEU A CA 1
ATOM 6793 C C . LEU A 1 860 ? -54.185 62.312 113.073 1.00 42.34 860 LEU A C 1
ATOM 6795 O O . LEU A 1 860 ? -54.652 63.131 113.861 1.00 42.34 860 LEU A O 1
ATOM 6799 N N . ARG A 1 861 ? -52.995 61.731 113.309 1.00 40.81 861 ARG A N 1
ATOM 6800 C CA . ARG A 1 861 ? -52.100 62.038 114.440 1.00 40.81 861 ARG A CA 1
ATOM 6801 C C . ARG A 1 861 ? -50.619 61.938 114.048 1.00 40.81 861 ARG A C 1
ATOM 6803 O O . ARG A 1 861 ? -50.160 60.841 113.765 1.00 40.81 861 ARG A O 1
ATOM 6810 N N . GLN A 1 862 ? -49.896 63.062 114.177 1.00 33.81 862 GLN A N 1
ATOM 6811 C CA . GLN A 1 862 ? -48.418 63.195 114.202 1.00 33.81 862 GLN A CA 1
ATOM 6812 C C . GLN A 1 862 ? -47.655 62.724 112.926 1.00 33.81 862 GLN A C 1
ATOM 6814 O O . GLN A 1 862 ? -48.115 61.882 112.170 1.00 33.81 862 GLN A O 1
ATOM 6819 N N . GLY A 1 863 ? -46.468 63.242 112.584 1.00 29.17 863 GLY A N 1
ATOM 6820 C CA . GLY A 1 863 ? -45.729 64.358 113.180 1.00 29.17 863 GLY A CA 1
ATOM 6821 C C . GLY A 1 863 ? -44.216 64.336 112.893 1.00 29.17 863 GLY A C 1
ATOM 6822 O O . GLY A 1 863 ? -43.460 63.905 113.750 1.00 29.17 863 GLY A O 1
ATOM 6823 N N . SER A 1 864 ? -43.787 64.939 111.772 1.00 31.48 864 SER A N 1
ATOM 6824 C CA . SER A 1 864 ? -42.419 65.466 111.526 1.00 31.48 864 SER A CA 1
ATOM 6825 C C . SER A 1 864 ? -41.223 64.493 111.301 1.00 31.48 864 SER A C 1
ATOM 6827 O O . SER A 1 864 ? -41.305 63.296 111.536 1.00 31.48 864 SER A O 1
ATOM 6829 N N . VAL A 1 865 ? -40.100 65.100 110.870 1.00 31.45 865 VAL A N 1
ATOM 6830 C CA . VAL A 1 865 ? -38.678 64.654 110.851 1.00 31.45 865 VAL A CA 1
ATOM 6831 C C . VAL A 1 865 ? -38.172 63.658 109.767 1.00 31.45 865 VAL A C 1
ATOM 6833 O O . VAL A 1 865 ? -38.277 62.451 109.904 1.00 31.45 865 VAL A O 1
ATOM 6836 N N . GLN A 1 866 ? -37.471 64.237 108.771 1.00 29.64 866 GLN A N 1
ATOM 6837 C CA . GLN A 1 866 ? -36.252 63.794 108.033 1.00 29.64 866 GLN A CA 1
ATOM 6838 C C . GLN A 1 866 ? -36.121 62.441 107.272 1.00 29.64 866 GLN A C 1
ATOM 6840 O O . GLN A 1 866 ? -36.548 61.379 107.700 1.00 29.64 866 GLN A O 1
ATOM 6845 N N . SER A 1 867 ? -35.279 62.524 106.220 1.00 29.22 867 SER A N 1
ATOM 6846 C CA . SER A 1 867 ? -34.332 61.510 105.691 1.00 29.22 867 SER A CA 1
ATOM 6847 C C . SER A 1 867 ? -34.627 60.818 104.338 1.00 29.22 867 SER A C 1
ATOM 6849 O O . SER A 1 867 ? -35.434 59.905 104.236 1.00 29.22 867 SER A O 1
ATOM 6851 N N . SER A 1 868 ? -33.798 61.196 103.351 1.00 28.86 868 SER A N 1
ATOM 6852 C CA . SER A 1 868 ? -33.144 60.347 102.328 1.00 28.86 868 SER A CA 1
ATOM 6853 C C . SER A 1 868 ? -33.902 59.733 101.124 1.00 28.86 868 SER A C 1
ATOM 6855 O O . SER A 1 868 ? -34.831 58.947 101.244 1.00 28.86 868 SER A O 1
ATOM 6857 N N . GLN A 1 869 ? -33.322 59.997 99.940 1.00 31.12 869 GLN A N 1
ATOM 6858 C CA . GLN A 1 869 ? -33.271 59.158 98.721 1.00 31.12 869 GLN A CA 1
ATOM 6859 C C . GLN A 1 869 ? -34.558 58.878 97.904 1.00 31.12 869 GLN A C 1
ATOM 6861 O O . GLN A 1 869 ? -35.041 57.754 97.793 1.00 31.12 869 GLN A O 1
ATOM 6866 N N . ARG A 1 870 ? -34.984 59.899 97.143 1.00 30.48 870 ARG A N 1
ATOM 6867 C CA . ARG A 1 870 ? -35.450 59.808 95.732 1.00 30.48 870 ARG A CA 1
ATOM 6868 C C . ARG A 1 870 ? -34.758 60.970 94.981 1.00 30.48 870 ARG A C 1
ATOM 6870 O O . ARG A 1 870 ? -34.384 61.935 95.639 1.00 30.48 870 ARG A O 1
ATOM 6877 N N . SER A 1 871 ? -34.505 60.994 93.673 1.00 27.70 871 SER A N 1
ATOM 6878 C CA . SER A 1 871 ? -35.054 60.311 92.481 1.00 27.70 871 SER A CA 1
ATOM 6879 C C . SER A 1 871 ? -33.882 60.016 91.486 1.00 27.70 871 SER A C 1
ATOM 6881 O O . SER A 1 871 ? -32.739 60.194 91.889 1.00 27.70 871 SER A O 1
ATOM 6883 N N . SER A 1 872 ? -34.008 59.542 90.235 1.00 30.47 872 SER A N 1
ATOM 6884 C CA . SER A 1 872 ? -35.127 59.582 89.279 1.00 30.47 872 SER A CA 1
ATOM 6885 C C . SER A 1 872 ? -35.028 58.534 88.146 1.00 30.47 872 SER A C 1
ATOM 6887 O O . SER A 1 872 ? -34.083 57.756 88.080 1.00 30.47 872 SER A O 1
ATOM 6889 N N . LEU A 1 873 ? -36.053 58.583 87.288 1.00 30.44 873 LEU A N 1
ATOM 6890 C CA . LEU A 1 873 ? -36.243 58.083 85.911 1.00 30.44 873 LEU A CA 1
ATOM 6891 C C . LEU A 1 873 ? -34.959 58.122 85.036 1.00 30.44 873 LEU A C 1
ATOM 6893 O O . LEU A 1 873 ? -34.056 58.898 85.331 1.00 30.44 873 LEU A O 1
ATOM 6897 N N . GLU A 1 874 ? -34.803 57.406 83.915 1.00 30.17 874 GLU A N 1
ATOM 6898 C CA . GLU A 1 874 ? -35.713 56.635 83.038 1.00 30.17 874 GLU A CA 1
ATOM 6899 C C . GLU A 1 874 ? -34.867 55.561 82.306 1.00 30.17 874 GLU A C 1
ATOM 6901 O O . GLU A 1 874 ? -33.696 55.827 82.034 1.00 30.17 874 GLU A O 1
ATOM 6906 N N . SER A 1 875 ? -35.410 54.393 81.922 1.00 30.62 875 SER A N 1
ATOM 6907 C CA . SER A 1 875 ? -34.642 53.394 81.142 1.00 30.62 875 SER A CA 1
ATOM 6908 C C . SER A 1 875 ? -35.098 53.271 79.680 1.00 30.62 875 SER A C 1
ATOM 6910 O O . SER A 1 875 ? -36.051 52.566 79.358 1.00 30.62 875 SER A O 1
ATOM 6912 N N . SER A 1 876 ? -34.378 53.992 78.816 1.00 31.73 876 SER A N 1
ATOM 6913 C CA . SER A 1 876 ? -34.128 53.774 77.380 1.00 31.73 876 SER A CA 1
ATOM 6914 C C . SER A 1 876 ? -35.190 53.074 76.516 1.00 31.73 876 SER A C 1
ATOM 6916 O O . SER A 1 876 ? -35.290 51.848 76.456 1.00 31.73 876 SER A O 1
ATOM 6918 N N . ARG A 1 877 ? -35.860 53.872 75.676 1.00 32.59 877 ARG A N 1
ATOM 6919 C CA . ARG A 1 877 ? -36.643 53.400 74.525 1.00 32.59 877 ARG A CA 1
ATOM 6920 C C . ARG A 1 877 ? -35.778 53.225 73.264 1.00 32.59 877 ARG A C 1
ATOM 6922 O O . ARG A 1 877 ? -35.029 54.122 72.908 1.00 32.59 877 ARG A O 1
ATOM 6929 N N . VAL A 1 878 ? -36.032 52.130 72.541 1.00 33.38 878 VAL A N 1
ATOM 6930 C CA . VAL A 1 878 ? -36.312 52.095 71.084 1.00 33.38 878 VAL A CA 1
ATOM 6931 C C . VAL A 1 878 ? -35.266 52.690 70.108 1.00 33.38 878 VAL A C 1
ATOM 6933 O O . VAL A 1 878 ? -35.310 53.861 69.758 1.00 33.38 878 VAL A O 1
ATOM 6936 N N . SER A 1 879 ? -34.486 51.769 69.527 1.00 31.34 879 SER A N 1
ATOM 6937 C CA . SER A 1 879 ? -34.266 51.574 68.073 1.00 31.34 879 SER A CA 1
ATOM 6938 C C . SER A 1 879 ? -33.509 52.579 67.177 1.00 31.34 879 SER A C 1
ATOM 6940 O O . SER A 1 879 ? -33.778 53.771 67.134 1.00 31.34 879 SER A O 1
ATOM 6942 N N . SER A 1 880 ? -32.788 51.961 66.224 1.00 30.06 880 SER A N 1
ATOM 6943 C CA . SER A 1 880 ? -32.763 52.283 64.778 1.00 30.06 880 SER A CA 1
ATOM 6944 C C . SER A 1 880 ? -31.479 52.882 64.165 1.00 30.06 880 SER A C 1
ATOM 6946 O O . SER A 1 880 ? -31.328 54.086 64.023 1.00 30.06 880 SER A O 1
ATOM 6948 N N . SER A 1 881 ? -30.668 51.971 63.607 1.00 31.84 881 SER A N 1
ATOM 6949 C CA . SER A 1 881 ? -30.332 51.937 62.168 1.00 31.84 881 SER A CA 1
ATOM 6950 C C . SER A 1 881 ? -29.357 52.964 61.539 1.00 31.84 881 SER A C 1
ATOM 6952 O O . SER A 1 881 ? -29.682 54.130 61.345 1.00 31.84 881 SER A O 1
ATOM 6954 N N . ARG A 1 882 ? -28.282 52.377 60.969 1.00 33.09 882 ARG A N 1
ATOM 6955 C CA . ARG A 1 882 ? -27.713 52.575 59.606 1.00 33.09 882 ARG A CA 1
ATOM 6956 C C . ARG A 1 882 ? -26.435 53.415 59.361 1.00 33.09 882 ARG A C 1
ATOM 6958 O O . ARG A 1 882 ? -26.389 54.613 59.591 1.00 33.09 882 ARG A O 1
ATOM 6965 N N . VAL A 1 883 ? -25.550 52.747 58.594 1.00 32.69 883 VAL A N 1
ATOM 6966 C CA . VAL A 1 883 ? -24.632 53.235 57.530 1.00 32.69 883 VAL A CA 1
ATOM 6967 C C . VAL A 1 883 ? -23.201 53.688 57.898 1.00 32.69 883 VAL A C 1
ATOM 6969 O O . VAL A 1 883 ? -22.969 54.414 58.853 1.00 32.69 883 VAL A O 1
ATOM 6972 N N . ALA A 1 884 ? -22.290 53.297 56.988 1.00 30.50 884 ALA A N 1
ATOM 6973 C CA . ALA A 1 884 ? -20.898 53.713 56.750 1.00 30.50 884 ALA A CA 1
ATOM 6974 C C . ALA A 1 884 ? -19.758 53.031 57.541 1.00 30.50 884 ALA A C 1
ATOM 6976 O O . ALA A 1 884 ? -19.836 52.763 58.735 1.00 30.50 884 ALA A O 1
ATOM 6977 N N . SER A 1 885 ? -18.684 52.740 56.796 1.00 30.92 885 SER A N 1
ATOM 6978 C CA . SER A 1 885 ? -17.444 52.068 57.219 1.00 30.92 885 SER A CA 1
ATOM 6979 C C . SER A 1 885 ? -16.416 53.048 57.806 1.00 30.92 885 SER A C 1
ATOM 6981 O O . SER A 1 885 ? -16.553 54.261 57.641 1.00 30.92 885 SER A O 1
ATOM 6983 N N . PRO A 1 886 ? -15.318 52.536 58.389 1.00 41.31 886 PRO A N 1
ATOM 6984 C CA . PRO A 1 886 ? -14.052 52.618 57.643 1.00 41.31 886 PRO A CA 1
ATOM 6985 C C . PRO A 1 886 ? -13.164 51.359 57.741 1.00 41.31 886 PRO A C 1
ATOM 6987 O O . PRO A 1 886 ? -13.362 50.496 58.592 1.00 41.31 886 PRO A O 1
ATOM 6990 N N . ALA A 1 887 ? -12.150 51.280 56.873 1.00 31.72 887 ALA A N 1
ATOM 6991 C CA . ALA A 1 887 ? -11.030 50.337 56.990 1.00 31.72 887 ALA A CA 1
ATOM 6992 C C . ALA A 1 887 ? -9.895 50.922 57.860 1.00 31.72 887 ALA A C 1
ATOM 6994 O O . ALA A 1 887 ? -9.841 52.137 58.065 1.00 31.72 887 ALA A O 1
ATOM 6995 N N . PRO A 1 888 ? -8.941 50.087 58.311 1.00 40.25 888 PRO A N 1
ATOM 6996 C CA . PRO A 1 888 ? -7.583 50.250 57.770 1.00 40.25 888 PRO A CA 1
ATOM 6997 C C . PRO A 1 888 ? -6.842 48.920 57.500 1.00 40.25 888 PRO A C 1
ATOM 6999 O O . PRO A 1 888 ? -7.316 47.834 57.821 1.00 40.25 888 PRO A O 1
ATOM 7002 N N . LYS A 1 889 ? -5.644 49.009 56.903 1.00 36.56 889 LYS A N 1
ATOM 7003 C CA . LYS A 1 889 ? -4.703 47.882 56.731 1.00 36.56 889 LYS A CA 1
ATOM 7004 C C . LYS A 1 889 ? -3.816 47.713 57.976 1.00 36.56 889 LYS A C 1
ATOM 7006 O O . LYS A 1 889 ? -3.352 48.727 58.488 1.00 36.56 889 LYS A O 1
ATOM 7011 N N . ALA A 1 890 ? -3.435 46.473 58.319 1.00 30.59 890 ALA A N 1
ATOM 7012 C CA . ALA A 1 890 ? -2.065 45.939 58.121 1.00 30.59 890 ALA A CA 1
ATOM 7013 C C . ALA A 1 890 ? -1.569 44.923 59.186 1.00 30.59 890 ALA A C 1
ATOM 7015 O O . ALA A 1 890 ? -1.684 45.160 60.380 1.00 30.59 890 ALA A O 1
ATOM 7016 N N . SER A 1 891 ? -0.821 43.922 58.694 1.00 32.66 891 SER A N 1
ATOM 7017 C CA . SER A 1 891 ? 0.382 43.314 59.307 1.00 32.66 891 SER A CA 1
ATOM 7018 C C . SER A 1 891 ? 0.292 42.223 60.402 1.00 32.66 891 SER A C 1
ATOM 7020 O O . SER A 1 891 ? -0.128 42.470 61.524 1.00 32.66 891 SER A O 1
ATOM 7022 N N . ASN A 1 892 ? 0.920 41.081 60.066 1.00 31.98 892 ASN A N 1
ATOM 7023 C CA . ASN A 1 892 ? 1.622 40.083 60.901 1.00 31.98 892 ASN A CA 1
ATOM 7024 C C . ASN A 1 892 ? 0.865 39.146 61.873 1.00 31.98 892 ASN A C 1
ATOM 7026 O O . ASN A 1 892 ? 0.160 39.572 62.779 1.00 31.98 892 ASN A O 1
ATOM 7030 N N . GLY A 1 893 ? 1.155 37.837 61.739 1.00 30.50 893 GLY A N 1
ATOM 7031 C CA . GLY A 1 893 ? 0.691 36.762 62.631 1.00 30.50 893 GLY A CA 1
ATOM 7032 C C . GLY A 1 893 ? 0.930 35.333 62.100 1.00 30.50 893 GLY A C 1
ATOM 7033 O O . GLY A 1 893 ? -0.027 34.628 61.807 1.00 30.50 893 GLY A O 1
ATOM 7034 N N . ALA A 1 894 ? 2.191 34.907 61.949 1.00 36.31 894 ALA A N 1
ATOM 7035 C CA . ALA A 1 894 ? 2.587 33.492 61.738 1.00 36.31 894 ALA A CA 1
ATOM 7036 C C . ALA A 1 894 ? 2.816 32.801 63.122 1.00 36.31 894 ALA A C 1
ATOM 7038 O O . ALA A 1 894 ? 2.828 33.561 64.097 1.00 36.31 894 ALA A O 1
ATOM 7039 N N . PRO A 1 895 ? 3.042 31.461 63.299 1.00 48.88 895 PRO A N 1
ATOM 7040 C CA . PRO A 1 895 ? 3.966 30.597 62.522 1.00 48.88 895 PRO A CA 1
ATOM 7041 C C . PRO A 1 895 ? 3.590 29.074 62.424 1.00 48.88 895 PRO A C 1
ATOM 7043 O O . PRO A 1 895 ? 2.455 28.700 62.686 1.00 48.88 895 PRO A O 1
ATOM 7046 N N . VAL A 1 896 ? 4.591 28.212 62.125 1.00 33.06 896 VAL A N 1
ATOM 7047 C CA . VAL A 1 896 ? 4.650 26.719 62.262 1.00 33.06 896 VAL A CA 1
ATOM 7048 C C . VAL A 1 896 ? 3.949 25.912 61.137 1.00 33.06 896 VAL A C 1
ATOM 7050 O O . VAL A 1 896 ? 2.734 25.807 61.130 1.00 33.06 896 VAL A O 1
ATOM 7053 N N . ALA A 1 897 ? 4.642 25.467 60.069 1.00 32.88 897 ALA A N 1
ATOM 7054 C CA . ALA A 1 897 ? 5.541 24.283 59.903 1.00 32.88 897 ALA A CA 1
ATOM 7055 C C . ALA A 1 897 ? 4.787 23.023 59.364 1.00 32.88 897 ALA A C 1
ATOM 7057 O O . ALA A 1 897 ? 3.575 22.952 59.493 1.00 32.88 897 ALA A O 1
ATOM 7058 N N . THR A 1 898 ? 5.388 22.013 58.704 1.00 29.67 898 THR A N 1
ATOM 7059 C CA . THR A 1 898 ? 6.788 21.521 58.749 1.00 29.67 898 THR A CA 1
ATOM 7060 C C . THR A 1 898 ? 7.212 20.764 57.463 1.00 29.67 898 THR A C 1
ATOM 7062 O O . THR A 1 898 ? 6.374 20.142 56.822 1.00 29.67 898 THR A O 1
ATOM 7065 N N . THR A 1 899 ? 8.529 20.694 57.193 1.00 32.44 899 THR A N 1
ATOM 7066 C CA . THR A 1 899 ? 9.256 19.833 56.207 1.00 32.44 899 THR A CA 1
ATOM 7067 C C . THR A 1 899 ? 9.122 20.161 54.702 1.00 32.44 899 THR A C 1
ATOM 7069 O O . THR A 1 899 ? 8.062 20.564 54.248 1.00 32.44 899 THR A O 1
ATOM 7072 N N . GLY A 1 900 ? 10.159 20.008 53.858 1.00 28.12 900 GLY A N 1
ATOM 7073 C CA . GLY A 1 900 ? 11.595 19.815 54.149 1.00 28.12 900 GLY A CA 1
ATOM 7074 C C . GLY A 1 900 ? 12.403 19.170 53.001 1.00 28.12 900 GLY A C 1
ATOM 7075 O O . GLY A 1 900 ? 12.136 18.030 52.647 1.00 28.12 900 GLY A O 1
ATOM 7076 N N . GLY A 1 901 ? 13.428 19.851 52.466 1.00 30.17 901 GLY A N 1
ATOM 7077 C CA . GLY A 1 901 ? 14.392 19.285 51.496 1.00 30.17 901 GLY A CA 1
ATOM 7078 C C . GLY A 1 901 ? 14.904 20.306 50.452 1.00 30.17 901 GLY A C 1
ATOM 7079 O O . GLY A 1 901 ? 14.200 21.288 50.219 1.00 30.17 901 GLY A O 1
ATOM 7080 N N . PRO A 1 902 ? 16.119 20.162 49.864 1.00 39.38 902 PRO A N 1
ATOM 7081 C CA . PRO A 1 902 ? 16.870 21.345 49.413 1.00 39.38 902 PRO A CA 1
ATOM 7082 C C . PRO A 1 902 ? 17.449 21.316 47.978 1.00 39.38 902 PRO A C 1
ATOM 7084 O O . PRO A 1 902 ? 18.311 20.495 47.671 1.00 39.38 902 PRO A O 1
ATOM 7087 N N . SER A 1 903 ? 17.112 22.322 47.159 1.00 30.73 903 SER A N 1
ATOM 7088 C CA . SER A 1 903 ? 17.993 22.858 46.091 1.00 30.73 903 SER A CA 1
ATOM 7089 C C . SER A 1 903 ? 17.465 24.177 45.492 1.00 30.73 903 SER A C 1
ATOM 7091 O O . SER A 1 903 ? 16.995 24.239 44.358 1.00 30.73 903 SER A O 1
ATOM 7093 N N . ALA A 1 904 ? 17.561 25.277 46.245 1.00 33.59 904 ALA A N 1
ATOM 7094 C CA . ALA A 1 904 ? 17.212 26.600 45.724 1.00 33.59 904 ALA A CA 1
ATOM 7095 C C . ALA A 1 904 ? 18.305 27.133 44.772 1.00 33.59 904 ALA A C 1
ATOM 7097 O O . ALA A 1 904 ? 19.354 27.588 4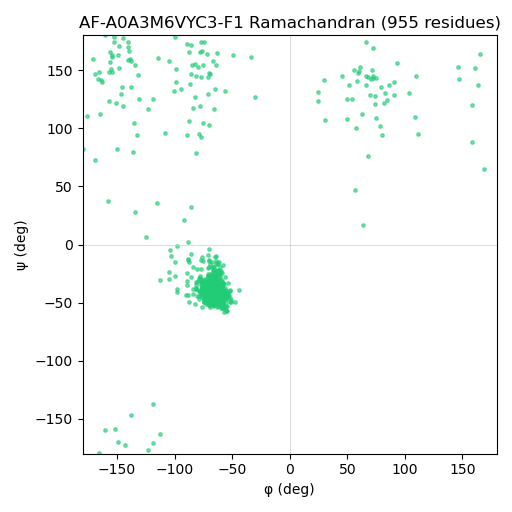5.223 1.00 33.59 904 ALA A O 1
ATOM 7098 N N . LYS A 1 905 ? 18.043 27.110 43.459 1.00 39.28 905 LYS A N 1
ATOM 7099 C CA . LYS A 1 905 ? 18.631 28.090 42.529 1.00 39.28 905 LYS A CA 1
ATOM 7100 C C . LYS A 1 905 ? 17.805 29.374 42.584 1.00 39.28 905 LYS A C 1
ATOM 7102 O O . LYS A 1 905 ? 16.588 29.317 42.742 1.00 39.28 905 LYS A O 1
ATOM 7107 N N . GLU A 1 906 ? 18.467 30.515 42.453 1.00 43.91 906 GLU A N 1
ATOM 7108 C CA . GLU A 1 906 ? 17.847 31.832 42.600 1.00 43.91 906 GLU A CA 1
ATOM 7109 C C . GLU A 1 906 ? 16.819 32.096 41.488 1.00 43.91 906 GLU A C 1
ATOM 7111 O O . GLU A 1 906 ? 17.145 32.157 40.302 1.00 43.91 906 GLU A O 1
ATOM 7116 N N . SER A 1 907 ? 15.551 32.251 41.873 1.00 43.84 907 SER A N 1
ATOM 7117 C CA . SER A 1 907 ? 14.470 32.608 40.957 1.00 43.84 907 SER A CA 1
ATOM 7118 C C . SER A 1 907 ? 14.508 34.111 40.668 1.00 43.84 907 SER A C 1
ATOM 7120 O O . SER A 1 907 ? 13.968 34.908 41.436 1.00 43.84 907 SER A O 1
ATOM 7122 N N . ILE A 1 908 ? 15.157 34.491 39.565 1.00 59.28 908 ILE A N 1
ATOM 7123 C CA . ILE A 1 908 ? 15.214 35.877 39.077 1.00 59.28 908 ILE A CA 1
ATOM 7124 C C . ILE A 1 908 ? 13.788 36.420 38.886 1.00 59.28 908 ILE A C 1
ATOM 7126 O O . ILE A 1 908 ? 12.952 35.774 38.252 1.00 59.28 908 ILE A O 1
ATOM 7130 N N . ASP A 1 909 ? 13.511 37.621 39.401 1.00 62.62 909 ASP A N 1
ATOM 7131 C CA . ASP A 1 909 ? 12.219 38.282 39.201 1.00 62.62 909 ASP A CA 1
ATOM 7132 C C . ASP A 1 909 ? 12.064 38.738 37.740 1.00 62.62 909 ASP A C 1
ATOM 7134 O O . ASP A 1 909 ? 12.607 39.759 37.302 1.00 62.62 909 ASP A O 1
ATOM 7138 N N . TYR A 1 910 ? 11.280 37.968 36.984 1.00 72.69 910 TYR A N 1
ATOM 7139 C CA . TYR A 1 910 ? 10.947 38.235 35.589 1.00 72.69 910 TYR A CA 1
ATOM 7140 C C . TYR A 1 910 ? 10.241 39.583 35.371 1.00 72.69 910 TYR A C 1
ATOM 7142 O O . TYR A 1 910 ? 10.337 40.132 34.273 1.00 72.69 910 TYR A O 1
ATOM 7150 N N . VAL A 1 911 ? 9.561 40.149 36.377 1.00 69.56 911 VAL A N 1
ATOM 7151 C CA . VAL A 1 911 ? 8.924 41.474 36.277 1.00 69.56 911 VAL A CA 1
ATOM 7152 C C . VAL A 1 911 ? 9.988 42.571 36.287 1.00 69.56 911 VAL A C 1
ATOM 7154 O O . VAL A 1 911 ? 9.960 43.462 35.435 1.00 69.56 911 VAL A O 1
ATOM 7157 N N . TYR A 1 912 ? 10.969 42.478 37.188 1.00 73.25 912 TYR A N 1
ATOM 7158 C CA . TYR A 1 912 ? 12.101 43.404 37.222 1.00 73.25 912 TYR A CA 1
ATOM 7159 C C . TYR A 1 912 ? 12.974 43.272 35.965 1.00 73.25 912 TYR A C 1
ATOM 7161 O O . TYR A 1 912 ? 13.249 44.269 35.294 1.00 73.25 912 TYR A O 1
ATOM 7169 N N . LEU A 1 913 ? 13.324 42.040 35.578 1.00 78.19 913 LEU A N 1
ATOM 7170 C CA . LEU A 1 913 ? 14.126 41.758 34.385 1.00 78.19 913 LEU A CA 1
ATOM 7171 C C . LEU A 1 913 ? 13.465 42.277 33.094 1.00 78.19 913 LEU A C 1
ATOM 7173 O O . LEU A 1 913 ? 14.136 42.892 32.263 1.00 78.19 913 LEU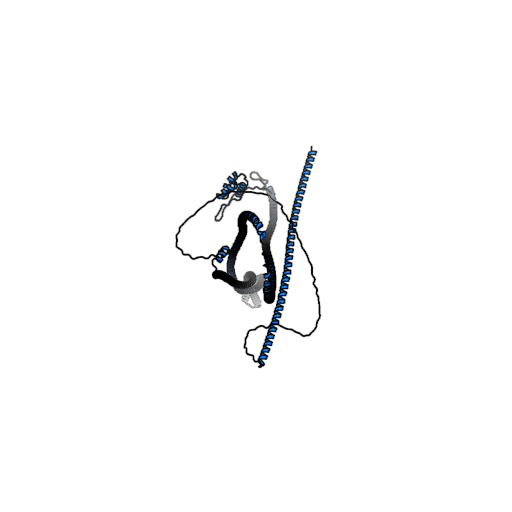 A O 1
ATOM 7177 N N . LYS A 1 914 ? 12.145 42.089 32.940 1.00 77.31 914 LYS A N 1
ATOM 7178 C CA . LYS A 1 914 ? 11.374 42.624 31.807 1.00 77.31 914 LYS A CA 1
ATOM 7179 C C . LYS A 1 914 ? 11.480 44.146 31.718 1.00 77.31 914 LYS A C 1
ATOM 7181 O O . LYS A 1 914 ? 11.665 44.670 30.623 1.00 77.31 914 LYS A O 1
ATOM 7186 N N . ASN A 1 915 ? 11.385 44.847 32.847 1.00 77.06 915 ASN A N 1
ATOM 7187 C CA . ASN A 1 915 ? 11.452 46.307 32.876 1.00 77.06 915 ASN A CA 1
ATOM 7188 C C . ASN A 1 915 ? 12.858 46.821 32.521 1.00 77.06 915 ASN A C 1
ATOM 7190 O O . ASN A 1 915 ? 12.973 47.746 31.720 1.00 77.06 915 ASN A O 1
ATOM 7194 N N . VAL A 1 916 ? 13.922 46.184 33.029 1.00 77.00 916 VAL A N 1
ATOM 7195 C CA . VAL A 1 916 ? 15.316 46.538 32.688 1.00 77.00 916 VAL A CA 1
ATOM 7196 C C . VAL A 1 916 ? 15.607 46.306 31.198 1.00 77.00 916 VAL A C 1
ATOM 7198 O O . VAL A 1 916 ? 16.190 47.171 30.544 1.00 77.00 916 VAL A O 1
ATOM 7201 N N . LEU A 1 917 ? 15.153 45.183 30.627 1.00 77.75 917 LEU A N 1
ATOM 7202 C CA . LEU A 1 917 ? 15.292 44.900 29.192 1.00 77.75 917 LEU A CA 1
ATOM 7203 C C . LEU A 1 917 ? 14.492 45.876 28.314 1.00 77.75 917 LEU A C 1
ATOM 7205 O O . LEU A 1 917 ? 14.982 46.298 27.266 1.00 77.75 917 LEU A O 1
ATOM 7209 N N . LEU A 1 918 ? 13.286 46.267 28.736 1.00 78.88 918 LEU A N 1
ATOM 7210 C CA . LEU A 1 918 ? 12.472 47.241 28.008 1.00 78.88 918 LEU A CA 1
ATOM 7211 C C . LEU A 1 918 ? 13.136 48.628 28.010 1.00 78.88 918 LEU A C 1
ATOM 7213 O O . LEU A 1 918 ? 13.270 49.244 26.955 1.00 78.88 918 LEU A O 1
ATOM 7217 N N . GLN A 1 919 ? 13.639 49.069 29.167 1.00 72.50 919 GLN A N 1
ATOM 7218 C CA . GLN A 1 919 ? 14.337 50.347 29.317 1.00 72.50 919 GLN A CA 1
ATOM 7219 C C . GLN A 1 919 ? 15.645 50.396 28.503 1.00 72.50 919 GLN A C 1
ATOM 7221 O O . GLN A 1 919 ? 15.949 51.413 27.882 1.00 72.50 919 GLN A O 1
ATOM 7226 N N . PHE A 1 920 ? 16.381 49.281 28.421 1.00 80.25 920 PHE A N 1
ATOM 7227 C CA . PHE A 1 920 ? 17.569 49.148 27.567 1.00 80.25 920 PHE A CA 1
ATOM 7228 C C . PHE A 1 920 ? 17.256 49.314 26.066 1.00 80.25 920 PHE A C 1
ATOM 7230 O O . PHE A 1 920 ? 18.021 49.948 25.333 1.00 80.25 920 PHE A O 1
ATOM 7237 N N . LEU A 1 921 ? 16.126 48.764 25.604 1.00 75.94 921 LEU A N 1
ATOM 7238 C CA . LEU A 1 921 ? 15.671 48.881 24.213 1.00 75.94 921 LEU A CA 1
ATOM 7239 C C . LEU A 1 921 ? 15.097 50.270 23.885 1.00 75.94 921 LEU A C 1
ATOM 7241 O O . LEU A 1 921 ? 15.222 50.727 22.749 1.00 75.94 921 LEU A O 1
ATOM 7245 N N . GLU A 1 922 ? 14.489 50.946 24.860 1.00 80.38 922 GLU A N 1
ATOM 7246 C CA . GLU A 1 922 ? 13.928 52.293 24.706 1.00 80.38 922 GLU A CA 1
ATOM 7247 C C . GLU A 1 922 ? 15.010 53.392 24.693 1.00 80.38 922 GLU A C 1
ATOM 7249 O O . GLU A 1 922 ? 14.883 54.400 23.987 1.00 80.38 922 GLU A O 1
ATOM 7254 N N . GLN A 1 923 ? 16.107 53.202 25.433 1.00 78.88 923 GLN A N 1
ATOM 7255 C CA . GLN A 1 923 ? 17.155 54.207 25.606 1.00 78.88 923 GLN A CA 1
ATOM 7256 C C . GLN A 1 923 ? 18.079 54.323 24.378 1.00 78.88 923 GLN A C 1
ATOM 7258 O O . GLN A 1 923 ? 19.104 53.658 24.270 1.00 78.88 923 GLN A O 1
ATOM 7263 N N . LYS A 1 924 ? 17.743 55.241 23.464 1.00 72.31 924 LYS A N 1
ATOM 7264 C CA . LYS A 1 924 ? 18.419 55.448 22.160 1.00 72.31 924 LYS A CA 1
ATOM 7265 C C . LYS A 1 924 ? 19.889 55.897 22.218 1.00 72.31 924 LYS A C 1
ATOM 7267 O O . LYS A 1 924 ? 20.548 55.944 21.182 1.00 72.31 924 LYS A O 1
ATOM 7272 N N . GLU A 1 925 ? 20.418 56.263 23.385 1.00 80.94 925 GLU A N 1
ATOM 7273 C CA . GLU A 1 925 ? 21.808 56.706 23.504 1.00 80.94 925 GLU A CA 1
ATOM 7274 C C . GLU A 1 925 ? 22.778 55.542 23.727 1.00 80.94 925 GLU A C 1
ATOM 7276 O O . GLU A 1 925 ? 22.937 55.030 24.836 1.00 80.94 925 GLU A O 1
ATOM 7281 N N . LYS A 1 926 ? 23.529 55.219 22.672 1.00 79.81 926 LYS A N 1
ATOM 7282 C CA . LYS A 1 926 ? 24.595 54.207 22.625 1.00 79.81 926 LYS A CA 1
ATOM 7283 C C . LYS A 1 926 ? 25.556 54.220 23.828 1.00 79.81 926 LYS A C 1
ATOM 7285 O O . LYS A 1 926 ? 25.931 53.163 24.322 1.00 79.81 926 LYS A O 1
ATOM 7290 N N . LYS A 1 927 ? 25.933 55.399 24.348 1.00 77.44 927 LYS A N 1
ATOM 7291 C CA . LYS A 1 927 ? 26.798 55.514 25.544 1.00 77.44 927 LYS A CA 1
ATOM 7292 C C . LYS A 1 927 ? 26.122 55.006 26.822 1.00 77.44 927 LYS A C 1
ATOM 7294 O O . LYS A 1 927 ? 26.779 54.350 27.622 1.00 77.44 927 LYS A O 1
ATOM 7299 N N . HIS A 1 928 ? 24.831 55.279 26.992 1.00 78.38 928 HIS A N 1
ATOM 7300 C CA . HIS A 1 928 ? 24.057 54.820 28.143 1.00 78.38 928 HIS A CA 1
ATOM 7301 C C . HIS A 1 928 ? 23.710 53.328 28.032 1.00 78.38 928 HIS A C 1
ATOM 7303 O O . HIS A 1 928 ? 23.849 52.604 29.015 1.00 78.38 928 HIS A O 1
ATOM 7309 N N . GLN A 1 929 ? 23.401 52.824 26.829 1.00 80.06 929 GLN A N 1
ATOM 7310 C CA . GLN A 1 929 ? 23.286 51.376 26.595 1.00 80.06 929 GLN A CA 1
ATOM 7311 C C . GLN A 1 929 ? 24.570 50.633 27.006 1.00 80.06 929 GLN A C 1
ATOM 7313 O O . GLN A 1 929 ? 24.500 49.607 27.679 1.00 80.06 929 GLN A O 1
ATOM 7318 N N . MET A 1 930 ? 25.755 51.179 26.707 1.00 80.62 930 MET A N 1
ATOM 7319 C CA . MET A 1 930 ? 27.029 50.564 27.114 1.00 80.62 930 MET A CA 1
ATOM 7320 C C . MET A 1 930 ? 27.327 50.618 28.616 1.00 80.62 930 MET A C 1
ATOM 7322 O O . MET A 1 930 ? 28.095 49.794 29.100 1.00 80.62 930 MET A O 1
ATOM 7326 N N . GLN A 1 931 ? 26.681 51.501 29.377 1.00 78.50 931 GLN A N 1
ATOM 7327 C CA . GLN A 1 931 ? 26.739 51.468 30.844 1.00 78.50 931 GLN A CA 1
ATOM 7328 C C . GLN A 1 931 ? 25.782 50.426 31.448 1.00 78.50 931 GLN A C 1
ATOM 7330 O O . GLN A 1 931 ? 26.004 49.974 32.569 1.00 78.50 931 GLN A O 1
ATOM 7335 N N . LEU A 1 932 ? 24.748 50.008 30.708 1.00 77.69 932 LEU A N 1
ATOM 7336 C CA . LEU A 1 932 ? 23.761 49.020 31.154 1.00 77.69 932 LEU A CA 1
ATOM 7337 C C . LEU A 1 932 ? 24.139 47.567 30.829 1.00 77.69 932 LEU A C 1
ATOM 7339 O O . LEU A 1 932 ? 23.689 46.672 31.540 1.00 77.69 932 LEU A O 1
ATOM 7343 N N . VAL A 1 933 ? 24.976 47.299 29.816 1.00 80.31 933 VAL A N 1
ATOM 7344 C CA . VAL A 1 933 ? 25.395 45.919 29.479 1.00 80.31 933 VAL A CA 1
ATOM 7345 C C . VAL A 1 933 ? 26.077 45.180 30.650 1.00 80.31 933 VAL A C 1
ATOM 7347 O O . VAL A 1 933 ? 25.703 44.031 30.886 1.00 80.31 933 VAL A O 1
ATOM 7350 N N . PRO A 1 934 ? 26.973 45.789 31.457 1.00 80.19 934 PRO A N 1
ATOM 7351 C CA . PRO A 1 934 ? 27.509 45.136 32.658 1.00 80.19 934 PRO A CA 1
ATOM 7352 C C . PRO A 1 934 ? 26.439 44.820 33.719 1.00 80.19 934 PRO A C 1
ATOM 7354 O O . PRO A 1 934 ? 26.514 43.793 34.389 1.00 80.19 934 PRO A O 1
ATOM 7357 N N . VAL A 1 935 ? 25.417 45.674 33.856 1.00 76.44 935 VAL A N 1
ATOM 7358 C CA . VAL A 1 935 ? 24.311 45.483 34.815 1.00 76.44 935 VAL A CA 1
ATOM 7359 C C . VAL A 1 935 ? 23.382 44.357 34.355 1.00 76.44 935 VAL A C 1
ATOM 7361 O O . VAL A 1 935 ? 23.013 43.495 35.149 1.00 76.44 935 VAL A O 1
ATOM 7364 N N . LEU A 1 936 ? 23.068 44.312 33.056 1.00 76.00 936 LEU A N 1
ATOM 7365 C CA . LEU A 1 936 ? 22.372 43.192 32.422 1.00 76.00 936 LEU A CA 1
ATOM 7366 C C . LEU A 1 936 ? 23.160 41.889 32.574 1.00 76.00 936 LEU A C 1
ATOM 7368 O O . LEU A 1 936 ? 22.562 40.877 32.921 1.00 76.00 936 LEU A O 1
ATOM 7372 N N . GLY A 1 937 ? 24.484 41.919 32.399 1.00 76.88 937 GLY A N 1
ATOM 7373 C CA . GLY A 1 937 ? 25.349 40.761 32.621 1.00 76.88 937 GLY A CA 1
ATOM 7374 C C . GLY A 1 937 ? 25.321 40.250 34.063 1.00 76.88 937 GLY A C 1
ATOM 7375 O O . GLY A 1 937 ? 25.287 39.041 34.270 1.00 76.88 937 GLY A O 1
ATOM 7376 N N . MET A 1 938 ? 25.241 41.148 35.050 1.00 74.94 938 MET A N 1
ATOM 7377 C CA . MET A 1 938 ? 25.106 40.778 36.464 1.00 74.94 938 MET A CA 1
ATOM 7378 C C . MET A 1 938 ? 23.725 40.186 36.803 1.00 74.94 938 MET A C 1
ATOM 7380 O O . MET A 1 938 ? 23.647 39.283 37.628 1.00 74.94 938 MET A O 1
ATOM 7384 N N . LEU A 1 939 ? 22.640 40.639 36.158 1.00 72.25 939 LEU A N 1
ATOM 7385 C CA . LEU A 1 939 ? 21.307 40.035 36.322 1.00 72.25 939 LEU A CA 1
ATOM 7386 C C . LEU A 1 939 ? 21.185 38.684 35.596 1.00 72.25 939 LEU A C 1
ATOM 7388 O O . LEU A 1 939 ? 20.726 37.702 36.172 1.00 72.25 939 LEU A O 1
ATOM 7392 N N . LEU A 1 940 ? 21.582 38.635 34.324 1.00 74.88 940 LEU A N 1
ATOM 7393 C CA . LEU A 1 940 ? 21.399 37.488 33.426 1.00 74.88 940 LEU A CA 1
ATOM 7394 C C . LEU A 1 940 ? 22.541 36.464 33.487 1.00 74.88 940 LEU A C 1
ATOM 7396 O O . LEU A 1 940 ? 22.499 35.483 32.750 1.00 74.88 940 LEU A O 1
ATOM 7400 N N . HIS A 1 941 ? 23.536 36.681 34.353 1.00 75.94 941 HIS A N 1
ATOM 7401 C CA . HIS A 1 941 ? 24.707 35.816 34.517 1.00 75.94 941 HIS A CA 1
ATOM 7402 C C . HIS A 1 941 ? 25.483 35.622 33.198 1.00 75.94 941 HIS A C 1
ATOM 7404 O O . HIS A 1 941 ? 25.816 34.503 32.812 1.00 75.94 941 HIS A O 1
ATOM 7410 N N . PHE A 1 942 ? 25.753 36.717 32.476 1.00 81.00 942 PHE A N 1
ATOM 7411 C CA . PHE A 1 942 ? 26.523 36.657 31.229 1.00 81.00 942 PHE A CA 1
ATOM 7412 C C . PHE A 1 942 ? 27.997 36.346 31.495 1.00 81.00 942 PHE A C 1
ATOM 7414 O O . PHE A 1 942 ? 28.673 37.061 32.238 1.00 81.00 942 PHE A O 1
ATOM 7421 N N . ASP A 1 943 ? 28.525 35.354 30.780 1.00 77.69 943 ASP A N 1
ATOM 7422 C CA . ASP A 1 943 ? 29.963 35.144 30.687 1.00 77.69 943 ASP A CA 1
ATOM 7423 C C . ASP A 1 943 ? 30.651 36.331 29.999 1.00 77.69 943 ASP A C 1
ATOM 7425 O O . ASP A 1 943 ? 30.086 37.034 29.155 1.00 77.69 943 ASP A O 1
ATOM 7429 N N . LYS A 1 944 ? 31.940 36.519 30.302 1.00 77.69 944 LYS A N 1
ATOM 7430 C CA . LYS A 1 944 ? 32.749 37.635 29.783 1.00 77.69 944 LYS A CA 1
ATOM 7431 C C . LYS A 1 944 ? 32.778 37.713 28.247 1.00 77.69 944 LYS A C 1
ATOM 7433 O O . LYS A 1 944 ? 32.923 38.801 27.697 1.00 77.69 944 LYS A O 1
ATOM 7438 N N . GLN A 1 945 ? 32.615 36.581 27.555 1.00 78.75 945 GLN A N 1
ATOM 7439 C CA . GLN A 1 945 ? 32.483 36.549 26.094 1.00 78.75 945 GLN A CA 1
ATOM 7440 C C . GLN A 1 945 ? 31.132 37.090 25.610 1.00 78.75 945 GLN A C 1
ATOM 7442 O O . GLN A 1 945 ? 31.082 37.754 24.579 1.00 78.75 945 GLN A O 1
ATOM 7447 N N . ASP A 1 946 ? 30.039 36.825 26.324 1.00 75.50 946 ASP A N 1
ATOM 7448 C CA . ASP A 1 946 ? 28.707 37.299 25.942 1.00 75.50 946 ASP A CA 1
ATOM 7449 C C . ASP A 1 946 ? 28.533 38.780 26.261 1.00 75.50 946 ASP A C 1
ATOM 7451 O O . ASP A 1 946 ? 28.005 39.514 25.426 1.00 75.50 946 ASP A O 1
ATOM 7455 N N . GLN A 1 947 ? 29.096 39.262 27.375 1.00 80.50 947 GLN A N 1
ATOM 7456 C CA . GLN A 1 947 ? 29.216 40.700 27.623 1.00 80.50 947 GLN A CA 1
ATOM 7457 C C . GLN A 1 947 ? 29.942 41.401 26.455 1.00 80.50 947 GLN A C 1
ATOM 7459 O O . GLN A 1 947 ? 29.439 42.391 25.930 1.00 80.50 947 GLN A O 1
ATOM 7464 N N . GLN A 1 948 ? 31.057 40.838 25.968 1.00 80.12 948 GLN A N 1
ATOM 7465 C CA . GLN A 1 948 ? 31.784 41.366 24.805 1.00 80.12 948 GLN A CA 1
ATOM 7466 C C . GLN A 1 948 ? 30.981 41.298 23.493 1.00 80.12 948 GLN A C 1
ATOM 7468 O O . GLN A 1 948 ? 31.083 42.212 22.675 1.00 80.12 948 GLN A O 1
ATOM 7473 N N . LYS A 1 949 ? 30.151 40.265 23.278 1.00 80.69 949 LYS A N 1
ATOM 7474 C CA . LYS A 1 949 ? 29.238 40.191 22.118 1.00 80.69 949 LYS A CA 1
ATOM 7475 C C . LYS A 1 949 ? 28.157 41.274 22.184 1.00 80.69 949 LYS A C 1
ATOM 7477 O O . LYS A 1 949 ? 27.873 41.895 21.164 1.00 80.69 949 LYS A O 1
ATOM 7482 N N . TRP A 1 950 ? 27.586 41.540 23.361 1.00 78.50 950 TRP A N 1
ATOM 7483 C CA . TRP A 1 950 ? 26.613 42.623 23.563 1.00 78.50 950 TRP A CA 1
ATOM 7484 C C . TRP A 1 950 ? 27.250 44.013 23.429 1.00 78.50 950 TRP A C 1
ATOM 7486 O O . TRP A 1 950 ? 26.668 44.890 22.789 1.00 78.50 950 TRP A O 1
ATOM 7496 N N . GLU A 1 951 ? 28.469 44.198 23.942 1.00 81.69 951 GLU A N 1
ATOM 7497 C CA . GLU A 1 951 ? 29.279 45.401 23.717 1.00 81.69 951 GLU A CA 1
ATOM 7498 C C . GLU A 1 951 ? 29.550 45.625 22.223 1.00 81.69 951 GLU A C 1
ATOM 7500 O O . GLU A 1 951 ? 29.285 46.710 21.709 1.00 81.69 951 GLU A O 1
ATOM 7505 N N . ALA A 1 952 ? 29.954 44.587 21.486 1.00 81.06 952 ALA A N 1
ATOM 7506 C CA . ALA A 1 952 ? 30.137 44.655 20.038 1.00 81.06 952 ALA A CA 1
ATOM 7507 C C . ALA A 1 952 ? 28.824 44.924 19.270 1.00 81.06 952 ALA A C 1
ATOM 7509 O O . ALA A 1 952 ? 28.819 45.708 18.322 1.00 81.06 952 ALA A O 1
ATOM 7510 N N . ALA A 1 953 ? 27.701 44.322 19.676 1.00 78.00 953 ALA A N 1
ATOM 7511 C CA . ALA A 1 953 ? 26.406 44.483 19.010 1.00 78.00 953 ALA A CA 1
ATOM 7512 C C . ALA A 1 953 ? 25.833 45.905 19.150 1.00 78.00 953 ALA A C 1
ATOM 7514 O O . ALA A 1 953 ? 25.297 46.453 18.186 1.00 78.00 953 ALA A O 1
ATOM 7515 N N . VAL A 1 954 ? 25.988 46.532 20.321 1.00 80.62 954 VAL A N 1
ATOM 7516 C CA . VAL A 1 954 ? 25.656 47.954 20.521 1.00 80.62 954 VAL A CA 1
ATOM 7517 C C . VAL A 1 954 ? 26.706 48.853 19.858 1.00 80.62 954 VAL A C 1
ATOM 7519 O O . VAL A 1 954 ? 26.354 49.884 19.290 1.00 80.62 954 VAL A O 1
ATOM 7522 N N . ALA A 1 955 ? 27.986 48.464 19.844 1.00 76.88 955 ALA A N 1
ATOM 7523 C CA . ALA A 1 955 ? 29.032 49.185 19.115 1.00 76.88 955 ALA A CA 1
ATOM 7524 C C . ALA A 1 955 ? 28.825 49.184 17.585 1.00 76.88 955 ALA A C 1
ATOM 7526 O O . ALA A 1 955 ? 29.262 50.133 16.930 1.00 76.88 955 ALA A O 1
ATOM 7527 N N . ALA A 1 956 ? 28.127 48.189 17.031 1.00 73.31 956 ALA A N 1
ATOM 7528 C CA . ALA A 1 956 ? 27.818 48.064 15.604 1.00 73.31 956 ALA A CA 1
ATOM 7529 C C . ALA A 1 956 ? 26.518 48.768 15.150 1.00 73.31 956 ALA A C 1
ATOM 7531 O O . ALA A 1 956 ? 26.316 48.912 13.944 1.00 73.31 956 ALA A O 1
ATOM 7532 N N . ARG A 1 957 ? 25.653 49.201 16.080 1.00 60.91 957 ARG A N 1
ATOM 7533 C CA . ARG A 1 957 ? 24.430 49.986 15.806 1.00 60.91 957 ARG A CA 1
ATOM 7534 C C . ARG A 1 957 ? 24.645 51.496 15.894 1.00 60.91 957 ARG A C 1
ATOM 7536 O O . ARG A 1 957 ? 23.893 52.219 15.217 1.00 60.91 957 ARG A O 1
#

InterPro domains:
  IPR000237 GRIP domain [PF01465] (908-950)
  IPR000237 GRIP domain [PS50913] (903-953)
  IPR000237 GRIP domain [SM00755] (906-953)
  IPR051952 Golgi-associated and autophagy-related protein [PTHR23157] (143-953)

Sequence (957 aa):
MESLRNLVNTLREQAKQAEESKKQTEAKMNDLHLEIKRMESEADASANIVSSLRGHQASAETLKRQLADAERERDDAQRIADTKKGHESAVASLRSQLTRAVDDRDAAYQMILDCGKCALPSKDEAAKPAEAHASTNPSETHSRKGSEAAEQTESTQPAEASTPAVAGEPEAGEGKKKNKKKKSKAKKKPAEAAPAEEKPASQQPETASNPSMEELIESPEKAQQLLKSHGDPELMLKIVMRSLKNAKAGSEGHEDEQADVIRHHEDAILERDQTIRENARLMLEKDQEITSLKQAIDEKDKIIDKLEKKLKGEEALQEDIESLKDDVTELGQQATDAKHELKKVTEEKFFLQASFDDLQTESDASRKTLKDAEAQRDDLTKKCSSLETEIAELKSTQSTDSNASSEELQAVKEQLENLQKEKQSLMLAKDTAEKQVEEMQVQYTASGAEYESKHKSMNDDLKGLRSRAAELEKDLAAANSLAQTRFKDLTDLREHLNKVQPELKKLKEESAELKNVKSELEKSNRSLKKLESKEHDLRSEIAEYESQGTAKDKEITSLKESAKKSDERSSALEESYETARKDLEQSQGRRDEAIETRDKVQADLKKTEADLKASRNSASELEKSISKLREEAEGLRRELKTNSAQQATAKSQMDGHQEQSRELAVQMKEIRERNESLEEELADAHRLLSERGREGETIRRMLNDVEARAESRVKEMRERLDLAVEERDRAEDEANGVGRRKAREIEDLKTKLKDSEREASRAGEAREDAERRERDFKSRQADLERRAGQAQEELAEVRSAMAQLQGT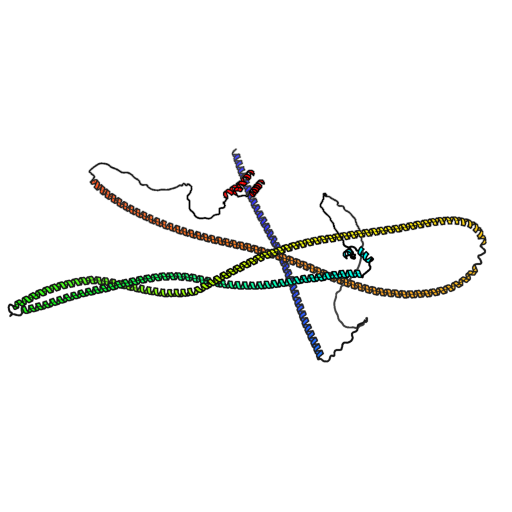FDETERQSRDLEREKTDLRRMLEEREGRLEKLQKSSRSMADELRTLQSANKLRQGSVQSSQRSSLESSRVSSSRVASPAPKASNGAPVATTGGPSAKESIDYVYLKNVLLQFLEQKEKKHQMQLVPVLGMLLHFDKQDQQKWEAAVAAR

pLDDT: mean 74.82, std 20.61, range [25.3, 96.75]

Solvent-accessible surface area (backbone atoms only — not comparable to full-atom values): 55645 Å² total; per-residue (Å²): 113,65,71,59,52,51,51,52,51,52,53,50,52,51,50,49,53,51,53,51,51,48,52,56,51,52,50,54,52,51,54,52,52,51,50,50,52,49,53,49,54,52,50,51,50,49,50,53,50,52,51,50,52,51,51,54,49,52,51,55,53,50,51,52,50,54,51,57,51,52,52,47,55,50,54,52,52,48,53,53,52,52,52,49,53,49,53,53,52,51,52,53,50,51,50,56,52,50,50,48,57,47,53,55,48,50,51,50,50,46,54,55,60,71,63,74,77,76,85,83,82,78,90,75,90,88,83,86,90,80,90,85,81,81,87,78,87,82,89,84,85,90,86,81,89,81,86,88,80,91,79,89,84,87,89,85,88,86,85,90,84,87,87,89,88,87,89,83,84,85,87,89,85,90,88,90,88,83,90,88,89,88,88,86,85,89,82,85,86,89,82,91,90,80,90,86,88,90,84,83,88,82,85,87,80,91,77,91,82,79,83,60,70,65,64,43,68,79,31,60,67,58,45,55,49,49,66,71,73,58,91,56,72,68,61,57,51,56,50,53,54,46,54,55,50,51,51,47,57,54,50,57,51,52,52,51,53,50,49,50,56,49,50,55,50,51,52,56,46,52,54,48,56,47,51,51,52,52,50,53,51,52,49,54,53,49,52,51,51,52,52,52,52,49,51,54,46,61,52,49,51,62,44,51,65,52,47,58,59,48,48,62,50,50,53,54,51,48,53,53,54,48,56,55,47,52,54,51,51,52,53,51,48,54,52,52,49,54,52,51,50,50,49,51,53,52,52,53,51,49,54,54,50,50,55,49,55,51,53,50,51,54,51,55,50,54,55,45,55,51,50,58,46,52,51,50,42,52,52,44,50,51,52,52,52,51,53,51,50,52,55,48,52,60,52,50,59,75,70,67,70,92,82,74,57,80,65,58,68,45,53,54,50,54,53,52,53,49,51,51,52,51,49,51,55,49,48,53,49,36,57,52,42,48,50,51,46,52,53,50,49,52,52,49,54,57,49,46,57,51,50,54,50,53,53,50,50,54,53,53,52,54,47,52,54,50,52,54,48,54,50,52,53,50,51,53,51,50,53,52,53,53,50,56,51,52,55,47,52,56,48,52,52,48,52,50,51,64,62,48,53,60,53,60,47,52,53,54,51,54,51,50,50,52,52,51,53,51,54,48,52,52,51,50,51,58,49,48,58,56,47,56,49,48,49,51,52,52,51,50,53,49,52,50,52,51,52,52,46,58,49,50,51,50,50,53,50,52,50,52,51,51,47,49,62,44,50,61,46,50,52,55,48,48,53,51,48,51,50,53,47,52,51,48,50,53,56,46,53,58,46,50,53,51,47,52,54,51,51,51,52,51,48,52,49,55,46,52,53,46,52,51,51,49,52,54,50,49,49,54,50,50,54,51,47,55,50,48,54,50,54,46,59,50,48,51,60,57,45,61,70,51,50,74,71,52,73,83,67,66,86,80,68,72,83,77,66,70,72,70,68,61,66,63,61,58,64,62,50,69,54,48,65,53,49,54,56,53,52,51,56,51,49,51,53,50,49,54,52,53,51,54,46,54,50,58,49,49,52,49,51,55,49,52,60,49,49,55,53,50,50,52,51,54,48,52,55,43,54,54,47,53,50,53,48,53,53,48,50,51,51,50,51,50,51,52,50,50,50,55,48,54,53,50,55,51,49,54,49,54,47,54,48,53,51,51,52,51,50,49,48,51,51,50,51,53,46,53,56,47,52,51,53,49,53,53,48,53,50,54,47,51,54,49,53,50,52,50,49,51,53,49,50,54,51,48,52,52,49,49,53,50,52,50,52,48,54,52,48,55,47,53,49,49,53,50,53,49,54,49,49,52,51,50,51,52,45,51,50,45,54,53,48,50,54,48,48,50,51,52,48,52,51,48,47,49,55,49,51,52,48,43,52,57,42,60,76,68,61,86,63,88,84,86,84,90,85,86,91,85,86,80,87,83,87,82,82,83,89,83,88,87,86,86,85,85,86,86,87,84,87,89,86,84,85,86,87,81,89,88,87,90,82,89,73,86,81,77,60,63,69,61,52,50,52,53,54,49,51,54,73,66,47,84,50,64,73,60,42,65,65,42,47,65,54,49,26,68,74,71,68,49,51,75,68,54,46,50,49,52,52,50,57,58,72,72,106

Organism: Hortaea werneckii (NCBI:txid91943)

Secondary structure (DSSP, 8-state):
-HHHHHHHHHHHHHHHHHHHHHHHHHHHHHHHHHHHHHHHHHHHHHHHHHHHHHHHHHHHHHHHHHHHHHHHHHHHHHHHHHHHHHHHHHHHHHHHHHHHHHHHHHHHHHHHHHT---PPPPP------------------------------------------------------------------------------------PPPPPHHHHHH-HHHHHHHHHH---HHHHHHHHHHHHHHHHHHHHHHHHHHHHHHHHHHHHHHHHHHHHHHHHHHHHHHHHHHHHHHHHHHHHHHHHHHHHHHHHHHHHHHHHHHHHHHHHHHHHHHHHHHHHHHHHHHHHHHHHHHHHHHHHHHHHHHHHHHHHHHHHHHHHHHHHHHHHHHHHHHHHHTTT-TT--TTHHHHHHHHHHHHHHHHHHHHHHHHHHHHHHHHHHHHHHHHHHHHHHHHHHHHHHHHHHHHHHHHHHHHHHHHHHHHHHHHHHHHHHHHHHHHHHHHHHHHHHHHHHHHHHHHHHHHHHHHHHHHHHHHHHHHHHHHHHHHHHHHHHHHHHHHHHHHHHHHHHHHHHHHHHHHHHHHHHHHHHHHHHHHHHHHHHHHHHHHHHHHHHHHHHHHHHHHHHHHHHHHHHHHHHHHHHHHTTTTTTGGGSGGGGSSTTTTHHHHHHHHHHHHHHHHHHHHHHHHHHHHHHHHHHHHHHHHHHHHHHHHHHHHHHHHHHHHHHHHHHHHHHHHHHHHHHHHHHHHHHHHHHHHHHHHHHHHHHHHHHHHHHHHHHHHHHHHHHHHHHHHHHHHHHHHHHHHHHHHHHHHHHHHHHHHHHHHHHHHHHHHHHHHHHHHHHHHHHHHHHHHHHHHHTT-SS------------------------------------------------HHHHHHHHHHHHH---HHHHHHHHHHHHHHHT--HHHHHHHHHHHHT-

Foldseek 3Di:
DVVVVVVVVVVVVVVVVVVVVVVVVVVVVVVVVVVVVVVVVVVVVVVVVVVVVVVVVVVVVVVVVVVVVVVVVVVVVVVVVVVVVVVVVVVVVVVVVVVVVVVVVVVVVVVVVVVVPDDDDDDDDDDDDDDDDDDDDDDDDDDDDDDDDDDDDDDDDDDDDDDDDDDDDDDDDDDDDDDDDDDDDDDDDDDDDDDDDDDDDDDDDDDDDDDDPVVCVVDVPVVVVCVVPDPDVVVVVVVVVVVVVVVVVVVVVVVVVVVVVVVVVVVVVVVVVVVVVVVVVVVVVVVVVVVVVVVVVVVVVVVVVVVVVVVVVVVVVVVVVVVLVVVVVVLVVVLVVLVVVLVVLVVVLVVLVVVLVVLVVVLVVLVVVLVVLVVVLVVLVVVLVVLVVVLVVLVVVLPPDPDDDPVVNVVSVVVSVVSVVVSVVSVVVSVVSVVVSVVSVVVSVVVVVVSVVVSVVSVVVSVVSVVVSVVSVVVSVVSVVVVVVSVVVVVVVVVVVVVCVVVVVVVVVVVVVVVVVVVVVVVVVVVVVVVVVVVVVVVVVVVVVVVVVVVVVVVVVVVVVVVVVVVVVVVVVVVVVVVVVVVVVVVVVVVVVVVVVVVVVVVVVVVVVVVVVVVVVVVVVVVVVVVVVVVVVVVVVVVVVVVVVVVVPDPPPPPPPPPPPPVVVVVVPVVVVVVVVVVVVVVVVVVVVVVVVVVVVVVVVVVVVVVVVVVVVVVVVVVVVVVVVVVVVVVVVVVVVVVVVVVVVVVVVVVVVVVVVVVVVVVVVVVVVVVVVVVVVVVVVVVVVVVVVVVVVVVVVVVVVVVVVVVVVVVVVVVVVVVVVVVVVVVVVVVVVVVVVVVVVVVVVVVVVVVVVVVVVVPPDDDDDDDDDDDDDDDDDDDDDDDDDDDDDDDDDDDDDDDDDDDDDDDQDPVVLVVLVVVLVVPPDLVVNLVCLVVNCVRVVDDPVVSVVSNVVSVVD

Mean predicted aligned error: 25.79 Å

Radius of gyration: 87.98 Å; Cα contacts (8 Å, |Δi|>4): 84; chains: 1; bounding box: 193×159×290 Å

Nearest PDB structures (foldseek):
  3ja6-assembly1_I  TM=4.687E-01  e=9.403E-02  Escherichia coli
  3ja6-assembly1_H  TM=5.125E-01  e=1.878E-01  Escherichia coli